Protein 7BW9 (pdb70)

Radius of gyration: 25.88 Å; Cα contacts (8 Å, |Δi|>4): 1920; chains: 3; bounding box: 67×63×61 Å

Secondary structure (DSSP, 8-state):
-HHHHHHHHHHHHHHHHTS-GGG-----PPP--S-HHHHHHHHHH-HHHHS-TTS-SHHHHHHHHHHHHHHHHHHHHHHS-HHHHHHHHHHHHHTHHHHHHHHHHHHHHHHHH-TT---HHHHHHH-HHHHHHHHHHHHHHHHHTT-HHHHHHHHHHHHHHHS-EE-TT-EE-SS-EESS-TT-EE-TT-EE-SS-EE-TT-EEE---------S-EE-TT-EE-TT-EEESS-EE-TT-EE-TT-EE-S-B-TTEEEE-SSPPEEEE--HHHHHHHHH-/-HHHHHHHHHHHHHHHHTS-GGG--SS------S-HHHHHHHHHH-HHHHS-TT--SHHHHHHHHHHHHHHHHHHHHHHS-HHHHHHHHHHHHHHHHHHHHHHHHHHHHHHHH-TT---HHHHHHH-HHHHHHHHHHHHHHHHHTT--HHHHHHHHHHHHHHS-EE-TT-EE-SS-EESS-TT-EE-TT-EE-SS-EE-TT-EEE-------S-EE-SS-EE-TT-EEESS-EEPTT-EE-TT-EE-S-B-TTEEEE-SS--EEEE--HHHHHH--/-HHHHHHHHHHHHHHHHH--GGG--SS-PPP--S-HHHHHHHHHH-HHHHS-TTS-SHHHHHHHHHHHHHHHHHHHHHHS-HHHHHHHHHHHHHHHHHHHHHHHHHHHHHHHH-TT---HHHHHHH-HHHHHHHHHHHHHHHHHTT-TTHHHHHHHHHHHHHS-EE-TT-EE-SS-EESS-TT-EE-TT-EE-SS-EE-TT-EEE-------S-EE-TT-EE-TT-EEESS-EE-SS-EE-TT-EE-S-B-SSEEEE--SPPEEEE--HHHHHHTT-

Nearest PDB structures (foldseek):
  7bw9-assembly1_B  TM=1.002E+00  e=6.033E-52  Entamoeba histolytica
  7bw9-assembly1_A  TM=1.000E+00  e=2.972E-51  Entamoeba histolytica
  3p47-assembly1_A-3  TM=9.901E-01  e=3.982E-35  Entamoeba histolytica HM-1:IMSS
  3p1b-assembly1_A  TM=9.934E-01  e=4.250E-33  Entamoeba histolytica HM-1:IMSS
  7ra4-assembly1_B-2  TM=7.091E-01  e=6.381E-17  Neisseria gonorrhoeae FA 1090

Sequence (833 aa):
MSSLLQQTSQLLVQSYQSDNIAFKSTKQFPEKKSFLELELIQKILFPDFFTRRDKRTFNNVLERLSLLVYHIQNSIEAYYNQQLAEKCITALLSQFVTIRELVKQDIIAAYTGDPAASSLAMIIRSYPGIHVMMIQRVAHILYMNGDIEYSRELMENIHSVTGIDIHPGTSIGNHFFIDHGVGVVIGETAVIGNWCRVYQSVTLGAMSFKKGNKRHPTIIGDFVVIGAGAKVLGNITIGSNNVKIGANCWITQNIDQDQIVFISEHPSQITKENLSWVNSPELMMSSLLQQTSQLLVQSYQSDNIAFKSTKQFPEKKSFLELELIQKILFPDFFTRRDKRTFNNVLERLSLLVYHIQNSIEAYYNQQLAEKCITALLSQFVTIRELVKQDIIAAYTGDPAASSLAMIIRSYPGIHVMMIQRVAHILYMNGDIEYSRELMENIHSVTGIDIHPGTSIGNHFFIDHGVGVVIGETAVIGNWCRVYQSVTLGAMSFNKRHPTIGDFVVIGAGAKVLGNITIGSNVKIGANCWITQNIDQDQIVFISEHPSQITKENLSWVNSPMSSLLQQTSQLLVQSYQSDNIAFKSTKQFPEKKSFLELELIQKILFPDFFTRRDKRTFNNVLERLSLLVYHIQNSIEAYYNQQLAEKCITALLSQFVTIRELVKQDIIAAYTGDPAASSLAMIIRSYPGIHVMMIQRVAHILYMNGDIEYSRELMENIHSVTGIDIHPGTSIGNHFFIDHGVGVVIGETAVIGNWCRVYQSVTLGAMSFNKRHPTIGDFVVIGAGAKVLGNITIGSNVKIGANCWITQNIDQDQIVFISEHPSQITKENLSWVNSPE

InterPro domains:
  IPR001451 Hexapeptide repeat [PF00132] (223-257)
  IPR011004 Trimeric LpxA-like superfamily [SSF51161] (84-266)
  IPR042122 Serine acetyltransferase, N-terminal domain superfamily [G3DSA:1.10.3130.10] (26-164)
  IPR045304 Serine acetyltransferase, LbH domain [cd03354] (162-267)
  IPR053376 Serine acetyltransferase [NF041874] (104-266)

Structure (mmCIF, N/CA/C/O backbone):
data_7BW9
#
_entry.id   7BW9
#
_cell.length_a   120.323
_cell.length_b   76.307
_cell.length_c   96.726
_cell.angle_alpha   90.000
_cell.angle_beta   95.520
_cell.angle_gamma   90.000
#
_symmetry.space_group_name_H-M   'C 1 2 1'
#
loop_
_entity.id
_entity.type
_entity.pdbx_description
1 polymer 'Serine acetyltransferase 1, putative'
2 non-polymer CYSTEINE
3 water water
#
loop_
_atom_site.group_PDB
_atom_site.id
_atom_site.type_symbol
_atom_site.label_atom_id
_atom_site.label_alt_id
_atom_site.label_comp_id
_atom_site.label_asym_id
_atom_site.label_entity_id
_atom_site.label_seq_id
_atom_site.pdbx_PDB_ins_code
_atom_site.Cartn_x
_atom_site.Cartn_y
_atom_site.Cartn_z
_atom_site.occupancy
_atom_site.B_iso_or_equiv
_atom_site.auth_seq_id
_atom_site.auth_comp_id
_atom_site.auth_asym_id
_atom_site.auth_atom_id
_atom_site.pdbx_PDB_model_num
ATOM 1 N N . MET A 1 1 ? -46.217 -20.533 -38.570 1.00 44.07 1 MET A N 1
ATOM 2 C CA . MET A 1 1 ? -47.282 -20.961 -39.477 1.00 43.14 1 MET A CA 1
ATOM 3 C C . MET A 1 1 ? -48.027 -19.765 -40.083 1.00 40.60 1 MET A C 1
ATOM 4 O O . MET A 1 1 ? -48.298 -18.768 -39.407 1.00 36.68 1 MET A O 1
ATOM 9 N N . SER A 1 2 ? -48.373 -19.897 -41.366 1.00 31.91 2 SER A N 1
ATOM 10 C CA . SER A 1 2 ? -48.799 -18.745 -42.151 1.00 36.75 2 SER A CA 1
ATOM 11 C C . SER A 1 2 ? -50.117 -18.185 -41.651 1.00 29.14 2 SER A C 1
ATOM 12 O O . SER A 1 2 ? -50.288 -16.964 -41.566 1.00 31.08 2 SER A O 1
ATOM 15 N N . SER A 1 3 ? -51.071 -19.059 -41.347 1.00 28.98 3 SER A N 1
ATOM 16 C CA . SER A 1 3 ? -52.353 -18.590 -40.842 1.00 33.64 3 SER A CA 1
ATOM 17 C C . SER A 1 3 ? -52.168 -17.797 -39.552 1.00 29.96 3 SER A C 1
ATOM 18 O O . SER A 1 3 ? -52.820 -16.771 -39.350 1.00 26.78 3 SER A O 1
ATOM 21 N N . LEU A 1 4 ? -51.256 -18.237 -38.683 1.00 29.43 4 LEU A N 1
ATOM 22 C CA . LEU A 1 4 ? -50.988 -17.461 -37.475 1.00 32.67 4 LEU A CA 1
ATOM 23 C C . LEU A 1 4 ? -50.271 -16.156 -37.810 1.00 29.03 4 LEU A C 1
ATOM 24 O O . LEU A 1 4 ? -50.576 -15.109 -37.226 1.00 26.53 4 LEU A O 1
ATOM 29 N N . LEU A 1 5 ? -49.339 -16.191 -38.768 1.00 27.91 5 LEU A N 1
ATOM 30 C CA . LEU A 1 5 ? -48.657 -14.965 -39.186 1.00 25.84 5 LEU A CA 1
ATOM 31 C C . LEU A 1 5 ? -49.637 -13.958 -39.775 1.00 26.61 5 LEU A C 1
ATOM 32 O O . LEU A 1 5 ? -49.510 -12.748 -39.545 1.00 25.15 5 LEU A O 1
ATOM 37 N N . GLN A 1 6 ? -50.632 -14.434 -40.531 1.00 32.52 6 GLN A N 1
ATOM 38 C CA . GLN A 1 6 ? -51.572 -13.508 -41.156 1.00 26.25 6 GLN A CA 1
ATOM 39 C C . GLN A 1 6 ? -52.487 -12.869 -40.127 1.00 25.28 6 GLN A C 1
ATOM 40 O O . GLN A 1 6 ? -52.786 -11.673 -40.213 1.00 30.71 6 GLN A O 1
ATOM 46 N N . GLN A 1 7 ? -52.957 -13.642 -39.151 1.00 29.95 7 GLN A N 1
ATOM 47 C CA . GLN A 1 7 ? -53.820 -13.051 -38.136 1.00 30.47 7 GLN A CA 1
ATOM 48 C C . GLN A 1 7 ? -53.056 -12.028 -37.313 1.00 25.75 7 GLN A C 1
ATOM 49 O O . GLN A 1 7 ? -53.540 -10.911 -37.074 1.00 30.12 7 GLN A O 1
ATOM 55 N N . THR A 1 8 ? -51.854 -12.394 -36.866 1.00 29.82 8 THR A N 1
ATOM 56 C CA . THR A 1 8 ? -51.052 -11.457 -36.087 1.00 28.12 8 THR A CA 1
ATOM 57 C C . THR A 1 8 ? -50.776 -10.193 -36.894 1.00 23.63 8 THR A C 1
ATOM 58 O O . THR A 1 8 ? -50.942 -9.079 -36.387 1.00 26.47 8 THR A O 1
ATOM 62 N N . SER A 1 9 ? -50.438 -10.347 -38.177 1.00 22.22 9 SER A N 1
ATOM 63 C CA . SER A 1 9 ? -50.251 -9.188 -39.043 1.00 24.30 9 SER A CA 1
ATOM 64 C C . SER A 1 9 ? -51.504 -8.316 -39.052 1.00 30.31 9 SER A C 1
ATOM 65 O O . SER A 1 9 ? -51.430 -7.094 -38.868 1.00 28.47 9 SER A O 1
ATOM 68 N N . GLN A 1 10 ? -52.677 -8.939 -39.234 1.00 30.18 10 GLN A N 1
ATOM 69 C CA . GLN A 1 10 ? -53.928 -8.180 -39.262 1.00 30.73 10 GLN A CA 1
ATOM 70 C C . GLN A 1 10 ? -54.259 -7.577 -37.896 1.00 30.22 10 GLN A C 1
ATOM 71 O O . GLN A 1 10 ? -54.771 -6.453 -37.816 1.00 29.33 10 GLN A O 1
ATOM 77 N N . LEU A 1 11 ? -53.989 -8.307 -36.812 1.00 21.90 11 LEU A N 1
ATOM 78 C CA . LEU A 1 11 ? -54.201 -7.732 -35.485 1.00 28.56 11 LEU A CA 1
ATOM 79 C C . LEU A 1 11 ? -53.274 -6.545 -35.243 1.00 28.25 11 LEU A C 1
ATOM 80 O O . LEU A 1 11 ? -53.676 -5.545 -34.635 1.00 27.69 11 LEU A O 1
ATOM 85 N N . LEU A 1 12 ? -52.033 -6.627 -35.731 1.00 26.45 12 LEU A N 1
ATOM 86 C CA . LEU A 1 12 ? -51.122 -5.498 -35.588 1.00 28.05 12 LEU A CA 1
ATOM 87 C C . LEU A 1 12 ? -51.632 -4.290 -36.358 1.00 26.36 12 LEU A C 1
ATOM 88 O O . LEU A 1 12 ? -51.622 -3.167 -35.839 1.00 24.78 12 LEU A O 1
ATOM 93 N N . VAL A 1 13 ? -52.098 -4.503 -37.594 1.00 25.58 13 VAL A N 1
ATOM 94 C CA . VAL A 1 13 ? -52.703 -3.409 -38.356 1.00 30.12 13 VAL A CA 1
ATOM 95 C C . VAL A 1 13 ? -53.842 -2.775 -37.559 1.00 28.24 13 VAL A C 1
ATOM 96 O O . VAL A 1 13 ? -53.962 -1.545 -37.480 1.00 34.37 13 VAL A O 1
ATOM 100 N N . GLN A 1 14 ? -54.699 -3.602 -36.959 1.00 26.56 14 GLN A N 1
ATOM 101 C CA . GLN A 1 14 ? -55.794 -3.055 -36.165 1.00 32.09 14 GLN A CA 1
ATOM 102 C C . GLN A 1 14 ? -55.256 -2.303 -34.963 1.00 29.97 14 GLN A C 1
ATOM 103 O O . GLN A 1 14 ? -55.780 -1.246 -34.596 1.00 27.88 14 GLN A O 1
ATOM 109 N N . SER A 1 15 ? -54.191 -2.830 -34.350 1.00 34.32 15 SER A N 1
ATOM 110 C CA . SER A 1 15 ? -53.569 -2.145 -33.220 1.00 29.74 15 SER A CA 1
ATOM 111 C C . SER A 1 15 ? -53.038 -0.780 -33.630 1.00 25.15 15 SER A C 1
ATOM 112 O O . SER A 1 15 ? -53.227 0.204 -32.907 1.00 25.75 15 SER A O 1
ATOM 115 N N . TYR A 1 16 ? -52.373 -0.692 -34.791 1.00 24.15 16 TYR A N 1
ATOM 116 C CA . TYR A 1 16 ? -51.861 0.607 -35.226 1.00 29.03 16 TYR A CA 1
ATOM 117 C C . TYR A 1 16 ? -52.984 1.630 -35.282 1.00 33.22 16 TYR A C 1
ATOM 118 O O . TYR A 1 16 ? -52.816 2.777 -34.849 1.00 29.64 16 TYR A O 1
ATOM 127 N N . GLN A 1 17 ? -54.147 1.223 -35.800 1.00 36.99 17 GLN A N 1
ATOM 128 C CA . GLN A 1 17 ? -55.220 2.175 -36.060 1.00 36.45 17 GLN A CA 1
ATOM 129 C C . GLN A 1 17 ? -55.894 2.646 -34.777 1.00 34.91 17 GLN A C 1
ATOM 130 O O . GLN A 1 17 ? -56.275 3.817 -34.684 1.00 42.30 17 GLN A O 1
ATOM 136 N N . SER A 1 18 ? -56.003 1.784 -33.770 1.00 34.44 18 SER A N 1
ATOM 137 C CA . SER A 1 18 ? -56.562 2.204 -32.490 1.00 36.16 18 SER A CA 1
ATOM 138 C C . SER A 1 18 ? -55.586 3.004 -31.639 1.00 33.75 18 SER A C 1
ATOM 139 O O . SER A 1 18 ? -55.949 3.405 -30.533 1.00 39.87 18 SER A O 1
ATOM 142 N N . ASP A 1 19 ? -54.370 3.244 -32.116 1.00 36.10 19 ASP A N 1
ATOM 143 C CA . ASP A 1 19 ? -53.396 3.974 -31.320 1.00 33.36 19 ASP A CA 1
ATOM 144 C C . ASP A 1 19 ? -53.896 5.372 -31.002 1.00 39.54 19 ASP A C 1
ATOM 145 O O . ASP A 1 19 ? -54.557 6.014 -31.819 1.00 38.32 19 ASP A O 1
ATOM 150 N N . ASN A 1 20 ? -53.563 5.849 -29.809 1.00 42.04 20 ASN A N 1
ATOM 151 C CA . ASN A 1 20 ? -53.733 7.264 -29.539 1.00 42.35 20 ASN A CA 1
ATOM 152 C C . ASN A 1 20 ? -52.916 8.079 -30.531 1.00 36.89 20 ASN A C 1
ATOM 153 O O . ASN A 1 20 ? -51.860 7.654 -31.005 1.00 40.27 20 ASN A O 1
ATOM 158 N N . ILE A 1 21 ? -53.426 9.272 -30.836 1.00 40.06 21 ILE A N 1
ATOM 159 C CA . ILE A 1 21 ? -52.801 10.188 -31.786 1.00 45.05 21 ILE A CA 1
ATOM 160 C C . ILE A 1 21 ? -51.340 10.437 -31.447 1.00 42.36 21 ILE A C 1
ATOM 161 O O . ILE A 1 21 ? -50.520 10.692 -32.338 1.00 38.93 21 ILE A O 1
ATOM 166 N N . ALA A 1 22 ? -50.989 10.380 -30.159 1.00 40.96 22 ALA A N 1
ATOM 167 C CA . ALA A 1 22 ? -49.627 10.697 -29.747 1.00 34.09 22 ALA A CA 1
ATOM 168 C C . ALA A 1 22 ? -48.621 9.700 -30.302 1.00 29.96 22 ALA A C 1
ATOM 169 O O . ALA A 1 22 ? -47.442 10.034 -30.456 1.00 36.94 22 ALA A O 1
ATOM 171 N N . PHE A 1 23 ? -49.059 8.477 -30.599 1.00 30.64 23 PHE A N 1
ATOM 172 C CA . PHE A 1 23 ? -48.188 7.436 -31.126 1.00 35.44 23 PHE A CA 1
ATOM 173 C C . PHE A 1 23 ? -48.073 7.454 -32.637 1.00 41.36 23 PHE A C 1
ATOM 174 O O . PHE A 1 23 ? -47.330 6.639 -33.194 1.00 46.19 23 PHE A O 1
ATOM 182 N N . LYS A 1 24 ? -48.791 8.342 -33.313 1.00 45.21 24 LYS A N 1
ATOM 183 C CA . LYS A 1 24 ? -48.819 8.371 -34.766 1.00 35.82 24 LYS A CA 1
ATOM 184 C C . LYS A 1 24 ? -48.005 9.547 -35.269 1.00 41.17 24 LYS A C 1
ATOM 185 O O . LYS A 1 24 ? -47.795 10.533 -34.556 1.00 51.89 24 LYS A O 1
ATOM 191 N N . SER A 1 25 ? -47.525 9.422 -36.498 1.00 43.28 25 SER A N 1
ATOM 192 C CA . SER A 1 25 ? -46.710 10.475 -37.074 1.00 42.15 25 SER A CA 1
ATOM 193 C C . SER A 1 25 ? -46.720 10.302 -38.586 1.00 46.65 25 SER A C 1
ATOM 194 O O . SER A 1 25 ? -46.624 9.180 -39.096 1.00 44.76 25 SER A O 1
ATOM 197 N N . THR A 1 26 ? -46.870 11.416 -39.290 1.00 39.73 26 THR A N 1
ATOM 198 C CA . THR A 1 26 ? -46.915 11.434 -40.740 1.00 42.99 26 THR A CA 1
ATOM 199 C C . THR A 1 26 ? -45.556 11.694 -41.351 1.00 44.08 26 THR A C 1
ATOM 200 O O . THR A 1 26 ? -45.462 11.880 -42.565 1.00 49.63 26 THR A O 1
ATOM 204 N N . LYS A 1 27 ? -44.505 11.710 -40.544 1.00 34.87 27 LYS A N 1
ATOM 205 C CA . LYS A 1 27 ? -43.196 12.144 -40.995 1.00 38.77 27 LYS A CA 1
ATOM 206 C C . LYS A 1 27 ? -42.341 10.952 -41.409 1.00 39.60 27 LYS A C 1
ATOM 207 O O . LYS A 1 27 ? -42.650 9.791 -41.124 1.00 42.58 27 LYS A O 1
ATOM 213 N N . GLN A 1 28 ? -41.249 11.258 -42.097 1.00 36.52 28 GLN A N 1
ATOM 214 C CA . GLN A 1 28 ? -40.330 10.256 -42.630 1.00 44.22 28 GLN A CA 1
ATOM 215 C C . GLN A 1 28 ? -38.986 10.440 -41.926 1.00 36.50 28 GLN A C 1
ATOM 216 O O . GLN A 1 28 ? -38.227 11.354 -42.260 1.00 36.83 28 GLN A O 1
ATOM 222 N N . PHE A 1 29 ? -38.688 9.555 -40.909 1.00 35.04 29 PHE A N 1
ATOM 223 C CA . PHE A 1 29 ? -37.421 9.697 -40.200 1.00 32.53 29 PHE A CA 1
ATOM 224 C C . PHE A 1 29 ? -36.326 8.909 -40.900 1.00 24.77 29 PHE A C 1
ATOM 225 O O . PHE A 1 29 ? -36.606 7.926 -41.586 1.00 29.72 29 PHE A O 1
ATOM 233 N N . PRO A 1 30 ? -35.070 9.311 -40.743 1.00 32.02 30 PRO A N 1
ATOM 234 C CA . PRO A 1 30 ? -33.972 8.484 -41.252 1.00 30.53 30 PRO A CA 1
ATOM 235 C C . PRO A 1 30 ? -34.003 7.094 -40.633 1.00 35.50 30 PRO A C 1
ATOM 236 O O . PRO A 1 30 ? -34.432 6.901 -39.490 1.00 32.09 30 PRO A O 1
ATOM 240 N N . GLU A 1 31 ? -33.548 6.122 -41.417 1.00 32.32 31 GLU A N 1
ATOM 241 C CA . GLU A 1 31 ? -33.498 4.739 -40.970 1.00 38.08 31 GLU A CA 1
ATOM 242 C C . GLU A 1 31 ? -32.530 4.589 -39.797 1.00 37.64 31 GLU A C 1
ATOM 243 O O . GLU A 1 31 ? -31.492 5.254 -39.739 1.00 32.70 31 GLU A O 1
ATOM 249 N N . LYS A 1 32 ? -32.871 3.712 -38.855 1.00 28.20 32 LYS A N 1
ATOM 250 C CA . LYS A 1 32 ? -32.012 3.424 -37.713 1.00 33.86 32 LYS A CA 1
ATOM 251 C C . LYS A 1 32 ? -31.514 1.989 -37.814 1.00 29.87 32 LYS A C 1
ATOM 252 O O . LYS A 1 32 ? -32.317 1.056 -37.881 1.00 30.52 32 LYS A O 1
ATOM 258 N N . LYS A 1 33 ? -30.198 1.815 -37.811 1.00 30.64 33 LYS A N 1
ATOM 259 C CA . LYS A 1 33 ? -29.576 0.499 -37.870 1.00 31.52 33 LYS A CA 1
ATOM 260 C C . LYS A 1 33 ? -29.101 0.078 -36.484 1.00 34.72 33 LYS A C 1
ATOM 261 O O . LYS A 1 33 ? -28.642 0.909 -35.695 1.00 32.32 33 LYS A O 1
ATOM 267 N N . SER A 1 34 ? -29.211 -1.221 -36.196 1.00 28.85 34 SER A N 1
ATOM 268 C CA . SER A 1 34 ? -28.670 -1.792 -34.967 1.00 29.43 34 SER A CA 1
ATOM 269 C C . SER A 1 34 ? -28.313 -3.256 -35.196 1.00 27.85 34 SER A C 1
ATOM 270 O O . SER A 1 34 ? -27.195 -3.563 -35.617 1.00 36.56 34 SER A O 1
ATOM 273 N N . PHE A 1 35 ? -29.238 -4.169 -34.904 1.00 24.58 35 PHE A N 1
ATOM 274 C CA . PHE A 1 35 ? -29.091 -5.569 -35.281 1.00 20.65 35 PHE A CA 1
ATOM 275 C C . PHE A 1 35 ? -30.469 -6.089 -35.663 1.00 19.87 35 PHE A C 1
ATOM 276 O O . PHE A 1 35 ? -31.484 -5.425 -35.444 1.00 18.93 35 PHE A O 1
ATOM 284 N N . LEU A 1 36 ? -30.502 -7.274 -36.270 1.00 22.48 36 LEU A N 1
ATOM 285 C CA . LEU A 1 36 ? -31.681 -7.657 -37.044 1.00 22.03 36 LEU A CA 1
ATOM 286 C C . LEU A 1 36 ? -32.946 -7.639 -36.188 1.00 19.45 36 LEU A C 1
ATOM 287 O O . LEU A 1 36 ? -33.920 -6.965 -36.534 1.00 14.30 36 LEU A O 1
ATOM 292 N N . GLU A 1 37 ? -32.937 -8.334 -35.041 1.00 21.63 37 GLU A N 1
ATOM 293 C CA . GLU A 1 37 ? -34.172 -8.442 -34.258 1.00 17.84 37 GLU A CA 1
ATOM 294 C C . GLU A 1 37 ? -34.652 -7.079 -33.774 1.00 17.44 37 GLU A C 1
ATOM 295 O O . GLU A 1 37 ? -35.856 -6.808 -33.787 1.00 16.69 37 GLU A O 1
ATOM 301 N N . LEU A 1 38 ? -33.732 -6.192 -33.375 1.00 16.62 38 LEU A N 1
ATOM 302 C CA . LEU A 1 38 ? -34.160 -4.883 -32.876 1.00 21.40 38 LEU A CA 1
ATOM 303 C C . LEU A 1 38 ? -34.740 -4.024 -33.997 1.00 19.86 38 LEU A C 1
ATOM 304 O O . LEU A 1 38 ? -35.808 -3.409 -33.843 1.00 13.79 38 LEU A O 1
ATOM 309 N N . GLU A 1 39 ? -34.038 -3.952 -35.130 1.00 18.58 39 GLU A N 1
ATOM 310 C CA . GLU A 1 39 ? -34.562 -3.191 -36.262 1.00 20.45 39 GLU A CA 1
ATOM 311 C C . GLU A 1 39 ? -35.952 -3.681 -36.647 1.00 15.11 39 GLU A C 1
ATOM 312 O O . GLU A 1 39 ? -36.873 -2.879 -36.850 1.00 16.38 39 GLU A O 1
ATOM 318 N N . LEU A 1 40 ? -36.133 -4.999 -36.710 1.00 16.32 40 LEU A N 1
ATOM 319 C CA . LEU A 1 40 ? -37.423 -5.540 -37.130 1.00 14.41 40 LEU A CA 1
ATOM 320 C C . LEU A 1 40 ? -38.499 -5.283 -36.094 1.00 19.72 40 LEU A C 1
ATOM 321 O O . LEU A 1 40 ? -39.619 -4.886 -36.444 1.00 18.16 40 LEU A O 1
ATOM 326 N N . ILE A 1 41 ? -38.189 -5.515 -34.811 1.00 18.47 41 ILE A N 1
ATOM 327 C CA . ILE A 1 41 ? -39.191 -5.293 -33.776 1.00 15.70 41 ILE A CA 1
ATOM 328 C C . ILE A 1 41 ? -39.606 -3.835 -33.760 1.00 15.74 41 ILE A C 1
ATOM 329 O O . ILE A 1 41 ? -40.795 -3.513 -33.627 1.00 17.55 41 ILE A O 1
ATOM 334 N N . GLN A 1 42 ? -38.645 -2.931 -33.952 1.00 13.34 42 GLN A N 1
ATOM 335 C CA . GLN A 1 42 ? -38.967 -1.509 -33.988 1.00 15.39 42 GLN A CA 1
ATOM 336 C C . GLN A 1 42 ? -39.953 -1.196 -35.101 1.00 17.00 42 GLN A C 1
ATOM 337 O O . GLN A 1 42 ? -40.945 -0.488 -34.886 1.00 18.73 42 GLN A O 1
ATOM 343 N N . LYS A 1 43 ? -39.675 -1.700 -36.317 1.00 16.12 43 LYS A N 1
ATOM 344 C CA . LYS A 1 43 ? -40.564 -1.468 -37.451 1.00 16.99 43 LYS A CA 1
ATOM 345 C C . LYS A 1 43 ? -41.910 -2.152 -37.242 1.00 18.39 43 LYS A C 1
ATOM 346 O O . LYS A 1 43 ? -42.952 -1.620 -37.645 1.00 21.83 43 LYS A O 1
ATOM 352 N N . ILE A 1 44 ? -41.913 -3.335 -36.625 1.00 13.30 44 ILE A N 1
ATOM 353 C CA . ILE A 1 44 ? -43.185 -4.017 -36.382 1.00 21.69 44 ILE A CA 1
ATOM 354 C C . ILE A 1 44 ? -44.028 -3.251 -35.363 1.00 23.64 44 ILE A C 1
ATOM 355 O O . ILE A 1 44 ? -45.240 -3.084 -35.542 1.00 24.07 44 ILE A O 1
ATOM 360 N N . LEU A 1 45 ? -43.413 -2.769 -34.280 1.00 17.54 45 LEU A N 1
ATOM 361 C CA . LEU A 1 45 ? -44.227 -2.161 -33.226 1.00 18.93 45 LEU A CA 1
ATOM 362 C C . LEU A 1 45 ? -44.599 -0.708 -33.517 1.00 20.09 45 LEU A C 1
ATOM 363 O O . LEU A 1 45 ? -45.648 -0.242 -33.061 1.00 24.91 45 LEU A O 1
ATOM 368 N N . PHE A 1 46 ? -43.767 0.038 -34.234 1.00 15.85 46 PHE A N 1
ATOM 369 C CA . PHE A 1 46 ? -44.040 1.447 -34.514 1.00 17.74 46 PHE A CA 1
ATOM 370 C C . PHE A 1 46 ? -43.601 1.806 -35.920 1.00 20.02 46 PHE A C 1
ATOM 371 O O . PHE A 1 46 ? -42.646 2.565 -36.111 1.00 17.71 46 PHE A O 1
ATOM 379 N N . PRO A 1 47 ? -44.300 1.294 -36.937 1.00 22.02 47 PRO A N 1
ATOM 380 C CA . PRO A 1 47 ? -43.915 1.630 -38.318 1.00 21.22 47 PRO A CA 1
ATOM 381 C C . PRO A 1 47 ? -43.760 3.121 -38.561 1.00 23.18 47 PRO A C 1
ATOM 382 O O . PRO A 1 47 ? -42.841 3.530 -39.281 1.00 25.76 47 PRO A O 1
ATOM 386 N N . ASP A 1 48 ? -44.603 3.954 -37.956 1.00 23.70 48 ASP A N 1
ATOM 387 C CA . ASP A 1 48 ? -44.532 5.380 -38.266 1.00 27.13 48 ASP A CA 1
ATOM 388 C C . ASP A 1 48 ? -43.169 5.989 -37.954 1.00 31.25 48 ASP A C 1
ATOM 389 O O . ASP A 1 48 ? -42.788 6.974 -38.595 1.00 36.14 48 ASP A O 1
ATOM 394 N N . PHE A 1 49 ? -42.403 5.413 -37.024 1.00 25.46 49 PHE A N 1
ATOM 395 C CA . PHE A 1 49 ? -41.131 6.017 -36.638 1.00 23.23 49 PHE A CA 1
ATOM 396 C C . PHE A 1 49 ? -39.920 5.331 -37.244 1.00 22.98 49 PHE A C 1
ATOM 397 O O . PHE A 1 49 ? -38.807 5.870 -37.146 1.00 28.20 49 PHE A O 1
ATOM 405 N N . PHE A 1 50 ? -40.091 4.175 -37.873 1.00 20.98 50 PHE A N 1
ATOM 406 C CA . PHE A 1 50 ? -38.940 3.402 -38.320 1.00 18.64 50 PHE A CA 1
ATOM 407 C C . PHE A 1 50 ? -38.975 2.943 -39.774 1.00 21.72 50 PHE A C 1
ATOM 408 O O . PHE A 1 50 ? -37.986 2.360 -40.228 1.00 24.79 50 PHE A O 1
ATOM 416 N N . THR A 1 51 ? -40.061 3.154 -40.514 1.00 24.65 51 THR A N 1
ATOM 417 C CA . THR A 1 51 ? -40.146 2.623 -41.869 1.00 26.27 51 THR A CA 1
ATOM 418 C C . THR A 1 51 ? -40.330 3.736 -42.887 1.00 26.86 51 THR A C 1
ATOM 419 O O . THR A 1 51 ? -40.858 4.809 -42.577 1.00 30.67 51 THR A O 1
ATOM 423 N N . ARG A 1 52 ? -39.916 3.432 -44.120 1.00 26.59 52 ARG A N 1
ATOM 424 C CA . ARG A 1 52 ? -40.247 4.256 -45.277 1.00 35.40 52 ARG A CA 1
ATOM 425 C C . ARG A 1 52 ? -41.757 4.336 -45.470 1.00 31.65 52 ARG A C 1
ATOM 426 O O . ARG A 1 52 ? -42.467 3.335 -45.359 1.00 33.13 52 ARG A O 1
ATOM 434 N N . ARG A 1 53 ? -42.248 5.536 -45.780 1.00 34.68 53 ARG A N 1
ATOM 435 C CA . ARG A 1 53 ? -43.693 5.749 -45.842 1.00 39.92 53 ARG A CA 1
ATOM 436 C C . ARG A 1 53 ? -44.377 4.830 -46.856 1.00 38.73 53 ARG A C 1
ATOM 437 O O . ARG A 1 53 ? -45.550 4.485 -46.681 1.00 38.38 53 ARG A O 1
ATOM 445 N N . ASP A 1 54 ? -43.668 4.396 -47.897 1.00 37.54 54 ASP A N 1
ATOM 446 C CA . ASP A 1 54 ? -44.237 3.469 -48.869 1.00 49.88 54 ASP A CA 1
ATOM 447 C C . ASP A 1 54 ? -44.019 1.999 -48.501 1.00 49.43 54 ASP A C 1
ATOM 448 O O . ASP A 1 54 ? -44.061 1.138 -49.386 1.00 47.68 54 ASP A O 1
ATOM 453 N N . LYS A 1 55 ? -43.780 1.693 -47.227 1.00 49.94 55 LYS A N 1
ATOM 454 C CA . LYS A 1 55 ? -43.641 0.313 -46.762 1.00 42.80 55 LYS A CA 1
ATOM 455 C C . LYS A 1 55 ? -44.487 0.084 -45.518 1.00 38.16 55 LYS A C 1
ATOM 456 O O . LYS A 1 55 ? -44.040 -0.509 -44.532 1.00 41.40 55 LYS A O 1
ATOM 462 N N . ARG A 1 56 ? -45.734 0.542 -45.546 1.00 38.35 56 ARG A N 1
ATOM 463 C CA . ARG A 1 56 ? -46.603 0.435 -44.380 1.00 37.57 56 ARG A CA 1
ATOM 464 C C . ARG A 1 56 ? -47.941 -0.200 -44.734 1.00 43.36 56 ARG A C 1
ATOM 465 O O . ARG A 1 56 ? -48.984 0.165 -44.186 1.00 52.57 56 ARG A O 1
ATOM 473 N N . THR A 1 57 ? -47.935 -1.174 -45.639 1.00 47.99 57 THR A N 1
ATOM 474 C CA . THR A 1 57 ? -49.134 -1.925 -45.989 1.00 42.29 57 THR A CA 1
ATOM 475 C C . THR A 1 57 ? -49.173 -3.239 -45.216 1.00 37.63 57 THR A C 1
ATOM 476 O O . THR A 1 57 ? -48.168 -3.677 -44.652 1.00 40.60 57 THR A O 1
ATOM 480 N N . PHE A 1 58 ? -50.353 -3.876 -45.207 1.00 36.13 58 PHE A N 1
ATOM 481 C CA . PHE A 1 58 ? -50.505 -5.156 -44.514 1.00 30.80 58 PHE A CA 1
ATOM 482 C C . PHE A 1 58 ? -49.391 -6.117 -44.897 1.00 29.36 58 PHE A C 1
ATOM 483 O O . PHE A 1 58 ? -48.845 -6.832 -44.046 1.00 31.42 58 PHE A O 1
ATOM 491 N N . ASN A 1 59 ? -49.032 -6.133 -46.179 1.00 32.20 59 ASN A N 1
ATOM 492 C CA . ASN A 1 59 ? -48.050 -7.089 -46.665 1.00 33.85 59 ASN A CA 1
ATOM 493 C C . ASN A 1 59 ? -46.653 -6.759 -46.167 1.00 27.63 59 ASN A C 1
ATOM 494 O O . ASN A 1 59 ? -45.854 -7.662 -45.899 1.00 29.73 59 ASN A O 1
ATOM 499 N N . ASN A 1 60 ? -46.331 -5.472 -46.057 1.00 28.89 60 ASN A N 1
ATOM 500 C CA . ASN A 1 60 ? -45.049 -5.095 -45.478 1.00 36.88 60 ASN A CA 1
ATOM 501 C C . ASN A 1 60 ? -44.966 -5.543 -44.023 1.00 28.72 60 ASN A C 1
ATOM 502 O O . ASN A 1 60 ? -43.931 -6.050 -43.583 1.00 24.59 60 ASN A O 1
ATOM 507 N N . VAL A 1 61 ? -46.061 -5.395 -43.272 1.00 32.87 61 VAL A N 1
ATOM 508 C CA . VAL A 1 61 ? -46.108 -5.894 -41.897 1.00 25.36 61 VAL A CA 1
ATOM 509 C C . VAL A 1 61 ? -45.892 -7.400 -41.877 1.00 30.67 61 VAL A C 1
ATOM 510 O O . VAL A 1 61 ? -45.130 -7.933 -41.052 1.00 20.73 61 VAL A O 1
ATOM 514 N N . LEU A 1 62 ? -46.549 -8.110 -42.799 1.00 29.10 62 LEU A N 1
ATOM 515 C CA . LEU A 1 62 ? -46.431 -9.562 -42.842 1.00 25.31 62 LEU A CA 1
ATOM 516 C C . LEU A 1 62 ? -45.024 -9.988 -43.230 1.00 24.32 62 LEU A C 1
ATOM 517 O O . LEU A 1 62 ? -44.502 -10.978 -42.702 1.00 25.24 62 LEU A O 1
ATOM 522 N N . GLU A 1 63 ? -44.393 -9.260 -44.156 1.00 23.98 63 GLU A N 1
ATOM 523 C CA . GLU A 1 63 ? -43.006 -9.561 -44.507 1.00 29.29 63 GLU A CA 1
ATOM 524 C C . GLU A 1 63 ? -42.095 -9.404 -43.295 1.00 20.80 63 GLU A C 1
ATOM 525 O O . GLU A 1 63 ? -41.268 -10.273 -43.005 1.00 20.69 63 GLU A O 1
ATOM 531 N N . ARG A 1 64 ? -42.212 -8.278 -42.596 1.00 19.81 64 ARG A N 1
ATOM 532 C CA . ARG A 1 64 ? -41.323 -8.034 -41.464 1.00 23.97 64 ARG A CA 1
ATOM 533 C C . ARG A 1 64 ? -41.570 -9.041 -40.354 1.00 23.69 64 ARG A C 1
ATOM 534 O O . ARG A 1 64 ? -40.619 -9.572 -39.765 1.00 20.99 64 ARG A O 1
ATOM 542 N N . LEU A 1 65 ? -42.843 -9.347 -40.080 1.00 23.11 65 LEU A N 1
ATOM 543 C CA . LEU A 1 65 ? -43.159 -10.325 -39.047 1.00 24.86 65 LEU A CA 1
ATOM 544 C C . LEU A 1 65 ? -42.578 -11.688 -39.396 1.00 26.89 65 LEU A C 1
ATOM 545 O O . LEU A 1 65 ? -41.965 -12.352 -38.546 1.00 21.89 65 LEU A O 1
ATOM 550 N N . SER A 1 66 ? -42.763 -12.117 -40.655 1.00 20.94 66 SER A N 1
ATOM 551 C CA . SER A 1 66 ? -42.278 -13.419 -41.104 1.00 18.24 66 SER A CA 1
ATOM 552 C C . SER A 1 66 ? -40.766 -13.511 -41.017 1.00 24.79 66 SER A C 1
ATOM 553 O O . SER A 1 66 ? -40.228 -14.541 -40.588 1.00 22.84 66 SER A O 1
ATOM 556 N N . LEU A 1 67 ? -40.060 -12.464 -41.467 1.00 21.68 67 LEU A N 1
ATOM 557 C CA . LEU A 1 67 ? -38.603 -12.462 -41.354 1.00 24.08 67 LEU A CA 1
ATOM 558 C C . LEU A 1 67 ? -38.164 -12.541 -39.895 1.00 19.47 67 LEU A C 1
ATOM 559 O O . LEU A 1 67 ? -37.221 -13.266 -39.558 1.00 21.77 67 LEU A O 1
ATOM 564 N N . LEU A 1 68 ? -38.839 -11.811 -39.008 1.00 19.24 68 LEU A N 1
ATOM 565 C CA . LEU A 1 68 ? -38.428 -11.845 -37.607 1.00 23.71 68 LEU A CA 1
ATOM 566 C C . LEU A 1 68 ? -38.584 -13.248 -37.031 1.00 19.42 68 LEU A C 1
ATOM 567 O O . LEU A 1 68 ? -37.617 -13.834 -36.523 1.00 20.53 68 LEU A O 1
ATOM 572 N N . VAL A 1 69 ? -39.794 -13.821 -37.127 1.00 27.09 69 VAL A N 1
ATOM 573 C CA . VAL A 1 69 ? -40.045 -15.094 -36.448 1.00 23.94 69 VAL A CA 1
ATOM 574 C C . VAL A 1 69 ? -39.198 -16.184 -37.065 1.00 29.07 69 VAL A C 1
ATOM 575 O O . VAL A 1 69 ? -38.690 -17.067 -36.360 1.00 31.52 69 VAL A O 1
ATOM 579 N N . TYR A 1 70 ? -38.960 -16.111 -38.370 1.00 33.06 70 TYR A N 1
ATOM 580 C CA . TYR A 1 70 ? -38.200 -17.178 -38.988 1.00 34.31 70 TYR A CA 1
ATOM 581 C C . TYR A 1 70 ? -36.713 -17.070 -38.670 1.00 32.09 70 TYR A C 1
ATOM 582 O O . TYR A 1 70 ? -36.026 -18.095 -38.582 1.00 37.07 70 TYR A O 1
ATOM 591 N N . HIS A 1 71 ? -36.195 -15.864 -38.430 1.00 27.65 71 HIS A N 1
ATOM 592 C CA . HIS A 1 71 ? -34.852 -15.796 -37.865 1.00 27.53 71 HIS A CA 1
ATOM 593 C C . HIS A 1 71 ? -34.841 -16.338 -36.436 1.00 28.14 71 HIS A C 1
ATOM 594 O O . HIS A 1 71 ? -33.895 -17.029 -36.034 1.00 28.56 71 HIS A O 1
ATOM 601 N N . ILE A 1 72 ? -35.886 -16.051 -35.657 1.00 25.96 72 ILE A N 1
ATOM 602 C CA . ILE A 1 72 ? -35.941 -16.587 -34.296 1.00 24.28 72 ILE A CA 1
ATOM 603 C C . ILE A 1 72 ? -36.051 -18.101 -34.341 1.00 26.87 72 ILE A C 1
ATOM 604 O O . ILE A 1 72 ? -35.349 -18.812 -33.609 1.00 24.10 72 ILE A O 1
ATOM 609 N N . GLN A 1 73 ? -36.920 -18.619 -35.220 1.00 27.53 73 GLN A N 1
ATOM 610 C CA . GLN A 1 73 ? -37.084 -20.063 -35.325 1.00 32.08 73 GLN A CA 1
ATOM 611 C C . GLN A 1 73 ? -35.767 -20.735 -35.698 1.00 29.78 73 GLN A C 1
ATOM 612 O O . GLN A 1 73 ? -35.393 -21.754 -35.105 1.00 27.25 73 GLN A O 1
ATOM 618 N N . ASN A 1 74 ? -35.019 -20.149 -36.634 1.00 31.39 74 ASN A N 1
ATOM 619 C CA . ASN A 1 74 ? -33.753 -20.761 -37.032 1.00 32.47 74 ASN A CA 1
ATOM 620 C C . ASN A 1 74 ? -32.725 -20.751 -35.907 1.00 31.42 74 ASN A C 1
ATOM 621 O O . ASN A 1 74 ? -31.928 -21.691 -35.797 1.00 30.34 74 ASN A O 1
ATOM 626 N N . SER A 1 75 ? -32.707 -19.709 -35.073 1.00 21.76 75 SER A N 1
ATOM 627 C CA . SER A 1 75 ? -31.744 -19.700 -33.977 1.00 30.70 75 SER A CA 1
ATOM 628 C C . SER A 1 75 ? -32.120 -20.705 -32.898 1.00 26.45 75 SER A C 1
ATOM 629 O O . SER A 1 75 ? -31.240 -21.353 -32.316 1.00 27.65 75 SER A O 1
ATOM 632 N N . ILE A 1 76 ? -33.416 -20.839 -32.598 1.00 25.08 76 ILE A N 1
ATOM 633 C CA . ILE A 1 76 ? -33.823 -21.767 -31.545 1.00 30.23 76 ILE A CA 1
ATOM 634 C C . ILE A 1 76 ? -33.563 -23.207 -31.978 1.00 28.92 76 ILE A C 1
ATOM 635 O O . ILE A 1 76 ? -33.061 -24.021 -31.191 1.00 27.05 76 ILE A O 1
ATOM 640 N N . GLU A 1 77 ? -33.862 -23.531 -33.246 1.00 28.88 77 GLU A N 1
ATOM 641 C CA . GLU A 1 77 ? -33.540 -24.846 -33.797 1.00 32.41 77 GLU A CA 1
ATOM 642 C C . GLU A 1 77 ? -32.076 -25.191 -33.605 1.00 35.30 77 GLU A C 1
ATOM 643 O O . GLU A 1 77 ? -31.741 -26.320 -33.230 1.00 37.45 77 GLU A O 1
ATOM 649 N N . ALA A 1 78 ? -31.185 -24.233 -33.884 1.00 39.10 78 ALA A N 1
ATOM 650 C CA . ALA A 1 78 ? -29.756 -24.496 -33.774 1.00 34.69 78 ALA A CA 1
ATOM 651 C C . ALA A 1 78 ? -29.392 -24.949 -32.370 1.00 37.88 78 ALA A C 1
ATOM 652 O O . ALA A 1 78 ? -28.603 -25.885 -32.197 1.00 34.79 78 ALA A O 1
ATOM 654 N N . TYR A 1 79 ? -29.978 -24.319 -31.350 1.00 36.31 79 TYR A N 1
ATOM 655 C CA . TYR A 1 79 ? -29.698 -24.730 -29.979 1.00 28.14 79 TYR A CA 1
ATOM 656 C C . TYR A 1 79 ? -30.477 -25.980 -29.571 1.00 32.96 79 TYR A C 1
ATOM 657 O O . TYR A 1 79 ? -30.027 -26.717 -28.685 1.00 36.28 79 TYR A O 1
ATOM 666 N N . TYR A 1 80 ? -31.643 -26.221 -30.183 1.00 27.80 80 TYR A N 1
ATOM 667 C CA . TYR A 1 80 ? -32.569 -27.275 -29.770 1.00 29.21 80 TYR A CA 1
ATOM 668 C C . TYR A 1 80 ? -33.088 -28.070 -30.960 1.00 32.39 80 TYR A C 1
ATOM 669 O O . TYR A 1 80 ? -32.356 -28.872 -31.545 1.00 40.94 80 TYR A O 1
ATOM 678 N N . ASN A 1 81 ? -34.350 -27.847 -31.328 1.00 34.19 81 ASN A N 1
ATOM 679 C CA . ASN A 1 81 ? -34.978 -28.570 -32.426 1.00 35.51 81 ASN A CA 1
ATOM 680 C C . ASN A 1 81 ? -36.171 -27.771 -32.933 1.00 40.17 81 ASN A C 1
ATOM 681 O O . ASN A 1 81 ? -36.595 -26.788 -32.321 1.00 34.73 81 ASN A O 1
ATOM 686 N N . GLN A 1 82 ? -36.734 -28.236 -34.051 1.00 34.55 82 GLN A N 1
ATOM 687 C CA . GLN A 1 82 ? -37.820 -27.502 -34.691 1.00 39.43 82 GLN A CA 1
ATOM 688 C C . GLN A 1 82 ? -39.091 -27.496 -33.846 1.00 36.43 82 GLN A C 1
ATOM 689 O O . GLN A 1 82 ? -39.845 -26.515 -33.881 1.00 33.00 82 GLN A O 1
ATOM 695 N N . GLN A 1 83 ? -39.361 -28.568 -33.094 1.00 38.32 83 GLN A N 1
ATOM 696 C CA . GLN A 1 83 ? -40.600 -28.600 -32.317 1.00 43.25 83 GLN A CA 1
ATOM 697 C C . GLN A 1 83 ? -40.626 -27.474 -31.288 1.00 35.37 83 GLN A C 1
ATOM 698 O O . GLN A 1 83 ? -41.582 -26.689 -31.237 1.00 33.80 83 GLN A O 1
ATOM 704 N N . LEU A 1 84 ? -39.575 -27.378 -30.466 1.00 32.55 84 LEU A N 1
ATOM 705 C CA . LEU A 1 84 ? -39.499 -26.316 -29.468 1.00 30.60 84 LEU A CA 1
ATOM 706 C C . LEU A 1 84 ? -39.512 -24.941 -30.128 1.00 31.95 84 LEU A C 1
ATOM 707 O O . LEU A 1 84 ? -40.177 -24.016 -29.645 1.00 30.44 84 LEU A O 1
ATOM 712 N N . ALA A 1 85 ? -38.792 -24.791 -31.241 1.00 24.98 85 ALA A N 1
ATOM 713 C CA . ALA A 1 85 ? -38.786 -23.519 -31.958 1.00 27.38 85 ALA A CA 1
ATOM 714 C C . ALA A 1 85 ? -40.198 -23.106 -32.368 1.00 31.78 85 ALA A C 1
ATOM 715 O O . ALA A 1 85 ? -40.616 -21.965 -32.125 1.00 30.67 85 ALA A O 1
ATOM 717 N N . GLU A 1 86 ? -40.960 -24.033 -32.968 1.00 29.60 86 GLU A N 1
ATOM 718 C CA . GLU A 1 86 ? -42.349 -23.750 -33.339 1.00 30.50 86 GLU A CA 1
ATOM 719 C C . GLU A 1 86 ? -43.188 -23.365 -32.124 1.00 25.95 86 GLU A C 1
ATOM 720 O O . GLU A 1 86 ? -44.008 -22.440 -32.190 1.00 28.15 86 GLU A O 1
ATOM 726 N N . LYS A 1 87 ? -43.028 -24.090 -31.020 1.00 26.16 87 LYS A N 1
ATOM 727 C CA . LYS A 1 87 ? -43.770 -23.769 -29.802 1.00 28.80 87 LYS A CA 1
ATOM 728 C C . LYS A 1 87 ? -43.467 -22.346 -29.340 1.00 28.80 87 LYS A C 1
ATOM 729 O O . LYS A 1 87 ? -44.384 -21.562 -29.052 1.00 24.37 87 LYS A O 1
ATOM 735 N N . CYS A 1 88 ? -42.181 -21.978 -29.307 1.00 26.09 88 CYS A N 1
ATOM 736 C CA . CYS A 1 88 ? -41.806 -20.638 -28.862 1.00 22.34 88 CYS A CA 1
ATOM 737 C C . CYS A 1 88 ? -42.371 -19.574 -29.785 1.00 23.37 88 CYS A C 1
ATOM 738 O O . CYS A 1 88 ? -42.883 -18.546 -29.325 1.00 22.16 88 CYS A O 1
ATOM 741 N N . ILE A 1 89 ? -42.295 -19.818 -31.094 1.00 20.23 89 ILE A N 1
ATOM 742 C CA . ILE A 1 89 ? -42.779 -18.871 -32.089 1.00 23.75 89 ILE A CA 1
ATOM 743 C C . ILE A 1 89 ? -44.283 -18.682 -31.962 1.00 21.67 89 ILE A C 1
ATOM 744 O O . ILE A 1 89 ? -44.804 -17.563 -32.081 1.00 18.01 89 ILE A O 1
ATOM 749 N N . THR A 1 90 ? -45.007 -19.780 -31.762 1.00 23.69 90 THR A N 1
ATOM 750 C CA . THR A 1 90 ? -46.456 -19.688 -31.680 1.00 24.49 90 THR A CA 1
ATOM 751 C C . THR A 1 90 ? -46.858 -18.806 -30.511 1.00 18.76 90 THR A C 1
ATOM 752 O O . THR A 1 90 ? -47.687 -17.899 -30.654 1.00 23.54 90 THR A O 1
ATOM 756 N N . ALA A 1 91 ? -46.234 -19.024 -29.357 1.00 21.26 91 ALA A N 1
ATOM 757 C CA . ALA A 1 91 ? -46.534 -18.203 -28.189 1.00 22.02 91 ALA A CA 1
ATOM 758 C C . ALA A 1 91 ? -46.198 -16.741 -28.447 1.00 22.89 91 ALA A C 1
ATOM 759 O O . ALA A 1 91 ? -46.974 -15.851 -28.082 1.00 20.55 91 ALA A O 1
ATOM 761 N N . LEU A 1 92 ? -45.074 -16.477 -29.127 1.00 19.18 92 LEU A N 1
ATOM 762 C CA . LEU A 1 92 ? -44.681 -15.100 -29.416 1.00 20.33 92 LEU A CA 1
ATOM 763 C C . LEU A 1 92 ? -45.692 -14.407 -30.325 1.00 20.66 92 LEU A C 1
ATOM 764 O O . LEU A 1 92 ? -46.106 -13.272 -30.062 1.00 19.56 92 LEU A O 1
ATOM 769 N N . LEU A 1 93 ? -46.080 -15.066 -31.419 1.00 21.60 93 LEU A N 1
ATOM 770 C CA . LEU A 1 93 ? -47.052 -14.475 -32.340 1.00 23.18 93 LEU A CA 1
ATOM 771 C C . LEU A 1 93 ? -48.366 -14.174 -31.632 1.00 21.78 93 LEU A C 1
ATOM 772 O O . LEU A 1 93 ? -48.918 -13.071 -31.755 1.00 21.60 93 LEU A O 1
ATOM 777 N N . SER A 1 94 ? -48.880 -15.145 -30.874 1.00 17.19 94 SER A N 1
ATOM 778 C CA . SER A 1 94 ? -50.147 -14.953 -30.180 1.00 27.23 94 SER A CA 1
ATOM 779 C C . SER A 1 94 ? -50.078 -13.859 -29.117 1.00 28.85 94 SER A C 1
ATOM 780 O O . SER A 1 94 ? -51.113 -13.277 -28.774 1.00 27.45 94 SER A O 1
ATOM 783 N N . GLN A 1 95 ? -48.895 -13.557 -28.590 1.00 23.70 95 GLN A N 1
ATOM 784 C CA . GLN A 1 95 ? -48.748 -12.489 -27.607 1.00 24.59 95 GLN A CA 1
ATOM 785 C C . GLN A 1 95 ? -48.304 -11.165 -28.210 1.00 26.26 95 GLN A C 1
ATOM 786 O O . GLN A 1 95 ? -48.086 -10.204 -27.465 1.00 24.17 95 GLN A O 1
ATOM 792 N N . PHE A 1 96 ? -48.186 -11.074 -29.536 1.00 21.51 96 PHE A N 1
ATOM 793 C CA . PHE A 1 96 ? -47.458 -9.950 -30.112 1.00 27.14 96 PHE A CA 1
ATOM 794 C C . PHE A 1 96 ? -48.170 -8.622 -29.893 1.00 23.59 96 PHE A C 1
ATOM 795 O O . PHE A 1 96 ? -47.519 -7.607 -29.628 1.00 20.90 96 PHE A O 1
ATOM 803 N N . VAL A 1 97 ? -49.494 -8.591 -30.004 1.00 20.32 97 VAL A N 1
ATOM 804 C CA . VAL A 1 97 ? -50.193 -7.334 -29.760 1.00 18.13 97 VAL A CA 1
ATOM 805 C C . VAL A 1 97 ? -50.164 -6.989 -28.266 1.00 19.96 97 VAL A C 1
ATOM 806 O O . VAL A 1 97 ? -50.007 -5.824 -27.888 1.00 20.92 97 VAL A O 1
ATOM 810 N N . THR A 1 98 ? -50.246 -7.996 -27.399 1.00 13.85 98 THR A N 1
ATOM 811 C CA . THR A 1 98 ? -50.065 -7.755 -25.966 1.00 23.30 98 THR A CA 1
ATOM 812 C C . THR A 1 98 ? -48.724 -7.078 -25.681 1.00 22.62 98 THR A C 1
ATOM 813 O O . THR A 1 98 ? -48.653 -6.093 -24.931 1.00 18.21 98 THR A O 1
ATOM 817 N N . ILE A 1 99 ? -47.653 -7.581 -26.305 1.00 18.51 99 ILE A N 1
ATOM 818 C CA . ILE A 1 99 ? -46.331 -6.981 -26.149 1.00 23.02 99 ILE A CA 1
ATOM 819 C C . ILE A 1 99 ? -46.350 -5.531 -26.602 1.00 24.58 99 ILE A C 1
ATOM 820 O O . ILE A 1 99 ? -45.807 -4.646 -25.929 1.00 18.41 99 ILE A O 1
ATOM 825 N N . ARG A 1 100 ? -46.978 -5.266 -27.756 1.00 19.03 100 ARG A N 1
ATOM 826 C CA . ARG A 1 100 ? -47.052 -3.897 -28.253 1.00 22.43 100 ARG A CA 1
ATOM 827 C C . ARG A 1 100 ? -47.725 -2.968 -27.242 1.00 23.70 100 ARG A C 1
ATOM 828 O O . ARG A 1 100 ? -47.254 -1.847 -27.007 1.00 23.11 100 ARG A O 1
ATOM 836 N N . GLU A 1 101 ? -48.845 -3.409 -26.654 1.00 20.76 101 GLU A N 1
ATOM 837 C CA . GLU A 1 101 ? -49.553 -2.579 -25.685 1.00 24.79 101 GLU A CA 1
ATOM 838 C C . GLU A 1 101 ? -48.698 -2.327 -24.451 1.00 21.79 101 GLU A C 1
ATOM 839 O O . GLU A 1 101 ? -48.748 -1.237 -23.867 1.00 19.41 101 GLU A O 1
ATOM 845 N N . LEU A 1 102 ? -47.907 -3.329 -24.043 1.00 19.20 102 LEU A N 1
ATOM 846 C CA . LEU A 1 102 ? -46.991 -3.162 -22.911 1.00 20.91 102 LEU A CA 1
ATOM 847 C C . LEU A 1 102 ? -45.875 -2.165 -23.226 1.00 21.90 102 LEU A C 1
ATOM 848 O O . LEU A 1 102 ? -45.538 -1.311 -22.391 1.00 18.28 102 LEU A O 1
ATOM 853 N N . VAL A 1 103 ? -45.290 -2.253 -24.424 1.00 15.80 103 VAL A N 1
ATOM 854 C CA . VAL A 1 103 ? -44.233 -1.320 -24.800 1.00 17.09 103 VAL A CA 1
ATOM 855 C C . VAL A 1 103 ? -44.773 0.106 -24.832 1.00 17.18 103 VAL A C 1
ATOM 856 O O . VAL A 1 103 ? -44.113 1.051 -24.368 1.00 16.56 103 VAL A O 1
ATOM 860 N N . LYS A 1 104 ? -46.001 0.279 -25.337 1.00 15.01 104 LYS A N 1
ATOM 861 C CA . LYS A 1 104 ? -46.630 1.599 -25.336 1.00 19.65 104 LYS A CA 1
ATOM 862 C C . LYS A 1 104 ? -46.722 2.166 -23.925 1.00 17.19 104 LYS A C 1
ATOM 863 O O . LYS A 1 104 ? -46.508 3.365 -23.713 1.00 13.21 104 LYS A O 1
ATOM 869 N N . GLN A 1 105 ? -47.039 1.320 -22.947 1.00 12.82 105 GLN A N 1
ATOM 870 C CA . GLN A 1 105 ? -47.100 1.807 -21.575 1.00 16.71 105 GLN A CA 1
ATOM 871 C C . GLN A 1 105 ? -45.717 2.102 -21.014 1.00 14.66 105 GLN A C 1
ATOM 872 O O . GLN A 1 105 ? -45.566 3.062 -20.254 1.00 15.39 105 GLN A O 1
ATOM 878 N N . ASP A 1 106 ? -44.689 1.329 -21.408 1.00 16.90 106 ASP A N 1
ATOM 879 C CA . ASP A 1 106 ? -43.323 1.705 -21.044 1.00 19.71 106 ASP A CA 1
ATOM 880 C C . ASP A 1 106 ? -42.976 3.091 -21.591 1.00 15.36 106 ASP A C 1
ATOM 881 O O . ASP A 1 106 ? -42.354 3.907 -20.898 1.00 15.61 106 ASP A O 1
ATOM 886 N N . ILE A 1 107 ? -43.391 3.378 -22.829 1.00 20.33 107 ILE A N 1
ATOM 887 C CA . ILE A 1 107 ? -43.147 4.693 -23.424 1.00 16.31 107 ILE A CA 1
ATOM 888 C C . ILE A 1 107 ? -43.857 5.781 -22.633 1.00 15.95 107 ILE A C 1
ATOM 889 O O . ILE A 1 107 ? -43.289 6.850 -22.370 1.00 18.45 107 ILE A O 1
ATOM 894 N N . ILE A 1 108 ? -45.112 5.538 -22.261 1.00 18.17 108 ILE A N 1
ATOM 895 C CA . ILE A 1 108 ? -45.840 6.485 -21.418 1.00 18.86 108 ILE A CA 1
ATOM 896 C C . ILE A 1 108 ? -45.090 6.712 -20.114 1.00 14.33 108 ILE A C 1
ATOM 897 O O . ILE A 1 108 ? -44.929 7.852 -19.665 1.00 15.29 108 ILE A O 1
ATOM 902 N N . ALA A 1 109 ? -44.625 5.623 -19.489 1.00 15.82 109 ALA A N 1
ATOM 903 C CA . ALA A 1 109 ? -43.898 5.725 -18.223 1.00 16.35 109 ALA A CA 1
ATOM 904 C C . ALA A 1 109 ? -42.628 6.538 -18.389 1.00 17.75 109 ALA A C 1
ATOM 905 O O . ALA A 1 109 ? -42.246 7.299 -17.490 1.00 14.83 109 ALA A O 1
ATOM 907 N N . ALA A 1 110 ? -41.947 6.372 -19.534 1.00 13.29 110 ALA A N 1
ATOM 908 C CA . ALA A 1 110 ? -40.743 7.155 -19.801 1.00 16.34 110 ALA A CA 1
ATOM 909 C C . ALA A 1 110 ? -41.082 8.636 -19.911 1.00 18.36 110 ALA A C 1
ATOM 910 O O . ALA A 1 110 ? -40.350 9.495 -19.395 1.00 15.00 110 ALA A O 1
ATOM 912 N N . TYR A 1 111 ? -42.181 8.943 -20.595 1.00 13.62 111 TYR A N 1
ATOM 913 C CA . TYR A 1 111 ? -42.571 10.361 -20.789 1.00 18.80 111 TYR A CA 1
ATOM 914 C C . TYR A 1 111 ? -42.929 11.035 -19.461 1.00 16.54 111 TYR A C 1
ATOM 915 O O . TYR A 1 111 ? -42.511 12.153 -19.264 1.00 18.05 111 TYR A O 1
ATOM 924 N N . THR A 1 112 ? -43.682 10.366 -18.595 1.00 14.48 112 THR A N 1
ATOM 925 C CA . THR A 1 112 ? -44.058 10.989 -17.323 1.00 24.15 112 THR A CA 1
ATOM 926 C C . THR A 1 112 ? -42.884 11.028 -16.358 1.00 20.47 112 THR A C 1
ATOM 927 O O . THR A 1 112 ? -42.766 11.973 -15.576 1.00 23.10 112 THR A O 1
ATOM 931 N N . GLY A 1 113 ? -42.011 10.022 -16.404 1.00 21.17 113 GLY A N 1
ATOM 932 C CA . GLY A 1 113 ? -40.906 9.873 -15.485 1.00 17.05 113 GLY A CA 1
ATOM 933 C C . GLY A 1 113 ? -39.656 10.662 -15.810 1.00 25.04 113 GLY A C 1
ATOM 934 O O . GLY A 1 113 ? -38.711 10.640 -15.015 1.00 22.45 113 GLY A O 1
ATOM 935 N N . ASP A 1 114 ? -39.590 11.358 -16.941 1.00 22.04 114 ASP A N 1
ATOM 936 C CA . ASP A 1 114 ? -38.351 12.022 -17.350 1.00 25.88 114 ASP A CA 1
ATOM 937 C C . ASP A 1 114 ? -38.618 13.451 -17.800 1.00 23.99 114 ASP A C 1
ATOM 938 O O . ASP A 1 114 ? -39.193 13.656 -18.893 1.00 18.90 114 ASP A O 1
ATOM 943 N N . PRO A 1 115 ? -38.182 14.454 -17.028 1.00 21.11 115 PRO A N 1
ATOM 944 C CA . PRO A 1 115 ? -38.322 15.845 -17.482 1.00 24.16 115 PRO A CA 1
ATOM 945 C C . PRO A 1 115 ? -37.631 16.134 -18.811 1.00 25.66 115 PRO A C 1
ATOM 946 O O . PRO A 1 115 ? -38.029 17.086 -19.484 1.00 23.72 115 PRO A O 1
ATOM 950 N N . ALA A 1 116 ? -36.616 15.354 -19.209 1.00 21.93 116 ALA A N 1
ATOM 951 C CA . ALA A 1 116 ? -35.930 15.566 -20.486 1.00 24.55 116 ALA A CA 1
ATOM 952 C C . ALA A 1 116 ? -36.644 14.930 -21.674 1.00 22.39 116 ALA A C 1
ATOM 953 O O . ALA A 1 116 ? -36.306 15.246 -22.820 1.00 26.03 116 ALA A O 1
ATOM 955 N N . ALA A 1 117 ? -37.597 14.032 -21.445 1.00 24.31 117 ALA A N 1
ATOM 956 C CA . ALA A 1 117 ? -38.357 13.423 -22.532 1.00 21.88 117 ALA A CA 1
ATOM 957 C C . ALA A 1 117 ? -39.435 14.401 -22.983 1.00 26.74 117 ALA A C 1
ATOM 958 O O . ALA A 1 117 ? -40.411 14.641 -22.266 1.00 35.70 117 ALA A O 1
ATOM 960 N N . SER A 1 118 ? -39.267 14.972 -24.170 1.00 31.12 118 SER A N 1
ATOM 961 C CA . SER A 1 118 ? -40.174 16.008 -24.641 1.00 35.10 118 SER A CA 1
ATOM 962 C C . SER A 1 118 ? -41.218 15.512 -25.647 1.00 34.29 118 SER A C 1
ATOM 963 O O . SER A 1 118 ? -42.183 16.235 -25.909 1.00 30.08 118 SER A O 1
ATOM 966 N N . SER A 1 119 ? -41.071 14.306 -26.196 1.00 27.44 119 SER A N 1
ATOM 967 C CA . SER A 1 119 ? -42.016 13.799 -27.185 1.00 29.29 119 SER A CA 1
ATOM 968 C C . SER A 1 119 ? -41.954 12.282 -27.191 1.00 27.87 119 SER A C 1
ATOM 969 O O . SER A 1 119 ? -40.944 11.689 -26.814 1.00 28.90 119 SER A O 1
ATOM 972 N N . LEU A 1 120 ? -43.044 11.656 -27.646 1.00 28.03 120 LEU A N 1
ATOM 973 C CA . LEU A 1 120 ? -43.039 10.203 -27.787 1.00 26.46 120 LEU A CA 1
ATOM 974 C C . LEU A 1 120 ? -42.095 9.761 -28.895 1.00 26.65 120 LEU A C 1
ATOM 975 O O . LEU A 1 120 ? -41.457 8.706 -28.776 1.00 22.55 120 LEU A O 1
ATOM 980 N N . ALA A 1 121 ? -41.978 10.556 -29.965 1.00 21.61 121 ALA A N 1
ATOM 981 C CA . ALA A 1 121 ? -41.042 10.229 -31.040 1.00 24.84 121 ALA A CA 1
ATOM 982 C C . ALA A 1 121 ? -39.625 10.064 -30.501 1.00 24.42 121 ALA A C 1
ATOM 983 O O . ALA A 1 121 ? -38.956 9.058 -30.773 1.00 21.54 121 ALA A O 1
ATOM 985 N N . MET A 1 122 ? -39.155 11.050 -29.734 1.00 23.92 122 MET A N 1
ATOM 986 C CA . MET A 1 122 ? -37.825 10.974 -29.142 1.00 22.95 122 MET A CA 1
ATOM 987 C C . MET A 1 122 ? -37.676 9.698 -28.325 1.00 21.76 122 MET A C 1
ATOM 988 O O . MET A 1 122 ? -36.693 8.963 -28.467 1.00 22.76 122 MET A O 1
ATOM 993 N N . ILE A 1 123 ? -38.674 9.407 -27.488 1.00 20.98 123 ILE A N 1
ATOM 994 C CA . ILE A 1 123 ? -38.630 8.220 -26.640 1.00 21.98 123 ILE A CA 1
ATOM 995 C C . ILE A 1 123 ? -38.587 6.966 -27.501 1.00 21.77 123 ILE A C 1
ATOM 996 O O . ILE A 1 123 ? -37.771 6.062 -27.280 1.00 16.37 123 ILE A O 1
ATOM 1001 N N . ILE A 1 124 ? -39.451 6.906 -28.511 1.00 15.57 124 ILE A N 1
ATOM 1002 C CA . ILE A 1 124 ? -39.565 5.689 -29.300 1.00 21.18 124 ILE A CA 1
ATOM 1003 C C . ILE A 1 124 ? -38.291 5.448 -30.094 1.00 19.62 124 ILE A C 1
ATOM 1004 O O . ILE A 1 124 ? -37.821 4.313 -30.218 1.00 16.14 124 ILE A O 1
ATOM 1009 N N . ARG A 1 125 ? -37.704 6.508 -30.633 1.00 20.49 125 ARG A N 1
ATOM 1010 C CA . ARG A 1 125 ? -36.592 6.309 -31.550 1.00 22.00 125 ARG A CA 1
ATOM 1011 C C . ARG A 1 125 ? -35.269 6.141 -30.823 1.00 26.10 125 ARG A C 1
ATOM 1012 O O . ARG A 1 125 ? -34.360 5.484 -31.342 1.00 20.85 125 ARG A O 1
ATOM 1020 N N . SER A 1 126 ? -35.148 6.706 -29.628 1.00 14.72 126 SER A N 1
ATOM 1021 C CA . SER A 1 126 ? -33.835 6.914 -29.038 1.00 22.87 126 SER A CA 1
ATOM 1022 C C . SER A 1 126 ? -33.656 6.444 -27.597 1.00 17.61 126 SER A C 1
ATOM 1023 O O . SER A 1 126 ? -32.510 6.373 -27.152 1.00 20.69 126 SER A O 1
ATOM 1026 N N . TYR A 1 127 ? -34.709 6.123 -26.853 1.00 17.75 127 TYR A N 1
ATOM 1027 C CA . TYR A 1 127 ? -34.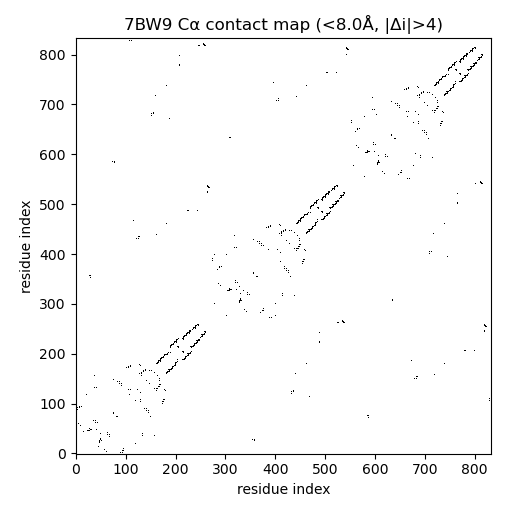493 5.790 -25.433 1.00 22.40 127 TYR A CA 1
ATOM 1028 C C . TYR A 1 127 ? -34.012 4.349 -25.282 1.00 21.36 127 TYR A C 1
ATOM 1029 O O . TYR A 1 127 ? -34.763 3.419 -25.604 1.00 16.40 127 TYR A O 1
ATOM 1038 N N . PRO A 1 128 ? -32.792 4.115 -24.774 1.00 19.00 128 PRO A N 1
ATOM 1039 C CA . PRO A 1 128 ? -32.312 2.725 -24.644 1.00 14.26 128 PRO A CA 1
ATOM 1040 C C . PRO A 1 128 ? -33.142 1.884 -23.694 1.00 17.55 128 PRO A C 1
ATOM 1041 O O . PRO A 1 128 ? -33.178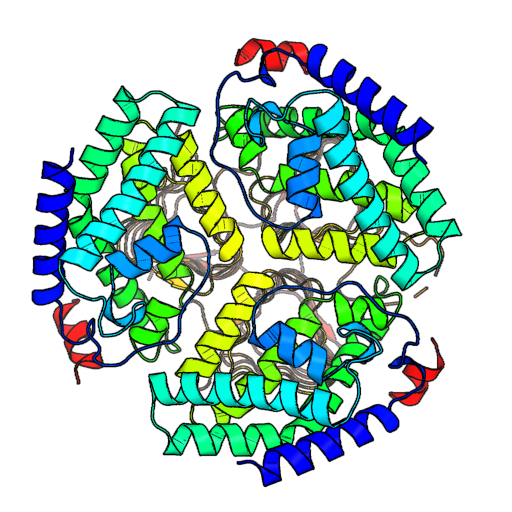 0.657 -23.855 1.00 14.48 128 PRO A O 1
ATOM 1045 N N . GLY A 1 129 ? -33.777 2.499 -22.689 1.00 14.65 129 GLY A N 1
ATOM 1046 C CA . GLY A 1 129 ? -34.603 1.736 -21.767 1.00 16.71 129 GLY A CA 1
ATOM 1047 C C . GLY A 1 129 ? -35.851 1.185 -22.423 1.00 18.04 129 GLY A C 1
ATOM 1048 O O . GLY A 1 129 ? -36.352 0.130 -22.022 1.00 14.13 129 GLY A O 1
ATOM 1049 N N . ILE A 1 130 ? -36.360 1.890 -23.438 1.00 14.79 130 ILE A N 1
ATOM 1050 C CA . ILE A 1 130 ? -37.478 1.400 -24.230 1.00 16.22 130 ILE A CA 1
ATOM 1051 C C . ILE A 1 130 ? -37.012 0.288 -25.154 1.00 15.56 130 ILE A C 1
ATOM 1052 O O . ILE A 1 130 ? -37.676 -0.746 -25.292 1.00 16.46 130 ILE A O 1
ATOM 1057 N N . HIS A 1 131 ? -35.861 0.475 -25.799 1.00 18.34 131 HIS A N 1
ATOM 1058 C CA . HIS A 1 131 ? -35.390 -0.546 -26.733 1.00 23.27 131 HIS A CA 1
ATOM 1059 C C . HIS A 1 131 ? -35.099 -1.845 -26.005 1.00 13.56 131 HIS A C 1
ATOM 1060 O O . HIS A 1 131 ? -35.387 -2.927 -26.525 1.00 19.34 131 HIS A O 1
ATOM 1067 N N . VAL A 1 132 ? -34.565 -1.765 -24.787 1.00 12.31 132 VAL A N 1
ATOM 1068 C CA . VAL A 1 132 ? -34.251 -3.010 -24.088 1.00 13.37 132 VAL A CA 1
ATOM 1069 C C . VAL A 1 132 ? -35.534 -3.752 -23.731 1.00 12.24 132 VAL A C 1
ATOM 1070 O O . VAL A 1 132 ? -35.563 -4.987 -23.730 1.00 14.66 132 VAL A O 1
ATOM 1074 N N . MET A 1 133 ? -36.620 -3.022 -23.459 1.00 14.23 133 MET A N 1
ATOM 1075 C CA . MET A 1 133 ? -37.877 -3.667 -23.102 1.00 14.71 133 MET A CA 1
ATOM 1076 C C . MET A 1 133 ? -38.606 -4.230 -24.318 1.00 15.02 133 MET A C 1
ATOM 1077 O O . MET A 1 133 ? -39.257 -5.274 -24.205 1.00 15.39 133 MET A O 1
ATOM 1082 N N . MET A 1 134 ? -38.506 -3.575 -25.483 1.00 11.34 134 MET A N 1
ATOM 1083 C CA . MET A 1 134 ? -38.941 -4.220 -26.722 1.00 16.07 134 MET A CA 1
ATOM 1084 C C . MET A 1 134 ? -38.321 -5.610 -26.863 1.00 16.27 134 MET A C 1
ATOM 1085 O O . MET A 1 134 ? -39.014 -6.591 -27.144 1.00 20.34 134 MET A O 1
ATOM 1090 N N . ILE A 1 135 ? -37.008 -5.714 -26.661 1.00 12.44 135 ILE A N 1
ATOM 1091 C CA . ILE A 1 135 ? -36.351 -7.013 -26.764 1.00 13.08 135 ILE A CA 1
ATOM 1092 C C . ILE A 1 135 ? -36.745 -7.922 -25.601 1.00 15.61 135 ILE A C 1
ATOM 1093 O O . ILE A 1 135 ? -37.021 -9.115 -25.800 1.00 12.96 135 ILE A O 1
ATOM 1098 N N . GLN A 1 136 ? -36.770 -7.385 -24.368 1.00 13.17 136 GLN A N 1
ATOM 1099 C CA . GLN A 1 136 ? -36.966 -8.244 -23.197 1.00 11.49 136 GLN A CA 1
ATOM 1100 C C . GLN A 1 136 ? -38.343 -8.891 -23.201 1.00 14.27 136 GLN A C 1
ATOM 1101 O O . GLN A 1 136 ? -38.477 -10.076 -22.876 1.00 13.25 136 GLN A O 1
ATOM 1107 N N . ARG A 1 137 ? -39.380 -8.127 -23.551 1.00 12.58 137 ARG A N 1
ATOM 1108 C CA . ARG A 1 137 ? -40.723 -8.692 -23.567 1.00 18.90 137 ARG A CA 1
ATOM 1109 C C . ARG A 1 137 ? -40.867 -9.767 -24.643 1.00 23.22 137 ARG A C 1
ATOM 1110 O O . ARG A 1 137 ? -41.610 -10.737 -24.450 1.00 18.59 137 ARG A O 1
ATOM 1118 N N . VAL A 1 138 ? -40.138 -9.641 -25.758 1.00 16.44 138 VAL A N 1
ATOM 1119 C CA . VAL A 1 138 ? -40.089 -10.729 -26.728 1.00 17.92 138 VAL A CA 1
ATOM 1120 C C . VAL A 1 138 ? -39.341 -11.917 -26.147 1.00 18.57 138 VAL A C 1
ATOM 1121 O O . VAL A 1 138 ? -39.851 -13.044 -26.129 1.00 16.91 138 VAL A O 1
ATOM 1125 N N . ALA A 1 139 ? -38.119 -11.675 -25.660 1.00 13.51 139 ALA A N 1
ATOM 1126 C CA . ALA A 1 139 ? -37.265 -12.758 -25.176 1.00 14.13 139 ALA A CA 1
ATOM 1127 C C . ALA A 1 139 ? -37.934 -13.536 -24.059 1.00 14.26 139 ALA A C 1
ATOM 1128 O O . ALA A 1 139 ? -37.758 -14.754 -23.953 1.00 17.00 139 ALA A O 1
ATOM 1130 N N . HIS A 1 140 ? -38.668 -12.836 -23.191 1.00 14.11 140 HIS A N 1
ATOM 1131 C CA . HIS A 1 140 ? -39.251 -13.478 -22.012 1.00 16.69 140 HIS A CA 1
ATOM 1132 C C . HIS A 1 140 ? -40.298 -14.519 -22.401 1.00 18.28 140 HIS A C 1
ATOM 1133 O O . HIS A 1 140 ? -40.431 -15.554 -21.738 1.00 19.08 140 HIS A O 1
ATOM 1140 N N . ILE A 1 141 ? -41.048 -14.268 -23.474 1.00 18.48 141 ILE A N 1
ATOM 1141 C CA . ILE A 1 141 ? -42.001 -15.273 -23.941 1.00 21.98 141 ILE A CA 1
ATOM 1142 C C . ILE A 1 141 ? -41.264 -16.486 -24.482 1.00 22.26 141 ILE A C 1
ATOM 1143 O O . ILE A 1 141 ? -41.683 -17.629 -24.276 1.00 19.06 141 ILE A O 1
ATOM 1148 N N . LEU A 1 142 ? -40.142 -16.259 -25.160 1.00 22.95 142 LEU A N 1
ATOM 1149 C CA . LEU A 1 142 ? -39.347 -17.379 -25.638 1.00 22.01 142 LEU A CA 1
ATOM 1150 C C . LEU A 1 142 ? -38.841 -18.203 -24.464 1.00 24.67 142 LEU A C 1
ATOM 1151 O O . LEU A 1 142 ? -38.976 -19.433 -24.445 1.00 19.92 142 LEU A O 1
ATOM 1156 N N . TYR A 1 143 ? -38.303 -17.523 -23.448 1.00 21.14 143 TYR A N 1
ATOM 1157 C CA . TYR A 1 143 ? -37.733 -18.213 -22.295 1.00 20.99 143 TYR A CA 1
ATOM 1158 C C . TYR A 1 143 ? -38.796 -19.020 -21.558 1.00 23.97 143 TYR A C 1
ATOM 1159 O O . TYR A 1 143 ? -38.566 -20.181 -21.200 1.00 24.15 143 TYR A O 1
ATOM 1168 N N . MET A 1 144 ? -39.976 -18.423 -21.342 1.00 22.22 144 MET A N 1
ATOM 1169 C CA . MET A 1 144 ? -41.054 -19.087 -20.608 1.00 22.53 144 MET A CA 1
ATOM 1170 C C . MET A 1 144 ? -41.595 -20.312 -21.339 1.00 29.41 144 MET A C 1
ATOM 1171 O O . MET A 1 144 ? -42.155 -21.208 -20.700 1.00 24.00 144 MET A O 1
ATOM 1176 N N . ASN A 1 145 ? -41.445 -20.383 -22.659 1.00 22.95 145 ASN A N 1
ATOM 1177 C CA . ASN A 1 145 ? -41.871 -21.562 -23.390 1.00 23.74 145 ASN A CA 1
ATOM 1178 C C . ASN A 1 145 ? -40.728 -22.524 -23.673 1.00 24.96 145 ASN A C 1
ATOM 1179 O O . ASN A 1 145 ? -40.894 -23.449 -24.471 1.00 31.91 145 ASN A O 1
ATOM 1184 N N . GLY A 1 146 ? -39.586 -22.345 -23.019 1.00 26.29 146 GLY A N 1
ATOM 1185 C CA . GLY A 1 146 ? -38.585 -23.391 -22.900 1.00 23.33 146 GLY A CA 1
ATOM 1186 C C . GLY A 1 146 ? -37.262 -23.111 -23.566 1.00 28.71 146 GLY A C 1
ATOM 1187 O O . GLY A 1 146 ? -36.336 -23.920 -23.408 1.00 33.77 146 GLY A O 1
ATOM 1188 N N . ASP A 1 147 ? -37.113 -22.018 -24.318 1.00 27.12 147 ASP A N 1
ATOM 1189 C CA . ASP A 1 147 ? -35.852 -21.725 -25.002 1.00 31.50 147 ASP A CA 1
ATOM 1190 C C . ASP A 1 147 ? -35.011 -20.832 -24.102 1.00 27.09 147 ASP A C 1
ATOM 1191 O O . ASP A 1 147 ? -35.173 -19.609 -24.093 1.00 29.19 147 ASP A O 1
ATOM 1196 N N . ILE A 1 148 ? -34.101 -21.429 -23.341 1.00 29.87 148 ILE A N 1
ATOM 1197 C CA . ILE A 1 148 ? -33.287 -20.602 -22.463 1.00 31.45 148 ILE A CA 1
ATOM 1198 C C . ILE A 1 148 ? -32.021 -20.112 -23.155 1.00 30.11 148 ILE A C 1
ATOM 1199 O O . ILE A 1 148 ? -31.465 -19.088 -22.743 1.00 32.68 148 ILE A O 1
ATOM 1204 N N . GLU A 1 149 ? -31.585 -20.776 -24.227 1.00 27.13 149 GLU A N 1
ATOM 1205 C CA . GLU A 1 149 ? -30.320 -20.422 -24.857 1.00 25.93 149 GLU A CA 1
ATOM 1206 C C . GLU A 1 149 ? -30.471 -19.227 -25.793 1.00 25.29 149 GLU A C 1
ATOM 1207 O O . GLU A 1 149 ? -29.725 -18.246 -25.680 1.00 22.84 149 GLU A O 1
ATOM 1213 N N . TYR A 1 150 ? -31.411 -19.290 -26.743 1.00 20.85 150 TYR A N 1
ATOM 1214 C CA . TYR A 1 150 ? -31.494 -18.199 -27.709 1.00 23.65 150 TYR A CA 1
ATOM 1215 C C . TYR A 1 150 ? -32.054 -16.933 -27.069 1.00 17.73 150 TYR A C 1
ATOM 1216 O O . TYR A 1 150 ? -31.620 -15.830 -27.406 1.00 20.65 150 TYR A O 1
ATOM 1225 N N . SER A 1 151 ? -33.018 -17.063 -26.148 1.00 17.85 151 SER A N 1
ATOM 1226 C CA . SER A 1 151 ? -33.521 -15.877 -25.457 1.00 21.75 151 SER A CA 1
ATOM 1227 C C . SER A 1 151 ? -32.402 -15.137 -24.713 1.00 16.18 151 SER A C 1
ATOM 1228 O O . SER A 1 151 ? -32.441 -13.906 -24.603 1.00 13.91 151 SER A O 1
ATOM 1231 N N . ARG A 1 152 ? -31.387 -15.866 -24.236 1.00 18.32 152 ARG A N 1
ATOM 1232 C CA . ARG A 1 152 ? -30.255 -15.231 -23.564 1.00 16.36 152 ARG A CA 1
ATOM 1233 C C . ARG A 1 152 ? -29.340 -14.545 -24.565 1.00 16.98 152 ARG A C 1
ATOM 1234 O O . ARG A 1 152 ? -28.921 -13.398 -24.356 1.00 17.83 152 ARG A O 1
ATOM 1242 N N . GLU A 1 153 ? -28.999 -15.249 -25.651 1.00 19.63 153 GLU A N 1
ATOM 1243 C CA . GLU A 1 153 ? -28.257 -14.644 -26.751 1.00 20.24 153 GLU A CA 1
ATOM 1244 C C . GLU A 1 153 ? -28.933 -13.359 -27.222 1.00 20.03 153 GLU A C 1
ATOM 1245 O O . GLU A 1 153 ? -28.282 -12.323 -27.410 1.00 13.96 153 GLU A O 1
ATOM 1251 N N . LEU A 1 154 ? -30.251 -13.411 -27.407 1.00 15.52 154 LEU A N 1
ATOM 1252 C CA . LEU A 1 154 ? -31.001 -12.217 -27.789 1.00 15.55 154 LEU A CA 1
ATOM 1253 C C . LEU A 1 154 ? -30.809 -11.090 -26.779 1.00 13.52 154 LEU A C 1
ATOM 1254 O O . LEU A 1 154 ? -30.499 -9.950 -27.150 1.00 13.16 154 LEU A O 1
ATOM 1259 N N . MET A 1 155 ? -30.963 -11.392 -25.485 1.00 13.93 155 MET A N 1
ATOM 1260 C CA . MET A 1 155 ? -30.744 -10.352 -24.485 1.00 14.40 155 MET A CA 1
ATOM 1261 C C . MET A 1 155 ? -29.301 -9.850 -24.483 1.00 14.45 155 MET A C 1
ATOM 1262 O O . MET A 1 155 ? -29.067 -8.660 -24.226 1.00 11.97 155 MET A O 1
ATOM 1267 N N . GLU A 1 156 ? -28.318 -10.723 -24.757 1.00 13.78 156 GLU A N 1
ATOM 1268 C CA . GLU A 1 156 ? -26.936 -10.239 -24.783 1.00 18.92 156 GLU A CA 1
ATOM 1269 C C . GLU A 1 156 ? -26.688 -9.329 -25.982 1.00 23.33 156 GLU A C 1
ATOM 1270 O O . GLU A 1 156 ? -25.872 -8.403 -25.894 1.00 17.70 156 GLU A O 1
ATOM 1276 N N . ASN A 1 157 ? -27.392 -9.555 -27.095 1.00 16.84 157 ASN A N 1
ATOM 1277 C CA . ASN A 1 157 ? -27.293 -8.632 -28.229 1.00 20.02 157 ASN A CA 1
ATOM 1278 C C . ASN A 1 157 ? -27.697 -7.219 -27.824 1.00 18.00 157 ASN A C 1
ATOM 1279 O O . ASN A 1 157 ? -26.997 -6.248 -28.130 1.00 16.59 157 ASN A O 1
ATOM 1284 N N . ILE A 1 158 ? -28.848 -7.081 -27.158 1.00 13.97 158 ILE A N 1
ATOM 1285 C CA . ILE A 1 158 ? -29.332 -5.748 -26.799 1.00 14.06 158 ILE A CA 1
ATOM 1286 C C . ILE A 1 158 ? -28.479 -5.168 -25.662 1.00 19.78 158 ILE A C 1
ATOM 1287 O O . ILE A 1 158 ? -28.262 -3.949 -25.601 1.00 21.59 158 ILE A O 1
ATOM 1292 N N . HIS A 1 159 ? -27.973 -6.032 -24.768 1.00 15.80 159 HIS A N 1
ATOM 1293 C CA . HIS A 1 159 ? -26.924 -5.676 -23.803 1.00 13.60 159 HIS A CA 1
ATOM 1294 C C . HIS A 1 159 ? -25.740 -4.993 -24.477 1.00 20.33 159 HIS A C 1
ATOM 1295 O O . HIS A 1 159 ? -25.266 -3.943 -24.030 1.00 18.84 159 HIS A O 1
ATOM 1302 N N . SER A 1 160 ? -25.225 -5.601 -25.547 1.00 21.25 160 SER A N 1
ATOM 1303 C CA . SER A 1 160 ? -24.043 -5.060 -26.203 1.00 22.45 160 SER A CA 1
ATOM 1304 C C . SER A 1 160 ? -24.301 -3.665 -26.770 1.00 26.09 160 SER A C 1
ATOM 1305 O O . SER A 1 160 ? -23.386 -2.836 -26.813 1.00 23.97 160 SER A O 1
ATOM 1308 N N . VAL A 1 161 ? -25.539 -3.369 -27.159 1.00 19.78 161 VAL A N 1
ATOM 1309 C CA . VAL A 1 161 ? -25.851 -2.070 -27.750 1.00 20.60 161 VAL A CA 1
ATOM 1310 C C . VAL A 1 161 ? -26.290 -1.021 -26.717 1.00 22.63 161 VAL A C 1
ATOM 1311 O O . VAL A 1 161 ? -26.074 0.179 -26.924 1.00 26.70 161 VAL A O 1
ATOM 1315 N N . THR A 1 162 ? -26.883 -1.424 -25.592 1.00 18.18 162 THR A N 1
ATOM 1316 C CA . THR A 1 162 ? -27.356 -0.448 -24.610 1.00 16.29 162 THR A CA 1
ATOM 1317 C C . THR A 1 162 ? -26.540 -0.407 -23.331 1.00 19.42 162 THR A C 1
ATOM 1318 O O . THR A 1 162 ? -26.703 0.530 -22.546 1.00 16.17 162 THR A O 1
ATOM 1322 N N . GLY A 1 163 ? -25.695 -1.399 -23.080 1.00 19.72 163 GLY A N 1
ATOM 1323 C CA . GLY A 1 163 ? -25.135 -1.531 -21.761 1.00 13.60 163 GLY A CA 1
ATOM 1324 C C . GLY A 1 163 ? -26.125 -1.904 -20.673 1.00 16.88 163 GLY A C 1
ATOM 1325 O O . GLY A 1 163 ? -25.751 -1.904 -19.496 1.00 16.16 163 GLY A O 1
ATOM 1326 N N . ILE A 1 164 ? -27.371 -2.224 -21.020 1.00 11.08 164 ILE A N 1
ATOM 1327 C CA . ILE A 1 164 ? -28.381 -2.668 -20.062 1.00 17.85 164 ILE A CA 1
ATOM 1328 C C . ILE A 1 164 ? -28.476 -4.184 -20.111 1.00 18.28 164 ILE A C 1
ATOM 1329 O O . ILE A 1 164 ? -28.660 -4.771 -21.190 1.00 15.71 164 ILE A O 1
ATOM 1334 N N . ASP A 1 165 ? -28.376 -4.818 -18.947 1.00 12.26 165 ASP A N 1
ATOM 1335 C CA . ASP A 1 165 ? -28.271 -6.272 -18.847 1.00 13.32 165 ASP A CA 1
ATOM 1336 C C . ASP A 1 165 ? -29.495 -6.795 -18.113 1.00 21.82 165 ASP A C 1
ATOM 1337 O O . ASP A 1 165 ? -29.548 -6.738 -16.878 1.00 16.69 165 ASP A O 1
ATOM 1342 N N . ILE A 1 166 ? -30.471 -7.320 -18.858 1.00 14.44 166 ILE A N 1
ATOM 1343 C CA . ILE A 1 166 ? -31.680 -7.891 -18.269 1.00 12.97 166 ILE A CA 1
ATOM 1344 C C . ILE A 1 166 ? -31.818 -9.336 -18.721 1.00 16.61 166 ILE A C 1
ATOM 1345 O O . ILE A 1 166 ? -31.793 -9.625 -19.929 1.00 12.27 166 ILE A O 1
ATOM 1350 N N . HIS A 1 167 ? -31.997 -10.235 -17.760 1.00 10.75 167 HIS A N 1
ATOM 1351 C CA . HIS A 1 167 ? -32.110 -11.641 -18.104 1.00 16.71 167 HIS A CA 1
ATOM 1352 C C . HIS A 1 167 ? -33.455 -11.922 -18.783 1.00 12.82 167 HIS A C 1
ATOM 1353 O O . HIS A 1 167 ? -34.466 -11.297 -18.460 1.00 13.58 167 HIS A O 1
ATOM 1360 N N . PRO A 1 168 ? -33.488 -12.846 -19.749 1.00 13.51 168 PRO A N 1
ATOM 1361 C CA . PRO A 1 168 ? -34.778 -13.194 -20.369 1.00 17.24 168 PRO A CA 1
ATOM 1362 C C . PRO A 1 168 ? -35.792 -13.762 -19.389 1.00 14.09 168 PRO A C 1
ATOM 1363 O O . PRO A 1 168 ? -37.005 -13.641 -19.613 1.00 17.71 168 PRO A O 1
ATOM 1367 N N . GLY A 1 169 ? -35.340 -14.376 -18.299 1.00 18.11 169 GLY A N 1
ATOM 1368 C CA . GLY A 1 169 ? -36.265 -14.897 -17.307 1.00 18.58 169 GLY A CA 1
ATOM 1369 C C . GLY A 1 169 ? -36.909 -13.853 -16.424 1.00 19.02 169 GLY A C 1
ATOM 1370 O O . GLY A 1 169 ? -37.932 -14.141 -15.799 1.00 17.71 169 GLY A O 1
ATOM 1371 N N . THR A 1 170 ? -36.352 -12.642 -16.365 1.00 17.43 170 THR A N 1
ATOM 1372 C CA . THR A 1 170 ? -36.910 -11.603 -15.503 1.00 14.94 170 THR A CA 1
ATOM 1373 C C . THR A 1 170 ? -38.393 -11.373 -15.802 1.00 17.32 170 THR A C 1
ATOM 1374 O O . THR A 1 170 ? -38.798 -11.300 -16.961 1.00 14.96 170 THR A O 1
ATOM 1378 N N . SER A 1 171 ? -39.199 -11.277 -14.742 1.00 14.73 171 SER A N 1
ATOM 1379 C CA . SER A 1 171 ? -40.624 -10.975 -14.828 1.00 19.60 171 SER A CA 1
ATOM 1380 C C . SER A 1 171 ? -40.849 -9.498 -14.512 1.00 20.64 171 SER A C 1
ATOM 1381 O O . SER A 1 171 ? -40.517 -9.039 -13.409 1.00 16.39 171 SER A O 1
ATOM 1384 N N . ILE A 1 172 ? -41.422 -8.761 -15.461 1.00 13.77 172 ILE A N 1
ATOM 1385 C CA . ILE A 1 172 ? -41.522 -7.308 -15.360 1.00 19.29 172 ILE A CA 1
ATOM 1386 C C . ILE A 1 172 ? -42.945 -6.866 -15.669 1.00 18.66 172 ILE A C 1
ATOM 1387 O O . ILE A 1 172 ? -43.470 -7.171 -16.743 1.00 21.77 172 ILE A O 1
ATOM 1392 N N . GLY A 1 173 ? -43.543 -6.104 -14.757 1.00 16.68 173 GLY A N 1
ATOM 1393 C CA . GLY A 1 173 ? -44.876 -5.578 -14.957 1.00 18.58 173 GLY A CA 1
ATOM 1394 C C . GLY A 1 173 ? -44.897 -4.384 -15.896 1.00 18.05 173 GLY A C 1
ATOM 1395 O O . GLY A 1 173 ? -43.924 -4.064 -16.582 1.00 15.53 173 GLY A O 1
ATOM 1396 N N . ASN A 1 174 ? -46.030 -3.692 -15.892 1.00 13.92 174 ASN A N 1
ATOM 1397 C CA . ASN A 1 174 ? -46.263 -2.675 -16.901 1.00 17.55 174 ASN A CA 1
ATOM 1398 C C . ASN A 1 174 ? -45.772 -1.302 -16.441 1.00 15.34 174 ASN A C 1
ATOM 1399 O O . ASN A 1 174 ? -45.488 -1.069 -15.260 1.00 15.03 174 ASN A O 1
ATOM 1404 N N . HIS A 1 175 ? -45.655 -0.396 -17.413 1.00 10.29 175 HIS A N 1
ATOM 1405 C CA . HIS A 1 175 ? -45.198 0.977 -17.185 1.00 16.05 175 HIS A CA 1
ATOM 1406 C C . HIS A 1 175 ? -43.815 1.012 -16.541 1.00 18.69 175 HIS A C 1
ATOM 1407 O O . HIS A 1 175 ? -43.557 1.799 -15.627 1.00 16.37 175 HIS A O 1
ATOM 1414 N N . PHE A 1 176 ? -42.915 0.158 -17.021 1.00 15.68 176 PHE A N 1
ATOM 1415 C CA . PHE A 1 176 ? -41.572 0.062 -16.462 1.00 16.10 176 PHE A CA 1
ATOM 1416 C C . PHE A 1 176 ? -40.653 1.033 -17.192 1.00 15.60 176 PHE A C 1
ATOM 1417 O O . PHE A 1 176 ? -40.581 1.007 -18.428 1.00 15.19 176 PHE A O 1
ATOM 1425 N N . PHE A 1 177 ? -39.937 1.873 -16.440 1.00 14.15 177 PHE A N 1
ATOM 1426 C CA . PHE A 1 177 ? -39.044 2.876 -17.027 1.00 12.69 177 PHE A CA 1
ATOM 1427 C C . PHE A 1 177 ? -37.622 2.723 -16.488 1.00 17.33 177 PHE A C 1
ATOM 1428 O O . PHE A 1 177 ? -37.387 2.827 -15.273 1.00 12.98 177 PHE A O 1
ATOM 1436 N N . ILE A 1 178 ? -36.677 2.479 -17.393 1.00 13.45 178 ILE A N 1
ATOM 1437 C CA . ILE A 1 178 ? -35.248 2.574 -17.107 1.00 12.05 178 ILE A CA 1
ATOM 1438 C C . ILE A 1 178 ? -34.745 3.865 -17.737 1.00 15.00 178 ILE A C 1
ATOM 1439 O O . ILE A 1 178 ? -34.837 4.036 -18.960 1.00 17.18 178 ILE A O 1
ATOM 1444 N N . ASP A 1 179 ? -34.251 4.786 -16.910 1.00 14.14 179 ASP A N 1
ATOM 1445 C CA . ASP A 1 179 ? -33.646 6.029 -17.386 1.00 19.04 179 ASP A CA 1
ATOM 1446 C C . ASP A 1 179 ? -32.136 5.854 -17.444 1.00 19.04 179 ASP A C 1
ATOM 1447 O O . ASP A 1 179 ? -31.533 5.377 -16.478 1.00 15.22 179 ASP A O 1
ATOM 1452 N N . HIS A 1 180 ? -31.539 6.224 -18.587 1.00 15.45 180 HIS A N 1
ATOM 1453 C CA . HIS A 1 180 ? -30.099 6.133 -18.839 1.00 19.71 180 HIS A CA 1
ATOM 1454 C C . HIS A 1 180 ? -29.666 4.676 -18.967 1.00 19.04 180 HIS A C 1
ATOM 1455 O O . HIS A 1 180 ? -29.317 4.236 -20.065 1.00 15.36 180 HIS A O 1
ATOM 1462 N N . GLY A 1 181 ? -29.635 3.926 -17.863 1.00 13.99 181 GLY A N 1
ATOM 1463 C CA . GLY A 1 181 ? -29.630 2.481 -17.935 1.00 12.93 181 GLY A CA 1
ATOM 1464 C C . GLY A 1 181 ? -28.281 1.785 -18.004 1.00 15.76 181 GLY A C 1
ATOM 1465 O O . GLY A 1 181 ? -28.218 0.588 -17.686 1.00 17.00 181 GLY A O 1
ATOM 1466 N N . VAL A 1 182 ? -27.203 2.459 -18.433 1.00 15.84 182 VAL A N 1
ATOM 1467 C CA . VAL A 1 182 ? -25.914 1.767 -18.537 1.00 17.54 182 VAL A CA 1
ATOM 1468 C C . VAL A 1 182 ? -25.517 1.251 -17.163 1.00 16.71 182 VAL A C 1
ATOM 1469 O O . VAL A 1 182 ? -25.637 1.961 -16.157 1.00 14.43 182 VAL A O 1
ATOM 1473 N N . GLY A 1 183 ? -25.077 -0.008 -17.111 1.00 13.88 183 GLY A N 1
ATOM 1474 C CA . GLY A 1 183 ? -24.737 -0.643 -15.863 1.00 15.58 183 GLY A CA 1
ATOM 1475 C C . GLY A 1 183 ? -25.877 -1.349 -15.162 1.00 16.02 183 GLY A C 1
ATOM 1476 O O . GLY A 1 183 ? -25.621 -2.099 -14.210 1.00 14.87 183 GLY A O 1
ATOM 1477 N N . VAL A 1 184 ? -27.121 -1.159 -15.611 1.00 18.18 184 VAL A N 1
ATOM 1478 C CA . VAL A 1 184 ? -28.248 -1.872 -15.009 1.00 11.36 184 VAL A CA 1
ATOM 1479 C C . VAL A 1 184 ? -28.075 -3.362 -15.235 1.00 14.13 184 VAL A C 1
ATOM 1480 O O . VAL A 1 184 ? -27.760 -3.810 -16.345 1.00 14.55 184 VAL A O 1
ATOM 1484 N N . VAL A 1 185 ? -28.265 -4.140 -14.171 1.00 16.19 185 VAL A N 1
ATOM 1485 C CA . VAL A 1 185 ? -28.190 -5.597 -14.219 1.00 12.70 185 VAL A CA 1
ATOM 1486 C C . VAL A 1 185 ? -29.363 -6.156 -13.432 1.00 14.60 185 VAL A C 1
ATOM 1487 O O . VAL A 1 185 ? -29.511 -5.858 -12.235 1.00 16.21 185 VAL A O 1
ATOM 1491 N N . ILE A 1 186 ? -30.181 -6.979 -14.083 1.00 11.47 186 ILE A N 1
ATOM 1492 C CA . ILE A 1 186 ? -31.386 -7.538 -13.486 1.00 11.88 186 ILE A CA 1
ATOM 1493 C C . ILE A 1 186 ? -31.414 -9.031 -13.779 1.00 13.64 186 ILE A C 1
ATOM 1494 O O . ILE A 1 186 ? -31.489 -9.434 -14.946 1.00 9.83 186 ILE A O 1
ATOM 1499 N N . GLY A 1 187 ? -31.422 -9.850 -12.715 1.00 14.27 187 GLY A N 1
ATOM 1500 C CA . GLY A 1 187 ? -31.142 -11.265 -12.843 1.00 15.73 187 GLY A CA 1
ATOM 1501 C C . GLY A 1 187 ? -32.341 -12.125 -13.219 1.00 16.08 187 GLY A C 1
ATOM 1502 O O . GLY A 1 187 ? -33.493 -11.676 -13.263 1.00 11.78 187 GLY A O 1
ATOM 1503 N N . GLU A 1 188 ? -32.025 -13.405 -13.446 1.00 15.25 188 GLU A N 1
ATOM 1504 C CA . GLU A 1 188 ? -32.969 -14.346 -14.046 1.00 14.44 188 GLU A CA 1
ATOM 1505 C C . GLU A 1 188 ? -34.263 -14.464 -13.259 1.00 20.11 188 GLU A C 1
ATOM 1506 O O . GLU A 1 188 ? -35.342 -14.575 -13.852 1.00 18.84 188 GLU A O 1
ATOM 1512 N N . THR A 1 189 ? -34.187 -14.473 -11.925 1.00 16.30 189 T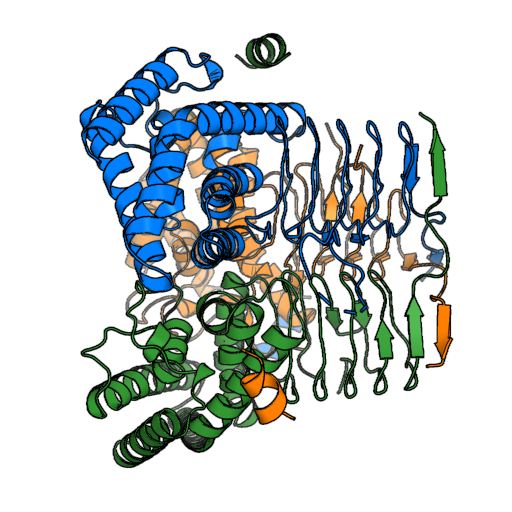HR A N 1
ATOM 1513 C CA . THR A 1 189 ? -35.366 -14.776 -11.127 1.00 18.71 189 THR A CA 1
ATOM 1514 C C . THR A 1 189 ? -35.973 -13.539 -10.485 1.00 17.16 189 THR A C 1
ATOM 1515 O O . THR A 1 189 ? -36.892 -13.661 -9.674 1.00 18.25 189 THR A O 1
ATOM 1519 N N . ALA A 1 190 ? -35.509 -12.350 -10.856 1.00 15.85 190 ALA A N 1
ATOM 1520 C CA . ALA A 1 190 ? -36.060 -11.135 -10.292 1.00 13.91 190 ALA A CA 1
ATOM 1521 C C . ALA A 1 190 ? -37.462 -10.879 -10.826 1.00 14.12 190 ALA A C 1
ATOM 1522 O O . ALA A 1 190 ? -37.817 -11.283 -11.941 1.00 14.94 190 ALA A O 1
ATOM 1524 N N . VAL A 1 191 ? -38.255 -10.188 -10.012 1.00 13.49 191 VAL A N 1
ATOM 1525 C CA . VAL A 1 191 ? -39.637 -9.837 -10.317 1.00 20.25 191 VAL A CA 1
ATOM 1526 C C . VAL A 1 191 ? -39.822 -8.353 -10.030 1.00 19.69 191 VAL A C 1
ATOM 1527 O O . VAL A 1 191 ? -39.454 -7.873 -8.953 1.00 17.70 191 VAL A O 1
ATOM 1531 N N . ILE A 1 192 ? -40.405 -7.638 -10.981 1.00 14.61 192 ILE A N 1
ATOM 1532 C CA . ILE A 1 192 ? -40.591 -6.199 -10.898 1.00 17.58 192 ILE A CA 1
ATOM 1533 C C . ILE A 1 192 ? -42.064 -5.915 -11.113 1.00 23.91 192 ILE A C 1
ATOM 1534 O O . ILE A 1 192 ? -42.651 -6.413 -12.080 1.00 17.23 192 ILE A O 1
ATOM 1539 N N . GLY A 1 193 ? -42.655 -5.112 -10.225 1.00 19.32 193 GLY A N 1
ATOM 1540 C CA . GLY A 1 193 ? -44.057 -4.747 -10.324 1.00 20.59 193 GLY A CA 1
ATOM 1541 C C . GLY A 1 193 ? -44.327 -3.664 -11.352 1.00 20.72 193 GLY A C 1
ATOM 1542 O O . GLY A 1 193 ? -43.581 -3.496 -12.321 1.00 17.23 193 GLY A O 1
ATOM 1543 N N . ASN A 1 194 ? -45.406 -2.904 -11.130 1.00 18.85 194 ASN A N 1
ATOM 1544 C CA . ASN A 1 194 ? -45.869 -1.887 -12.068 1.00 17.30 194 ASN A CA 1
ATOM 1545 C C . ASN A 1 194 ? -45.369 -0.501 -11.669 1.00 19.42 194 ASN A C 1
ATOM 1546 O O . ASN A 1 194 ? -45.147 -0.211 -10.489 1.00 13.66 194 ASN A O 1
ATOM 1551 N N . TRP A 1 195 ? -45.194 0.354 -12.680 1.00 15.80 195 TRP A N 1
ATOM 1552 C CA . TRP A 1 195 ? -44.786 1.746 -12.490 1.00 17.26 195 TRP A CA 1
ATOM 1553 C C . TRP A 1 195 ? -43.458 1.861 -11.747 1.00 17.44 195 TRP A C 1
ATOM 1554 O O . TRP A 1 195 ? -43.261 2.775 -10.951 1.00 17.85 195 TRP A O 1
ATOM 1565 N N . CYS A 1 196 ? -42.528 0.947 -11.991 1.00 18.60 196 CYS A N 1
ATOM 1566 C CA . CYS A 1 196 ? -41.207 1.082 -11.396 1.00 16.87 196 CYS A CA 1
ATOM 1567 C C . CYS A 1 196 ? -40.297 1.916 -12.285 1.00 18.78 196 CYS A C 1
ATOM 1568 O O . CYS A 1 196 ? -40.481 1.995 -13.508 1.00 14.51 196 CYS A O 1
ATOM 1571 N N . ARG A 1 197 ? -39.332 2.571 -11.642 1.00 18.36 197 ARG A N 1
ATOM 1572 C CA . ARG A 1 197 ? -38.345 3.414 -12.308 1.00 18.48 197 ARG A CA 1
ATOM 1573 C C . ARG A 1 197 ? -36.972 3.069 -11.755 1.00 19.68 197 ARG A C 1
ATOM 1574 O O . ARG A 1 197 ? -36.764 3.071 -10.534 1.00 16.51 197 ARG A O 1
ATOM 1582 N N . VAL A 1 198 ? -36.047 2.763 -12.653 1.00 11.64 198 VAL A N 1
ATOM 1583 C CA . VAL A 1 198 ? -34.712 2.304 -12.307 1.00 11.50 198 VAL A CA 1
ATOM 1584 C C . VAL A 1 198 ? -33.703 3.124 -13.103 1.00 16.14 198 VAL A C 1
ATOM 1585 O O . VAL A 1 198 ? -33.896 3.355 -14.298 1.00 18.70 198 VAL A O 1
ATOM 1589 N N . TYR A 1 199 ? -32.620 3.536 -12.457 1.00 16.53 199 TYR A N 1
ATOM 1590 C CA . TYR A 1 199 ? -31.616 4.429 -13.018 1.00 15.92 199 TYR A CA 1
ATOM 1591 C C . TYR A 1 199 ? -30.343 3.658 -13.365 1.00 14.77 199 TYR A C 1
ATOM 1592 O O . TYR A 1 199 ? -30.221 2.453 -13.119 1.00 14.79 199 TYR A O 1
ATOM 1601 N N . GLN A 1 200 ? -29.366 4.387 -13.906 1.00 17.31 200 GLN A N 1
ATOM 1602 C CA . GLN A 1 200 ? -28.090 3.791 -14.298 1.00 17.90 200 GLN A CA 1
ATOM 1603 C C . GLN A 1 200 ? -27.414 3.090 -13.124 1.00 18.47 200 GLN A C 1
ATOM 1604 O O . GLN A 1 200 ? -27.585 3.474 -11.966 1.00 13.23 200 GLN A O 1
ATOM 1610 N N . SER A 1 201 ? -26.628 2.054 -13.444 1.00 13.83 201 SER A N 1
ATOM 1611 C CA . SER A 1 201 ? -25.742 1.370 -12.502 1.00 16.63 201 SER A CA 1
ATOM 1612 C C . SER A 1 201 ? -26.494 0.641 -11.393 1.00 16.32 201 SER A C 1
ATOM 1613 O O . SER A 1 201 ? -25.916 0.328 -10.358 1.00 18.26 201 SER A O 1
ATOM 1616 N N . VAL A 1 202 ? -27.761 0.327 -11.598 1.00 17.06 202 VAL A N 1
ATOM 1617 C CA . VAL A 1 202 ? -28.559 -0.358 -10.592 1.00 17.37 202 VAL A CA 1
ATOM 1618 C C . VAL A 1 202 ? -28.461 -1.858 -10.827 1.00 20.13 202 VAL A C 1
ATOM 1619 O O . VAL A 1 202 ? -28.639 -2.335 -11.956 1.00 14.83 202 VAL A O 1
ATOM 1623 N N . THR A 1 203 ? -28.168 -2.603 -9.765 1.00 17.08 203 THR A N 1
ATOM 1624 C CA . THR A 1 203 ? -28.205 -4.056 -9.801 1.00 15.77 203 THR A CA 1
ATOM 1625 C C . THR A 1 203 ? -29.383 -4.575 -8.989 1.00 20.32 203 THR A C 1
ATOM 1626 O O . THR A 1 203 ? -29.567 -4.194 -7.820 1.00 17.86 203 THR A O 1
ATOM 1630 N N . LEU A 1 204 ? -30.171 -5.449 -9.609 1.00 11.52 204 LEU A N 1
ATOM 1631 C CA . LEU A 1 204 ? -31.109 -6.310 -8.899 1.00 13.07 204 LEU A CA 1
ATOM 1632 C C . LEU A 1 204 ? -30.556 -7.714 -9.096 1.00 17.69 204 LEU A C 1
ATOM 1633 O O . LEU A 1 204 ? -30.946 -8.444 -10.009 1.00 21.96 204 LEU A O 1
ATOM 1638 N N . GLY A 1 205 ? -29.584 -8.063 -8.264 1.00 19.12 205 GLY A N 1
ATOM 1639 C CA . GLY A 1 205 ? -28.746 -9.209 -8.537 1.00 19.67 205 GLY A CA 1
ATOM 1640 C C . GLY A 1 205 ? -28.750 -10.228 -7.426 1.00 17.24 205 GLY A C 1
ATOM 1641 O O . GLY A 1 205 ? -29.539 -10.131 -6.483 1.00 18.96 205 GLY A O 1
ATOM 1642 N N . ALA A 1 206 ? -27.862 -11.208 -7.530 1.00 22.25 206 ALA A N 1
ATOM 1643 C CA . ALA A 1 206 ? -27.756 -12.244 -6.483 1.00 18.96 206 ALA A CA 1
ATOM 1644 C C . ALA A 1 206 ? -26.742 -11.790 -5.431 1.00 28.65 206 ALA A C 1
ATOM 1645 O O . ALA A 1 206 ? -26.030 -10.809 -5.674 1.00 27.19 206 ALA A O 1
ATOM 1647 N N . MET A 1 207 ? -26.713 -12.471 -4.292 1.00 25.87 207 MET A N 1
ATOM 1648 C CA . MET A 1 207 ? -25.702 -12.146 -3.261 1.00 33.89 207 MET A CA 1
ATOM 1649 C C . MET A 1 207 ? -24.337 -12.427 -3.891 1.00 33.40 207 MET A C 1
ATOM 1650 O O . MET A 1 207 ? -24.171 -13.481 -4.491 1.00 35.44 207 MET A O 1
ATOM 1655 N N . SER A 1 208 ? -23.424 -11.463 -3.795 1.00 40.98 208 SER A N 1
ATOM 1656 C CA . SER A 1 208 ? -22.060 -11.537 -4.378 1.00 40.48 208 SER A CA 1
ATOM 1657 C C . SER A 1 208 ? -21.430 -12.904 -4.090 1.00 44.92 208 SER A C 1
ATOM 1658 O O . SER A 1 208 ? -20.824 -13.475 -4.991 1.00 47.26 208 SER A O 1
ATOM 1661 N N . PHE A 1 209 ? -21.619 -13.401 -2.871 1.00 30.00 209 PHE A N 1
ATOM 1662 C CA . PHE A 1 209 ? -21.098 -14.720 -2.450 1.00 30.00 209 PHE A CA 1
ATOM 1663 C C . PHE A 1 209 ? -21.900 -15.197 -1.232 1.00 30.00 209 PHE A C 1
ATOM 1664 O O . PHE A 1 209 ? -21.728 -16.369 -0.865 1.00 30.00 209 PHE A O 1
ATOM 1672 N N A LYS A 1 218 ? -34.841 -26.539 -10.379 0.50 30.00 218 LYS A N 1
ATOM 1673 N N B LYS A 1 218 ? -34.839 -26.571 -10.395 0.50 30.00 218 LYS A N 1
ATOM 1674 C CA A LYS A 1 218 ? -34.478 -26.077 -9.014 0.50 30.00 218 LYS A CA 1
ATOM 1675 C CA B LYS A 1 218 ? -34.484 -26.079 -9.037 0.50 30.00 218 LYS A CA 1
ATOM 1676 C C A LYS A 1 218 ? -35.597 -25.185 -8.474 0.50 30.00 218 LYS A C 1
ATOM 1677 C C B LYS A 1 218 ? -35.633 -25.219 -8.500 0.50 30.00 218 LYS A C 1
ATOM 1678 O O A LYS A 1 218 ? -36.067 -25.465 -7.381 0.50 30.00 218 LYS A O 1
ATOM 1679 O O B LYS A 1 218 ? -36.018 -25.434 -7.347 0.50 30.00 218 LYS A O 1
ATOM 1690 N N . GLY A 1 219 ? -35.987 -24.154 -9.224 1.00 35.38 219 GLY A N 1
ATOM 1691 C CA . GLY A 1 219 ? -37.077 -23.244 -8.816 1.00 33.13 219 GLY A CA 1
ATOM 1692 C C . GLY A 1 219 ? -36.641 -22.242 -7.763 1.00 35.92 219 GLY A C 1
ATOM 1693 O O . GLY A 1 219 ? -37.493 -21.659 -7.119 1.00 36.94 219 GLY A O 1
ATOM 1694 N N . ASN A 1 220 ? -35.340 -22.013 -7.641 1.00 32.91 220 ASN A N 1
ATOM 1695 C CA . ASN A 1 220 ? -34.793 -21.071 -6.639 1.00 31.90 220 ASN A CA 1
ATOM 1696 C C . ASN A 1 220 ? -35.183 -19.618 -6.936 1.00 32.08 220 ASN A C 1
ATOM 1697 O O . ASN A 1 220 ? -35.462 -19.277 -8.086 1.00 28.49 220 ASN A O 1
ATOM 1702 N N . LYS A 1 221 ? -35.233 -18.797 -5.894 1.00 21.00 221 LYS A N 1
ATOM 1703 C CA . LYS A 1 221 ? -35.394 -17.346 -6.101 1.00 27.55 221 LYS A CA 1
ATOM 1704 C C . LYS A 1 221 ? -34.137 -16.737 -5.474 1.00 29.78 221 LYS A C 1
ATOM 1705 O O . LYS A 1 221 ? -34.002 -16.790 -4.265 1.00 35.10 221 LYS A O 1
ATOM 1711 N N . ARG A 1 222 ? -33.222 -16.249 -6.293 1.00 20.10 222 ARG A N 1
ATOM 1712 C CA . ARG A 1 222 ? -31.956 -15.741 -5.780 1.00 17.81 222 ARG A CA 1
ATOM 1713 C C . ARG A 1 222 ? -31.754 -14.262 -6.086 1.00 15.73 222 ARG A C 1
ATOM 1714 O O . ARG A 1 222 ? -30.719 -13.702 -5.726 1.00 18.99 222 ARG A O 1
ATOM 1722 N N . HIS A 1 223 ? -32.714 -13.620 -6.729 1.00 18.08 223 HIS A N 1
ATOM 1723 C CA . HIS A 1 223 ? -32.692 -12.223 -7.124 1.00 19.35 223 HIS A CA 1
ATOM 1724 C C . HIS A 1 223 ? -33.894 -11.553 -6.490 1.00 14.02 223 HIS A C 1
ATOM 1725 O O . HIS A 1 223 ? -34.823 -12.236 -6.052 1.00 16.82 223 HIS A O 1
ATOM 1732 N N . PRO A 1 224 ? -33.924 -10.227 -6.428 1.00 15.56 224 PRO A N 1
ATOM 1733 C CA . PRO A 1 224 ? -34.992 -9.547 -5.692 1.00 13.66 224 PRO A CA 1
ATOM 1734 C C . PRO A 1 224 ? -36.327 -9.542 -6.418 1.00 18.19 224 PRO A C 1
ATOM 1735 O O . PRO A 1 224 ? -36.415 -9.598 -7.653 1.00 18.80 224 PRO A O 1
ATOM 1739 N N . THR A 1 225 ? -37.371 -9.437 -5.601 1.00 17.23 225 THR A N 1
ATOM 1740 C CA . THR A 1 225 ? -38.731 -9.097 -6.015 1.00 18.65 225 THR A CA 1
ATOM 1741 C C . THR A 1 225 ? -39.037 -7.681 -5.558 1.00 24.23 225 THR A C 1
ATOM 1742 O O . THR A 1 225 ? -38.880 -7.364 -4.369 1.00 22.79 225 THR A O 1
ATOM 1746 N N A ILE A 1 226 ? -39.523 -6.855 -6.483 0.38 17.96 226 ILE A N 1
ATOM 1747 N N B ILE A 1 226 ? -39.468 -6.824 -6.478 0.62 17.87 226 ILE A N 1
ATOM 1748 C CA A ILE A 1 226 ? -39.824 -5.452 -6.227 0.38 19.56 226 ILE A CA 1
ATOM 1749 C CA B ILE A 1 226 ? -39.828 -5.473 -6.074 0.62 19.53 226 ILE A CA 1
ATOM 1750 C C A ILE A 1 226 ? -41.310 -5.221 -6.481 0.38 19.87 226 ILE A C 1
ATOM 1751 C C B ILE A 1 226 ? -41.280 -5.211 -6.454 0.62 19.98 226 ILE A C 1
ATOM 1752 O O A ILE A 1 226 ? -41.874 -5.776 -7.429 0.38 22.02 226 ILE A O 1
ATOM 1753 O O B ILE A 1 226 ? -41.795 -5.737 -7.444 0.62 21.80 226 ILE A O 1
ATOM 1762 N N . GLY A 1 227 ? -41.955 -4.421 -5.626 1.00 21.53 227 GLY A N 1
ATOM 1763 C CA . GLY A 1 227 ? -43.375 -4.149 -5.782 1.00 21.78 227 GLY A CA 1
ATOM 1764 C C . GLY A 1 227 ? -43.656 -3.071 -6.813 1.00 18.84 227 GLY A C 1
ATOM 1765 O O . GLY A 1 227 ? -42.833 -2.772 -7.676 1.00 27.11 227 GLY A O 1
ATOM 1766 N N . ASP A 1 228 ? -44.826 -2.460 -6.700 1.00 16.83 228 ASP A N 1
ATOM 1767 C CA . ASP A 1 228 ? -45.229 -1.380 -7.582 1.00 15.75 228 ASP A CA 1
ATOM 1768 C C . ASP A 1 228 ? -44.709 -0.039 -7.078 1.00 19.39 228 ASP A C 1
ATOM 1769 O O . ASP A 1 228 ? -44.486 0.165 -5.882 1.00 17.50 228 ASP A O 1
ATOM 1774 N N . PHE A 1 229 ? -44.562 0.900 -8.013 1.00 16.20 229 PHE A N 1
ATOM 1775 C CA . PHE A 1 229 ? -44.185 2.285 -7.716 1.00 17.54 229 PHE A CA 1
ATOM 1776 C C . PHE A 1 229 ? -42.844 2.387 -6.989 1.00 18.82 229 PHE A C 1
ATOM 1777 O O . PHE A 1 229 ? -42.602 3.342 -6.252 1.00 21.07 229 PHE A O 1
ATOM 1785 N N . VAL A 1 230 ? -41.944 1.433 -7.206 1.00 21.15 230 VAL A N 1
ATOM 1786 C CA . VAL A 1 230 ? -40.614 1.481 -6.598 1.00 16.63 230 VAL A CA 1
ATOM 1787 C C . VAL A 1 230 ? -39.690 2.306 -7.481 1.00 16.27 230 VAL A C 1
ATOM 1788 O O . VAL A 1 230 ? -39.686 2.145 -8.708 1.00 19.10 230 VAL A O 1
ATOM 1792 N N . VAL A 1 231 ? -38.901 3.196 -6.867 1.00 19.49 231 VAL A N 1
ATOM 1793 C CA . VAL A 1 231 ? -37.869 3.968 -7.563 1.00 13.34 231 VAL A CA 1
ATOM 1794 C C . VAL A 1 231 ? -36.511 3.580 -6.992 1.00 18.42 231 VAL A C 1
ATOM 1795 O O . VAL A 1 231 ? -36.312 3.620 -5.770 1.00 15.77 231 VAL A O 1
ATOM 1799 N N . ILE A 1 232 ? -35.569 3.226 -7.861 1.00 11.73 232 ILE A N 1
ATOM 1800 C CA . ILE A 1 232 ? -34.231 2.832 -7.426 1.00 14.72 232 ILE A CA 1
ATOM 1801 C C . ILE A 1 232 ? -33.203 3.758 -8.062 1.00 17.90 232 ILE A C 1
ATOM 1802 O O . ILE A 1 232 ? -32.994 3.730 -9.287 1.00 19.06 232 ILE A O 1
ATOM 1807 N N . GLY A 1 233 ? -32.540 4.560 -7.211 1.00 14.70 233 GLY A N 1
ATOM 1808 C CA . GLY A 1 233 ? -31.620 5.578 -7.672 1.00 15.51 233 GLY A CA 1
ATOM 1809 C C . GLY A 1 233 ? -30.269 5.033 -8.113 1.00 16.36 233 GLY A C 1
ATOM 1810 O O . GLY A 1 233 ? -29.899 3.906 -7.812 1.00 13.86 233 GLY A O 1
ATOM 1811 N N . ALA A 1 234 ? -29.529 5.884 -8.832 1.00 14.75 234 ALA A N 1
ATOM 1812 C CA . ALA A 1 234 ? -28.310 5.474 -9.523 1.00 12.13 234 ALA A CA 1
ATOM 1813 C C . ALA A 1 234 ? -27.352 4.733 -8.603 1.00 17.18 234 ALA A C 1
ATOM 1814 O O . ALA A 1 234 ? -27.144 5.122 -7.452 1.00 14.69 234 ALA A O 1
ATOM 1816 N N . GLY A 1 235 ? -26.784 3.642 -9.109 1.00 15.26 235 GLY A N 1
ATOM 1817 C CA . GLY A 1 235 ? -25.758 2.929 -8.369 1.00 15.90 235 GLY A CA 1
ATOM 1818 C C . GLY A 1 235 ? -26.234 2.063 -7.223 1.00 15.62 235 GLY A C 1
ATOM 1819 O O . GLY A 1 235 ? -25.402 1.410 -6.588 1.00 17.51 235 GLY A O 1
ATOM 1820 N N . ALA A 1 236 ? -27.531 2.015 -6.931 1.00 15.95 236 ALA A N 1
ATOM 1821 C CA . ALA A 1 236 ? -27.986 1.153 -5.845 1.00 17.74 236 ALA A CA 1
ATOM 1822 C C . ALA A 1 236 ? -27.792 -0.310 -6.213 1.00 19.13 236 ALA A C 1
ATOM 1823 O O . ALA A 1 236 ? -28.032 -0.717 -7.355 1.00 17.84 236 ALA A O 1
ATOM 1825 N N . LYS A 1 237 ? -27.340 -1.101 -5.235 1.00 14.02 237 LYS A N 1
ATOM 1826 C CA . LYS A 1 237 ? -27.112 -2.536 -5.395 1.00 14.73 237 LYS A CA 1
ATOM 1827 C C . LYS A 1 237 ? -28.107 -3.278 -4.506 1.00 20.23 237 LYS A C 1
ATOM 1828 O O . LYS A 1 237 ? -27.994 -3.245 -3.272 1.00 18.58 237 LYS A O 1
ATOM 1834 N N . VAL A 1 238 ? -29.085 -3.931 -5.128 1.00 12.56 238 VAL A N 1
ATOM 1835 C CA . VAL A 1 238 ? -30.151 -4.640 -4.428 1.00 10.31 238 VAL A CA 1
ATOM 1836 C C . VAL A 1 238 ? -29.928 -6.127 -4.644 1.00 18.32 238 VAL A C 1
ATOM 1837 O O . VAL A 1 238 ? -30.115 -6.632 -5.756 1.00 22.00 238 VAL A O 1
ATOM 1841 N N . LEU A 1 239 ? -29.506 -6.839 -3.602 1.00 18.74 239 LEU A N 1
ATOM 1842 C CA . LEU A 1 239 ? -28.919 -8.163 -3.769 1.00 21.45 239 LEU A CA 1
ATOM 1843 C C . LEU A 1 239 ? -29.630 -9.231 -2.945 1.00 23.79 239 LEU A C 1
ATOM 1844 O O . LEU A 1 239 ? -29.923 -9.035 -1.760 1.00 22.60 239 LEU A O 1
ATOM 1849 N N . GLY A 1 240 ? -29.856 -10.377 -3.572 1.00 18.73 240 GLY A N 1
ATOM 1850 C CA . GLY A 1 240 ? -30.339 -11.567 -2.901 1.00 20.86 240 GLY A CA 1
ATOM 1851 C C . GLY A 1 240 ? -31.821 -11.784 -3.125 1.00 19.46 240 GLY A C 1
ATOM 1852 O O . GLY A 1 240 ? -32.522 -10.995 -3.774 1.00 19.12 240 GLY A O 1
ATOM 1853 N N . ASN A 1 241 ? -32.303 -12.881 -2.545 1.00 18.41 241 ASN A N 1
ATOM 1854 C CA . ASN A 1 241 ? -33.734 -13.198 -2.545 1.00 23.63 241 ASN A CA 1
ATOM 1855 C C . ASN A 1 241 ? -34.436 -12.426 -1.429 1.00 26.75 241 ASN A C 1
ATOM 1856 O O . ASN A 1 241 ? -34.820 -12.956 -0.382 1.00 31.63 241 ASN A O 1
ATOM 1861 N N . ILE A 1 242 ? -34.600 -11.137 -1.679 1.00 22.20 242 ILE A N 1
ATOM 1862 C CA . ILE A 1 242 ? -35.257 -10.239 -0.753 1.00 18.63 242 ILE A CA 1
ATOM 1863 C C . ILE A 1 242 ? -36.415 -9.602 -1.492 1.00 23.20 242 ILE A C 1
ATOM 1864 O O . ILE A 1 242 ? -36.495 -9.644 -2.723 1.00 22.52 242 ILE A O 1
ATOM 1869 N N . THR A 1 243 ? -37.313 -9.001 -0.727 1.00 15.94 243 THR A N 1
ATOM 1870 C CA . THR A 1 243 ? -38.501 -8.359 -1.262 1.00 24.16 243 THR A CA 1
ATOM 1871 C C . THR A 1 243 ? -38.466 -6.885 -0.902 1.00 22.58 243 THR A C 1
ATOM 1872 O O . THR A 1 243 ? -38.151 -6.528 0.239 1.00 22.00 243 THR A O 1
ATOM 1876 N N . ILE A 1 244 ? -38.756 -6.038 -1.881 1.00 21.77 244 ILE A N 1
ATOM 1877 C CA . ILE A 1 244 ? -38.885 -4.598 -1.690 1.00 21.80 244 ILE A CA 1
ATOM 1878 C C . ILE A 1 244 ? -40.351 -4.258 -1.885 1.00 24.43 244 ILE A C 1
ATOM 1879 O O . ILE A 1 244 ? -40.897 -4.450 -2.979 1.00 21.16 244 ILE A O 1
ATOM 1884 N N . GLY A 1 245 ? -40.985 -3.743 -0.842 1.00 23.21 245 GLY A N 1
ATOM 1885 C CA . GLY A 1 245 ? -42.397 -3.444 -0.923 1.00 20.89 245 GLY A CA 1
ATOM 1886 C C . GLY A 1 245 ? -42.706 -2.362 -1.943 1.00 24.24 245 GLY A C 1
ATOM 1887 O O . GLY A 1 245 ? -41.826 -1.711 -2.510 1.00 21.93 245 GLY A O 1
ATOM 1888 N N . SER A 1 246 ? -44.003 -2.170 -2.169 1.00 25.78 246 SER A N 1
ATOM 1889 C CA . SER A 1 246 ? -44.481 -1.108 -3.040 1.00 18.25 246 SER A CA 1
ATOM 1890 C C . SER A 1 246 ? -44.229 0.264 -2.427 1.00 20.13 246 SER A C 1
ATOM 1891 O O . SER A 1 246 ? -44.139 0.417 -1.204 1.00 23.85 246 SER A O 1
ATOM 1894 N N A ASN A 1 247 ? -44.116 1.268 -3.296 0.59 18.20 247 ASN A N 1
ATOM 1895 N N B ASN A 1 247 ? -44.108 1.260 -3.301 0.41 18.23 247 ASN A N 1
ATOM 1896 C CA A ASN A 1 247 ? -43.966 2.673 -2.898 0.59 19.59 247 ASN A CA 1
ATOM 1897 C CA B ASN A 1 247 ? -43.952 2.653 -2.893 0.41 19.71 247 ASN A CA 1
ATOM 1898 C C A ASN A 1 247 ? -42.674 2.922 -2.116 0.59 23.88 247 ASN A C 1
ATOM 1899 C C B ASN A 1 247 ? -42.698 2.844 -2.039 0.41 23.85 247 ASN A C 1
ATOM 1900 O O A ASN A 1 247 ? -42.627 3.779 -1.231 0.59 26.11 247 ASN A O 1
ATOM 1901 O O B ASN A 1 247 ? -42.705 3.558 -1.034 0.41 25.70 247 ASN A O 1
ATOM 1910 N N . VAL A 1 248 ? -41.614 2.187 -2.436 1.00 23.21 248 VAL A N 1
ATOM 1911 C CA . VAL A 1 248 ? -40.308 2.352 -1.808 1.00 19.72 248 VAL A CA 1
ATOM 1912 C C . VAL A 1 248 ? -39.430 3.156 -2.758 1.00 24.55 248 VAL A C 1
ATOM 1913 O O . VAL A 1 248 ? -39.448 2.924 -3.977 1.00 19.52 248 VAL A O 1
ATOM 1917 N N . LYS A 1 249 ? -38.727 4.148 -2.214 1.00 18.68 249 LYS A N 1
ATOM 1918 C CA . LYS A 1 249 ? -37.720 4.922 -2.938 1.00 20.19 249 LYS A CA 1
ATOM 1919 C C . LYS A 1 249 ? -36.348 4.596 -2.356 1.00 23.19 249 LYS A C 1
ATOM 1920 O O . LYS A 1 249 ? -36.121 4.766 -1.150 1.00 25.09 249 LYS A O 1
ATOM 1926 N N . ILE A 1 250 ? -35.439 4.119 -3.194 1.00 20.37 250 ILE A N 1
ATOM 1927 C CA . ILE A 1 250 ? -34.095 3.763 -2.749 1.00 14.46 250 ILE A CA 1
ATOM 1928 C C . ILE A 1 250 ? -33.109 4.799 -3.282 1.00 18.23 250 ILE A C 1
ATOM 1929 O O . ILE A 1 250 ? -33.026 5.032 -4.498 1.00 19.27 250 ILE A O 1
ATOM 1934 N N . GLY A 1 251 ? -32.385 5.439 -2.365 1.00 18.24 251 GLY A N 1
ATOM 1935 C CA . GLY A 1 251 ? -31.445 6.468 -2.746 1.00 15.15 251 GLY A CA 1
ATOM 1936 C C . GLY A 1 251 ? -30.228 5.908 -3.461 1.00 20.30 251 GLY A C 1
ATOM 1937 O O . GLY A 1 251 ? -29.926 4.720 -3.412 1.00 19.42 251 GLY A O 1
ATOM 1938 N N . ALA A 1 252 ? -29.507 6.808 -4.120 1.00 19.69 252 ALA A N 1
ATOM 1939 C CA . ALA A 1 252 ? -28.339 6.431 -4.904 1.00 22.80 252 ALA A CA 1
ATOM 1940 C C . ALA A 1 252 ? -27.291 5.720 -4.056 1.00 22.65 252 ALA A C 1
ATOM 1941 O O . ALA A 1 252 ? -27.110 6.033 -2.883 1.00 21.16 252 ALA A O 1
ATOM 1943 N N . ASN A 1 253 ? -26.612 4.747 -4.663 1.00 14.58 253 ASN A N 1
ATOM 1944 C CA . ASN A 1 253 ? -25.461 4.037 -4.110 1.00 18.55 253 ASN A CA 1
ATOM 1945 C C . ASN A 1 253 ? -25.790 3.189 -2.886 1.00 21.44 253 ASN A C 1
ATOM 1946 O O . ASN A 1 253 ? -24.874 2.645 -2.266 1.00 20.63 253 ASN A O 1
ATOM 1951 N N . CYS A 1 254 ? -27.067 3.029 -2.542 1.00 23.55 254 CYS A N 1
ATOM 1952 C CA . CYS A 1 254 ? -27.444 2.148 -1.440 1.00 24.90 254 CYS A CA 1
ATOM 1953 C C . CYS A 1 254 ? -27.014 0.707 -1.687 1.00 24.20 254 CYS A C 1
ATOM 1954 O O . CYS A 1 254 ? -26.992 0.217 -2.821 1.00 22.53 254 CYS A O 1
ATOM 1957 N N . TRP A 1 255 ? -26.717 0.012 -0.601 1.00 17.02 255 TRP A N 1
ATOM 1958 C CA . TRP A 1 255 ? -26.443 -1.419 -0.633 1.00 18.34 255 TRP A CA 1
ATOM 1959 C C . TRP A 1 255 ? -27.523 -2.104 0.197 1.00 19.44 255 TRP A C 1
ATOM 1960 O O . TRP A 1 255 ? -27.504 -2.023 1.424 1.00 22.07 255 TRP A O 1
ATOM 1971 N N . ILE A 1 256 ? -28.473 -2.755 -0.473 1.00 19.92 256 ILE A N 1
ATOM 1972 C CA . ILE A 1 256 ? -29.636 -3.377 0.160 1.00 20.14 256 ILE A CA 1
ATOM 1973 C C . ILE A 1 256 ? -29.464 -4.887 0.113 1.00 19.75 256 ILE A C 1
ATOM 1974 O O . ILE A 1 256 ? -29.291 -5.466 -0.965 1.00 19.48 256 ILE A O 1
ATOM 1979 N N . THR A 1 257 ? -29.538 -5.527 1.276 1.00 18.94 257 THR A N 1
ATOM 1980 C CA . THR A 1 257 ? -29.407 -6.975 1.380 1.00 20.13 257 THR A CA 1
ATOM 1981 C C . THR A 1 257 ? -30.493 -7.580 2.263 1.00 23.33 257 THR A C 1
ATOM 1982 O O . THR A 1 257 ? -30.431 -8.775 2.566 1.00 25.57 257 THR A O 1
ATOM 1986 N N . GLN A 1 258 ? -31.476 -6.788 2.676 1.00 22.23 258 GLN A N 1
ATOM 1987 C CA . GLN A 1 258 ? -32.578 -7.233 3.514 1.00 24.09 258 GLN A CA 1
ATOM 1988 C C . GLN A 1 258 ? -33.899 -6.785 2.906 1.00 23.94 258 GLN A C 1
ATOM 1989 O O . GLN A 1 258 ? -33.950 -5.824 2.133 1.00 25.94 258 GLN A O 1
ATOM 1995 N N . ASN A 1 259 ? -34.969 -7.488 3.277 1.00 19.61 259 ASN A N 1
ATOM 1996 C CA . ASN A 1 259 ? -36.317 -7.077 2.917 1.00 20.88 259 ASN A CA 1
ATOM 1997 C C . ASN A 1 259 ? -36.558 -5.637 3.338 1.00 23.61 259 ASN A C 1
ATOM 1998 O O . ASN A 1 259 ? -35.976 -5.144 4.303 1.00 23.66 259 ASN A O 1
ATOM 2003 N N . ILE A 1 260 ? -37.430 -4.959 2.602 1.00 26.47 260 ILE A N 1
ATOM 2004 C CA . ILE A 1 260 ? -37.822 -3.588 2.901 1.00 25.69 260 ILE A CA 1
ATOM 2005 C C . ILE A 1 260 ? -39.339 -3.513 2.790 1.00 24.82 260 ILE A C 1
ATOM 2006 O O . ILE A 1 260 ? -39.903 -3.829 1.736 1.00 19.32 260 ILE A O 1
ATOM 2011 N N . ASP A 1 261 ? -39.995 -3.131 3.882 1.00 22.92 261 ASP A N 1
ATOM 2012 C CA . ASP A 1 261 ? -41.442 -2.991 3.914 1.00 26.71 261 ASP A CA 1
ATOM 2013 C C . ASP A 1 261 ? -41.888 -1.858 2.989 1.00 22.77 261 ASP A C 1
ATOM 2014 O O . ASP A 1 261 ? -41.098 -1.010 2.576 1.00 22.44 261 ASP A O 1
ATOM 2019 N N . GLN A 1 262 ? -43.185 -1.831 2.704 1.00 22.12 262 GLN A N 1
ATOM 2020 C CA . GLN A 1 262 ? -43.749 -0.802 1.843 1.00 26.65 262 GLN A CA 1
ATOM 2021 C C . GLN A 1 262 ? -43.609 0.588 2.465 1.00 28.37 262 GLN A C 1
ATOM 2022 O O . GLN A 1 262 ? -43.347 0.744 3.659 1.00 26.62 262 GLN A O 1
ATOM 2028 N N . ASP A 1 263 ? -43.762 1.609 1.615 1.00 24.38 263 ASP A N 1
ATOM 2029 C CA . ASP A 1 263 ? -43.836 3.019 2.024 1.00 26.44 263 ASP A CA 1
ATOM 2030 C C . ASP A 1 263 ? -42.568 3.513 2.723 1.00 28.46 263 ASP A C 1
ATOM 2031 O O . ASP A 1 263 ? -42.626 4.438 3.538 1.00 31.48 263 ASP A O 1
ATOM 2036 N N . GLN A 1 264 ? -41.416 2.927 2.397 1.00 21.23 264 GLN A N 1
ATOM 2037 C CA . GLN A 1 264 ? -40.135 3.322 2.970 1.00 21.52 264 GLN A CA 1
ATOM 2038 C C . GLN A 1 264 ? -39.312 4.157 1.996 1.00 25.89 264 GLN A C 1
ATOM 2039 O O . GLN A 1 264 ? -39.266 3.868 0.796 1.00 22.23 264 GLN A O 1
ATOM 2045 N N . ILE A 1 265 ? -38.636 5.173 2.527 1.00 25.70 265 ILE A N 1
ATOM 2046 C CA . ILE A 1 265 ? -37.536 5.850 1.846 1.00 25.09 265 ILE A CA 1
ATOM 2047 C C . ILE A 1 265 ? -36.236 5.345 2.454 1.00 26.77 265 ILE A C 1
ATOM 2048 O O . ILE A 1 265 ? -36.067 5.394 3.677 1.00 24.43 265 ILE A O 1
ATOM 2053 N N . VAL A 1 266 ? -35.356 4.807 1.614 1.00 21.01 266 VAL A N 1
ATOM 2054 C CA . VAL A 1 266 ? -34.072 4.207 2.074 1.00 16.66 266 VAL A CA 1
ATOM 2055 C C . VAL A 1 266 ? -32.912 5.019 1.504 1.00 23.21 266 VAL A C 1
ATOM 2056 O O . VAL A 1 266 ? -32.934 5.325 0.314 1.00 19.59 266 VAL A O 1
ATOM 2060 N N . PHE A 1 267 ? -31.918 5.300 2.336 1.00 19.59 267 PHE A N 1
ATOM 2061 C CA . PHE A 1 267 ? -30.775 6.139 1.911 1.00 21.35 267 PHE A CA 1
ATOM 2062 C C . PHE A 1 267 ? -29.542 5.815 2.755 1.00 30.10 267 PHE A C 1
ATOM 2063 O O . PHE A 1 267 ? -29.682 5.326 3.882 1.00 26.28 267 PHE A O 1
ATOM 2071 N N . ILE A 1 268 ? -28.365 6.142 2.222 1.00 22.72 268 ILE A N 1
ATOM 2072 C CA . ILE A 1 268 ? -27.078 5.967 2.956 1.00 29.78 268 ILE A CA 1
ATOM 2073 C C . ILE A 1 268 ? -27.148 6.829 4.227 1.00 26.24 268 ILE A C 1
ATOM 2074 O O . ILE A 1 268 ? -27.619 7.965 4.150 1.00 27.01 268 ILE A O 1
ATOM 2079 N N . SER A 1 269 ? -26.648 6.311 5.344 1.00 27.45 269 SER A N 1
ATOM 2080 C CA . SER A 1 269 ? -26.842 6.959 6.645 1.00 37.21 269 SER A CA 1
ATOM 2081 C C . SER A 1 269 ? -26.095 8.280 6.765 1.00 39.45 269 SER A C 1
ATOM 2082 O O . SER A 1 269 ? -26.536 9.171 7.501 1.00 45.74 269 SER A O 1
ATOM 2085 N N . GLU A 1 270 ? -24.972 8.427 6.069 1.00 31.18 270 GLU A N 1
ATOM 2086 C CA . GLU A 1 270 ? -24.001 9.467 6.376 1.00 39.69 270 GLU A CA 1
ATOM 2087 C C . GLU A 1 270 ? -23.488 10.118 5.097 1.00 31.21 270 GLU A C 1
ATOM 2088 O O . GLU A 1 270 ? -23.196 9.430 4.114 1.00 33.40 270 GLU A O 1
ATOM 2094 N N . HIS A 1 271 ? -23.387 11.447 5.112 1.00 30.16 271 HIS A N 1
ATOM 2095 C CA . HIS A 1 271 ? -22.710 12.147 4.030 1.00 34.42 271 HIS A CA 1
ATOM 2096 C C . HIS A 1 271 ? -21.220 11.815 4.052 1.00 33.42 271 HIS A C 1
ATOM 2097 O O . HIS A 1 271 ? -20.667 11.464 5.098 1.00 31.10 271 HIS A O 1
ATOM 2104 N N . PRO A 1 272 ? -20.550 11.904 2.911 1.00 30.16 272 PRO A N 1
ATOM 2105 C CA . PRO A 1 272 ? -19.095 11.769 2.914 1.00 36.23 272 PRO A CA 1
ATOM 2106 C C . PRO A 1 272 ? -18.467 12.880 3.736 1.00 33.61 272 PRO A C 1
ATOM 2107 O O . PRO A 1 272 ? -19.041 13.953 3.929 1.00 35.96 272 PRO A O 1
ATOM 2111 N N . SER A 1 273 ? -17.270 12.606 4.225 1.00 26.01 273 SER A N 1
ATOM 2112 C CA . SER A 1 273 ? -16.535 13.621 4.955 1.00 33.67 273 SER A CA 1
ATOM 2113 C C . SER A 1 273 ? -15.720 14.489 3.995 1.00 34.12 273 SER A C 1
ATOM 2114 O O . SER A 1 273 ? -15.547 14.184 2.807 1.00 29.83 273 SER A O 1
ATOM 2117 N N . GLN A 1 274 ? -15.203 15.582 4.541 1.00 30.89 274 GLN A N 1
ATOM 2118 C CA . GLN A 1 274 ? -14.876 16.770 3.762 1.00 34.90 274 GLN A CA 1
ATOM 2119 C C . GLN A 1 274 ? -13.752 17.511 4.472 1.00 41.62 274 GLN A C 1
ATOM 2120 O O . GLN A 1 274 ? -13.926 17.930 5.620 1.00 52.22 274 GLN A O 1
ATOM 2126 N N . ILE A 1 275 ? -12.602 17.660 3.816 1.00 39.00 275 ILE A N 1
ATOM 2127 C CA . ILE A 1 275 ? -11.462 18.376 4.386 1.00 34.17 275 ILE A CA 1
ATOM 2128 C C . ILE A 1 275 ? -10.988 19.431 3.397 1.00 42.09 275 ILE A C 1
ATOM 2129 O O . ILE A 1 275 ? -11.034 19.223 2.177 1.00 30.59 275 ILE A O 1
ATOM 2134 N N . THR A 1 276 ? -10.520 20.560 3.927 1.00 38.14 276 THR A N 1
ATOM 2135 C CA . THR A 1 276 ? -9.963 21.618 3.094 1.00 47.26 276 THR A CA 1
ATOM 2136 C C . THR A 1 276 ? -8.545 21.259 2.664 1.00 49.95 276 THR A C 1
ATOM 2137 O O . THR A 1 276 ? -7.836 20.519 3.354 1.00 41.86 276 THR A O 1
ATOM 2141 N N . LYS A 1 277 ? -8.146 21.805 1.507 1.00 59.04 277 LYS A N 1
ATOM 2142 C CA . LYS A 1 277 ? -6.812 21.688 0.875 1.00 55.30 277 LYS A CA 1
ATOM 2143 C C . LYS A 1 277 ? -6.706 20.387 0.091 1.00 53.68 277 LYS A C 1
ATOM 2144 O O . LYS A 1 277 ? -6.997 20.349 -1.105 1.00 46.89 277 LYS A O 1
ATOM 2150 N N . GLU A 1 304 ? -0.557 27.200 -21.120 1.00 30.00 304 GLU A N 1
ATOM 2151 C CA . GLU A 1 304 ? -0.557 25.814 -20.582 1.00 30.00 304 GLU A CA 1
ATOM 2152 C C . GLU A 1 304 ? -0.376 24.834 -21.747 1.00 30.00 304 GLU A C 1
ATOM 2153 O O . GLU A 1 304 ? 0.563 24.047 -21.698 1.00 30.00 304 GLU A O 1
ATOM 2159 N N . ASN A 1 305 ? -1.226 24.930 -22.765 1.00 43.81 305 ASN A N 1
ATOM 2160 C CA . ASN A 1 305 ? -1.160 24.007 -23.926 1.00 48.71 305 ASN A CA 1
ATOM 2161 C C . ASN A 1 305 ? 0.211 24.095 -24.594 1.00 53.14 305 ASN A C 1
ATOM 2162 O O . ASN A 1 305 ? 0.692 23.073 -25.045 1.00 46.16 305 ASN A O 1
ATOM 2167 N N . LEU A 1 306 ? 0.795 25.288 -24.656 1.00 53.40 306 LEU A N 1
ATOM 2168 C CA . LEU A 1 306 ? 2.124 25.442 -25.295 1.00 56.61 306 LEU A CA 1
ATOM 2169 C C . LEU A 1 306 ? 3.121 24.515 -24.591 1.00 50.78 306 LEU A C 1
ATOM 2170 O O . LEU A 1 306 ? 3.670 23.627 -25.248 1.00 49.17 306 LEU A O 1
ATOM 2175 N N . SER A 1 307 ? 3.323 24.709 -23.290 1.00 45.93 307 SER A N 1
ATOM 2176 C CA . SER A 1 307 ? 4.248 23.846 -22.514 1.00 50.28 307 SER A CA 1
ATOM 2177 C C . SER A 1 307 ? 3.842 22.379 -22.695 1.00 43.75 307 SER A C 1
ATOM 2178 O O . SER A 1 307 ? 4.704 21.552 -22.980 1.00 42.19 307 SER A O 1
ATOM 2181 N N . TRP A 1 308 ? 2.556 22.083 -22.524 1.00 45.78 308 TRP A N 1
ATOM 2182 C CA . TRP A 1 308 ? 2.061 20.699 -22.713 1.00 41.69 308 TRP A CA 1
ATOM 2183 C C . TRP A 1 308 ? 2.393 20.196 -24.112 1.00 48.12 308 TRP A C 1
ATOM 2184 O O . TRP A 1 308 ? 2.901 19.125 -24.175 1.00 35.96 308 TRP A O 1
ATOM 2195 N N . VAL A 1 309 ? 2.199 21.001 -25.157 1.00 39.74 309 VAL A N 1
ATOM 2196 C CA . VAL A 1 309 ? 2.465 20.560 -26.560 1.00 50.74 309 VAL A CA 1
ATOM 2197 C C . VAL A 1 309 ? 3.968 20.385 -26.809 1.00 55.85 309 VAL A C 1
ATOM 2198 O O . VAL A 1 309 ? 4.314 19.609 -27.701 1.00 57.36 309 VAL A O 1
ATOM 2202 N N . ASN A 1 310 ? 4.828 21.056 -26.041 1.00 45.37 310 ASN A N 1
ATOM 2203 C CA . ASN A 1 310 ? 6.297 20.876 -26.169 1.00 48.05 310 ASN A CA 1
ATOM 2204 C C . ASN A 1 310 ? 6.658 19.396 -25.921 1.00 49.99 310 ASN A C 1
ATOM 2205 O O . ASN A 1 310 ? 7.467 18.864 -26.666 1.00 54.13 310 ASN A O 1
ATOM 2210 N N . SER A 1 311 ? 6.025 18.739 -24.948 1.00 57.46 311 SER A N 1
ATOM 2211 C CA . SER A 1 311 ? 6.302 17.325 -24.562 1.0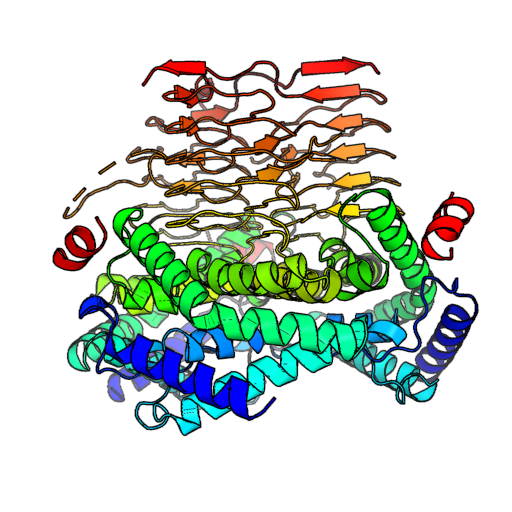0 54.54 311 SER A CA 1
ATOM 2212 C C . SER A 1 311 ? 6.091 16.260 -25.659 1.00 49.08 311 SER A C 1
ATOM 2213 O O . SER A 1 311 ? 7.019 15.498 -25.876 1.00 53.39 311 SER A O 1
ATOM 2216 N N . PRO A 1 312 ? 4.925 16.086 -26.318 1.00 56.29 312 PRO A N 1
ATOM 2217 C CA . PRO A 1 312 ? 4.727 15.035 -27.310 1.00 58.14 312 PRO A CA 1
ATOM 2218 C C . PRO A 1 312 ? 5.404 15.434 -28.620 1.00 58.97 312 PRO A C 1
ATOM 2219 O O . PRO A 1 312 ? 5.702 14.564 -29.392 1.00 60.49 312 PRO A O 1
ATOM 2223 N N . GLU A 1 313 ? 5.586 16.738 -28.830 1.00 58.32 313 GLU A N 1
ATOM 2224 C CA . GLU A 1 313 ? 6.327 17.205 -30.017 1.00 55.26 313 GLU A CA 1
ATOM 2225 C C . GLU A 1 313 ? 7.697 16.540 -29.911 1.00 53.44 313 GLU A C 1
ATOM 2226 O O . GLU A 1 313 ? 8.068 15.800 -30.836 1.00 52.23 313 GLU A O 1
ATOM 2232 N N . LEU A 1 314 ? 8.368 16.751 -28.778 1.00 45.02 314 LEU A N 1
ATOM 2233 C CA . LEU A 1 314 ? 9.702 16.139 -28.562 1.00 51.04 314 LEU A CA 1
ATOM 2234 C C . LEU A 1 314 ? 9.534 14.738 -27.975 1.00 53.12 314 LEU A C 1
ATOM 2235 O O . LEU A 1 314 ? 9.348 13.826 -28.789 1.00 54.52 314 LEU A O 1
ATOM 2240 N N A MET B 1 1 ? -26.658 25.838 -47.674 0.55 39.70 1 MET B N 1
ATOM 2241 N N B MET B 1 1 ? -26.701 25.654 -47.607 0.45 39.61 1 MET B N 1
ATOM 2242 C CA A MET B 1 1 ? -26.124 26.685 -48.737 0.55 42.62 1 MET B CA 1
ATOM 2243 C CA B MET B 1 1 ? -26.205 26.442 -48.730 0.45 42.59 1 MET B CA 1
ATOM 2244 C C A MET B 1 1 ? -24.741 26.203 -49.156 0.55 42.39 1 MET B C 1
ATOM 2245 C C B MET B 1 1 ? -24.811 25.985 -49.145 0.45 42.17 1 MET B C 1
ATOM 2246 O O A MET B 1 1 ? -23.842 26.053 -48.315 0.55 38.71 1 MET B O 1
ATOM 2247 O O B MET B 1 1 ? -23.965 25.671 -48.299 0.45 38.41 1 MET B O 1
ATOM 2256 N N . SER B 1 2 ? -24.584 25.954 -50.459 1.00 39.89 2 SER B N 1
ATOM 2257 C CA . SER B 1 2 ? -23.292 25.525 -50.982 1.00 35.50 2 SER B CA 1
ATOM 2258 C C . SER B 1 2 ? -22.183 26.507 -50.631 1.00 34.81 2 SER B C 1
ATOM 2259 O O . SER B 1 2 ? -21.045 26.092 -50.378 1.00 41.23 2 SER B O 1
ATOM 2262 N N . SER B 1 3 ? -22.489 27.803 -50.589 1.00 35.47 3 SER B N 1
ATOM 2263 C CA . SER B 1 3 ? -21.466 28.781 -50.233 1.00 36.22 3 SER B CA 1
ATOM 2264 C C . SER B 1 3 ? -20.974 28.580 -48.802 1.00 36.73 3 SER B C 1
ATOM 2265 O O . SER B 1 3 ? -19.786 28.769 -48.516 1.00 41.18 3 SER B O 1
ATOM 2268 N N . LEU B 1 4 ? -21.865 28.198 -47.882 1.00 39.32 4 LEU B N 1
ATOM 2269 C CA . LEU B 1 4 ? -21.421 28.026 -46.499 1.00 41.16 4 LEU B CA 1
ATOM 2270 C C . LEU B 1 4 ? -20.554 26.780 -46.355 1.00 24.72 4 LEU B C 1
ATOM 2271 O O . LEU B 1 4 ? -19.524 26.814 -45.678 1.00 27.56 4 LEU B O 1
ATOM 2276 N N . LEU B 1 5 ? -20.947 25.683 -47.012 1.00 32.05 5 LEU B N 1
ATOM 2277 C CA . LEU B 1 5 ? -20.134 24.469 -47.015 1.00 29.13 5 LEU B CA 1
ATOM 2278 C C . LEU B 1 5 ? -18.722 24.751 -47.515 1.00 32.81 5 LEU B C 1
ATOM 2279 O O . LEU B 1 5 ? -17.742 24.245 -46.952 1.00 27.65 5 LEU B O 1
ATOM 2284 N N . GLN B 1 6 ? -18.600 25.582 -48.554 1.00 28.32 6 GLN B N 1
ATOM 2285 C CA . GLN B 1 6 ? -17.300 25.836 -49.161 1.00 31.90 6 GLN B CA 1
ATOM 2286 C C . GLN B 1 6 ? -16.470 26.742 -48.272 1.00 30.92 6 GLN B C 1
ATOM 2287 O O . GLN B 1 6 ? -15.281 26.493 -48.047 1.00 31.10 6 GLN B O 1
ATOM 2293 N N . GLN B 1 7 ? -17.088 27.806 -47.761 1.00 30.49 7 GLN B N 1
ATOM 2294 C CA . GLN B 1 7 ? -16.398 28.687 -46.832 1.00 29.64 7 GLN B CA 1
ATOM 2295 C C . GLN B 1 7 ? -15.931 27.920 -45.599 1.00 32.51 7 GLN B C 1
ATOM 2296 O O . GLN B 1 7 ? -14.789 28.078 -45.156 1.00 31.86 7 GLN B O 1
ATOM 2302 N N . THR B 1 8 ? -16.792 27.059 -45.042 1.00 30.96 8 THR B N 1
ATOM 2303 C CA . THR B 1 8 ? -16.403 26.336 -43.828 1.00 35.37 8 THR B CA 1
ATOM 2304 C C . THR B 1 8 ? -15.287 25.337 -44.115 1.00 31.40 8 THR B C 1
ATOM 2305 O O . THR B 1 8 ? -14.390 25.145 -43.281 1.00 27.37 8 THR B O 1
ATOM 2309 N N . SER B 1 9 ? -15.323 24.703 -45.296 1.00 28.28 9 SER B N 1
ATOM 2310 C CA . SER B 1 9 ? -14.283 23.744 -45.658 1.00 26.55 9 SER B CA 1
ATOM 2311 C C . SER B 1 9 ? -12.932 24.420 -45.798 1.00 29.49 9 SER B C 1
ATOM 2312 O O . SER B 1 9 ? -11.903 23.836 -45.444 1.00 31.25 9 SER B O 1
ATOM 2315 N N . GLN B 1 10 ? -12.907 25.647 -46.316 1.00 32.52 10 GLN B N 1
ATOM 2316 C CA . GLN B 1 10 ? -11.633 26.355 -46.411 1.00 33.72 10 GLN B CA 1
ATOM 2317 C C . GLN B 1 10 ? -11.139 26.766 -45.034 1.00 28.27 10 GLN B C 1
ATOM 2318 O O . GLN B 1 10 ? -9.943 26.661 -44.738 1.00 28.21 10 GLN B O 1
ATOM 2324 N N . LEU B 1 11 ? -12.043 27.251 -44.188 1.00 26.87 11 LEU B N 1
ATOM 2325 C CA . LEU B 1 11 ? -11.688 27.529 -42.800 1.00 30.63 11 LEU B CA 1
ATOM 2326 C C . LEU B 1 11 ? -11.101 26.296 -42.120 1.00 27.46 11 LEU B C 1
ATOM 2327 O O . LEU B 1 11 ? -10.104 26.395 -41.396 1.00 33.14 11 LEU B O 1
ATOM 2332 N N . LEU B 1 12 ? -11.693 25.122 -42.362 1.00 25.82 12 LEU B N 1
ATOM 2333 C CA . LEU B 1 12 ? -11.175 23.887 -41.780 1.00 28.07 12 LEU B CA 1
ATOM 2334 C C . LEU B 1 12 ? -9.766 23.589 -42.277 1.00 31.78 12 LEU B C 1
ATOM 2335 O O . LEU B 1 12 ? -8.888 23.217 -41.488 1.00 28.11 12 LEU B O 1
ATOM 2340 N N . VAL B 1 13 ? -9.537 23.733 -43.589 1.00 28.61 13 VAL B N 1
ATOM 2341 C CA . VAL B 1 13 ? -8.212 23.474 -44.152 1.00 27.72 13 VAL B CA 1
ATOM 2342 C C . VAL B 1 13 ? -7.182 24.401 -43.521 1.00 28.35 13 VAL B C 1
ATOM 2343 O O . VAL B 1 13 ? -6.075 23.977 -43.169 1.00 29.29 13 VAL B O 1
ATOM 2347 N N . GLN B 1 14 ? -7.547 25.669 -43.325 1.00 29.28 14 GLN B N 1
ATOM 2348 C CA . GLN B 1 14 ? -6.681 26.593 -42.600 1.00 35.31 14 GLN B CA 1
ATOM 2349 C C . GLN B 1 14 ? -6.398 26.097 -41.186 1.00 41.84 14 GLN B C 1
ATOM 2350 O O . GLN B 1 14 ? -5.271 26.228 -40.685 1.00 40.02 14 GLN B O 1
ATOM 2356 N N . SER B 1 15 ? -7.414 25.532 -40.523 1.00 38.73 15 SER B N 1
ATOM 2357 C CA . SER B 1 15 ? -7.219 24.993 -39.182 1.00 27.82 15 SER B CA 1
ATOM 2358 C C . SER B 1 15 ? -6.219 23.847 -39.189 1.00 27.45 15 SER B C 1
ATOM 2359 O O . SER B 1 15 ? -5.377 23.749 -38.289 1.00 28.92 15 SER B O 1
ATOM 2362 N N . TYR B 1 16 ? -6.293 22.964 -40.195 1.00 27.01 16 TYR B N 1
ATOM 2363 C CA . TYR B 1 16 ? -5.322 21.873 -40.272 1.00 30.05 16 TYR B CA 1
ATOM 2364 C C . TYR B 1 16 ? -3.899 22.408 -40.352 1.00 34.61 16 TYR B C 1
ATOM 2365 O O . TYR B 1 16 ? -2.986 21.871 -39.711 1.00 35.37 16 TYR B O 1
ATOM 2374 N N . GLN B 1 17 ? -3.692 23.472 -41.133 1.00 33.31 17 GLN B N 1
ATOM 2375 C CA . GLN B 1 17 ? -2.338 23.946 -41.401 1.00 39.05 17 GLN B CA 1
ATOM 2376 C C . GLN B 1 17 ? -1.717 24.575 -40.159 1.00 38.43 17 GLN B C 1
ATOM 2377 O O . GLN B 1 17 ? -0.534 24.358 -39.871 1.00 43.80 17 GLN B O 1
ATOM 2383 N N . SER B 1 18 ? -2.496 25.323 -39.395 1.00 34.93 18 SER B N 1
ATOM 2384 C CA . SER B 1 18 ? -1.990 25.910 -38.164 1.00 41.07 18 SER B CA 1
ATOM 2385 C C . SER B 1 18 ? -1.973 24.927 -36.992 1.00 40.66 18 SER B C 1
ATOM 2386 O O . SER B 1 18 ? -1.727 25.348 -35.860 1.00 43.52 18 SER B O 1
ATOM 2389 N N . ASP B 1 19 ? -2.232 23.643 -37.224 1.00 39.66 19 ASP B N 1
ATOM 2390 C CA . ASP B 1 19 ? -2.113 22.656 -36.160 1.00 36.29 19 ASP B CA 1
ATOM 2391 C C . ASP B 1 19 ? -0.664 22.521 -35.702 1.00 40.83 19 ASP B C 1
ATOM 2392 O O . ASP B 1 19 ? 0.276 22.626 -36.494 1.00 40.02 19 ASP B O 1
ATOM 2397 N N . ASN B 1 20 ? -0.493 22.263 -34.411 1.00 42.60 20 ASN B N 1
ATOM 2398 C CA . ASN B 1 20 ? 0.771 21.742 -33.909 1.00 33.36 20 ASN B CA 1
ATOM 2399 C C . ASN B 1 20 ? 1.094 20.414 -34.599 1.00 40.06 20 ASN B C 1
ATOM 2400 O O . ASN B 1 20 ? 0.193 19.680 -35.012 1.00 38.69 20 ASN B O 1
ATOM 2405 N N . ILE B 1 21 ? 2.392 20.091 -34.725 1.00 36.93 21 ILE B N 1
ATOM 2406 C CA . ILE B 1 21 ? 2.748 18.849 -35.423 1.00 39.73 21 ILE B CA 1
ATOM 2407 C C . ILE B 1 21 ? 2.253 17.641 -34.651 1.00 38.63 21 ILE B C 1
ATOM 2408 O O . ILE B 1 21 ? 2.043 16.566 -35.233 1.00 39.30 21 ILE B O 1
ATOM 2413 N N . ALA B 1 22 ? 2.090 17.778 -33.331 1.00 38.87 22 ALA B N 1
ATOM 2414 C CA . ALA B 1 22 ? 1.586 16.663 -32.535 1.00 33.84 22 ALA B CA 1
ATOM 2415 C C . ALA B 1 22 ? 0.241 16.175 -33.051 1.00 34.50 22 ALA B C 1
ATOM 2416 O O . ALA B 1 22 ? -0.078 14.986 -32.926 1.00 38.29 22 ALA B O 1
ATOM 2418 N N . PHE B 1 23 ? -0.553 17.067 -33.641 1.00 31.57 23 PHE B N 1
ATOM 2419 C CA . PHE B 1 23 ? -1.843 16.703 -34.208 1.00 32.36 23 PHE B CA 1
ATOM 2420 C C . PHE B 1 23 ? -1.743 16.237 -35.656 1.00 37.83 23 PHE B C 1
ATOM 2421 O O . PHE B 1 23 ? -2.779 16.047 -36.302 1.00 40.89 23 PHE B O 1
ATOM 2429 N N . LYS B 1 24 ? -0.535 16.038 -36.177 1.00 33.41 24 LYS B N 1
ATOM 2430 C CA . LYS B 1 24 ? -0.365 15.619 -37.563 1.00 41.86 24 LYS B CA 1
ATOM 2431 C C . LYS B 1 24 ? 0.221 14.214 -37.625 1.00 36.99 24 LYS B C 1
ATOM 2432 O O . LYS B 1 24 ? 0.709 13.669 -36.629 1.00 38.70 24 LYS B O 1
ATOM 2438 N N . SER B 1 25 ? 0.156 13.624 -38.817 1.00 33.61 25 SER B N 1
ATOM 2439 C CA . SER B 1 25 ? 0.722 12.299 -39.024 1.00 34.42 25 SER B CA 1
ATOM 2440 C C . SER B 1 25 ? 0.811 12.018 -40.516 1.00 33.57 25 SER B C 1
ATOM 2441 O O . SER B 1 25 ? -0.113 12.322 -41.274 1.00 39.16 25 SER B O 1
ATOM 2444 N N . THR B 1 26 ? 1.927 11.439 -40.924 1.00 28.80 26 THR B N 1
ATOM 2445 C CA . THR B 1 26 ? 2.098 10.968 -42.287 1.00 35.63 26 THR B CA 1
ATOM 2446 C C . THR B 1 26 ? 1.639 9.535 -42.455 1.00 32.23 26 THR B C 1
ATOM 2447 O O . THR B 1 26 ? 1.573 9.044 -43.585 1.00 36.82 26 THR B O 1
ATOM 2451 N N . LYS B 1 27 ? 1.289 8.867 -41.366 1.00 30.51 27 LYS B N 1
ATOM 2452 C CA . LYS B 1 27 ? 0.917 7.472 -41.460 1.00 22.87 27 LYS B CA 1
ATOM 2453 C C . LYS B 1 27 ? -0.510 7.331 -41.968 1.00 27.04 27 LYS B C 1
ATOM 2454 O O . LYS B 1 27 ? -1.289 8.287 -42.024 1.00 29.80 27 LYS B O 1
ATOM 2460 N N . GLN B 1 28 ? -0.842 6.108 -42.343 1.00 28.48 28 GLN B N 1
ATOM 2461 C CA . GLN B 1 28 ? -2.165 5.754 -42.823 1.00 33.85 28 GLN B CA 1
ATOM 2462 C C . GLN B 1 28 ? -2.685 4.694 -41.858 1.00 36.86 28 GLN B C 1
ATOM 2463 O O . GLN B 1 28 ? -2.260 3.534 -41.906 1.00 34.28 28 GLN B O 1
ATOM 2469 N N . PHE B 1 29 ? -3.574 5.100 -40.964 1.00 29.09 29 PHE B N 1
ATOM 2470 C CA . PHE B 1 29 ? -4.099 4.173 -39.981 1.00 24.49 29 PHE B CA 1
ATOM 2471 C C . PHE B 1 29 ? -5.256 3.397 -40.573 1.00 27.49 29 PHE B C 1
ATOM 2472 O O . PHE B 1 29 ? -5.886 3.841 -41.532 1.00 30.55 29 PHE B O 1
ATOM 2480 N N . PRO B 1 30 ? -5.558 2.224 -40.029 1.00 33.88 30 PRO B N 1
ATOM 2481 C CA . PRO B 1 30 ? -6.710 1.467 -40.529 1.00 32.53 30 PRO B CA 1
ATOM 2482 C C . PRO B 1 30 ? -8.028 2.179 -40.259 1.00 31.40 30 PRO B C 1
ATOM 2483 O O . PRO B 1 30 ? -8.216 2.816 -39.220 1.00 32.54 30 PRO B O 1
ATOM 2487 N N . GLU B 1 31 ? -8.925 2.078 -41.240 1.00 35.29 31 GLU B N 1
ATOM 2488 C CA . GLU B 1 31 ? -10.363 2.312 -41.147 1.00 35.43 31 GLU B CA 1
ATOM 2489 C C . GLU B 1 31 ? -10.943 2.073 -39.753 1.00 30.04 31 GLU B C 1
ATOM 2490 O O . GLU B 1 31 ? -10.683 1.034 -39.141 1.00 38.82 31 GLU B O 1
ATOM 2496 N N . LYS B 1 32 ? -11.736 3.017 -39.248 1.00 29.11 32 LYS B N 1
ATOM 2497 C CA . LYS B 1 32 ? -12.558 2.813 -38.058 1.00 32.27 32 LYS B CA 1
ATOM 2498 C C . LYS B 1 32 ? -14.017 2.964 -38.451 1.00 36.18 32 LYS B C 1
ATOM 2499 O O . LYS B 1 32 ? -14.432 4.036 -38.903 1.00 42.64 32 LYS B O 1
ATOM 2505 N N . LYS B 1 33 ? -14.792 1.901 -38.282 1.00 37.03 33 LYS B N 1
ATOM 2506 C CA . LYS B 1 33 ? -16.231 1.974 -38.467 1.00 37.87 33 LYS B CA 1
ATOM 2507 C C . LYS B 1 33 ? -16.901 2.215 -37.117 1.00 33.94 33 LYS B C 1
ATOM 2508 O O . LYS B 1 33 ? -16.418 1.751 -36.082 1.00 36.37 33 LYS B O 1
ATOM 2514 N N . SER B 1 34 ? -17.983 2.996 -37.131 1.00 30.03 34 SER B N 1
ATOM 2515 C CA . SER B 1 34 ? -18.804 3.217 -35.943 1.00 34.63 34 SER B CA 1
ATOM 2516 C C . SER B 1 34 ? -20.238 3.479 -36.381 1.00 27.04 34 SER B C 1
ATOM 2517 O O . SER B 1 34 ? -20.982 2.537 -36.659 1.00 38.36 34 SER B O 1
ATOM 2520 N N . PHE B 1 35 ? -20.640 4.746 -36.444 1.00 25.98 35 PHE B N 1
ATOM 2521 C CA . PHE B 1 35 ? -21.875 5.135 -37.111 1.00 19.53 35 PHE B CA 1
ATOM 2522 C C . PHE B 1 35 ? -21.601 6.410 -37.902 1.00 21.21 35 PHE B C 1
ATOM 2523 O O . PHE B 1 35 ? -20.564 7.056 -37.734 1.00 18.15 35 PHE B O 1
ATOM 2531 N N . LEU B 1 36 ? -22.543 6.768 -38.777 1.00 22.08 36 LEU B N 1
ATOM 2532 C CA . LEU B 1 36 ? -22.278 7.762 -39.818 1.00 21.36 36 LEU B CA 1
ATOM 2533 C C . LEU B 1 36 ? -21.715 9.069 -39.250 1.00 22.27 36 LEU B C 1
ATOM 2534 O O . LEU B 1 36 ? -20.634 9.515 -39.647 1.00 22.59 36 LEU B O 1
ATOM 2539 N N . GLU B 1 37 ? -22.428 9.698 -38.312 1.00 18.48 37 GLU B N 1
ATOM 2540 C CA . GLU B 1 37 ? -22.007 11.021 -37.856 1.00 16.87 37 GLU B CA 1
ATOM 2541 C C . GLU B 1 37 ? -20.624 10.985 -37.220 1.00 18.40 37 GLU B C 1
ATOM 2542 O O . GLU B 1 37 ? -19.850 11.937 -37.360 1.00 21.90 37 GLU B O 1
ATOM 2548 N N . LEU B 1 38 ? -20.302 9.914 -36.484 1.00 21.04 38 LEU B N 1
ATOM 2549 C CA . LEU B 1 38 ? -19.000 9.860 -35.824 1.00 23.70 38 LEU B CA 1
ATOM 2550 C C . LEU B 1 38 ? -17.886 9.637 -36.842 1.00 15.99 38 LEU B C 1
ATOM 2551 O O . LEU B 1 38 ? -16.870 10.341 -36.825 1.00 16.16 38 LEU B O 1
ATOM 2556 N N . GLU B 1 39 ? -18.069 8.677 -37.755 1.00 16.97 39 GLU B N 1
ATOM 2557 C CA . GLU B 1 39 ? -17.073 8.441 -38.798 1.00 22.21 39 GLU B CA 1
ATOM 2558 C C . GLU B 1 39 ? -16.769 9.725 -39.560 1.00 20.17 39 GLU B C 1
ATOM 2559 O O . GLU B 1 39 ? -15.602 10.075 -39.774 1.00 18.93 39 GLU B O 1
ATOM 2565 N N . LEU B 1 40 ? -17.814 10.462 -39.940 1.00 17.38 40 LEU B N 1
ATOM 2566 C CA . LEU B 1 40 ? -17.612 11.704 -40.685 1.00 16.98 40 LEU B CA 1
ATOM 2567 C C . LEU B 1 40 ? -16.955 12.779 -39.826 1.00 19.85 40 LEU B C 1
ATOM 2568 O O . LEU B 1 40 ? -16.028 13.461 -40.281 1.00 17.25 40 LEU B O 1
ATOM 2573 N N . ILE B 1 41 ? -17.423 12.958 -38.583 1.00 17.05 41 ILE B N 1
ATOM 2574 C CA . ILE B 1 41 ? -16.858 14.019 -37.753 1.00 14.58 41 ILE B CA 1
ATOM 2575 C C . ILE B 1 41 ? -15.401 13.710 -37.420 1.00 14.41 41 ILE B C 1
ATOM 2576 O O . ILE B 1 41 ? -14.550 14.612 -37.383 1.00 19.73 41 ILE B O 1
ATOM 2581 N N . GLN B 1 42 ? -15.081 12.431 -37.211 1.00 14.84 42 GLN B N 1
ATOM 2582 C CA . GLN B 1 42 ? -13.686 12.046 -36.991 1.00 17.97 42 GLN B CA 1
ATOM 2583 C C . GLN B 1 42 ? -12.823 12.445 -38.179 1.00 21.53 42 GLN B C 1
ATOM 2584 O O . GLN B 1 42 ? -11.785 13.102 -38.020 1.00 18.36 42 GLN B O 1
ATOM 2590 N N . LYS B 1 43 ? -13.256 12.059 -39.384 1.00 14.76 43 LYS B N 1
ATOM 2591 C CA . LYS B 1 43 ? -12.545 12.416 -40.606 1.00 21.72 43 LYS B CA 1
ATOM 2592 C C . LYS B 1 43 ? -12.443 13.925 -40.770 1.00 19.35 43 LYS B C 1
ATOM 2593 O O . LYS B 1 43 ? -11.375 14.442 -41.107 1.00 23.72 43 LYS B O 1
ATOM 2599 N N . ILE B 1 44 ? -13.528 14.652 -40.503 1.00 19.12 44 ILE B N 1
ATOM 2600 C CA . ILE B 1 44 ? -13.508 16.100 -40.701 1.00 17.36 44 ILE B CA 1
ATOM 2601 C C . ILE B 1 44 ? -12.532 16.763 -39.735 1.00 22.72 44 ILE B C 1
ATOM 2602 O O . ILE B 1 44 ? -11.751 17.638 -40.123 1.00 20.34 44 ILE B O 1
ATOM 2607 N N . LEU B 1 45 ? -12.563 16.363 -38.455 1.00 18.28 45 LEU B N 1
ATOM 2608 C CA . LEU B 1 45 ? -11.750 17.046 -37.449 1.00 19.59 45 LEU B CA 1
ATOM 2609 C C . LEU B 1 45 ? -10.268 16.661 -37.523 1.00 19.13 45 LEU B C 1
ATOM 2610 O O . LEU B 1 45 ? -9.393 17.519 -37.326 1.00 14.20 45 LEU B O 1
ATOM 2615 N N . PHE B 1 46 ? -9.956 15.384 -37.782 1.00 18.21 46 PHE B N 1
ATOM 2616 C CA . PHE B 1 46 ? -8.572 14.888 -37.744 1.00 16.84 46 PHE B CA 1
ATOM 2617 C C . PHE B 1 46 ? -8.318 13.914 -38.887 1.00 21.97 46 PHE B C 1
ATOM 2618 O O . PHE B 1 46 ? -8.068 12.722 -38.673 1.00 20.62 46 PHE B O 1
ATOM 2626 N N . PRO B 1 47 ? -8.339 14.404 -40.129 1.00 22.03 47 PRO B N 1
ATOM 2627 C CA . PRO B 1 47 ? -8.201 13.485 -41.271 1.00 20.67 47 PRO B CA 1
ATOM 2628 C C . PRO B 1 47 ? -6.935 12.637 -41.239 1.00 21.69 47 PRO B C 1
ATOM 2629 O O . PRO B 1 47 ? -6.964 11.480 -41.681 1.00 29.51 47 PRO B O 1
ATOM 2633 N N . ASP B 1 48 ? -5.827 13.165 -40.723 1.00 23.75 48 ASP B N 1
ATOM 2634 C CA . ASP B 1 48 ? -4.582 12.400 -40.717 1.00 30.10 48 ASP B CA 1
ATOM 2635 C C . ASP B 1 48 ? -4.744 11.040 -40.034 1.00 33.16 48 ASP B C 1
ATOM 2636 O O . ASP B 1 48 ? -4.099 10.066 -40.440 1.00 26.48 48 ASP B O 1
ATOM 2641 N N . PHE B 1 49 ? -5.624 10.942 -39.031 1.00 23.98 49 PHE B N 1
ATOM 2642 C CA . PHE B 1 49 ? -5.740 9.744 -38.215 1.00 20.30 49 PHE B CA 1
ATOM 2643 C C . PHE B 1 49 ? -6.862 8.813 -38.649 1.00 24.05 49 PHE B C 1
ATOM 2644 O O . PHE B 1 49 ? -6.942 7.693 -38.136 1.00 19.68 49 PHE B O 1
ATOM 2652 N N . PHE B 1 50 ? -7.724 9.234 -39.581 1.00 20.25 50 PHE B N 1
ATOM 2653 C CA . PHE B 1 50 ? -8.902 8.454 -39.921 1.00 19.05 50 PHE B CA 1
ATOM 2654 C C . PHE B 1 50 ? -9.111 8.258 -41.419 1.00 27.83 50 PHE B C 1
ATOM 2655 O O . PHE B 1 50 ? -10.092 7.610 -41.803 1.00 27.36 50 PHE B O 1
ATOM 2663 N N . THR B 1 51 ? -8.233 8.783 -42.274 1.00 25.45 51 THR B N 1
ATOM 2664 C CA . THR B 1 51 ? -8.459 8.746 -43.714 1.00 30.42 51 THR B CA 1
ATOM 2665 C C . THR B 1 51 ? -7.263 8.146 -44.438 1.00 26.09 51 THR B C 1
ATOM 2666 O O . THR B 1 51 ? -6.140 8.131 -43.931 1.00 28.46 51 THR B O 1
ATOM 2670 N N . ARG B 1 52 ? -7.542 7.656 -45.648 1.00 34.78 52 ARG B N 1
ATOM 2671 C CA . ARG B 1 52 ? -6.503 7.262 -46.587 1.00 31.11 52 ARG B CA 1
ATOM 2672 C C . ARG B 1 52 ? -5.636 8.463 -46.955 1.00 32.75 52 ARG B C 1
ATOM 2673 O O . ARG B 1 52 ? -6.099 9.607 -47.006 1.00 31.97 52 ARG B O 1
ATOM 2681 N N . ARG B 1 53 ? -4.359 8.188 -47.214 1.00 31.46 53 ARG B N 1
ATOM 2682 C CA . ARG B 1 53 ? -3.395 9.261 -47.414 1.00 36.98 53 ARG B CA 1
ATOM 2683 C C . ARG B 1 53 ? -3.776 10.151 -48.590 1.00 39.39 53 ARG B C 1
ATOM 2684 O O . ARG B 1 53 ? -3.480 11.351 -48.579 1.00 35.60 53 ARG B O 1
ATOM 2692 N N . ASP B 1 54 ? -4.435 9.589 -49.601 1.00 39.28 54 ASP B N 1
ATOM 2693 C CA . ASP B 1 54 ? -4.811 10.336 -50.795 1.00 44.65 54 ASP B CA 1
ATOM 2694 C C . ASP B 1 54 ? -6.145 11.064 -50.661 1.00 46.91 54 ASP B C 1
ATOM 2695 O O . ASP B 1 54 ? -6.544 11.761 -51.598 1.00 35.67 54 ASP B O 1
ATOM 2700 N N . LYS B 1 55 ? -6.841 10.941 -49.528 1.00 36.90 55 LYS B N 1
ATOM 2701 C CA . LYS B 1 55 ? -8.125 11.618 -49.391 1.00 34.3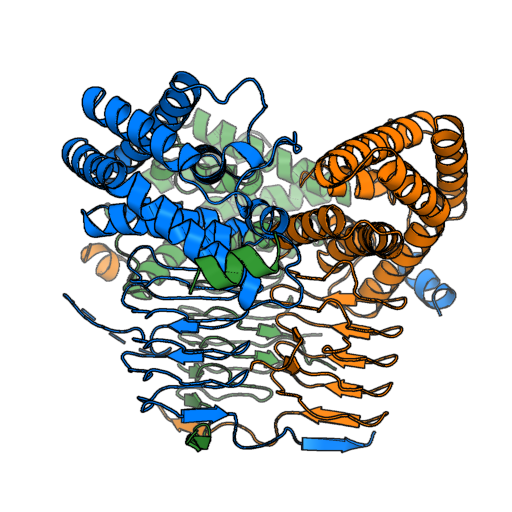1 55 LYS B CA 1
ATOM 2702 C C . LYS B 1 55 ? -8.082 12.714 -48.331 1.00 27.78 55 LYS B C 1
ATOM 2703 O O . LYS B 1 55 ? -9.006 12.842 -47.527 1.00 30.51 55 LYS B O 1
ATOM 2709 N N . ARG B 1 56 ? -7.031 13.533 -48.331 1.00 31.12 56 ARG B N 1
ATOM 2710 C CA . ARG B 1 56 ? -6.874 14.576 -47.318 1.00 36.35 56 ARG B CA 1
ATOM 2711 C C . ARG B 1 56 ? -6.815 15.973 -47.928 1.00 41.05 56 ARG B C 1
ATOM 2712 O O . ARG B 1 56 ? -6.214 16.886 -47.353 1.00 40.46 56 ARG B O 1
ATOM 2720 N N . THR B 1 57 ? -7.453 16.153 -49.079 1.00 39.07 57 THR B N 1
ATOM 2721 C CA . THR B 1 57 ? -7.447 17.406 -49.818 1.00 39.69 57 THR B CA 1
ATOM 2722 C C . THR B 1 57 ? -8.688 18.230 -49.484 1.00 38.67 57 THR B C 1
ATOM 2723 O O . THR B 1 57 ? -9.598 17.778 -48.785 1.00 32.81 57 THR B O 1
ATOM 2727 N N . PHE B 1 58 ? -8.722 19.455 -50.021 1.00 39.64 58 PHE B N 1
ATOM 2728 C CA . PHE B 1 58 ? -9.893 20.312 -49.844 1.00 41.44 58 PHE B CA 1
ATOM 2729 C C . PHE B 1 58 ? -11.158 19.640 -50.375 1.00 35.58 58 PHE B C 1
ATOM 2730 O O . PHE B 1 58 ? -12.226 19.750 -49.762 1.00 32.88 58 PHE B O 1
ATOM 2738 N N . ASN B 1 59 ? -11.065 18.939 -51.514 1.00 30.81 59 ASN B N 1
ATOM 2739 C CA . ASN B 1 59 ? -12.256 18.287 -52.052 1.00 38.10 59 ASN B CA 1
ATOM 2740 C C . ASN B 1 59 ? -12.770 17.184 -51.149 1.00 28.25 59 ASN B C 1
ATOM 2741 O O . ASN B 1 59 ? -13.972 16.916 -51.140 1.00 28.71 59 ASN B O 1
ATOM 2746 N N . ASN B 1 60 ? -11.885 16.505 -50.425 1.00 34.92 60 ASN B N 1
ATOM 2747 C CA . ASN B 1 60 ? -12.350 15.474 -49.506 1.00 34.91 60 ASN B CA 1
ATOM 2748 C C . ASN B 1 60 ? -13.013 16.091 -48.283 1.00 28.21 60 ASN B C 1
ATOM 2749 O O . ASN B 1 60 ? -14.034 15.584 -47.804 1.00 24.82 60 ASN B O 1
ATOM 2754 N N . VAL B 1 61 ? -12.446 17.190 -47.775 1.00 27.47 61 VAL B N 1
ATOM 2755 C CA . VAL B 1 61 ? -13.082 17.950 -46.706 1.00 27.97 61 VAL B CA 1
ATOM 2756 C C . VAL B 1 61 ? -14.484 18.363 -47.121 1.00 34.63 61 VAL B C 1
ATOM 2757 O O . VAL B 1 61 ? -15.461 18.151 -46.389 1.00 29.44 61 VAL B O 1
ATOM 2761 N N . LEU B 1 62 ? -14.596 18.963 -48.312 1.00 29.93 62 LEU B N 1
ATOM 2762 C CA . LEU B 1 62 ? -15.880 19.466 -48.779 1.00 26.36 62 LEU B CA 1
ATOM 2763 C C . LEU B 1 62 ? -16.883 18.333 -48.934 1.00 24.25 62 LEU B C 1
ATOM 2764 O O . LEU B 1 62 ? -18.052 18.472 -48.554 1.00 25.49 62 LEU B O 1
ATOM 2769 N N . GLU B 1 63 ? -16.444 17.196 -49.475 1.00 24.33 63 GLU B N 1
ATOM 2770 C CA . GLU B 1 63 ? -17.360 16.070 -49.640 1.00 25.95 63 GLU B CA 1
ATOM 2771 C C . GLU B 1 63 ? -17.860 15.578 -48.285 1.00 30.21 63 GLU B C 1
ATOM 2772 O O . GLU B 1 63 ? -19.064 15.391 -48.080 1.00 31.86 63 GLU B O 1
ATOM 2778 N N . ARG B 1 64 ? -16.942 15.377 -47.339 1.00 25.09 64 ARG B N 1
ATOM 2779 C CA . ARG B 1 64 ? -17.333 14.844 -46.038 1.00 24.14 64 ARG B CA 1
ATOM 2780 C C . ARG B 1 64 ? -18.211 15.826 -45.270 1.00 21.92 64 ARG B C 1
ATOM 2781 O O . ARG B 1 64 ? -19.242 15.436 -44.714 1.00 25.91 64 ARG B O 1
ATOM 2789 N N . LEU B 1 65 ? -17.838 17.107 -45.243 1.00 23.02 65 LEU B N 1
ATOM 2790 C CA . LEU B 1 65 ? -18.676 18.095 -44.571 1.00 23.28 65 LEU B CA 1
ATOM 2791 C C . LEU B 1 65 ? -20.063 18.161 -45.199 1.00 28.35 65 LEU B C 1
ATOM 2792 O O . LEU B 1 65 ? -21.062 18.337 -44.488 1.00 23.77 65 LEU B O 1
ATOM 2797 N N . SER B 1 66 ? -20.145 18.000 -46.532 1.00 26.54 66 SER B N 1
ATOM 2798 C CA . SER B 1 66 ? -21.440 18.023 -47.218 1.00 25.33 66 SER B CA 1
ATOM 2799 C C . SER B 1 66 ? -22.290 16.807 -46.865 1.00 26.58 66 SER B C 1
ATOM 2800 O O . SER B 1 66 ? -23.499 16.938 -46.633 1.00 27.78 66 SER B O 1
ATOM 2803 N N . LEU B 1 67 ? -21.691 15.610 -46.851 1.00 27.16 67 LEU B N 1
ATOM 2804 C CA . LEU B 1 67 ? -22.422 14.425 -46.408 1.00 26.66 67 LEU B CA 1
ATOM 2805 C C . LEU B 1 67 ? -22.945 14.607 -44.987 1.00 24.56 67 LEU B C 1
ATOM 2806 O O . LEU B 1 67 ? -24.108 14.309 -44.705 1.00 22.57 67 LEU B O 1
ATOM 2811 N N . LEU B 1 68 ? -22.109 15.121 -44.082 1.00 23.40 68 LEU B N 1
ATOM 2812 C CA . LEU B 1 68 ? -22.558 15.323 -42.706 1.00 24.07 68 LEU B CA 1
ATOM 2813 C C . LEU B 1 68 ? -23.761 16.262 -42.667 1.00 21.53 68 LEU B C 1
ATOM 2814 O O . LEU B 1 68 ? -24.815 15.920 -42.116 1.00 24.56 68 LEU B O 1
ATOM 2819 N N . VAL B 1 69 ? -23.635 17.430 -43.304 1.00 29.54 69 VAL B N 1
ATOM 2820 C CA . VAL B 1 69 ? -24.672 18.459 -43.238 1.00 27.32 69 VAL B CA 1
ATOM 2821 C C . VAL B 1 69 ? -25.975 17.964 -43.850 1.00 31.53 69 VAL B C 1
ATOM 2822 O O . VAL B 1 69 ? -27.062 18.190 -43.297 1.00 35.58 69 VAL B O 1
ATOM 2826 N N . TYR B 1 70 ? -25.897 17.283 -44.995 1.00 32.16 70 TYR B N 1
ATOM 2827 C CA . TYR B 1 70 ? -27.118 16.789 -45.622 1.00 35.34 70 TYR B CA 1
ATOM 2828 C C . TYR B 1 70 ? -27.814 15.783 -44.720 1.00 28.05 70 TYR B C 1
ATOM 2829 O O . TYR B 1 70 ? -29.042 15.808 -44.578 1.00 30.21 70 TYR B O 1
ATOM 2838 N N . HIS B 1 71 ? -27.051 14.892 -44.091 1.00 22.56 71 HIS B N 1
ATOM 2839 C CA . HIS B 1 71 ? -27.674 13.953 -43.163 1.00 25.40 71 HIS B CA 1
ATOM 2840 C C . HIS B 1 71 ? -28.304 14.681 -41.984 1.00 22.23 71 HIS B C 1
ATOM 2841 O O . HIS B 1 71 ? -29.432 14.368 -41.577 1.00 19.58 71 HIS B O 1
ATOM 2848 N N . ILE B 1 72 ? -27.596 15.666 -41.427 1.00 22.55 72 ILE B N 1
ATOM 2849 C CA . ILE B 1 72 ? -28.150 16.413 -40.302 1.00 26.83 72 ILE B CA 1
ATOM 2850 C C . ILE B 1 72 ? -29.396 17.175 -40.738 1.00 30.87 72 ILE B C 1
ATOM 2851 O O . ILE B 1 72 ? -30.398 17.229 -40.009 1.00 24.93 72 ILE B O 1
ATOM 2856 N N . GLN B 1 73 ? -29.369 17.748 -41.943 1.00 28.84 73 GLN B N 1
ATOM 2857 C CA . GLN B 1 73 ? -30.536 18.478 -42.423 1.00 28.78 73 GLN B CA 1
ATOM 2858 C C . GLN B 1 73 ? -31.741 17.554 -42.580 1.00 32.13 73 GLN B C 1
ATOM 2859 O O . GLN B 1 73 ? -32.852 17.899 -42.164 1.00 31.52 73 GLN B O 1
ATOM 2865 N N . ASN B 1 74 ? -31.539 16.367 -43.159 1.00 32.15 74 ASN B N 1
ATOM 2866 C CA . ASN B 1 74 ? -32.651 15.439 -43.345 1.00 28.71 74 ASN B CA 1
ATOM 2867 C C . ASN B 1 74 ? -33.231 14.980 -42.017 1.00 37.11 74 ASN B C 1
ATOM 2868 O O . ASN B 1 74 ? -34.442 14.747 -41.919 1.00 37.29 74 ASN B O 1
ATOM 2873 N N . SER B 1 75 ? -32.392 14.827 -40.989 1.00 30.05 75 SER B N 1
ATOM 2874 C CA . SER B 1 75 ? -32.916 14.404 -39.697 1.00 23.17 75 SER B CA 1
ATOM 2875 C C . SER B 1 75 ? -33.669 15.531 -39.008 1.00 25.90 75 SER B C 1
ATOM 2876 O O . SER B 1 75 ? -34.736 15.302 -38.430 1.00 29.53 75 SER B O 1
ATOM 2879 N N . ILE B 1 76 ? -33.119 16.742 -39.038 1.00 27.02 76 ILE B N 1
ATOM 2880 C CA . ILE B 1 76 ? -33.808 17.877 -38.363 1.00 23.52 76 ILE B CA 1
ATOM 2881 C C . ILE B 1 76 ? -35.150 18.147 -39.062 1.00 28.90 76 ILE B C 1
ATOM 2882 O O . ILE B 1 76 ? -36.087 18.512 -38.377 1.00 25.75 76 ILE B O 1
ATOM 2887 N N . GLU B 1 77 ? -35.217 17.951 -40.379 1.00 30.76 77 GLU B N 1
ATOM 2888 C CA . GLU B 1 77 ? -36.467 18.162 -41.158 1.00 33.06 77 GLU B CA 1
ATOM 2889 C C . GLU B 1 77 ? -37.511 17.129 -40.730 1.00 38.16 77 GLU B C 1
ATOM 2890 O O . GLU B 1 77 ? -38.676 17.495 -40.605 1.00 39.34 77 GLU B O 1
ATOM 2896 N N . ALA B 1 78 ? -37.081 15.887 -40.517 1.00 34.66 78 ALA B N 1
ATOM 2897 C CA . ALA B 1 78 ? -37.982 14.785 -40.121 1.00 33.24 78 ALA B CA 1
ATOM 2898 C C . ALA B 1 78 ? -38.628 15.082 -38.766 1.00 47.18 78 ALA B C 1
ATOM 2899 O O . ALA B 1 78 ? -39.787 14.701 -38.573 1.00 52.66 78 ALA B O 1
ATOM 2901 N N . TYR B 1 79 ? -37.897 15.703 -37.845 1.00 37.09 79 TYR B N 1
ATOM 2902 C CA . TYR B 1 79 ? -38.521 16.013 -36.563 1.00 39.39 79 TYR B CA 1
ATOM 2903 C C . TYR B 1 79 ? -39.210 17.367 -36.569 1.00 36.93 79 TYR B C 1
ATOM 2904 O O . TYR B 1 79 ? -40.173 17.566 -35.823 1.00 28.43 79 TYR B O 1
ATOM 2913 N N . TYR B 1 80 ? -38.723 18.297 -37.389 1.00 36.11 80 TYR B N 1
ATOM 2914 C CA . TYR B 1 80 ? -39.206 19.669 -37.408 1.00 35.54 80 TYR B CA 1
ATOM 2915 C C . TYR B 1 80 ? -39.528 20.119 -38.824 1.00 32.09 80 TYR B C 1
ATOM 2916 O O . TYR B 1 80 ? -40.442 19.593 -39.465 1.00 37.64 80 TYR B O 1
ATOM 2925 N N 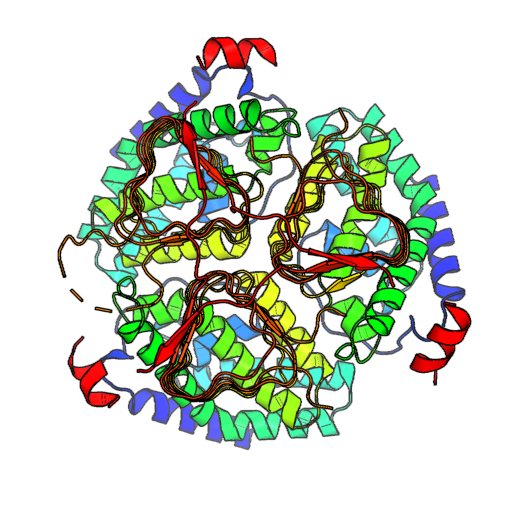. ASN B 1 81 ? -38.777 21.092 -39.339 1.00 38.86 81 ASN B N 1
ATOM 2926 C CA . ASN B 1 81 ? -39.008 21.689 -40.676 1.00 40.13 81 ASN B CA 1
ATOM 2927 C C . ASN B 1 81 ? -37.677 22.154 -41.260 1.00 40.35 81 ASN B C 1
ATOM 2928 O O . ASN B 1 81 ? -36.703 22.217 -40.514 1.00 32.17 81 ASN B O 1
ATOM 2933 N N . GLN B 1 82 ? -37.702 22.495 -42.547 1.00 41.84 82 GLN B N 1
ATOM 2934 C CA . GLN B 1 82 ? -36.545 22.973 -43.342 1.00 34.60 82 GLN B CA 1
ATOM 2935 C C . GLN B 1 82 ? -35.985 24.260 -42.733 1.00 35.77 82 GLN B C 1
ATOM 2936 O O . GLN B 1 82 ? -34.760 24.415 -42.695 1.00 37.83 82 GLN B O 1
ATOM 2942 N N . GLN B 1 83 ? -36.867 25.139 -42.269 1.00 34.66 83 GLN B N 1
ATOM 2943 C CA . GLN B 1 83 ? -36.470 26.457 -41.715 1.00 38.52 83 GLN B CA 1
ATOM 2944 C C . GLN B 1 83 ? -35.551 26.255 -40.502 1.00 36.38 83 GLN B C 1
ATOM 2945 O O . GLN B 1 83 ? -34.484 26.855 -40.459 1.00 35.63 83 GLN B O 1
ATOM 2951 N N . LEU B 1 84 ? -35.957 25.410 -39.566 1.00 32.58 84 LEU B N 1
ATOM 2952 C CA . LEU B 1 84 ? -35.151 25.149 -38.379 1.00 38.14 84 LEU B CA 1
ATOM 2953 C C . LEU B 1 84 ? -33.857 24.419 -38.735 1.00 29.90 84 LEU B C 1
ATOM 2954 O O . LEU B 1 84 ? -32.792 24.731 -38.189 1.00 29.71 84 LEU B O 1
ATOM 2959 N N . ALA B 1 85 ? -33.930 23.441 -39.640 1.00 32.38 85 ALA B N 1
ATOM 2960 C CA . ALA B 1 85 ? -32.728 22.735 -40.066 1.00 30.47 85 ALA B CA 1
ATOM 2961 C C . ALA B 1 85 ? -31.671 23.716 -40.551 1.00 32.82 85 ALA B C 1
ATOM 2962 O O . ALA B 1 85 ? -30.520 23.681 -40.103 1.00 34.61 85 ALA B O 1
ATOM 2964 N N . GLU B 1 86 ? -32.071 24.640 -41.431 1.00 34.68 86 GLU B N 1
ATOM 2965 C CA . GLU B 1 86 ? -31.135 25.607 -42.001 1.00 33.17 86 GLU B CA 1
ATOM 2966 C C . GLU B 1 86 ? -30.507 26.481 -40.926 1.00 30.06 86 GLU B C 1
ATOM 2967 O O . GLU B 1 86 ? -29.304 26.763 -40.959 1.00 29.17 86 GLU B O 1
ATOM 2973 N N . LYS B 1 87 ? -31.318 26.949 -39.984 1.00 25.61 87 LYS B N 1
ATOM 2974 C CA . LYS B 1 87 ? -30.790 27.750 -38.893 1.00 28.64 87 LYS B CA 1
ATOM 2975 C C . LYS B 1 87 ? -29.774 26.957 -38.075 1.00 29.63 87 LYS B C 1
ATOM 2976 O O . LYS B 1 87 ? -28.709 27.475 -37.726 1.00 23.15 87 LYS B O 1
ATOM 2982 N N . CYS B 1 88 ? -30.076 25.689 -37.786 1.00 28.08 88 CYS B N 1
ATOM 2983 C CA . CYS B 1 88 ? -29.177 24.871 -36.975 1.00 25.67 88 CYS B CA 1
ATOM 2984 C C . CYS B 1 88 ? -27.873 24.588 -37.701 1.00 24.69 88 CYS B C 1
ATOM 2985 O O . CYS B 1 88 ? -26.787 24.700 -37.118 1.00 20.97 88 CYS B O 1
ATOM 2988 N N . ILE B 1 89 ? -27.968 24.231 -38.982 1.00 29.49 89 ILE B N 1
ATOM 2989 C CA . ILE B 1 89 ? -26.780 23.895 -39.755 1.00 26.33 89 ILE B CA 1
ATOM 2990 C C . ILE B 1 89 ? -25.906 25.125 -39.938 1.00 28.67 89 ILE B C 1
ATOM 2991 O O . ILE B 1 89 ? -24.677 25.058 -39.813 1.00 26.62 89 ILE B O 1
ATOM 2996 N N . THR B 1 90 ? -26.531 26.274 -40.200 1.00 28.96 90 THR B N 1
ATOM 2997 C CA . THR B 1 90 ? -25.788 27.523 -40.328 1.00 31.14 90 THR B CA 1
ATOM 2998 C C . THR B 1 90 ? -24.975 27.803 -39.074 1.00 28.82 90 THR B C 1
ATOM 2999 O O . THR B 1 90 ? -23.774 28.089 -39.147 1.00 30.82 90 THR B O 1
ATOM 3003 N N . ALA B 1 91 ? -25.615 27.706 -37.906 1.00 23.11 91 ALA B N 1
ATOM 3004 C CA . ALA B 1 91 ? -24.893 27.881 -36.654 1.00 26.15 91 ALA B CA 1
ATOM 3005 C C . ALA B 1 91 ? -23.773 26.858 -36.527 1.00 25.38 91 ALA B C 1
ATOM 3006 O O . ALA B 1 91 ? -22.637 27.206 -36.188 1.00 25.04 91 ALA B O 1
ATOM 3008 N N . LEU B 1 92 ? -24.071 25.590 -36.825 1.00 21.63 92 LEU B N 1
ATOM 3009 C CA . LEU B 1 92 ? -23.053 24.548 -36.717 1.00 24.43 92 LEU B CA 1
ATOM 3010 C C . LEU B 1 92 ? -21.866 24.849 -37.621 1.00 25.24 92 LEU B C 1
ATOM 3011 O O . LEU B 1 92 ? -20.709 24.769 -37.189 1.00 23.42 92 LEU B O 1
ATOM 3016 N N . LEU B 1 93 ? -22.142 25.211 -38.880 1.00 24.81 93 LEU B N 1
ATOM 3017 C CA . LEU B 1 93 ? -21.075 25.502 -39.829 1.00 25.67 93 LEU B CA 1
ATOM 3018 C C . LEU B 1 93 ? -20.194 26.641 -39.343 1.00 24.63 93 LEU B C 1
ATOM 3019 O O . LEU B 1 93 ? -18.963 26.561 -39.424 1.00 25.09 93 LEU B O 1
ATOM 3024 N N . SER B 1 94 ? -20.802 27.705 -38.817 1.00 23.96 94 SER B N 1
ATOM 3025 C CA . SER B 1 94 ? -20.012 28.833 -38.346 1.00 24.79 94 SER B CA 1
ATOM 3026 C C . SER B 1 94 ? -19.185 28.478 -37.121 1.00 29.17 94 SER B C 1
ATOM 3027 O O . SER B 1 94 ? -18.206 29.171 -36.826 1.00 28.83 94 SER B O 1
ATOM 3030 N N . GLN B 1 95 ? -19.553 27.416 -36.408 1.00 22.94 95 GLN B N 1
ATOM 3031 C CA . GLN B 1 95 ? -18.911 27.033 -35.156 1.00 28.08 95 GLN B CA 1
ATOM 3032 C C . GLN B 1 95 ? -17.885 25.923 -35.329 1.00 25.70 95 GLN B C 1
ATOM 3033 O O . GLN B 1 95 ? -17.240 25.535 -34.350 1.00 28.56 95 GLN B O 1
ATOM 3039 N N . PHE B 1 96 ? -17.718 25.402 -36.543 1.00 21.30 96 PHE B N 1
ATOM 3040 C CA . PHE B 1 96 ? -17.033 24.123 -36.704 1.00 21.65 96 PHE B CA 1
ATOM 3041 C C . PHE B 1 96 ? -15.555 24.207 -36.347 1.00 28.30 96 PHE B C 1
ATOM 3042 O O . PHE B 1 96 ? -15.011 23.276 -35.734 1.00 28.75 96 PHE B O 1
ATOM 3050 N N . VAL B 1 97 ? -14.882 25.301 -36.719 1.00 21.05 97 VAL B N 1
ATOM 3051 C CA . VAL B 1 97 ? -13.478 25.431 -36.350 1.00 19.16 97 VAL B CA 1
ATOM 3052 C C . VAL B 1 97 ? -13.344 25.671 -34.844 1.00 26.57 97 VAL B C 1
ATOM 3053 O O . VAL B 1 97 ? -12.408 25.162 -34.214 1.00 19.30 97 VAL B O 1
ATOM 3057 N N . THR B 1 98 ? -14.278 26.414 -34.235 1.00 21.06 98 THR B N 1
ATOM 3058 C CA . THR B 1 98 ? -14.261 26.567 -32.779 1.00 26.18 98 THR B CA 1
ATOM 3059 C C . THR B 1 98 ? -14.415 25.214 -32.090 1.00 25.03 98 THR B C 1
ATOM 3060 O O . THR B 1 98 ? -13.707 24.910 -31.118 1.00 22.81 98 THR B O 1
ATOM 3064 N N . ILE B 1 99 ? -15.355 24.397 -32.579 1.00 24.69 99 ILE B N 1
ATOM 3065 C CA . ILE B 1 99 ? -15.527 23.029 -32.088 1.00 24.87 99 ILE B CA 1
ATOM 3066 C C . ILE B 1 99 ? -14.218 22.262 -32.202 1.00 25.62 99 ILE B C 1
ATOM 3067 O O . ILE B 1 99 ? -13.807 21.542 -31.280 1.00 25.23 99 ILE B O 1
ATOM 3072 N N . ARG B 1 100 ? -13.545 22.414 -33.341 1.00 19.63 100 ARG B N 1
ATOM 3073 C CA . ARG B 1 100 ? -12.311 21.680 -33.577 1.00 22.33 100 ARG B CA 1
ATOM 3074 C C . ARG B 1 100 ? -11.241 22.085 -32.582 1.00 18.81 100 ARG B C 1
ATOM 3075 O O . ARG B 1 100 ? -10.482 21.239 -32.097 1.00 22.57 100 ARG B O 1
ATOM 3083 N N . GLU B 1 101 ? -11.163 23.377 -32.259 1.00 21.26 101 GLU B N 1
ATOM 3084 C CA . GLU B 1 101 ? -10.177 23.821 -31.279 1.00 25.88 101 GLU B CA 1
ATOM 3085 C C . GLU B 1 101 ? -10.532 23.315 -29.887 1.00 25.44 101 GLU B C 1
ATOM 3086 O O . GLU B 1 101 ? -9.639 22.990 -29.093 1.00 24.77 101 GLU B O 1
ATOM 3092 N N . LEU B 1 102 ? -11.834 23.247 -29.569 1.00 18.45 102 LEU B N 1
ATOM 3093 C CA . LEU B 1 102 ? -12.235 22.710 -28.274 1.00 21.06 102 LEU B CA 1
ATOM 3094 C C . LEU B 1 102 ? -11.905 21.225 -28.175 1.00 22.02 102 LEU B C 1
ATOM 3095 O O . LEU B 1 102 ? -11.457 20.754 -27.125 1.00 18.05 102 LEU B O 1
ATOM 3100 N N . VAL B 1 103 ? -12.081 20.476 -29.265 1.00 17.58 103 VAL B N 1
ATOM 3101 C CA . VAL B 1 103 ? -11.798 19.049 -29.189 1.00 18.33 103 VAL B CA 1
ATOM 3102 C C . VAL B 1 103 ? -10.303 18.810 -29.041 1.00 17.48 103 VAL B C 1
ATOM 3103 O O . VAL B 1 103 ? -9.887 17.895 -28.317 1.00 18.77 103 VAL B O 1
ATOM 3107 N N . LYS B 1 104 ? -9.477 19.660 -29.664 1.00 15.77 104 LYS B N 1
ATOM 3108 C CA . LYS B 1 104 ? -8.025 19.571 -29.487 1.00 19.41 104 LYS B CA 1
ATOM 3109 C C . LYS B 1 104 ? -7.624 19.743 -28.025 1.00 18.38 104 LYS B C 1
ATOM 3110 O O . LYS B 1 104 ? -6.702 19.074 -27.547 1.00 18.07 104 LYS B O 1
ATOM 3116 N N . GLN B 1 105 ? -8.300 20.634 -27.299 1.00 14.95 105 GLN B N 1
ATOM 3117 C CA . GLN B 1 105 ? -7.963 20.848 -25.892 1.00 20.46 105 GLN B CA 1
ATOM 3118 C C . GLN B 1 105 ? -8.434 19.691 -25.012 1.00 19.63 105 GLN B C 1
ATOM 3119 O O . GLN B 1 105 ? -7.748 19.328 -24.050 1.00 20.46 105 GLN B O 1
ATOM 3125 N N . ASP B 1 106 ? -9.601 19.106 -25.325 1.00 18.43 106 ASP B N 1
ATOM 3126 C CA . ASP B 1 106 ? -10.011 17.846 -24.708 1.00 17.35 106 ASP B CA 1
ATOM 3127 C C . ASP B 1 106 ? -8.919 16.790 -24.868 1.00 19.05 106 ASP B C 1
ATOM 3128 O O . ASP B 1 106 ? -8.551 16.098 -23.913 1.00 17.42 106 ASP B O 1
ATOM 3133 N N . ILE B 1 107 ? -8.376 16.675 -26.081 1.00 16.79 107 ILE B N 1
ATOM 3134 C CA . ILE B 1 107 ? -7.309 15.720 -26.362 1.00 18.95 107 ILE B CA 1
ATOM 3135 C C . ILE B 1 107 ? -6.072 16.039 -25.537 1.00 19.94 107 ILE B C 1
ATOM 3136 O O . ILE B 1 107 ? -5.402 15.135 -25.029 1.00 19.73 107 ILE B O 1
ATOM 3141 N N . ILE B 1 108 ? -5.727 17.328 -25.431 1.00 19.00 108 ILE B N 1
ATOM 3142 C CA . ILE B 1 108 ? -4.611 17.745 -24.584 1.00 18.45 108 ILE B CA 1
ATOM 3143 C C . ILE B 1 108 ? -4.881 17.355 -23.132 1.00 17.63 108 ILE B C 1
ATOM 3144 O O . ILE B 1 108 ? -3.983 16.894 -22.417 1.00 19.02 108 ILE B O 1
ATOM 3149 N N . ALA B 1 109 ? -6.119 17.539 -22.673 1.00 18.16 109 ALA B N 1
ATOM 3150 C CA . ALA B 1 109 ? -6.430 17.200 -21.285 1.00 20.32 109 ALA B CA 1
ATOM 3151 C C . ALA B 1 109 ? -6.325 15.699 -21.038 1.00 17.98 109 ALA B C 1
ATOM 3152 O O . ALA B 1 109 ? -5.906 15.284 -19.951 1.00 14.47 109 ALA B O 1
ATOM 3154 N N . ALA B 1 110 ? -6.661 14.875 -22.041 1.00 15.48 110 ALA B N 1
ATOM 3155 C CA . ALA B 1 110 ? -6.529 13.426 -21.895 1.00 14.24 110 ALA B CA 1
ATOM 3156 C C . ALA B 1 110 ? -5.063 13.016 -21.766 1.00 16.47 110 ALA B C 1
ATOM 3157 O O . ALA B 1 110 ? -4.709 12.194 -20.915 1.00 15.79 110 ALA B O 1
ATOM 3159 N N . TYR B 1 111 ? -4.195 13.570 -22.611 1.00 16.23 111 TYR B N 1
ATOM 3160 C CA . TYR B 1 111 ? -2.780 13.229 -22.528 1.00 21.00 111 TYR B CA 1
ATOM 3161 C C . TYR B 1 111 ? -2.192 13.664 -21.189 1.00 18.68 111 TYR B C 1
ATOM 3162 O O . TYR B 1 111 ? -1.403 12.932 -20.575 1.00 17.79 111 TYR B O 1
ATOM 3171 N N . THR B 1 112 ? -2.581 14.848 -20.720 1.00 17.49 112 THR B N 1
ATOM 3172 C CA . THR B 1 112 ? -2.100 15.364 -19.444 1.00 19.10 112 THR B CA 1
ATOM 3173 C C . THR B 1 112 ? -2.619 14.535 -18.274 1.00 26.10 112 THR B C 1
ATOM 3174 O O . THR B 1 112 ? -1.870 14.237 -17.339 1.00 20.67 112 THR B O 1
ATOM 3178 N N . GLY B 1 113 ? -3.895 14.148 -18.313 1.00 22.47 113 GLY B N 1
ATOM 3179 C CA . GLY B 1 113 ? -4.569 13.518 -17.202 1.00 18.37 113 GLY B CA 1
ATOM 3180 C C . GLY B 1 113 ? -4.480 12.009 -17.102 1.00 24.31 113 GLY B C 1
ATOM 3181 O O . GLY B 1 113 ? -4.979 11.447 -16.122 1.00 21.07 113 GLY B O 1
ATOM 3182 N N . ASP B 1 114 ? -3.870 11.317 -18.058 1.00 21.61 114 ASP B N 1
ATOM 3183 C CA . ASP B 1 114 ? -3.883 9.854 -18.067 1.00 17.42 114 ASP B CA 1
ATOM 3184 C C . ASP B 1 114 ? -2.479 9.291 -18.256 1.00 15.99 114 ASP B C 1
ATOM 3185 O O . ASP B 1 114 ? -1.888 9.435 -19.349 1.00 23.16 114 ASP B O 1
ATOM 3190 N N . PRO B 1 115 ? -1.914 8.643 -17.239 1.00 21.07 115 PRO B N 1
ATOM 3191 C CA . PRO B 1 115 ? -0.574 8.054 -17.400 1.00 20.65 115 PRO B CA 1
ATOM 3192 C C . PRO B 1 115 ? -0.520 6.983 -18.468 1.00 19.98 115 PRO B C 1
ATOM 3193 O O . PRO B 1 115 ? 0.559 6.732 -19.003 1.00 23.51 115 PRO B O 1
ATOM 3197 N N . ALA B 1 116 ? -1.645 6.333 -18.786 1.00 18.08 116 ALA B N 1
ATOM 3198 C CA . ALA B 1 116 ? -1.670 5.304 -19.815 1.00 20.43 116 ALA B CA 1
ATOM 3199 C C . ALA B 1 116 ? -1.786 5.875 -21.231 1.00 23.43 116 ALA B C 1
ATOM 3200 O O . ALA B 1 116 ? -1.710 5.112 -22.198 1.00 22.69 116 ALA B O 1
ATOM 3202 N N . ALA B 1 117 ? -1.975 7.181 -21.386 1.00 21.53 117 ALA B N 1
ATOM 3203 C CA . ALA B 1 117 ? -2.088 7.775 -22.719 1.00 23.03 117 ALA B CA 1
ATOM 3204 C C . ALA B 1 117 ? -0.692 8.063 -23.255 1.00 27.68 117 ALA B C 1
ATOM 3205 O O . ALA B 1 117 ? -0.006 8.973 -22.771 1.00 28.46 117 ALA B O 1
ATOM 3207 N N . SER B 1 118 ? -0.287 7.310 -24.278 1.00 28.54 118 SER B N 1
ATOM 3208 C CA . SER B 1 118 ? 1.080 7.330 -24.781 1.00 32.88 118 SER B CA 1
ATOM 3209 C C . SER B 1 118 ? 1.301 8.316 -25.924 1.00 39.14 118 SER B C 1
ATOM 3210 O O . SER B 1 118 ? 2.432 8.776 -26.121 1.00 31.46 118 SER B O 1
ATOM 3213 N N . SER B 1 119 ? 0.266 8.638 -26.695 1.00 27.20 119 SER B N 1
ATOM 3214 C CA . SER B 1 119 ? 0.421 9.513 -27.849 1.00 30.98 119 SER B CA 1
ATOM 3215 C C . SER B 1 119 ? -0.939 10.111 -28.172 1.00 28.54 119 SER B C 1
ATOM 3216 O O . SER B 1 119 ? -1.968 9.650 -27.677 1.00 26.69 119 SER B O 1
ATOM 3219 N N . LEU B 1 120 ? -0.938 11.138 -29.027 1.00 19.56 120 LEU B N 1
ATOM 3220 C CA . LEU B 1 120 ? -2.218 11.719 -29.419 1.00 23.20 120 LEU B CA 1
ATOM 3221 C C . LEU B 1 120 ? -2.982 10.793 -30.365 1.00 24.92 120 LEU B C 1
ATOM 3222 O O . LEU B 1 120 ? -4.218 10.748 -30.325 1.00 26.02 120 LEU B O 1
ATOM 3227 N N . ALA B 1 121 ? -2.271 10.041 -31.208 1.00 20.92 121 ALA B N 1
ATOM 3228 C CA . ALA B 1 121 ? -2.942 9.119 -32.118 1.00 20.90 121 ALA B CA 1
ATOM 3229 C C . ALA B 1 121 ? -3.801 8.122 -31.347 1.00 22.06 121 ALA B C 1
ATOM 3230 O O . ALA B 1 121 ? -4.971 7.887 -31.689 1.00 19.98 121 ALA B O 1
ATOM 3232 N N . MET B 1 122 ? -3.234 7.528 -30.296 1.00 23.87 122 MET B N 1
ATOM 3233 C CA . MET B 1 122 ? -4.000 6.632 -29.436 1.00 22.61 122 MET B CA 1
ATOM 3234 C C . MET B 1 122 ? -5.244 7.328 -28.888 1.00 19.14 122 MET B C 1
ATOM 3235 O O . MET B 1 122 ? -6.351 6.782 -28.938 1.00 21.79 122 MET B O 1
ATOM 3240 N N . ILE B 1 123 ? -5.084 8.554 -28.397 1.00 16.68 123 ILE B N 1
ATOM 3241 C CA . ILE B 1 123 ? -6.204 9.267 -27.795 1.00 19.83 123 ILE B CA 1
ATOM 3242 C C . ILE B 1 123 ? -7.255 9.591 -28.848 1.00 19.28 123 ILE B C 1
ATOM 3243 O O . ILE B 1 123 ? -8.450 9.332 -28.664 1.00 18.22 123 ILE B O 1
ATOM 3248 N N . ILE B 1 124 ? -6.813 10.137 -29.979 1.00 18.17 124 ILE B N 1
ATOM 3249 C CA . ILE B 1 124 ? -7.725 10.551 -31.036 1.00 13.96 124 ILE B CA 1
ATOM 3250 C C . ILE B 1 124 ? -8.459 9.347 -31.601 1.00 19.46 124 ILE B C 1
ATOM 3251 O O . ILE B 1 124 ? -9.682 9.371 -31.771 1.00 20.80 124 ILE B O 1
ATOM 3256 N N . ARG B 1 125 ? -7.736 8.260 -31.862 1.00 18.03 125 ARG B N 1
ATOM 3257 C CA . ARG B 1 125 ? -8.352 7.128 -32.537 1.00 20.29 125 ARG B CA 1
ATOM 3258 C C . ARG B 1 125 ? -9.206 6.270 -31.610 1.00 22.60 125 ARG B C 1
ATOM 3259 O O . ARG B 1 125 ? -10.179 5.662 -32.069 1.00 17.74 125 ARG B O 1
ATOM 3267 N N . SER B 1 126 ? -8.887 6.207 -30.317 1.00 17.97 126 SER B N 1
ATOM 3268 C CA . SER B 1 126 ? -9.487 5.183 -29.472 1.00 23.96 126 SER B CA 1
ATOM 3269 C C . SER B 1 126 ? -10.050 5.646 -28.132 1.00 21.64 126 SER B C 1
ATOM 3270 O O . SER B 1 126 ? -10.724 4.838 -27.485 1.00 22.65 126 SER B O 1
ATOM 3273 N N . TYR B 1 127 ? -9.793 6.872 -27.673 1.00 12.54 127 TYR B N 1
ATOM 3274 C CA . TYR B 1 127 ? -10.326 7.278 -26.366 1.00 14.94 127 TYR B CA 1
ATOM 3275 C C . TYR B 1 127 ? -11.812 7.600 -26.489 1.00 22.16 127 TYR B C 1
ATOM 3276 O O . TYR B 1 127 ? -12.179 8.527 -27.228 1.00 16.93 127 TYR B O 1
ATOM 3285 N N . PRO B 1 128 ? -12.696 6.850 -25.814 1.00 15.90 128 PRO B N 1
ATOM 3286 C CA . PRO B 1 128 ? -14.139 7.110 -25.969 1.00 14.48 128 PRO B CA 1
ATOM 3287 C C . PRO B 1 128 ? -14.579 8.424 -25.356 1.00 15.21 128 PRO B C 1
ATOM 3288 O O . PRO B 1 128 ? -15.543 9.024 -25.853 1.00 15.25 128 PRO B O 1
ATOM 3292 N N . GLY B 1 129 ? -13.908 8.879 -24.282 1.00 18.04 129 GLY B N 1
ATOM 3293 C CA . GLY B 1 129 ? -14.163 10.208 -23.749 1.00 14.71 129 GLY B CA 1
ATOM 3294 C C . GLY B 1 129 ? -13.916 11.316 -24.762 1.00 18.93 129 GLY B C 1
ATOM 3295 O O . GLY B 1 129 ? -14.534 12.379 -24.686 1.00 15.78 129 GLY B O 1
ATOM 3296 N N . ILE B 1 130 ? -13.004 11.095 -25.711 1.00 15.34 130 ILE B N 1
ATOM 3297 C CA . ILE B 1 130 ? -12.799 12.073 -26.781 1.00 13.69 130 ILE B CA 1
ATOM 3298 C C . ILE B 1 130 ? -13.922 11.987 -27.801 1.00 17.16 130 ILE B C 1
ATOM 3299 O O . ILE B 1 130 ? -14.472 13.009 -28.224 1.00 19.02 130 ILE B O 1
ATOM 3304 N N . HIS B 1 131 ? -14.286 10.771 -28.205 1.00 14.08 131 HIS B N 1
ATOM 3305 C CA . HIS B 1 131 ? -15.311 10.634 -29.234 1.00 18.77 131 HIS B CA 1
ATOM 3306 C C . HIS B 1 131 ? -16.658 11.140 -28.746 1.00 16.72 131 HIS B C 1
ATOM 3307 O O . HIS B 1 131 ? -17.422 11.726 -29.522 1.00 14.38 131 HIS B O 1
ATOM 3314 N N . VAL B 1 132 ? -16.973 10.932 -27.464 1.00 11.85 132 VAL B N 1
ATOM 3315 C CA . VAL B 1 132 ? -18.241 11.466 -26.982 1.00 13.82 132 VAL B CA 1
ATOM 3316 C C . VAL B 1 132 ? -18.217 12.982 -27.059 1.00 11.92 132 VAL B C 1
ATOM 3317 O O . VAL B 1 132 ? -19.234 13.609 -27.375 1.00 14.63 132 VAL B O 1
ATOM 3321 N N . MET B 1 133 ? -17.050 13.595 -26.851 1.00 11.89 133 MET B N 1
ATOM 3322 C CA . MET B 1 133 ? -17.001 15.052 -26.866 1.00 13.94 133 MET B CA 1
ATOM 3323 C C . MET B 1 133 ? -17.003 15.607 -28.293 1.00 18.64 133 MET B C 1
ATOM 3324 O O . MET B 1 133 ? -17.559 16.686 -28.523 1.00 17.05 133 MET B O 1
ATOM 3329 N N . MET B 1 134 ? -16.434 14.879 -29.262 1.00 14.71 134 MET B N 1
ATOM 3330 C CA . MET B 1 134 ? -16.601 15.269 -30.662 1.00 16.44 134 MET B CA 1
ATOM 3331 C C . MET B 1 134 ? -18.073 15.405 -31.004 1.00 19.85 134 MET B C 1
ATOM 3332 O O . MET B 1 134 ? -18.493 16.358 -31.668 1.00 25.48 134 MET B O 1
ATOM 3337 N N . ILE B 1 135 ? -18.879 14.464 -30.539 1.00 13.28 135 ILE B N 1
ATOM 3338 C CA . ILE B 1 135 ? -20.274 14.490 -30.910 1.00 17.29 135 ILE B CA 1
ATOM 3339 C C . ILE B 1 135 ? -21.034 15.489 -30.057 1.00 16.63 135 ILE B C 1
ATOM 3340 O O . ILE B 1 135 ? -21.916 16.193 -30.560 1.00 15.82 135 ILE B O 1
ATOM 3345 N N . GLN B 1 136 ? -20.676 15.602 -28.775 1.00 12.20 136 GLN B N 1
ATOM 3346 C CA . GLN B 1 136 ? -21.438 16.468 -27.885 1.00 13.36 136 GLN B CA 1
ATOM 3347 C C . GLN B 1 136 ? -21.300 17.932 -28.273 1.00 15.47 136 GLN B C 1
ATOM 3348 O O . GLN B 1 136 ? -22.279 18.679 -28.223 1.00 17.80 136 GLN B O 1
ATOM 3354 N N . ARG B 1 137 ? -20.095 18.374 -28.637 1.00 17.03 137 ARG B N 1
ATOM 3355 C CA . ARG B 1 137 ? -19.934 19.796 -28.926 1.00 19.85 137 ARG B CA 1
ATOM 3356 C C . ARG B 1 137 ? -20.681 20.188 -30.192 1.00 22.92 137 ARG B C 1
ATOM 3357 O O . ARG B 1 137 ? -21.197 21.310 -30.280 1.00 24.32 137 ARG B O 1
ATOM 3365 N N . VAL B 1 138 ? -20.788 19.259 -31.147 1.00 15.92 138 VAL B N 1
ATOM 3366 C CA . VAL B 1 138 ? -21.663 19.438 -32.303 1.00 19.18 138 VAL B CA 1
ATOM 3367 C C . VAL B 1 138 ? -23.130 19.437 -31.879 1.00 19.96 138 VAL B C 1
ATOM 3368 O O . VAL B 1 138 ? -23.897 20.339 -32.236 1.00 17.71 138 VAL B O 1
ATOM 3372 N N . ALA B 1 139 ? -23.548 18.407 -31.131 1.00 16.19 139 ALA B N 1
ATOM 3373 C CA . ALA B 1 139 ? -24.949 18.298 -30.722 1.00 16.27 139 ALA B CA 1
ATOM 3374 C C . ALA B 1 139 ? -25.389 19.500 -29.891 1.00 18.66 139 ALA B C 1
ATOM 3375 O O . ALA B 1 139 ? -26.546 19.940 -29.984 1.00 13.19 139 ALA B O 1
ATOM 3377 N N . HIS B 1 140 ? -24.474 20.057 -29.097 1.00 15.37 140 HIS B N 1
ATOM 3378 C CA . HIS B 1 140 ? -24.818 21.195 -28.255 1.00 18.03 140 HIS B CA 1
ATOM 3379 C C . HIS B 1 140 ? -25.183 22.422 -29.087 1.00 20.43 140 HIS B C 1
ATOM 3380 O O . HIS B 1 140 ? -26.131 23.149 -28.754 1.00 20.73 140 HIS B O 1
ATOM 3387 N N . ILE B 1 141 ? -24.435 22.683 -30.163 1.00 17.67 141 ILE B N 1
ATOM 3388 C CA . ILE B 1 141 ? -24.788 23.780 -31.072 1.00 21.39 141 ILE B CA 1
ATOM 3389 C C . ILE B 1 141 ? -26.197 23.582 -31.614 1.00 20.75 141 ILE B C 1
ATOM 3390 O O . ILE B 1 141 ? -27.022 24.507 -31.623 1.00 21.57 141 ILE B O 1
ATOM 3395 N N . LEU B 1 142 ? -26.494 22.369 -32.078 1.00 19.62 142 LEU B N 1
ATOM 3396 C CA . LEU B 1 142 ? -27.830 22.090 -32.595 1.00 21.08 142 LEU B CA 1
ATOM 3397 C C . LEU B 1 142 ? -28.897 22.354 -31.534 1.00 26.04 142 LEU B C 1
ATOM 3398 O O . LEU B 1 142 ? -29.884 23.057 -31.789 1.00 23.43 142 LEU B O 1
ATOM 3403 N N . TYR B 1 143 ? -28.695 21.819 -30.326 1.00 20.43 143 TYR B N 1
ATOM 3404 C CA . TYR B 1 143 ? -29.648 22.012 -29.241 1.00 21.41 143 TYR B CA 1
ATOM 3405 C C . TYR B 1 143 ? -29.872 23.494 -28.955 1.00 21.82 143 TYR B C 1
ATOM 3406 O O . TYR B 1 143 ? -31.015 23.949 -28.851 1.00 25.21 143 TYR B O 1
ATOM 3415 N N . MET B 1 144 ? -28.787 24.260 -28.820 1.00 24.30 144 MET B N 1
ATOM 3416 C CA . MET B 1 144 ? -28.888 25.669 -28.453 1.00 23.97 144 MET B CA 1
ATOM 3417 C C . MET B 1 144 ? -29.619 26.490 -29.505 1.00 29.66 144 MET B C 1
ATOM 3418 O O . MET B 1 144 ? -30.109 27.576 -29.193 1.00 25.88 144 MET B O 1
ATOM 3423 N N . ASN B 1 145 ? -29.685 26.011 -30.743 1.00 23.43 145 ASN B N 1
ATOM 3424 C CA . ASN B 1 145 ? -30.376 26.720 -31.799 1.00 29.17 145 ASN B CA 1
ATOM 3425 C C . ASN B 1 145 ? -31.771 26.159 -32.046 1.00 30.68 145 ASN B C 1
ATOM 3426 O O . ASN B 1 145 ? -32.401 26.508 -33.042 1.00 30.81 145 ASN B O 1
ATOM 3431 N N . GLY B 1 146 ? -32.270 25.301 -31.165 1.00 30.96 146 GLY B N 1
ATOM 3432 C CA . GLY B 1 146 ? -33.674 24.943 -31.183 1.00 31.64 146 GLY B CA 1
ATOM 3433 C C . GLY B 1 146 ? -33.980 23.509 -31.535 1.00 35.09 146 GLY B C 1
ATOM 3434 O O . GLY B 1 146 ? -35.138 23.099 -31.383 1.00 35.31 146 GLY B O 1
ATOM 3435 N N . ASP B 1 147 ? -33.005 22.725 -32.007 1.00 36.46 147 ASP B N 1
ATOM 3436 C CA . ASP B 1 147 ? -33.247 21.303 -32.280 1.00 33.69 147 ASP B CA 1
ATOM 3437 C C . ASP B 1 147 ? -32.934 20.479 -31.032 1.00 36.07 147 ASP B C 1
ATOM 3438 O O . ASP B 1 147 ? -31.774 20.187 -30.727 1.00 35.06 147 ASP B O 1
ATOM 3443 N N . ILE B 1 148 ? -33.973 20.057 -30.328 1.00 33.74 148 ILE B N 1
ATOM 3444 C CA . ILE B 1 148 ? -33.764 19.219 -29.163 1.00 35.11 148 ILE B CA 1
ATOM 3445 C C . ILE B 1 148 ? -33.994 17.747 -29.460 1.00 30.93 148 ILE B C 1
ATOM 3446 O O . ILE B 1 148 ? -33.574 16.896 -28.663 1.00 36.61 148 ILE B O 1
ATOM 3451 N N . GLU B 1 149 ? -34.605 17.413 -30.591 1.00 26.81 149 GLU B N 1
ATOM 3452 C CA . GLU B 1 149 ? -34.915 16.016 -30.856 1.00 33.35 149 GLU B CA 1
ATOM 3453 C C . GLU B 1 149 ? -33.785 15.302 -31.587 1.00 29.19 149 GLU B C 1
ATOM 3454 O O . GLU B 1 149 ? -33.340 14.241 -31.138 1.00 27.41 149 GLU B O 1
ATOM 3460 N N . TYR B 1 150 ? -33.286 15.864 -32.691 1.00 20.99 150 TYR B N 1
ATOM 3461 C CA . TYR B 1 150 ? -32.177 15.197 -33.366 1.00 22.92 150 TYR B CA 1
ATOM 3462 C C . TYR B 1 150 ? -30.903 15.258 -32.525 1.00 20.85 150 TYR B C 1
ATOM 3463 O O . TYR B 1 150 ? -30.123 14.301 -32.502 1.00 17.19 150 TYR B O 1
ATOM 3472 N N . SER B 1 151 ? -30.669 16.367 -31.828 1.00 21.07 151 SER B N 1
ATOM 3473 C CA . SER B 1 151 ? -29.467 16.442 -31.010 1.00 20.14 151 SER B CA 1
ATOM 3474 C C . SER B 1 151 ? -29.468 15.364 -29.931 1.00 19.10 151 SER B C 1
ATOM 3475 O O . SER B 1 151 ? -28.403 14.846 -29.568 1.00 16.37 151 SER B O 1
ATOM 3478 N N . ARG B 1 152 ? -30.654 14.991 -29.436 1.00 20.88 152 ARG B N 1
ATOM 3479 C CA . ARG B 1 152 ? -30.751 13.925 -28.444 1.00 17.07 152 ARG B CA 1
ATOM 3480 C C . ARG B 1 152 ? -30.498 12.568 -29.082 1.00 18.27 152 ARG B C 1
ATOM 3481 O O . ARG B 1 152 ? -29.808 11.720 -28.504 1.00 14.62 152 ARG B O 1
ATOM 3489 N N . GLU B 1 153 ? -31.052 12.353 -30.276 1.00 18.00 153 GLU B N 1
ATOM 3490 C CA . GLU B 1 153 ? -30.813 11.112 -31.000 1.00 21.57 153 GLU B CA 1
ATOM 3491 C C . GLU B 1 153 ? -29.335 10.944 -31.300 1.00 18.32 153 GLU B C 1
ATOM 3492 O O . GLU B 1 153 ? -28.785 9.840 -31.191 1.00 19.26 153 GLU B O 1
ATOM 3498 N N . LEU B 1 154 ? -28.682 12.039 -31.692 1.00 15.88 154 LEU B N 1
ATOM 3499 C CA . LEU B 1 154 ? -27.251 12.015 -31.954 1.00 17.63 154 LEU B CA 1
ATOM 3500 C C . LEU B 1 154 ? -26.479 11.585 -30.712 1.00 15.10 154 LEU B C 1
ATOM 3501 O O . LEU B 1 154 ? -25.626 10.693 -30.787 1.00 16.10 154 LEU B O 1
ATOM 3506 N N . MET B 1 155 ? -26.782 12.192 -29.550 1.00 16.63 155 MET B N 1
ATOM 3507 C CA . MET B 1 155 ? -26.111 11.796 -28.309 1.00 12.96 155 MET B CA 1
ATOM 3508 C C . MET B 1 155 ? -26.428 10.352 -27.929 1.00 17.41 155 MET B C 1
ATOM 3509 O O . MET B 1 155 ? -25.559 9.640 -27.407 1.00 16.60 155 MET B O 1
ATOM 3514 N N . GLU B 1 156 ? -27.665 9.897 -28.168 1.00 13.39 156 GLU B N 1
ATOM 3515 C CA . GLU B 1 156 ? -27.962 8.489 -27.905 1.00 17.10 156 GLU B CA 1
ATOM 3516 C C . GLU B 1 156 ? -27.205 7.553 -28.843 1.00 21.21 156 GLU B C 1
ATOM 3517 O O . GLU B 1 156 ? -26.915 6.411 -28.466 1.00 21.37 156 GLU B O 1
ATOM 3523 N N . ASN B 1 157 ? -26.890 7.998 -30.065 1.00 18.50 157 ASN B N 1
ATOM 3524 C CA . ASN B 1 157 ? -26.037 7.196 -30.938 1.00 19.94 157 ASN B CA 1
ATOM 3525 C C . ASN B 1 157 ? -24.649 7.006 -30.317 1.00 20.51 157 ASN B C 1
ATOM 3526 O O . ASN B 1 157 ? -24.135 5.884 -30.242 1.00 17.00 157 ASN B O 1
ATOM 3531 N N . ILE B 1 158 ? -24.020 8.096 -29.865 1.00 14.12 158 ILE B N 1
ATOM 3532 C CA . ILE B 1 158 ? -22.685 7.943 -29.297 1.00 15.22 158 ILE B CA 1
ATOM 3533 C C . ILE B 1 158 ? -22.765 7.277 -27.924 1.00 18.63 158 ILE B C 1
ATOM 3534 O O . ILE B 1 158 ? -21.825 6.588 -27.503 1.00 14.12 158 ILE B O 1
ATOM 3539 N N . HIS B 1 159 ? -23.887 7.461 -27.223 1.00 18.37 159 HIS B N 1
ATOM 3540 C CA . HIS B 1 159 ? -24.150 6.745 -25.976 1.00 20.11 159 HIS B CA 1
ATOM 3541 C C . HIS B 1 159 ? -24.086 5.238 -26.191 1.00 24.23 159 HIS B C 1
ATOM 3542 O O . HIS B 1 159 ? -23.437 4.514 -25.428 1.00 16.09 159 HIS B O 1
ATOM 3549 N N . SER B 1 160 ? -24.752 4.755 -27.249 1.00 19.34 160 SER B N 1
ATOM 3550 C CA . SER B 1 160 ? -24.775 3.327 -27.562 1.00 24.70 160 SER B CA 1
ATOM 3551 C C . SER B 1 160 ? -23.369 2.760 -27.738 1.00 24.71 160 SER B C 1
ATOM 3552 O O . SER B 1 160 ? -23.074 1.647 -27.284 1.00 23.70 160 SER B O 1
ATOM 3555 N N . VAL B 1 161 ? -22.487 3.517 -28.383 1.00 23.35 161 VAL B N 1
ATOM 3556 C CA . VAL B 1 161 ? -21.167 3.011 -28.737 1.00 19.45 161 VAL B CA 1
ATOM 3557 C C . VAL B 1 161 ? -20.143 3.170 -27.604 1.00 26.20 161 VAL B C 1
ATOM 3558 O O . VAL B 1 161 ? -19.206 2.373 -27.498 1.00 25.63 161 VAL B O 1
ATOM 3562 N N . THR B 1 162 ? -20.301 4.155 -26.726 1.00 18.58 162 THR B N 1
ATOM 3563 C CA . THR B 1 162 ? -19.323 4.350 -25.668 1.00 14.58 162 THR B CA 1
ATOM 3564 C C . THR B 1 162 ? -19.840 4.012 -24.271 1.00 19.43 162 THR B C 1
ATOM 3565 O O . THR B 1 162 ? -19.035 3.866 -23.350 1.00 20.01 162 THR B O 1
ATOM 3569 N N . GLY B 1 163 ? -21.147 3.881 -24.085 1.00 16.10 163 GLY B N 1
ATOM 3570 C CA . GLY B 1 163 ? -21.662 3.789 -22.738 1.00 13.66 163 GLY B CA 1
ATOM 3571 C C . GLY B 1 163 ? -21.589 5.074 -21.936 1.00 16.90 163 GLY B C 1
ATOM 3572 O O . GLY B 1 163 ? -21.840 5.045 -20.728 1.00 14.07 163 GLY B O 1
ATOM 3573 N N . ILE B 1 164 ? -21.251 6.198 -22.572 1.00 15.95 164 ILE B N 1
ATOM 3574 C CA . ILE B 1 164 ? -21.213 7.510 -21.934 1.00 11.79 164 ILE B CA 1
ATOM 3575 C C . ILE B 1 164 ? -22.443 8.288 -22.371 1.00 14.60 164 ILE B C 1
ATOM 3576 O O . ILE B 1 164 ? -22.690 8.450 -23.575 1.00 16.33 164 ILE B O 1
ATOM 3581 N N . ASP B 1 165 ? -23.208 8.777 -21.407 1.00 13.16 165 ASP B N 1
ATOM 3582 C CA . ASP B 1 165 ? -24.507 9.402 -21.651 1.00 16.42 165 ASP B CA 1
ATOM 3583 C C . ASP B 1 165 ? -24.416 10.882 -21.292 1.00 16.68 165 ASP B C 1
ATOM 3584 O O . ASP B 1 165 ? -24.481 11.256 -20.114 1.00 20.10 165 ASP B O 1
ATOM 3589 N N . ILE B 1 166 ? -24.278 11.727 -22.301 1.00 11.82 166 ILE B N 1
ATOM 3590 C CA . ILE B 1 166 ? -24.224 13.164 -22.092 1.00 13.97 166 ILE B CA 1
ATOM 3591 C C . ILE B 1 166 ? -25.364 13.805 -22.861 1.00 15.69 166 ILE B C 1
ATOM 3592 O O . ILE B 1 166 ? -25.479 13.622 -24.080 1.00 13.59 166 ILE B O 1
ATOM 3597 N N . HIS B 1 167 ? -26.180 14.584 -22.160 1.00 11.32 167 HIS B N 1
ATOM 3598 C CA . HIS B 1 167 ? -27.279 15.268 -22.814 1.00 14.19 167 HIS B CA 1
ATOM 3599 C C . HIS B 1 167 ? -26.753 16.376 -23.731 1.00 16.39 167 HIS B C 1
ATOM 3600 O O . HIS B 1 167 ? -25.782 17.061 -23.393 1.00 17.53 167 HIS B O 1
ATOM 3607 N N . PRO B 1 168 ? -27.362 16.576 -24.901 1.00 19.28 168 PRO B N 1
ATOM 3608 C CA . PRO B 1 168 ? -26.910 17.671 -25.775 1.00 18.24 168 PRO B CA 1
ATOM 3609 C C . PRO B 1 168 ? -27.018 19.038 -25.127 1.00 21.91 168 PRO B C 1
ATOM 3610 O O . PRO B 1 168 ? -26.346 19.982 -25.573 1.00 17.39 168 PRO B O 1
ATOM 3614 N N . GLY B 1 169 ? -27.847 19.185 -24.095 1.00 17.00 169 GLY B N 1
ATOM 3615 C CA . GLY B 1 169 ? -27.975 20.479 -23.465 1.00 21.63 169 GLY B CA 1
ATOM 3616 C C . GLY B 1 169 ? -26.886 20.803 -22.480 1.00 22.29 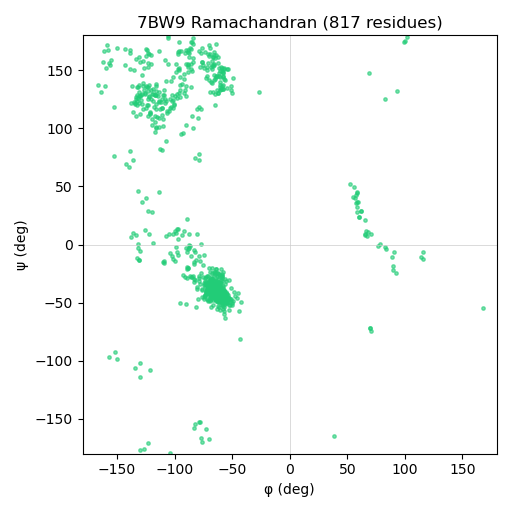169 GLY B C 1
ATOM 3617 O O . GLY B 1 169 ? -26.771 21.959 -22.061 1.00 19.93 169 GLY B O 1
ATOM 3618 N N . THR B 1 170 ? -26.101 19.803 -22.083 1.00 18.06 170 THR B N 1
ATOM 3619 C CA . THR B 1 170 ? -25.046 20.031 -21.107 1.00 16.25 170 THR B CA 1
ATOM 3620 C C . THR B 1 170 ? -24.082 21.084 -21.626 1.00 15.55 170 THR B C 1
ATOM 3621 O O . THR B 1 170 ? -23.707 21.073 -22.795 1.00 15.12 170 THR B O 1
ATOM 3625 N N . SER B 1 171 ? -23.695 22.002 -20.752 1.00 19.37 171 SER B N 1
ATOM 3626 C CA . SER B 1 171 ? -22.736 23.047 -21.074 1.00 20.64 171 SER B CA 1
ATOM 3627 C C . SER B 1 171 ? -21.388 22.669 -20.465 1.00 21.52 171 SER B C 1
ATOM 3628 O O . SER B 1 171 ? -21.271 22.540 -19.244 1.00 18.19 171 SER B O 1
ATOM 3631 N N . ILE B 1 172 ? -20.376 22.487 -21.303 1.00 15.71 172 ILE B N 1
ATOM 3632 C CA . ILE B 1 172 ? -19.104 21.925 -20.863 1.00 18.29 172 ILE B CA 1
ATOM 3633 C C . ILE B 1 172 ? -17.979 22.872 -21.251 1.00 19.81 172 ILE B C 1
ATOM 3634 O O . ILE B 1 172 ? -17.883 23.279 -22.413 1.00 24.08 172 ILE B O 1
ATOM 3639 N N . GLY B 1 173 ? -17.126 23.207 -20.287 1.00 16.87 173 GLY B N 1
ATOM 3640 C CA . GLY B 1 173 ? -15.964 24.034 -20.532 1.00 17.39 173 GLY B CA 1
ATOM 3641 C C . GLY B 1 173 ? -14.896 23.314 -21.343 1.00 23.93 173 GLY B C 1
ATOM 3642 O O . GLY B 1 173 ? -15.110 22.251 -21.927 1.00 22.90 173 GLY B O 1
ATOM 3643 N N . ASN B 1 174 ? -13.712 23.921 -21.374 1.00 16.84 174 ASN B N 1
ATOM 3644 C CA . ASN B 1 174 ? -12.647 23.377 -22.201 1.00 19.20 174 ASN B CA 1
ATOM 3645 C C . ASN B 1 174 ? -11.745 22.446 -21.390 1.00 16.29 174 ASN B C 1
ATOM 3646 O O . ASN B 1 174 ? -11.817 22.381 -20.159 1.00 19.56 174 ASN B O 1
ATOM 3651 N N . HIS B 1 175 ? -10.910 21.689 -22.105 1.00 13.25 175 HIS B N 1
ATOM 3652 C CA . HIS B 1 175 ? -10.001 20.704 -21.495 1.00 17.65 175 HIS B CA 1
ATOM 3653 C C . HIS B 1 175 ? -10.757 19.750 -20.578 1.00 14.32 175 HIS B C 1
ATOM 3654 O O . HIS B 1 175 ? -10.416 19.565 -19.406 1.00 19.31 175 HIS B O 1
ATOM 3661 N N . PHE B 1 176 ? -11.815 19.158 -21.119 1.00 15.90 176 PHE B N 1
ATOM 3662 C CA . PHE B 1 176 ? -12.670 18.235 -20.384 1.00 17.89 176 PHE B CA 1
ATOM 3663 C C . PHE B 1 176 ? -12.263 16.799 -20.705 1.00 19.64 176 PHE B C 1
ATOM 3664 O O . PHE B 1 176 ? -12.205 16.413 -21.881 1.00 15.76 176 PHE B O 1
ATOM 3672 N N . PHE B 1 177 ? -11.991 16.003 -19.668 1.00 15.97 177 PHE B N 1
ATOM 3673 C CA . PHE B 1 177 ? -11.483 14.649 -19.868 1.00 15.64 177 PHE B CA 1
ATOM 3674 C C . PHE B 1 177 ? -12.326 13.639 -19.103 1.00 17.77 177 PHE B C 1
ATOM 3675 O O . PHE B 1 177 ? -12.364 13.653 -17.864 1.00 13.78 177 PHE B O 1
ATOM 3683 N N . ILE B 1 178 ? -12.964 12.742 -19.842 1.00 14.20 178 ILE B N 1
ATOM 3684 C CA . ILE B 1 178 ? -13.592 11.557 -19.273 1.00 15.23 178 ILE B CA 1
ATOM 3685 C C . ILE B 1 178 ? -12.651 10.380 -19.511 1.00 14.91 178 ILE B C 1
ATOM 3686 O O . ILE B 1 178 ? -12.317 10.072 -20.661 1.00 18.11 178 ILE B O 1
ATOM 3691 N N . ASP B 1 179 ? -12.208 9.733 -18.434 1.00 17.59 179 ASP B N 1
ATOM 3692 C CA . ASP B 1 179 ? -11.371 8.538 -18.508 1.00 17.27 179 ASP B CA 1
ATOM 3693 C C . ASP B 1 179 ? -12.271 7.325 -18.351 1.00 14.33 179 ASP B C 1
ATOM 3694 O O . ASP B 1 179 ? -13.074 7.276 -17.420 1.00 15.36 179 ASP B O 1
ATOM 3699 N N . HIS B 1 180 ? -12.142 6.368 -19.272 1.00 14.11 180 HIS B N 1
ATOM 3700 C CA . HIS B 1 180 ? -12.908 5.124 -19.310 1.00 14.28 180 HIS B CA 1
ATOM 3701 C C . HIS B 1 180 ? -14.354 5.420 -19.661 1.00 17.61 180 HIS B C 1
ATOM 3702 O O . HIS B 1 180 ? -14.801 5.118 -20.775 1.00 21.44 180 HIS B O 1
ATOM 3709 N N . GLY B 1 181 ? -15.097 6.010 -18.733 1.00 13.98 181 GLY B N 1
ATOM 3710 C CA . GLY B 1 181 ? -16.336 6.662 -19.060 1.00 11.90 181 GLY B CA 1
ATOM 3711 C C . GLY B 1 181 ? -17.587 5.811 -19.015 1.00 13.85 181 GLY B C 1
ATOM 3712 O O . GLY B 1 181 ? -18.685 6.374 -18.989 1.00 16.10 181 GLY B O 1
ATOM 3713 N N . VAL B 1 182 ? -17.479 4.481 -19.059 1.00 12.83 182 VAL B N 1
ATOM 3714 C CA . VAL B 1 182 ? -18.702 3.683 -19.103 1.00 12.89 182 VAL B CA 1
ATOM 3715 C C . VAL B 1 182 ? -19.509 3.967 -17.856 1.00 16.39 182 VAL B C 1
ATOM 3716 O O . VAL B 1 182 ? -18.971 4.001 -16.744 1.00 12.02 182 VAL B O 1
ATOM 3720 N N . GLY B 1 183 ? -20.805 4.204 -18.037 1.00 17.09 183 GLY B N 1
ATOM 3721 C CA . GLY B 1 183 ? -21.674 4.500 -16.928 1.00 15.92 183 GLY B CA 1
ATOM 3722 C C . GLY B 1 183 ? -21.799 5.970 -16.592 1.00 18.94 183 GLY B C 1
ATOM 3723 O O . GLY B 1 183 ? -22.635 6.322 -15.750 1.00 16.58 183 GLY B O 1
ATOM 3724 N N . VAL B 1 184 ? -21.015 6.836 -17.232 1.00 13.62 184 VAL B N 1
ATOM 3725 C CA . VAL B 1 184 ? -21.097 8.272 -16.969 1.00 14.01 184 VAL B CA 1
ATOM 3726 C C . VAL B 1 184 ? -22.415 8.818 -17.500 1.00 15.28 184 VAL B C 1
ATOM 3727 O O . VAL B 1 184 ? -22.792 8.580 -18.660 1.00 15.04 184 VAL B O 1
ATOM 3731 N N . VAL B 1 185 ? -23.108 9.585 -16.666 1.00 12.81 185 VAL B N 1
ATOM 3732 C CA . VAL B 1 185 ? -24.367 10.219 -17.031 1.00 14.47 185 VAL B CA 1
ATOM 3733 C C . VAL B 1 185 ? -24.287 11.684 -16.635 1.00 18.31 185 VAL B C 1
ATOM 3734 O O . VAL B 1 185 ? -23.995 12.002 -15.473 1.00 15.27 185 VAL B O 1
ATOM 3738 N N . ILE B 1 186 ? -24.585 12.573 -17.578 1.00 11.29 186 ILE B N 1
ATOM 3739 C CA . ILE B 1 186 ? -24.527 14.004 -17.331 1.00 11.52 186 ILE B CA 1
ATOM 3740 C C . ILE B 1 186 ? -25.787 14.626 -17.908 1.00 14.83 186 ILE B C 1
ATOM 3741 O O . ILE B 1 186 ? -26.044 14.511 -19.109 1.00 14.34 186 ILE B O 1
ATOM 3746 N N . GLY B 1 187 ? -26.556 15.292 -17.068 1.00 16.60 187 GLY B N 1
ATOM 3747 C CA . GLY B 1 187 ? -27.896 15.673 -17.443 1.00 19.93 187 GLY B CA 1
ATOM 3748 C C . GLY B 1 187 ? -27.988 16.986 -18.203 1.00 15.26 187 GLY B C 1
ATOM 3749 O O . GLY B 1 187 ? -27.036 17.751 -18.323 1.00 15.72 187 GLY B O 1
ATOM 3750 N N . GLU B 1 188 ? -29.215 17.255 -18.648 1.00 17.61 188 GLU B N 1
ATOM 3751 C CA . GLU B 1 188 ? -29.501 18.356 -19.565 1.00 12.84 188 GLU B CA 1
ATOM 3752 C C . GLU B 1 188 ? -29.094 19.713 -19.004 1.00 14.97 188 GLU B C 1
ATOM 3753 O O . GLU B 1 188 ? -28.554 20.550 -19.732 1.00 15.21 188 GLU B O 1
ATOM 3759 N N . THR B 1 189 ? -29.350 19.975 -17.721 1.00 16.06 189 THR B N 1
ATOM 3760 C CA . THR B 1 189 ? -29.048 21.308 -17.210 1.00 16.75 189 THR B CA 1
ATOM 3761 C C . THR B 1 189 ? -27.724 21.382 -16.470 1.00 18.66 189 THR B C 1
ATOM 3762 O O . THR B 1 189 ? -27.434 22.409 -15.857 1.00 15.65 189 THR B O 1
ATOM 3766 N N . ALA B 1 190 ? -26.904 20.340 -16.534 1.00 18.84 190 ALA B N 1
ATOM 3767 C CA . ALA B 1 190 ? -25.614 20.388 -15.867 1.00 16.26 190 ALA B CA 1
ATOM 3768 C C . ALA B 1 190 ? -24.704 21.404 -16.543 1.00 17.98 190 ALA B C 1
ATOM 3769 O O . ALA B 1 190 ? -24.809 21.677 -17.746 1.00 18.12 190 ALA B O 1
ATOM 3771 N N . VAL B 1 191 ? -23.810 21.970 -15.746 1.00 17.99 191 VAL B N 1
ATOM 3772 C CA . VAL B 1 191 ? -22.806 22.920 -16.202 1.00 18.22 191 VAL B CA 1
ATOM 3773 C C . VAL B 1 191 ? -21.465 22.441 -15.666 1.00 23.12 191 VAL B C 1
ATOM 3774 O O . VAL B 1 191 ? -21.336 22.179 -14.465 1.00 24.41 191 VAL B O 1
ATOM 3778 N N . ILE B 1 192 ? -20.472 22.314 -16.547 1.00 20.42 192 ILE B N 1
ATOM 3779 C CA . ILE B 1 192 ? -19.133 21.862 -16.171 1.00 22.66 192 ILE B CA 1
ATOM 3780 C C . ILE B 1 192 ? -18.113 22.930 -16.557 1.00 21.73 192 ILE B C 1
ATOM 3781 O O . ILE B 1 192 ? -18.189 23.502 -17.651 1.00 23.92 192 ILE B O 1
ATOM 3786 N N . GLY B 1 193 ? -17.151 23.189 -15.662 1.00 20.52 193 GLY B N 1
ATOM 3787 C CA . GLY B 1 193 ? -16.111 24.185 -15.884 1.00 23.50 193 GLY B CA 1
ATOM 3788 C C . GLY B 1 193 ? -14.943 23.690 -16.719 1.00 23.22 193 GLY B C 1
ATOM 3789 O O . GLY B 1 193 ? -15.074 22.758 -17.519 1.00 18.19 193 GLY B O 1
ATOM 3790 N N . ASN B 1 194 ? -13.776 24.312 -16.532 1.00 20.10 194 ASN B N 1
ATOM 3791 C CA . ASN B 1 194 ? -12.580 23.978 -17.300 1.00 22.37 194 ASN B CA 1
ATOM 3792 C C . ASN B 1 194 ? -11.696 22.999 -16.540 1.00 17.84 194 ASN B C 1
ATOM 3793 O O . ASN B 1 194 ? -11.679 22.980 -15.312 1.00 17.77 194 ASN B O 1
ATOM 3798 N N . TRP B 1 195 ? -10.937 22.201 -17.297 1.00 22.22 195 TRP B N 1
ATOM 3799 C CA . TRP B 1 195 ? -9.939 21.277 -16.743 1.00 22.87 195 TRP B CA 1
ATOM 3800 C C . TRP B 1 195 ? -10.556 20.341 -15.710 1.00 18.39 195 TRP B C 1
ATOM 3801 O O . TRP B 1 195 ? -9.959 20.050 -14.674 1.00 20.00 195 TRP B O 1
ATOM 3812 N N . CYS B 1 196 ? -11.764 19.863 -16.002 1.00 17.43 196 CYS B N 1
ATOM 3813 C CA . CYS B 1 196 ? -12.417 18.873 -15.161 1.00 19.21 196 CYS B CA 1
ATOM 3814 C C . CYS B 1 196 ? -12.097 17.463 -15.642 1.00 15.88 196 CYS B C 1
ATOM 3815 O O . CYS B 1 196 ? -11.928 17.217 -16.840 1.00 15.77 196 CYS B O 1
ATOM 3818 N N . ARG B 1 197 ? -12.004 16.532 -14.692 1.00 13.40 197 ARG B N 1
ATOM 3819 C CA . ARG B 1 197 ? -11.687 15.144 -14.997 1.00 15.54 197 ARG B CA 1
ATOM 3820 C C . ARG B 1 197 ? -12.731 14.264 -14.326 1.00 19.38 197 ARG B C 1
ATOM 3821 O O . ARG B 1 197 ? -13.001 14.419 -13.131 1.00 18.92 197 ARG B O 1
ATOM 3829 N N . VAL B 1 198 ? -13.328 13.359 -15.098 1.00 13.44 198 VAL B N 1
ATOM 3830 C CA . VAL B 1 198 ? -14.467 12.561 -14.657 1.00 13.83 198 VAL B CA 1
ATOM 3831 C C . VAL B 1 198 ? -14.191 11.110 -15.019 1.00 17.32 198 VAL B C 1
ATOM 3832 O O . VAL B 1 198 ? -13.759 10.820 -16.139 1.00 17.13 198 VAL B O 1
ATOM 3836 N N . TYR B 1 199 ? -14.454 10.198 -14.085 1.00 14.64 199 TYR B N 1
ATOM 3837 C CA . TYR B 1 199 ? -14.151 8.780 -14.266 1.00 15.77 199 TYR B CA 1
ATOM 3838 C C . TYR B 1 199 ? -15.423 7.976 -14.532 1.00 15.75 199 TYR B C 1
ATOM 3839 O O . TYR B 1 199 ? -16.546 8.496 -14.527 1.00 12.68 199 TYR B O 1
ATOM 3848 N N . GLN B 1 200 ? -15.229 6.682 -14.761 1.00 14.81 200 GLN B N 1
ATOM 3849 C CA . GLN B 1 200 ? -16.335 5.770 -15.040 1.00 19.15 200 GLN B CA 1
ATOM 3850 C C . GLN B 1 200 ? -17.403 5.815 -13.952 1.00 15.32 200 GLN B C 1
ATOM 3851 O O . GLN B 1 200 ? -17.122 6.079 -12.776 1.00 11.45 200 GLN B O 1
ATOM 3857 N N . SER B 1 201 ? -18.649 5.528 -14.370 1.00 15.14 201 SER B N 1
ATOM 3858 C CA . SER B 1 201 ? -19.804 5.377 -13.481 1.00 14.35 201 SER B CA 1
ATOM 3859 C C . SER B 1 201 ? -20.106 6.628 -12.670 1.00 15.87 201 SER B C 1
ATOM 3860 O O . SER B 1 201 ? -20.707 6.544 -11.596 1.00 21.81 201 SER B O 1
ATOM 3863 N N . VAL B 1 202 ? -19.692 7.789 -13.125 1.00 16.16 202 VAL B N 1
ATOM 3864 C CA . VAL B 1 202 ? -20.026 9.025 -12.418 1.00 14.47 202 VAL B CA 1
ATOM 3865 C C . VAL B 1 202 ? -21.333 9.561 -12.976 1.00 13.14 202 VAL B C 1
ATOM 3866 O O . VAL B 1 202 ? -21.527 9.588 -14.199 1.00 12.52 202 VAL B O 1
ATOM 3870 N N . THR B 1 203 ? -22.220 10.012 -12.095 1.00 10.65 203 THR B N 1
ATOM 3871 C CA . THR B 1 203 ? -23.469 10.657 -12.491 1.00 15.97 203 THR B CA 1
ATOM 3872 C C . THR B 1 203 ? -23.474 12.121 -12.056 1.00 19.83 203 THR B C 1
ATOM 3873 O O . THR B 1 203 ? -23.219 12.436 -10.883 1.00 14.93 203 THR B O 1
ATOM 3877 N N . LEU B 1 204 ? -23.760 13.010 -13.003 1.00 15.92 204 LEU B N 1
ATOM 3878 C CA . LEU B 1 204 ? -24.076 14.411 -12.717 1.00 19.69 204 LEU B CA 1
ATOM 3879 C C . LEU B 1 204 ? -25.551 14.554 -13.065 1.00 21.62 204 LEU B C 1
ATOM 3880 O O . LEU B 1 204 ? -25.921 14.985 -14.161 1.00 19.37 204 LEU B O 1
ATOM 3885 N N . GLY B 1 205 ? -26.400 14.140 -12.125 1.00 19.46 205 GLY B N 1
ATOM 3886 C CA . GLY B 1 205 ? -27.782 13.838 -12.418 1.00 19.05 205 GLY B CA 1
ATOM 3887 C C . GLY B 1 205 ? -28.733 14.598 -11.514 1.00 19.55 205 GLY B C 1
ATOM 3888 O O . GLY B 1 205 ? -28.329 15.461 -10.729 1.00 16.03 205 GLY B O 1
ATOM 3889 N N . ALA B 1 206 ? -30.016 14.287 -11.686 1.00 23.30 206 ALA B N 1
ATOM 3890 C CA . ALA B 1 206 ? -31.083 14.892 -10.908 1.00 19.01 206 ALA B CA 1
ATOM 3891 C C . ALA B 1 206 ? -31.299 14.088 -9.629 1.00 30.16 206 ALA B C 1
ATOM 3892 O O . ALA B 1 206 ? -30.836 12.951 -9.490 1.00 26.81 206 ALA B O 1
ATOM 3894 N N . MET B 1 207 ? -32.010 14.686 -8.678 1.00 30.73 207 MET B N 1
ATOM 3895 C CA . MET B 1 207 ? -32.322 13.955 -7.429 1.00 35.60 207 MET B CA 1
ATOM 3896 C C . MET B 1 207 ? -33.181 12.750 -7.822 1.00 38.99 207 MET B C 1
ATOM 3897 O O . MET B 1 207 ? -34.160 12.931 -8.548 1.00 32.51 207 MET B O 1
ATOM 3902 N N . SER B 1 20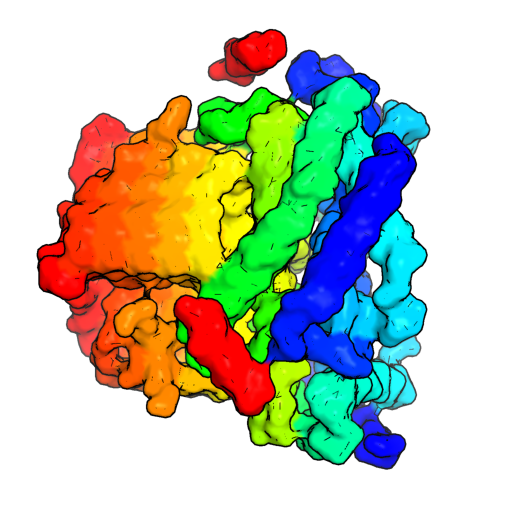8 ? -32.799 11.568 -7.345 1.00 38.25 208 SER B N 1
ATOM 3903 C CA . SER B 1 208 ? -33.454 10.270 -7.656 1.00 41.60 208 SER B CA 1
ATOM 3904 C C . SER B 1 208 ? -34.979 10.370 -7.638 1.00 34.92 208 SER B C 1
ATOM 3905 O O . SER B 1 208 ? -35.595 9.896 -8.585 1.00 37.88 208 SER B O 1
ATOM 3908 N N . PHE B 1 209 ? -35.546 10.939 -6.579 1.00 42.68 209 PHE B N 1
ATOM 3909 C CA . PHE B 1 209 ? -37.013 11.104 -6.450 1.00 50.74 209 PHE B CA 1
ATOM 3910 C C . PHE B 1 209 ? -37.305 12.486 -5.862 1.00 46.11 209 PHE B C 1
ATOM 3911 O O . PHE B 1 209 ? -36.829 12.714 -4.749 1.00 49.49 209 PHE B O 1
ATOM 3919 N N . ASN B 1 220 ? -36.811 23.103 -15.102 1.00 61.38 220 ASN B N 1
ATOM 3920 C CA . ASN B 1 220 ? -35.760 24.079 -14.817 1.00 58.70 220 ASN B CA 1
ATOM 3921 C C . ASN B 1 220 ? -34.486 23.389 -14.323 1.00 43.71 220 ASN B C 1
ATOM 3922 O O . ASN B 1 220 ? -34.341 22.172 -14.475 1.00 36.49 220 ASN B O 1
ATOM 3927 N N . LYS B 1 221 ? -33.572 24.169 -13.735 1.00 32.65 221 LYS B N 1
ATOM 3928 C CA . LYS B 1 221 ? -32.248 23.658 -13.412 1.00 25.11 221 LYS B CA 1
ATOM 3929 C C . LYS B 1 221 ? -32.360 22.566 -12.359 1.00 30.06 221 LYS B C 1
ATOM 3930 O O . LYS B 1 221 ? -32.868 22.795 -11.264 1.00 31.13 221 LYS B O 1
ATOM 3936 N N . ARG B 1 222 ? -31.910 21.370 -12.697 1.00 24.33 222 ARG B N 1
ATOM 3937 C CA . ARG B 1 222 ? -32.063 20.259 -11.774 1.00 23.92 222 ARG B CA 1
ATOM 3938 C C . ARG B 1 222 ? -30.813 19.395 -11.716 1.00 19.75 222 ARG B C 1
ATOM 3939 O O . ARG B 1 222 ? -30.825 18.347 -11.051 1.00 22.46 222 ARG B O 1
ATOM 3947 N N . HIS B 1 223 ? -29.741 19.801 -12.373 1.00 17.61 223 HIS B N 1
ATOM 3948 C CA . HIS B 1 223 ? -28.500 19.054 -12.416 1.00 17.71 223 HIS B CA 1
ATOM 3949 C C . HIS B 1 223 ? -27.372 19.900 -11.845 1.00 21.24 223 HIS B C 1
ATOM 3950 O O . HIS B 1 223 ? -27.512 21.122 -11.717 1.00 16.29 223 HIS B O 1
ATOM 3957 N N . PRO B 1 224 ? -26.244 19.280 -11.481 1.00 20.20 224 PRO B N 1
ATOM 3958 C CA . PRO B 1 224 ? -25.177 20.016 -10.799 1.00 15.82 224 PRO B CA 1
ATOM 3959 C C . PRO B 1 224 ? -24.457 20.999 -11.704 1.00 21.06 224 PRO B C 1
ATOM 3960 O O . PRO B 1 224 ? -24.423 20.860 -12.932 1.00 20.98 224 PRO B O 1
ATOM 3964 N N . THR B 1 225 ? -23.856 21.997 -11.055 1.00 17.95 225 THR B N 1
ATOM 3965 C CA . THR B 1 225 ? -22.847 22.864 -11.650 1.00 24.45 225 THR B CA 1
ATOM 3966 C C . THR B 1 225 ? -21.495 22.532 -11.036 1.00 25.24 225 THR B C 1
ATOM 3967 O O . THR B 1 225 ? -21.371 22.422 -9.810 1.00 23.36 225 THR B O 1
ATOM 3971 N N . ILE B 1 226 ? -20.490 22.378 -11.892 1.00 24.91 226 ILE B N 1
ATOM 3972 C CA . ILE B 1 226 ? -19.142 21.964 -11.513 1.00 24.10 226 ILE B CA 1
ATOM 3973 C C . ILE B 1 226 ? -18.194 23.102 -11.864 1.00 22.86 226 ILE B C 1
ATOM 3974 O O . ILE B 1 226 ? -18.220 23.606 -12.996 1.00 20.66 226 ILE B O 1
ATOM 3979 N N . GLY B 1 227 ? -17.368 23.514 -10.905 1.00 21.01 227 GLY B N 1
ATOM 3980 C CA . GLY B 1 227 ? -16.392 24.566 -11.157 1.00 16.66 227 GLY B CA 1
ATOM 3981 C C . GLY B 1 227 ? -15.226 24.118 -12.023 1.00 25.67 227 GLY B C 1
ATOM 3982 O O . GLY B 1 227 ? -15.355 23.143 -12.771 1.00 26.35 227 GLY B O 1
ATOM 3983 N N . ASP B 1 228 ? -14.094 24.822 -11.958 1.00 22.15 228 ASP B N 1
ATOM 3984 C CA . ASP B 1 228 ? -12.907 24.436 -12.707 1.00 20.47 228 ASP B CA 1
ATOM 3985 C C . ASP B 1 228 ? -12.038 23.502 -11.880 1.00 25.37 228 ASP B C 1
ATOM 3986 O O . ASP B 1 228 ? -12.063 23.532 -10.646 1.00 22.89 228 ASP B O 1
ATOM 3991 N N . PHE B 1 229 ? -11.245 22.690 -12.578 1.00 15.56 229 PHE B N 1
ATOM 3992 C CA . PHE B 1 229 ? -10.236 21.826 -11.952 1.00 21.11 229 PHE B CA 1
ATOM 3993 C C . PHE B 1 229 ? -10.854 20.858 -10.947 1.00 22.33 229 PHE B C 1
ATOM 3994 O O . PHE B 1 229 ? -10.261 20.545 -9.916 1.00 23.76 229 PHE B O 1
ATOM 4002 N N . VAL B 1 230 ? -12.054 20.366 -11.251 1.00 25.77 230 VAL B N 1
ATOM 4003 C CA . VAL B 1 230 ? -12.741 19.395 -10.403 1.00 21.33 230 VAL B CA 1
ATOM 4004 C C . VAL B 1 230 ? -12.410 17.989 -10.894 1.00 21.68 230 VAL B C 1
ATOM 4005 O O . VAL B 1 230 ? -12.355 17.734 -12.105 1.00 20.28 230 VAL B O 1
ATOM 4009 N N . VAL B 1 231 ? -12.164 17.074 -9.957 1.00 14.34 231 VAL B N 1
ATOM 4010 C CA . VAL B 1 231 ? -11.941 15.663 -10.253 1.00 17.77 231 VAL B CA 1
ATOM 4011 C C . VAL B 1 231 ? -13.026 14.860 -9.551 1.00 20.04 231 VAL B C 1
ATOM 4012 O O . VAL B 1 231 ? -13.254 15.041 -8.346 1.00 16.66 231 VAL B O 1
ATOM 4016 N N . ILE B 1 232 ? -13.690 13.971 -10.287 1.00 14.80 232 ILE B N 1
ATOM 4017 C CA . ILE B 1 232 ? -14.787 13.174 -9.730 1.00 13.81 232 ILE B CA 1
ATOM 4018 C C . ILE B 1 232 ? -14.442 11.704 -9.921 1.00 16.71 232 ILE B C 1
ATOM 4019 O O . ILE B 1 232 ? -14.427 11.196 -11.054 1.00 18.01 232 ILE B O 1
ATOM 4024 N N . GLY B 1 233 ? -14.160 11.020 -8.811 1.00 12.72 233 GLY B N 1
ATOM 4025 C CA . GLY B 1 233 ? -13.674 9.661 -8.873 1.00 12.34 233 GLY B CA 1
ATOM 4026 C C . GLY B 1 233 ? -14.752 8.665 -9.259 1.00 14.14 233 GLY B C 1
ATOM 4027 O O . GLY B 1 233 ? -15.949 8.951 -9.238 1.00 14.06 233 GLY B O 1
ATOM 4028 N N . ALA B 1 234 ? -14.293 7.467 -9.613 1.00 12.69 234 ALA B N 1
ATOM 4029 C CA . ALA B 1 234 ? -15.166 6.419 -10.136 1.00 14.41 234 ALA B CA 1
ATOM 4030 C C . ALA B 1 234 ? -16.395 6.191 -9.258 1.00 17.76 234 ALA B C 1
ATOM 4031 O O . ALA B 1 234 ? -16.290 6.024 -8.037 1.00 13.35 234 ALA B O 1
ATOM 4033 N N . GLY B 1 235 ? -17.567 6.175 -9.895 1.00 14.84 235 GLY B N 1
ATOM 4034 C CA . GLY B 1 235 ? -18.788 5.775 -9.230 1.00 16.03 235 GLY B CA 1
ATOM 4035 C C . GLY B 1 235 ? -19.423 6.817 -8.334 1.00 17.04 235 GLY B C 1
ATOM 4036 O O . GLY B 1 235 ? -20.454 6.526 -7.723 1.00 17.31 235 GLY B O 1
ATOM 4037 N N . ALA B 1 236 ? -18.851 8.014 -8.220 1.00 18.00 236 ALA B N 1
ATOM 4038 C CA . ALA B 1 236 ? -19.507 9.055 -7.441 1.00 16.65 236 ALA B CA 1
ATOM 4039 C C . ALA B 1 236 ? -20.822 9.459 -8.100 1.00 19.39 236 ALA B C 1
ATOM 4040 O O . ALA B 1 236 ? -20.935 9.528 -9.328 1.00 15.01 236 ALA B O 1
ATOM 4042 N N . LYS B 1 237 ? -21.825 9.724 -7.274 1.00 15.56 237 LYS B N 1
ATOM 4043 C CA . LYS B 1 237 ? -23.140 10.142 -7.744 1.00 17.68 237 LYS B CA 1
ATOM 4044 C C . LYS B 1 237 ? -23.396 11.546 -7.217 1.00 22.16 237 LYS B C 1
ATOM 4045 O O . LYS B 1 237 ? -23.559 11.736 -6.010 1.00 15.50 237 LYS B O 1
ATOM 4051 N N . VAL B 1 238 ? -23.400 12.531 -8.109 1.00 17.05 238 VAL B N 1
ATOM 4052 C CA . VAL B 1 238 ? -23.553 13.934 -7.729 1.00 22.60 238 VAL B CA 1
ATOM 4053 C C . VAL B 1 238 ? -24.913 14.381 -8.225 1.00 21.98 238 VAL B C 1
ATOM 4054 O O . VAL B 1 238 ? -25.126 14.479 -9.442 1.00 22.01 238 VAL B O 1
ATOM 4058 N N . LEU B 1 239 ? -25.842 14.655 -7.297 1.00 14.94 239 LEU B N 1
ATOM 4059 C CA . LEU B 1 239 ? -27.258 14.737 -7.651 1.00 19.67 239 LEU B CA 1
ATOM 4060 C C . LEU B 1 239 ? -27.900 16.031 -7.177 1.00 26.44 239 LEU B C 1
ATOM 4061 O O . LEU B 1 239 ? -27.664 16.476 -6.052 1.00 21.60 239 LEU B O 1
ATOM 4066 N N . GLY B 1 240 ? -28.751 16.602 -8.029 1.00 18.20 240 GLY B N 1
ATOM 4067 C CA . GLY B 1 240 ? -29.546 17.760 -7.675 1.00 21.09 240 GLY B CA 1
ATOM 4068 C C . GLY B 1 240 ? -28.949 19.059 -8.186 1.00 25.51 240 GLY B C 1
ATOM 4069 O O . GLY B 1 240 ? -27.843 19.122 -8.742 1.00 20.18 240 GLY B O 1
ATOM 4070 N N . ASN B 1 241 ? -29.724 20.121 -7.976 1.00 19.02 241 ASN B N 1
ATOM 4071 C CA . ASN B 1 241 ? -29.340 21.470 -8.387 1.00 23.78 241 ASN B CA 1
ATOM 4072 C C . ASN B 1 241 ? -28.342 22.042 -7.376 1.00 26.22 241 ASN B C 1
ATOM 4073 O O . ASN B 1 241 ? -28.646 22.929 -6.579 1.00 26.33 241 ASN B O 1
ATOM 4078 N N . ILE B 1 242 ? -27.118 21.515 -7.424 1.00 25.25 242 ILE B N 1
ATOM 4079 C CA . ILE B 1 242 ? -26.079 21.888 -6.474 1.00 19.88 242 ILE B CA 1
ATOM 4080 C C . ILE B 1 242 ? -24.855 22.391 -7.228 1.00 24.66 242 ILE B C 1
ATOM 4081 O O . ILE B 1 242 ? -24.736 22.249 -8.449 1.00 25.94 242 ILE B O 1
ATOM 4086 N N . THR B 1 243 ? -23.944 22.995 -6.474 1.00 19.00 243 THR B N 1
ATOM 4087 C CA . THR B 1 243 ? -22.731 23.593 -7.005 1.00 19.08 243 THR B CA 1
ATOM 4088 C C . THR B 1 243 ? -21.529 22.952 -6.333 1.00 22.46 243 THR B C 1
ATOM 4089 O O . THR B 1 243 ? -21.460 22.895 -5.099 1.00 27.09 243 THR B O 1
ATOM 4093 N N . ILE B 1 244 ? -20.597 22.459 -7.140 1.00 25.71 244 ILE B N 1
ATOM 4094 C CA . ILE B 1 244 ? -19.286 22.025 -6.669 1.00 27.83 244 ILE B CA 1
ATOM 4095 C C . ILE B 1 244 ? -18.297 23.129 -7.013 1.00 26.95 244 ILE B C 1
ATOM 4096 O O . ILE B 1 244 ? -18.191 23.529 -8.178 1.00 21.93 244 ILE B O 1
ATOM 4101 N N . GLY B 1 245 ? -17.585 23.635 -6.010 1.00 24.24 245 GLY B N 1
ATOM 4102 C CA . GLY B 1 245 ? -16.625 24.691 -6.248 1.00 20.96 245 GLY B CA 1
ATOM 4103 C C . GLY B 1 245 ? -15.420 24.209 -7.043 1.00 29.14 245 GLY B C 1
ATOM 4104 O O . GLY B 1 245 ? -15.202 23.013 -7.264 1.00 23.31 245 GLY B O 1
ATOM 4105 N N . SER B 1 246 ? -14.616 25.175 -7.483 1.00 26.50 246 SER B N 1
ATOM 4106 C CA . SER B 1 246 ? -13.396 24.850 -8.200 1.00 22.89 246 SER B CA 1
ATOM 4107 C C . SER B 1 246 ? -12.406 24.138 -7.286 1.00 23.33 246 SER B C 1
ATOM 4108 O O . SER B 1 246 ? -12.453 24.250 -6.061 1.00 23.64 246 SER B O 1
ATOM 4111 N N . ASN B 1 247 ? -11.519 23.365 -7.912 1.00 20.63 247 ASN B N 1
ATOM 4112 C CA . ASN B 1 247 ? -10.428 22.671 -7.233 1.00 22.97 247 ASN B CA 1
ATOM 4113 C C . ASN B 1 247 ? -10.932 21.656 -6.215 1.00 24.60 247 ASN B C 1
ATOM 4114 O O . ASN B 1 247 ? -10.259 21.384 -5.224 1.00 29.34 247 ASN B O 1
ATOM 4119 N N . VAL B 1 248 ? -12.115 21.088 -6.433 1.00 23.74 248 VAL B N 1
ATOM 4120 C CA . VAL B 1 248 ? -12.649 20.064 -5.541 1.00 25.42 248 VAL B CA 1
ATOM 4121 C C . VAL B 1 248 ? -12.234 18.700 -6.063 1.00 21.53 248 VAL B C 1
ATOM 4122 O O . VAL B 1 248 ? -12.194 18.473 -7.280 1.00 20.71 248 VAL B O 1
ATOM 4126 N N . LYS B 1 249 ? -11.917 17.785 -5.152 1.00 16.21 249 LYS B N 1
ATOM 4127 C CA . LYS B 1 249 ? -11.642 16.394 -5.502 1.00 22.41 249 LYS B CA 1
ATOM 4128 C C . LYS B 1 249 ? -12.656 15.495 -4.809 1.00 24.64 249 LYS B C 1
ATOM 4129 O O . LYS B 1 249 ? -12.772 15.517 -3.579 1.00 23.23 249 LYS B O 1
ATOM 4135 N N . ILE B 1 250 ? -13.377 14.693 -5.579 1.00 15.36 250 ILE B N 1
ATOM 4136 C CA . ILE B 1 250 ? -14.449 13.870 -5.033 1.00 13.58 250 ILE B CA 1
ATOM 4137 C C . ILE B 1 250 ? -14.047 12.408 -5.151 1.00 18.15 250 ILE B C 1
ATOM 4138 O O . ILE B 1 250 ? -13.872 11.888 -6.263 1.00 17.67 250 ILE B O 1
ATOM 4143 N N . GLY B 1 251 ? -13.901 11.748 -3.999 1.00 12.52 251 GLY B N 1
ATOM 4144 C CA . GLY B 1 251 ? -13.453 10.370 -3.973 1.00 14.26 251 GLY B CA 1
ATOM 4145 C C . GLY B 1 251 ? -14.455 9.407 -4.590 1.00 16.33 251 GLY B C 1
ATOM 4146 O O . GLY B 1 251 ? -15.642 9.699 -4.752 1.00 14.91 251 GLY B O 1
ATOM 4147 N N . ALA B 1 252 ? -13.943 8.232 -4.942 1.00 15.66 252 ALA B N 1
ATOM 4148 C CA . ALA B 1 252 ? -14.754 7.186 -5.555 1.00 18.93 252 ALA B CA 1
ATOM 4149 C C . ALA B 1 252 ? -15.956 6.827 -4.684 1.00 23.47 252 ALA B C 1
ATOM 4150 O O . ALA B 1 252 ? -15.868 6.801 -3.452 1.00 18.92 252 ALA B O 1
ATOM 4152 N N . ASN B 1 253 ? -17.093 6.577 -5.339 1.00 17.32 253 ASN B N 1
ATOM 4153 C CA . ASN B 1 253 ? -18.347 6.092 -4.757 1.00 21.49 253 ASN B CA 1
ATOM 4154 C C . ASN B 1 253 ? -19.025 7.062 -3.789 1.00 17.32 253 ASN B C 1
ATOM 4155 O O . ASN B 1 253 ? -20.013 6.683 -3.158 1.00 15.60 253 ASN B O 1
ATOM 4160 N N . CYS B 1 254 ? -18.572 8.308 -3.681 1.00 18.03 254 CYS B N 1
ATOM 4161 C CA . CYS B 1 254 ? -19.292 9.265 -2.844 1.00 18.53 254 CYS B CA 1
ATOM 4162 C C . CYS B 1 254 ? -20.713 9.487 -3.343 1.00 19.73 254 CYS B C 1
ATOM 4163 O O . CYS B 1 254 ? -20.982 9.523 -4.551 1.00 18.53 254 CYS B O 1
ATOM 4166 N N . TRP B 1 255 ? -21.622 9.683 -2.409 1.00 16.77 255 TRP B N 1
ATOM 4167 C CA . TRP B 1 255 ? -22.975 10.114 -2.730 1.00 21.04 255 TRP B CA 1
ATOM 4168 C C . TRP B 1 255 ? -23.057 11.564 -2.300 1.00 16.69 255 TRP B C 1
ATOM 4169 O O . TRP B 1 255 ? -22.947 11.867 -1.113 1.00 19.42 255 TRP B O 1
ATOM 4180 N N . ILE B 1 256 ? -23.202 12.463 -3.264 1.00 19.80 256 ILE B N 1
ATOM 4181 C CA . ILE B 1 256 ? -23.062 13.890 -3.013 1.00 19.86 256 ILE B CA 1
ATOM 4182 C C . ILE B 1 256 ? -24.360 14.581 -3.393 1.00 23.13 256 ILE B C 1
ATOM 4183 O O . ILE B 1 256 ? -24.745 14.608 -4.571 1.00 19.27 256 ILE B O 1
ATOM 4188 N N . THR B 1 257 ? -25.038 15.141 -2.392 1.00 20.23 257 THR B N 1
ATOM 4189 C CA . THR B 1 257 ? -26.298 15.835 -2.606 1.00 19.60 257 THR B CA 1
ATOM 4190 C C . THR B 1 257 ? -26.277 17.249 -2.047 1.00 23.11 257 THR B C 1
ATOM 4191 O O . THR B 1 257 ? -27.335 17.870 -1.950 1.00 25.48 257 THR B O 1
ATOM 4195 N N . GLN B 1 258 ? -25.107 17.774 -1.681 1.00 25.55 258 GLN B N 1
ATOM 4196 C CA . GLN B 1 258 ? -24.980 19.105 -1.102 1.00 27.44 258 GLN B CA 1
ATOM 4197 C C . GLN B 1 258 ? -23.959 19.925 -1.871 1.00 25.19 258 GLN B C 1
ATOM 4198 O O . GLN B 1 258 ? -22.994 19.382 -2.417 1.00 24.57 258 GLN B O 1
ATOM 4204 N N . ASN B 1 259 ? -24.147 21.248 -1.851 1.00 20.44 259 ASN B N 1
ATOM 4205 C CA . ASN B 1 259 ? -23.105 22.165 -2.298 1.00 17.90 259 ASN B CA 1
ATOM 4206 C C . ASN B 1 259 ? -21.777 21.811 -1.644 1.00 22.58 259 ASN B C 1
ATOM 4207 O O . ASN B 1 259 ? -21.732 21.404 -0.483 1.00 28.66 259 ASN B O 1
ATOM 4212 N N . ILE B 1 260 ? -20.690 21.952 -2.396 1.00 20.05 260 ILE B N 1
ATOM 4213 C CA . ILE B 1 260 ? -19.350 21.718 -1.878 1.00 23.65 260 ILE B CA 1
ATOM 4214 C C . ILE B 1 260 ? -18.491 22.927 -2.224 1.00 28.74 260 ILE B C 1
ATOM 4215 O O . ILE B 1 260 ? -18.399 23.322 -3.396 1.00 24.25 260 ILE B O 1
ATOM 4220 N N . ASP B 1 261 ? -17.888 23.524 -1.199 1.00 29.88 261 ASP B N 1
ATOM 4221 C CA . ASP B 1 261 ? -17.052 24.707 -1.331 1.00 30.48 261 ASP B CA 1
ATOM 4222 C C . ASP B 1 261 ? -15.769 24.388 -2.091 1.00 26.16 261 ASP B C 1
ATOM 4223 O O . ASP B 1 261 ? -15.308 23.246 -2.128 1.00 24.67 261 ASP B O 1
ATOM 4228 N N . GLN B 1 262 ? -15.161 25.430 -2.655 1.00 29.41 262 GLN B N 1
ATOM 4229 C CA . GLN B 1 262 ? -13.934 25.248 -3.418 1.00 30.13 262 GLN B CA 1
ATOM 4230 C C . GLN B 1 262 ? -12.823 24.696 -2.529 1.00 29.68 262 GLN B C 1
ATOM 4231 O O . GLN B 1 262 ? -12.895 24.741 -1.303 1.00 27.87 262 GLN B O 1
ATOM 4237 N N . ASP B 1 263 ? -11.796 24.134 -3.174 1.00 31.48 263 ASP B N 1
ATOM 4238 C CA . ASP B 1 263 ? -10.581 23.665 -2.497 1.00 34.92 263 ASP B CA 1
ATOM 4239 C C . ASP B 1 263 ? -10.879 22.607 -1.438 1.00 32.61 263 ASP B C 1
ATOM 4240 O O . ASP B 1 263 ? -10.192 22.525 -0.421 1.00 36.44 263 ASP B O 1
ATOM 4245 N N . GLN B 1 264 ? -11.899 21.792 -1.659 1.00 30.81 264 GLN B N 1
ATOM 4246 C CA . GLN B 1 264 ? -12.246 20.728 -0.733 1.00 28.30 264 GLN B CA 1
ATOM 4247 C C . GLN B 1 264 ? -11.906 19.363 -1.317 1.00 27.73 264 GLN B C 1
ATOM 4248 O O . GLN B 1 264 ? -11.779 19.181 -2.535 1.00 24.30 264 GLN B O 1
ATOM 4254 N N . ILE B 1 265 ? -11.770 18.403 -0.410 1.00 21.41 265 ILE B N 1
ATOM 4255 C CA . ILE B 1 265 ? -11.570 16.996 -0.726 1.00 25.34 265 ILE B CA 1
ATOM 4256 C C . ILE B 1 265 ? -12.686 16.226 -0.037 1.00 28.70 265 ILE B C 1
ATOM 4257 O O . ILE B 1 265 ? -12.864 16.353 1.181 1.00 29.28 265 ILE B O 1
ATOM 4262 N N . VAL B 1 266 ? -13.436 15.435 -0.807 1.00 21.52 266 VAL B N 1
ATOM 4263 C CA . VAL B 1 266 ? -14.630 14.744 -0.324 1.00 17.05 266 VAL B CA 1
ATOM 4264 C C . VAL B 1 266 ? -14.433 13.243 -0.495 1.00 22.53 266 VAL B C 1
ATOM 4265 O O . VAL B 1 266 ? -14.023 12.784 -1.566 1.00 24.15 266 VAL B O 1
ATOM 4269 N N . PHE B 1 267 ? -14.736 12.477 0.552 1.00 22.70 267 PHE B N 1
ATOM 4270 C CA . PHE B 1 267 ? -14.470 11.046 0.525 1.00 19.17 267 PHE B CA 1
ATOM 4271 C C . PHE B 1 267 ? -15.405 10.361 1.502 1.00 27.15 267 PHE B C 1
ATOM 4272 O O . PHE B 1 267 ? -15.876 10.966 2.470 1.00 29.99 267 PHE B O 1
ATOM 4280 N N . ILE B 1 268 ? -15.670 9.083 1.231 1.00 20.04 268 ILE B N 1
ATOM 4281 C CA . ILE B 1 268 ? -16.526 8.310 2.117 1.00 27.02 268 ILE B CA 1
ATOM 4282 C C . ILE B 1 268 ? -15.903 8.282 3.503 1.00 33.50 268 ILE B C 1
ATOM 4283 O O . ILE B 1 268 ? -14.693 8.065 3.659 1.00 33.27 268 ILE B O 1
ATOM 4288 N N . SER B 1 269 ? -16.732 8.523 4.518 1.00 38.93 269 SER B N 1
ATOM 4289 C CA . SER B 1 269 ? -16.234 8.782 5.865 1.00 46.01 269 SER B CA 1
ATOM 4290 C C . SER B 1 269 ? -15.339 7.655 6.369 1.00 49.52 269 SER B C 1
ATOM 4291 O O . SER B 1 269 ? -14.145 7.857 6.623 1.00 51.58 269 SER B O 1
ATOM 4294 N N . GLU B 1 270 ? -15.891 6.454 6.509 1.00 49.05 270 GLU B N 1
ATOM 4295 C CA . GLU B 1 270 ? -15.164 5.390 7.184 1.00 65.24 270 GLU B CA 1
ATOM 4296 C C . GLU B 1 270 ? -15.001 4.150 6.313 1.00 66.32 270 GLU B C 1
ATOM 4297 O O . GLU B 1 270 ? -15.775 3.887 5.385 1.00 52.14 270 GLU B O 1
ATOM 4303 N N . HIS B 1 271 ? -13.962 3.384 6.661 1.00 68.04 271 HIS B N 1
ATOM 4304 C CA . HIS B 1 271 ? -13.663 2.122 6.014 1.00 61.85 271 HIS B CA 1
ATOM 4305 C C . HIS B 1 271 ? -14.766 1.095 6.288 1.00 60.23 271 HIS B C 1
ATOM 4306 O O . HIS B 1 271 ? -15.593 1.272 7.190 1.00 56.19 271 HIS B O 1
ATOM 4313 N N . PRO B 1 272 ? -14.808 0.024 5.503 1.00 56.30 272 PRO B N 1
ATOM 4314 C CA . PRO B 1 272 ? -15.768 -1.059 5.742 1.00 47.39 272 PRO B CA 1
ATOM 4315 C C . PRO B 1 272 ? -15.274 -2.060 6.788 1.00 43.33 272 PRO B C 1
ATOM 4316 O O . PRO B 1 272 ? -14.168 -1.965 7.317 1.00 59.94 272 PRO B O 1
ATOM 4320 N N . SER B 1 273 ? -16.131 -3.037 7.075 1.00 32.68 273 SER B N 1
ATOM 4321 C CA . SER B 1 273 ? -15.845 -4.094 8.033 1.00 35.71 273 SER B CA 1
ATOM 4322 C C . SER B 1 273 ? -15.078 -5.245 7.390 1.00 38.63 273 SER B C 1
ATOM 4323 O O . SER B 1 273 ? -15.246 -5.549 6.208 1.00 34.10 273 SER B O 1
ATOM 4326 N N . GLN B 1 274 ? -14.253 -5.908 8.194 1.00 39.09 274 GLN B N 1
ATOM 4327 C CA . GLN B 1 274 ? -13.470 -7.060 7.766 1.00 35.50 274 GLN B CA 1
ATOM 4328 C C . GLN B 1 274 ? -13.626 -8.190 8.774 1.00 39.22 274 GLN B C 1
ATOM 4329 O O . GLN B 1 274 ? -13.569 -7.960 9.984 1.00 42.76 274 GLN B O 1
ATOM 4335 N N . ILE B 1 275 ? -13.824 -9.411 8.278 1.00 35.09 275 ILE B N 1
ATOM 4336 C CA . ILE B 1 275 ? -13.892 -10.597 9.124 1.00 39.79 275 ILE B CA 1
ATOM 4337 C C . ILE B 1 275 ? -13.067 -11.694 8.468 1.00 39.27 275 ILE B C 1
ATOM 4338 O O . ILE B 1 275 ? -12.951 -11.752 7.242 1.00 31.69 275 ILE B O 1
ATOM 4343 N N . THR B 1 276 ? -12.498 -12.573 9.290 1.00 33.24 276 THR B N 1
ATOM 4344 C CA . THR B 1 276 ? -11.553 -13.573 8.812 1.00 42.74 276 THR B CA 1
ATOM 4345 C C . THR B 1 276 ? -12.254 -14.854 8.364 1.00 45.28 276 THR B C 1
ATOM 4346 O O . THR B 1 276 ? -13.316 -15.218 8.870 1.00 53.65 276 THR B O 1
ATOM 4350 N N . LYS B 1 277 ? -11.647 -15.508 7.372 1.00 45.85 277 LYS B N 1
ATOM 4351 C CA . LYS B 1 277 ? -12.110 -16.739 6.726 1.00 50.85 277 LYS B CA 1
ATOM 4352 C C . LYS B 1 277 ? -13.370 -16.497 5.914 1.00 56.49 277 LYS B C 1
ATOM 4353 O O . LYS B 1 277 ? -13.298 -16.405 4.686 1.00 52.83 277 LYS B O 1
ATOM 4359 N N . GLU B 1 304 ? -10.458 -31.293 -10.845 1.00 60.95 304 GLU B N 1
ATOM 4360 C CA . GLU B 1 304 ? -10.116 -29.964 -11.327 1.00 53.54 304 GLU B CA 1
ATOM 4361 C C . GLU B 1 304 ? -10.992 -29.603 -12.521 1.00 60.15 304 GLU B C 1
ATOM 4362 O O . GLU B 1 304 ? -12.200 -29.399 -12.370 1.00 55.03 304 GLU B O 1
ATOM 4368 N N . ASN B 1 305 ? -10.408 -29.582 -13.723 1.00 56.11 305 ASN B N 1
ATOM 4369 C CA . ASN B 1 305 ? -11.196 -29.252 -14.941 1.00 45.98 305 ASN B CA 1
ATOM 4370 C C . ASN B 1 305 ? -12.003 -30.474 -15.402 1.00 43.61 305 ASN B C 1
ATOM 4371 O O . ASN B 1 305 ? -13.192 -30.317 -15.647 1.00 41.41 305 ASN B O 1
ATOM 4376 N N . LEU B 1 306 ? -11.388 -31.656 -15.475 1.00 47.66 306 LEU B N 1
ATOM 4377 C CA . LEU B 1 306 ? -12.136 -32.861 -15.930 1.00 54.20 306 LEU B CA 1
ATOM 4378 C C . LEU B 1 306 ? -13.351 -33.100 -15.021 1.00 57.42 306 LEU B C 1
ATOM 4379 O O . LEU B 1 306 ? -14.414 -33.434 -15.559 1.00 57.55 306 LEU B O 1
ATOM 4384 N N . SER B 1 307 ? -13.186 -32.957 -13.701 1.00 48.33 307 SER B N 1
ATOM 4385 C CA . SER B 1 307 ? -14.314 -33.112 -12.750 1.00 44.52 307 SER B CA 1
ATOM 4386 C C . SER B 1 307 ? -15.444 -32.164 -13.158 1.00 44.04 307 SER B C 1
ATOM 4387 O O . SER B 1 307 ? -16.577 -32.629 -13.260 1.00 43.99 307 SER B O 1
ATOM 4390 N N . TRP B 1 308 ? -15.124 -30.889 -13.393 1.00 41.68 308 TRP B N 1
ATOM 4391 C CA . TRP B 1 308 ? -16.161 -29.889 -13.761 1.00 43.86 308 TRP B CA 1
ATOM 4392 C C . TRP B 1 308 ? -16.789 -30.220 -15.114 1.00 49.88 308 TRP B C 1
ATOM 4393 O O . TRP B 1 308 ? -17.958 -29.986 -15.235 1.00 50.70 308 TRP B O 1
ATOM 4395 N N . VAL B 1 309 ? -16.040 -30.774 -16.071 1.00 48.93 309 VAL B N 1
ATOM 4396 C CA . VAL B 1 309 ? -16.633 -31.059 -17.412 1.00 56.23 309 VAL B CA 1
ATOM 4397 C C . VAL B 1 309 ? -17.314 -32.430 -17.389 1.00 59.76 309 VAL B C 1
ATOM 4398 O O . VAL B 1 309 ? -18.022 -32.753 -18.348 1.00 57.90 309 VAL B O 1
ATOM 4402 N N . ASN B 1 310 ? -17.096 -33.197 -16.324 1.00 61.01 310 ASN B N 1
ATOM 4403 C CA . ASN B 1 310 ? -17.740 -34.519 -16.153 1.00 61.40 310 ASN B CA 1
ATOM 4404 C C . ASN B 1 310 ? -19.208 -34.273 -15.793 1.00 64.51 310 ASN B C 1
ATOM 4405 O O . ASN B 1 310 ? -20.049 -35.052 -16.229 1.00 64.08 310 ASN B O 1
ATOM 4410 N N . SER B 1 311 ? -19.493 -33.167 -15.099 1.00 67.52 311 SER B N 1
ATOM 4411 C CA . SER B 1 311 ? -20.860 -32.829 -14.616 1.00 69.24 311 SER B CA 1
ATOM 4412 C C . SER B 1 311 ? -21.872 -32.443 -15.708 1.00 70.30 311 SER B C 1
ATOM 4413 O O . SER B 1 311 ? -23.043 -32.682 -15.474 1.00 74.80 311 SER B O 1
ATOM 4416 N N . PRO B 1 312 ? -21.563 -31.723 -16.803 1.00 67.63 312 PRO B N 1
ATOM 4417 C CA . PRO B 1 312 ? -22.564 -31.441 -17.824 1.00 71.99 312 PRO B CA 1
ATOM 4418 C C . PRO B 1 312 ? -22.946 -32.746 -18.526 1.00 77.06 312 PRO B C 1
ATOM 4419 O O . PRO B 1 312 ? -24.066 -33.135 -18.300 1.00 78.28 312 PRO B O 1
ATOM 4423 N N . MET C 1 1 ? 4.810 -15.455 -41.489 1.00 44.35 1 MET C N 1
ATOM 4424 C CA . MET C 1 1 ? 5.224 -16.144 -42.702 1.00 43.34 1 MET C CA 1
ATOM 4425 C C . MET C 1 1 ? 4.457 -17.449 -42.899 1.00 46.81 1 MET C C 1
ATOM 4426 O O . MET C 1 1 ? 3.830 -17.979 -41.967 1.00 39.06 1 MET C O 1
ATOM 4431 N N . SER C 1 2 ? 4.556 -17.969 -44.127 1.00 44.73 2 SER C N 1
ATOM 4432 C CA . SER C 1 2 ? 3.657 -19.022 -44.589 1.00 45.36 2 SER C CA 1
ATOM 4433 C C . SER C 1 2 ? 3.792 -20.292 -43.761 1.00 48.73 2 SER C C 1
ATOM 4434 O O . SER C 1 2 ? 2.789 -20.946 -43.445 1.00 41.50 2 SER C O 1
ATOM 4437 N N . SER C 1 3 ? 5.023 -20.674 -43.419 1.00 52.00 3 SER C N 1
ATOM 4438 C CA . SER C 1 3 ? 5.218 -21.947 -42.734 1.00 49.71 3 SER C CA 1
ATOM 4439 C C . SER C 1 3 ? 4.788 -21.885 -41.275 1.00 38.03 3 SER C C 1
ATOM 4440 O O . SER C 1 3 ? 4.266 -22.875 -40.743 1.00 39.27 3 SER C O 1
ATOM 4443 N N . LEU C 1 4 ? 4.988 -20.746 -40.611 1.00 36.76 4 LEU C N 1
ATOM 4444 C CA . LEU C 1 4 ? 4.530 -20.656 -39.228 1.00 41.14 4 LEU C CA 1
ATOM 4445 C C . LEU C 1 4 ? 3.003 -20.607 -39.159 1.00 40.29 4 LEU C C 1
ATOM 4446 O O . LEU C 1 4 ? 2.406 -21.158 -38.223 1.00 37.24 4 LEU C O 1
ATOM 4451 N N . LEU C 1 5 ? 2.355 -20.000 -40.161 1.00 36.98 5 LEU C N 1
ATOM 4452 C CA . LEU C 1 5 ? 0.899 -20.051 -40.235 1.00 33.33 5 LEU C CA 1
ATOM 4453 C C . LEU C 1 5 ? 0.407 -21.480 -40.436 1.00 34.26 5 LEU C C 1
ATOM 4454 O O . LEU C 1 5 ? -0.618 -21.877 -39.874 1.00 29.45 5 LEU C O 1
ATOM 4459 N N . GLN C 1 6 ? 1.134 -22.280 -41.218 1.00 37.25 6 GLN C N 1
ATOM 4460 C CA . GLN C 1 6 ? 0.673 -23.640 -41.483 1.00 33.56 6 GLN C CA 1
ATOM 4461 C C . GLN C 1 6 ? 0.846 -24.528 -40.263 1.00 33.19 6 GLN C C 1
ATOM 4462 O O . GLN C 1 6 ? -0.028 -25.348 -39.957 1.00 30.97 6 GLN C O 1
ATOM 4468 N N . GLN C 1 7 ? 1.966 -24.385 -39.551 1.00 33.44 7 GLN C N 1
ATOM 4469 C CA . GLN C 1 7 ? 2.171 -25.218 -38.373 1.00 31.33 7 GLN C CA 1
ATOM 4470 C C . GLN C 1 7 ? 1.248 -24.796 -37.238 1.00 29.25 7 GLN C C 1
ATOM 4471 O O . GLN C 1 7 ? 0.704 -25.652 -36.531 1.00 37.16 7 GLN C O 1
ATOM 4477 N N . THR C 1 8 ? 1.030 -23.484 -37.066 1.00 30.45 8 THR C N 1
ATOM 4478 C CA . THR C 1 8 ? 0.033 -23.027 -36.099 1.00 31.96 8 THR C CA 1
ATOM 4479 C C . THR C 1 8 ? -1.361 -23.539 -36.463 1.00 31.79 8 THR C C 1
ATOM 4480 O O . THR C 1 8 ? -2.115 -23.973 -35.584 1.00 29.11 8 THR C O 1
ATOM 4484 N N . SER C 1 9 ? -1.711 -23.535 -37.758 1.00 32.34 9 SER C N 1
ATOM 4485 C CA . SER C 1 9 ? -3.009 -24.075 -38.168 1.00 29.24 9 SER C CA 1
ATOM 4486 C C . SER C 1 9 ? -3.131 -25.559 -37.839 1.00 29.83 9 SER C C 1
ATOM 4487 O O . SER C 1 9 ? -4.196 -26.018 -37.408 1.00 33.46 9 SER C O 1
ATOM 4490 N N . GLN C 1 10 ? -2.053 -26.329 -38.029 1.00 31.63 10 GLN C N 1
ATOM 4491 C CA . GLN C 1 10 ? -2.109 -27.753 -37.707 1.00 37.05 10 GLN C CA 1
ATOM 4492 C C . GLN C 1 10 ? -2.175 -27.986 -36.202 1.00 32.31 10 GLN C C 1
ATOM 4493 O O . GLN C 1 10 ? -2.844 -28.922 -35.745 1.00 31.19 10 GLN C O 1
ATOM 4499 N N . LEU C 1 11 ? -1.488 -27.151 -35.414 1.00 32.48 11 LEU C N 1
ATOM 4500 C CA . LEU C 1 11 ? -1.582 -27.283 -33.956 1.00 40.02 11 LEU C CA 1
ATOM 4501 C C . LEU C 1 11 ? -2.973 -26.915 -33.462 1.00 31.55 11 LEU C C 1
ATOM 4502 O O . LEU C 1 11 ? -3.489 -27.530 -32.520 1.00 27.84 11 LEU C O 1
ATOM 4507 N N . LEU C 1 12 ? -3.603 -25.926 -34.102 1.00 29.35 12 LEU C N 1
ATOM 4508 C CA . LEU C 1 12 ? -4.982 -25.589 -33.770 1.00 28.61 12 LEU C CA 1
ATOM 4509 C C . LEU C 1 12 ? -5.920 -26.739 -34.104 1.00 32.12 12 LEU C C 1
ATOM 4510 O O . LEU C 1 12 ? -6.770 -27.119 -33.290 1.00 30.17 12 LEU C O 1
ATOM 4515 N N . VAL C 1 13 ? -5.778 -27.308 -35.306 1.00 33.46 13 VAL C N 1
ATOM 4516 C CA . VAL C 1 13 ? -6.628 -28.428 -35.699 1.00 34.85 13 VAL C CA 1
ATOM 4517 C C . VAL C 1 13 ? -6.493 -29.562 -34.696 1.00 30.71 13 VAL C C 1
ATOM 4518 O O . VAL C 1 13 ? -7.486 -30.148 -34.256 1.00 35.27 13 VAL C O 1
ATOM 4522 N N . GLN C 1 14 ? -5.258 -29.885 -34.317 1.00 31.52 14 GLN C N 1
ATOM 4523 C CA . GLN C 1 14 ? -5.049 -30.923 -33.315 1.00 41.75 14 GLN C CA 1
ATOM 4524 C C . GLN C 1 14 ? -5.638 -30.510 -31.976 1.00 42.33 14 GLN C C 1
ATOM 4525 O O . GLN C 1 14 ? -6.223 -31.335 -31.262 1.00 35.38 14 GLN C O 1
ATOM 4531 N N . SER C 1 15 ? -5.502 -29.231 -31.619 1.00 32.12 15 SER C N 1
ATOM 4532 C CA . SER C 1 15 ? -6.153 -28.768 -30.402 1.00 31.44 15 SER C CA 1
ATOM 4533 C C . SER C 1 15 ? -7.666 -28.967 -30.476 1.00 35.34 15 SER C C 1
ATOM 4534 O O . SER C 1 15 ? -8.278 -29.366 -29.479 1.00 34.44 15 SER C O 1
ATOM 4537 N N . TYR C 1 16 ? -8.287 -28.741 -31.646 1.00 32.11 16 TYR C N 1
ATOM 4538 C CA . TYR C 1 16 ? -9.714 -29.041 -31.776 1.00 34.50 16 TYR C CA 1
ATOM 4539 C C . TYR C 1 16 ? -9.988 -30.512 -31.485 1.00 37.94 16 TYR C C 1
ATOM 4540 O O . TYR C 1 16 ? -10.945 -30.844 -30.779 1.00 41.03 16 TYR C O 1
ATOM 4549 N N . GLN C 1 17 ? -9.156 -31.408 -32.028 1.00 35.52 17 GLN C N 1
ATOM 4550 C CA . GLN C 1 17 ? -9.363 -32.841 -31.833 1.00 42.49 17 GLN C CA 1
ATOM 4551 C C . GLN C 1 17 ? -9.242 -33.226 -30.366 1.00 43.45 17 GLN C C 1
ATOM 4552 O O . GLN C 1 17 ? -9.959 -34.112 -29.884 1.00 47.76 17 GLN C O 1
ATOM 4558 N N . SER C 1 18 ? -8.339 -32.567 -29.644 1.00 41.67 18 SER C N 1
ATOM 4559 C CA . SER C 1 18 ? -8.030 -32.883 -28.258 1.00 46.09 18 SER C CA 1
ATOM 4560 C C . SER C 1 18 ? -9.106 -32.428 -27.279 1.00 41.40 18 SER C C 1
ATOM 4561 O O . SER C 1 18 ? -9.048 -32.803 -26.106 1.00 45.93 18 SER C O 1
ATOM 4564 N N . ASP C 1 19 ? -10.085 -31.648 -27.733 1.00 49.79 19 ASP C N 1
ATOM 4565 C CA . ASP C 1 19 ? -11.070 -31.059 -26.833 1.00 46.97 19 ASP C CA 1
ATOM 4566 C C . ASP C 1 19 ? -11.868 -32.129 -26.102 1.00 50.25 19 ASP C C 1
ATOM 4567 O O . ASP C 1 19 ? -12.061 -33.241 -26.595 1.00 52.63 19 ASP C O 1
ATOM 4572 N N . ASN C 1 20 ? -12.339 -31.769 -24.914 1.00 44.06 20 ASN C N 1
ATOM 4573 C CA . ASN C 1 20 ? -13.296 -32.583 -24.190 1.00 48.26 20 ASN C CA 1
ATOM 4574 C C . ASN C 1 20 ? -14.605 -32.655 -24.964 1.00 48.20 20 ASN C C 1
ATOM 4575 O O . ASN C 1 20 ? -14.892 -31.819 -25.823 1.00 47.12 20 ASN C O 1
ATOM 4580 N N . ILE C 1 21 ? -15.404 -33.674 -24.635 1.00 51.29 21 ILE C N 1
ATOM 4581 C CA . ILE C 1 21 ? -16.727 -33.851 -25.237 1.00 51.26 21 ILE C CA 1
ATOM 4582 C C . ILE C 1 21 ? -17.507 -32.546 -25.216 1.00 50.28 21 ILE C C 1
ATOM 4583 O O . ILE C 1 21 ? -18.139 -32.158 -26.210 1.00 45.69 21 ILE C O 1
ATOM 4588 N N . ALA C 1 22 ? -17.468 -31.844 -24.077 1.00 56.57 22 ALA C N 1
ATOM 4589 C CA . ALA C 1 22 ? -18.363 -30.722 -23.822 1.00 48.12 22 ALA C CA 1
ATOM 4590 C C . ALA C 1 22 ? -18.090 -29.520 -24.717 1.00 48.09 22 ALA C C 1
ATOM 4591 O O . ALA C 1 22 ? -19.002 -28.713 -24.933 1.00 41.35 22 ALA C O 1
ATOM 4593 N N . PHE C 1 23 ? -16.869 -29.366 -25.230 1.00 40.29 23 PHE C N 1
ATOM 4594 C CA . PHE C 1 23 ? -16.553 -28.226 -26.081 1.00 41.84 23 PHE C CA 1
ATOM 4595 C C . PHE C 1 23 ? -16.869 -28.481 -27.551 1.00 53.84 23 PHE C C 1
ATOM 4596 O O . PHE C 1 23 ? -16.668 -27.584 -28.380 1.00 54.75 23 PHE C O 1
ATOM 4604 N N . LYS C 1 24 ? -17.363 -29.670 -27.891 1.00 56.09 24 LYS C N 1
ATOM 4605 C CA . LYS C 1 24 ? -17.742 -30.013 -29.254 1.00 50.25 24 LYS C CA 1
ATOM 4606 C C . LYS C 1 24 ? -19.242 -29.814 -29.453 1.00 45.83 24 LYS C C 1
ATOM 4607 O O . LYS C 1 24 ? -20.018 -29.706 -28.499 1.00 54.39 24 LYS C O 1
ATOM 4613 N N . SER C 1 25 ? -19.644 -29.775 -30.718 1.00 49.89 25 SER C N 1
ATOM 4614 C CA . SER C 1 25 ? -21.044 -29.555 -31.052 1.00 48.84 25 SER C CA 1
ATOM 4615 C C . SER C 1 25 ? -21.287 -29.949 -32.503 1.00 48.60 25 SER C C 1
ATOM 4616 O O . SER C 1 25 ? -20.543 -29.537 -33.401 1.00 44.77 25 SER C O 1
ATOM 4619 N N . THR C 1 26 ? -22.330 -30.744 -32.721 1.00 44.32 26 THR C N 1
ATOM 4620 C CA . THR C 1 26 ? -22.701 -31.167 -34.061 1.00 51.62 26 THR C CA 1
ATOM 4621 C C . THR C 1 26 ? -23.549 -30.137 -34.788 1.00 50.80 26 THR C C 1
ATOM 4622 O O . THR C 1 26 ? -23.683 -30.220 -36.012 1.00 57.48 26 THR C O 1
ATOM 4626 N N . LYS C 1 27 ? -24.127 -29.182 -34.074 1.00 52.64 27 LYS C N 1
ATOM 4627 C CA . LYS C 1 27 ? -25.087 -28.268 -34.668 1.00 39.24 27 LYS C CA 1
ATOM 4628 C C . LYS C 1 27 ? -24.366 -27.093 -35.321 1.00 41.11 27 LYS C C 1
ATOM 4629 O O . LYS C 1 27 ? -23.162 -26.882 -35.143 1.00 41.64 27 LYS C O 1
ATOM 4635 N N . GLN C 1 28 ? -25.125 -26.328 -36.097 1.00 40.14 28 GLN C N 1
ATOM 4636 C CA . GLN C 1 28 ? -24.602 -25.195 -36.846 1.00 44.45 28 GLN C CA 1
ATOM 4637 C C . GLN C 1 28 ? -25.384 -23.961 -36.427 1.00 40.68 28 GLN C C 1
ATOM 4638 O O . GLN C 1 28 ? -26.605 -23.916 -36.598 1.00 43.83 28 GLN C O 1
ATOM 4644 N N . PHE C 1 29 ? -24.685 -22.962 -35.884 1.00 30.38 29 PHE C N 1
ATOM 4645 C CA . PHE C 1 29 ? -25.377 -21.801 -35.345 1.00 30.90 29 PHE C CA 1
ATOM 4646 C C . PHE C 1 29 ? -25.364 -20.654 -36.342 1.00 31.50 29 PHE C C 1
ATOM 4647 O O . PHE C 1 29 ? -24.491 -20.592 -37.209 1.00 36.76 29 PHE C O 1
ATOM 4655 N N . PRO C 1 30 ? -26.325 -19.735 -36.260 1.00 34.89 30 PRO C N 1
ATOM 4656 C CA . PRO C 1 30 ? -26.289 -18.566 -37.147 1.00 36.55 30 PRO C CA 1
ATOM 4657 C C . PRO C 1 30 ? -25.061 -17.714 -36.863 1.00 39.13 30 PRO C C 1
ATOM 4658 O O . PRO C 1 30 ? -24.607 -17.608 -35.721 1.00 36.03 30 PRO C O 1
ATOM 4662 N N . GLU C 1 31 ? -24.511 -17.126 -37.923 1.00 38.64 31 GLU C N 1
ATOM 4663 C CA . GLU C 1 31 ? -23.299 -16.326 -37.790 1.00 45.41 31 GLU C CA 1
ATOM 4664 C C . GLU C 1 31 ? -23.527 -15.192 -36.797 1.00 41.44 31 GLU C C 1
ATOM 4665 O O . GLU C 1 31 ? -24.640 -14.675 -36.658 1.00 34.80 31 GLU C O 1
ATOM 4671 N N . LYS C 1 32 ? -22.462 -14.820 -36.086 1.00 38.97 32 LYS C N 1
ATOM 4672 C CA . LYS C 1 32 ? -22.477 -13.692 -35.161 1.00 33.13 32 LYS C CA 1
ATOM 4673 C C . LYS C 1 32 ? -21.564 -12.605 -35.701 1.00 31.95 32 LYS C C 1
ATOM 4674 O O . LYS C 1 32 ? -20.366 -12.838 -35.894 1.00 38.86 32 LYS C O 1
ATOM 4680 N N . LYS C 1 33 ? -22.117 -11.414 -35.904 1.00 35.49 33 LYS C N 1
ATOM 4681 C CA . LYS C 1 33 ? -21.333 -10.264 -36.322 1.00 37.71 33 LYS C CA 1
ATOM 4682 C C . LYS C 1 33 ? -20.996 -9.364 -35.137 1.00 35.46 33 LYS C C 1
ATOM 4683 O O . LYS C 1 33 ? -21.752 -9.268 -34.168 1.00 38.09 33 LYS C O 1
ATOM 4689 N N . SER C 1 34 ? -19.832 -8.719 -35.223 1.00 33.84 34 SER C N 1
ATOM 4690 C CA . SER C 1 34 ? -19.374 -7.739 -34.244 1.00 35.57 34 SER C CA 1
ATOM 4691 C C . SER C 1 34 ? -18.349 -6.815 -34.889 1.00 31.87 34 SER C C 1
ATOM 4692 O O . SER C 1 34 ? -18.713 -5.840 -35.554 1.00 40.36 34 SER C O 1
ATOM 4695 N N . PHE C 1 35 ? -17.065 -7.106 -34.694 1.00 23.82 35 PHE C N 1
ATOM 4696 C CA . PHE C 1 35 ? -16.001 -6.452 -35.436 1.00 25.39 35 PHE C CA 1
ATOM 4697 C C . PHE C 1 35 ? -14.975 -7.514 -35.810 1.00 22.95 35 PHE C C 1
ATOM 4698 O O . PHE C 1 35 ? -14.961 -8.620 -35.260 1.00 25.76 35 PHE C O 1
ATOM 4706 N N . LEU C 1 36 ? -14.101 -7.156 -36.750 1.00 24.06 36 LEU C N 1
ATOM 4707 C CA . LEU C 1 36 ? -13.339 -8.160 -37.490 1.00 25.33 36 LEU C CA 1
ATOM 4708 C C . LEU C 1 36 ? -12.524 -9.067 -36.568 1.00 21.61 36 LEU C C 1
ATOM 4709 O O . LEU C 1 36 ? -12.619 -10.297 -36.654 1.00 26.25 36 LEU C O 1
ATOM 4714 N N . GLU C 1 37 ? -11.695 -8.485 -35.698 1.00 19.80 37 GLU C N 1
ATOM 4715 C CA . GLU C 1 37 ? -10.809 -9.322 -34.887 1.00 22.65 37 GLU C CA 1
ATOM 4716 C C . GLU C 1 37 ? -11.596 -10.277 -33.991 1.00 21.22 37 GLU C C 1
ATOM 4717 O O . GLU C 1 37 ? -11.190 -11.426 -33.811 1.00 20.92 37 GLU C O 1
ATOM 4723 N N . LEU C 1 38 ? -12.729 -9.836 -33.427 1.00 23.31 38 LEU C N 1
ATOM 4724 C CA . LEU C 1 38 ? -13.495 -10.738 -32.564 1.00 21.12 38 LEU C CA 1
ATOM 4725 C C . LEU C 1 38 ? -14.181 -11.835 -33.372 1.00 20.96 38 LEU C C 1
ATOM 4726 O O . LEU C 1 38 ? -14.202 -13.005 -32.961 1.00 18.46 38 LEU C O 1
ATOM 4731 N N . GLU C 1 39 ? -14.755 -11.487 -34.523 1.00 23.00 39 GLU C N 1
ATOM 4732 C CA . GLU C 1 39 ? -15.334 -12.529 -35.370 1.00 24.91 39 GLU C CA 1
ATOM 4733 C C . GLU C 1 39 ? -14.286 -13.577 -35.723 1.00 19.54 39 GLU C C 1
ATOM 4734 O O . GLU C 1 39 ? -14.542 -14.782 -35.619 1.00 18.34 39 GLU C O 1
ATOM 4740 N N . LEU C 1 40 ? -13.081 -13.139 -36.083 1.00 19.59 40 LEU C N 1
ATOM 4741 C CA . LEU C 1 40 ? -12.082 -14.109 -36.517 1.00 23.40 40 LEU C CA 1
ATOM 4742 C C . LEU C 1 40 ? -11.580 -14.944 -35.346 1.00 19.55 40 LEU C C 1
ATOM 4743 O O . LEU C 1 40 ? -11.426 -16.164 -35.470 1.00 16.30 40 LEU C O 1
ATOM 4748 N N . ILE C 1 41 ? -11.341 -14.316 -34.195 1.00 19.84 41 ILE C N 1
ATOM 4749 C CA . ILE C 1 41 ? -10.802 -15.066 -33.063 1.00 20.16 41 ILE C CA 1
ATOM 4750 C C . ILE C 1 41 ? -11.822 -16.080 -32.556 1.00 16.45 41 ILE C C 1
ATOM 4751 O O . ILE C 1 41 ? -11.475 -17.232 -32.265 1.00 19.29 41 ILE C O 1
ATOM 4756 N N . GLN C 1 42 ? -13.096 -15.686 -32.490 1.00 18.24 42 GLN C N 1
ATOM 4757 C CA . GLN C 1 42 ? -14.170 -16.636 -32.199 1.00 19.46 42 GLN C CA 1
ATOM 4758 C C . GLN C 1 42 ? -14.112 -17.843 -33.124 1.00 21.92 42 GLN C C 1
ATOM 4759 O O . GLN C 1 42 ? -14.131 -18.992 -32.665 1.00 19.16 42 GLN C O 1
ATOM 4765 N N . LYS C 1 43 ? -14.056 -17.599 -34.444 1.00 17.57 43 LYS C N 1
ATOM 4766 C CA . LYS C 1 43 ? -14.081 -18.704 -35.398 1.00 20.64 43 LYS C CA 1
ATOM 4767 C C . LYS C 1 43 ? -12.832 -19.566 -35.271 1.00 26.01 43 LYS C C 1
ATOM 4768 O O . LYS C 1 43 ? -12.902 -20.793 -35.411 1.00 29.62 43 LYS C O 1
ATOM 4774 N N . ILE C 1 44 ? -11.682 -18.942 -34.987 1.00 19.94 44 ILE C N 1
ATOM 4775 C CA . ILE C 1 44 ? -10.431 -19.690 -34.863 1.00 23.18 44 ILE C CA 1
ATOM 4776 C C . ILE C 1 44 ? -10.410 -20.509 -33.573 1.00 28.10 44 ILE C C 1
ATOM 4777 O O . ILE C 1 44 ? -9.925 -21.649 -33.552 1.00 27.07 44 ILE C O 1
ATOM 4782 N N . LEU C 1 45 ? -10.920 -19.947 -32.472 1.00 24.43 45 LEU C N 1
ATOM 4783 C CA . LEU C 1 45 ? -10.860 -20.672 -31.205 1.00 23.18 45 LEU C CA 1
ATOM 4784 C C . LEU C 1 45 ? -11.968 -21.715 -31.087 1.00 25.66 45 LEU C C 1
ATOM 4785 O O . LEU C 1 45 ? -11.733 -22.802 -30.546 1.00 24.95 45 LEU C O 1
ATOM 4790 N N . PHE C 1 46 ? -13.181 -21.420 -31.563 1.00 20.90 46 PHE C N 1
ATOM 4791 C CA . PHE C 1 46 ? -14.316 -22.334 -31.396 1.00 23.93 46 PHE C CA 1
ATOM 4792 C C . PHE C 1 46 ? -15.104 -22.455 -32.687 1.00 27.22 46 PHE C C 1
ATOM 4793 O O . PHE C 1 46 ? -16.238 -21.964 -32.797 1.00 23.36 46 PHE C O 1
ATOM 4801 N N . PRO C 1 47 ? -14.547 -23.157 -33.680 1.00 28.99 47 PRO C N 1
ATOM 4802 C CA . PRO C 1 47 ? -15.241 -23.262 -34.973 1.00 30.26 47 PRO C CA 1
ATOM 4803 C C . PRO C 1 47 ? -16.611 -23.920 -34.865 1.00 31.96 47 PRO C C 1
ATOM 4804 O O . PRO C 1 47 ? -17.527 -23.523 -35.591 1.00 28.07 47 PRO C O 1
ATOM 4808 N N . ASP C 1 48 ? -16.797 -24.881 -33.954 1.00 25.66 48 ASP C N 1
ATOM 4809 C CA . ASP C 1 48 ? -18.080 -25.575 -33.882 1.00 34.58 48 ASP C CA 1
ATOM 4810 C C . ASP C 1 48 ? -19.235 -24.618 -33.626 1.00 38.06 48 ASP C C 1
ATOM 4811 O O . ASP C 1 48 ? -20.369 -24.893 -34.037 1.00 38.19 48 ASP C O 1
ATOM 4816 N N . PHE C 1 49 ? -18.970 -23.483 -32.975 1.00 29.62 49 PHE C N 1
ATOM 4817 C CA . PHE C 1 49 ? -20.025 -22.566 -32.574 1.00 27.75 49 PHE C CA 1
ATOM 4818 C C . PHE C 1 49 ? -20.116 -21.325 -33.439 1.00 28.32 49 PHE C C 1
ATOM 4819 O O . PHE C 1 49 ? -21.063 -20.551 -33.275 1.00 27.64 49 PHE C O 1
ATOM 4827 N N . PHE C 1 50 ? -19.180 -21.113 -34.356 1.00 26.35 50 PHE C N 1
ATOM 4828 C CA . PHE C 1 50 ? -19.135 -19.855 -35.078 1.00 21.35 50 PHE C CA 1
ATOM 4829 C C . PHE C 1 50 ? -18.994 -19.975 -36.601 1.00 30.90 50 PHE C C 1
ATOM 4830 O O . PHE C 1 50 ? -19.010 -18.945 -37.286 1.00 25.49 50 PHE C O 1
ATOM 4838 N N . THR C 1 51 ? -18.865 -21.183 -37.154 1.00 28.87 51 THR C N 1
ATOM 4839 C CA . THR C 1 51 ? -18.656 -21.365 -38.589 1.00 30.56 51 THR C CA 1
ATOM 4840 C C . THR C 1 51 ? -19.627 -22.398 -39.137 1.00 34.56 51 THR C C 1
ATOM 4841 O O . THR C 1 51 ? -20.166 -23.230 -38.402 1.00 28.85 51 THR C O 1
ATOM 4845 N N . ARG C 1 52 ? -19.793 -22.370 -40.458 1.00 38.48 52 ARG C N 1
ATOM 4846 C CA . ARG C 1 52 ? -20.574 -23.396 -41.131 1.00 43.74 52 ARG C CA 1
ATOM 4847 C C . ARG C 1 52 ? -19.850 -24.735 -41.062 1.00 37.61 52 ARG C C 1
ATOM 4848 O O . ARG C 1 52 ? -18.621 -24.799 -40.948 1.00 36.63 52 ARG C O 1
ATOM 4856 N N . ARG C 1 53 ? -20.638 -25.814 -41.110 1.00 40.66 53 ARG C N 1
ATOM 4857 C CA . ARG C 1 53 ? -20.087 -27.165 -41.011 1.00 44.29 53 ARG C CA 1
ATOM 4858 C C . ARG C 1 53 ? -19.085 -27.462 -42.121 1.00 43.99 53 ARG C C 1
ATOM 4859 O O . ARG C 1 53 ? -18.179 -28.281 -41.936 1.00 46.01 53 ARG C O 1
ATOM 4867 N N . ASP C 1 54 ? -19.229 -26.820 -43.274 1.00 39.73 54 ASP C N 1
ATOM 4868 C CA . ASP C 1 54 ? -18.389 -27.101 -44.431 1.00 47.42 54 ASP C CA 1
ATOM 4869 C C . ASP C 1 54 ? -17.155 -26.209 -44.503 1.00 49.57 54 ASP C C 1
ATOM 4870 O O . ASP C 1 54 ? -16.486 -26.182 -45.542 1.00 52.74 54 ASP C O 1
ATOM 4875 N N . LYS C 1 55 ? -16.843 -25.475 -43.438 1.00 42.81 55 LYS C N 1
ATOM 4876 C CA . LYS C 1 55 ? -15.699 -24.574 -43.415 1.00 39.14 55 LYS C CA 1
ATOM 4877 C C . LYS C 1 55 ? -14.784 -24.893 -42.241 1.00 40.95 55 LYS C C 1
ATOM 4878 O O . LYS C 1 55 ? -14.261 -23.991 -41.578 1.00 39.76 55 LYS C O 1
ATOM 4884 N N . ARG C 1 56 ? -14.578 -26.183 -41.965 1.00 38.61 56 ARG C N 1
ATOM 4885 C CA . ARG C 1 56 ? -13.786 -26.628 -40.822 1.00 39.12 56 ARG C CA 1
ATOM 4886 C C . ARG C 1 56 ? -12.627 -27.532 -41.231 1.00 42.60 56 ARG C C 1
ATOM 4887 O O . ARG C 1 56 ? -12.197 -28.388 -40.456 1.00 48.54 56 ARG C O 1
ATOM 4895 N N . THR C 1 57 ? -12.112 -27.353 -42.441 1.00 44.40 57 THR C N 1
ATOM 4896 C CA . THR C 1 57 ? -10.915 -28.055 -42.876 1.00 43.67 57 THR C CA 1
ATOM 4897 C C . THR C 1 57 ? -9.663 -27.263 -42.492 1.00 38.90 57 THR C C 1
ATOM 4898 O O . THR C 1 57 ? -9.730 -26.093 -42.115 1.00 40.73 57 THR C O 1
ATOM 4902 N N . PHE C 1 58 ? -8.501 -27.918 -42.600 1.00 42.42 58 PHE C N 1
ATOM 4903 C CA . PHE C 1 58 ? -7.233 -27.260 -42.280 1.00 34.83 58 PHE C CA 1
ATOM 4904 C C . PHE C 1 58 ? -7.075 -25.951 -43.048 1.00 36.14 58 PHE C C 1
ATOM 4905 O O . PHE C 1 58 ? -6.681 -24.926 -42.479 1.00 36.29 58 PHE C O 1
ATOM 4913 N N . ASN C 1 59 ? -7.364 -25.972 -44.351 1.00 36.01 59 ASN C N 1
ATOM 4914 C CA . ASN C 1 59 ? -7.213 -24.765 -45.156 1.00 37.05 59 ASN C CA 1
ATOM 4915 C C . ASN C 1 59 ? -8.160 -23.664 -44.695 1.00 28.10 59 ASN C C 1
ATOM 4916 O O . ASN C 1 59 ? -7.802 -22.480 -44.720 1.00 34.35 59 ASN C O 1
ATOM 4921 N N . ASN C 1 60 ? -9.370 -24.031 -44.269 1.00 27.11 60 ASN C N 1
ATOM 4922 C CA . ASN C 1 60 ? -10.279 -23.044 -43.684 1.00 32.84 60 ASN C CA 1
ATOM 4923 C C . ASN C 1 60 ? -9.672 -22.407 -42.433 1.00 32.00 60 ASN C C 1
ATOM 4924 O O . ASN C 1 60 ? -9.729 -21.184 -42.249 1.00 30.56 60 ASN C O 1
ATOM 4929 N N . VAL C 1 61 ? -9.108 -23.231 -41.544 1.00 33.32 61 VAL C N 1
ATOM 4930 C CA . VAL C 1 61 ? -8.424 -22.697 -40.368 1.00 28.72 61 VAL C CA 1
ATOM 4931 C C . VAL C 1 61 ? -7.284 -21.791 -40.795 1.00 31.80 61 VAL C C 1
ATOM 4932 O O . VAL C 1 61 ? -7.141 -20.668 -40.291 1.00 23.18 61 VAL C O 1
ATOM 4936 N N . LEU C 1 62 ? -6.496 -22.244 -41.782 1.00 28.88 62 LEU C N 1
ATOM 4937 C CA . LEU C 1 62 ? -5.355 -21.469 -42.260 1.00 27.43 62 LEU C CA 1
ATOM 4938 C C . LEU C 1 62 ? -5.795 -20.143 -42.864 1.00 28.29 62 LEU C C 1
ATOM 4939 O O . LEU C 1 62 ? -5.138 -19.113 -42.663 1.00 28.86 62 LEU C O 1
ATOM 4944 N N . GLU C 1 63 ? -6.904 -20.139 -43.608 1.00 32.33 63 GLU C N 1
ATOM 4945 C CA . GLU C 1 63 ? -7.376 -18.873 -44.164 1.00 32.05 63 GLU C CA 1
ATOM 4946 C C . GLU C 1 63 ? -7.862 -17.920 -43.070 1.00 25.72 63 GLU C C 1
ATOM 4947 O O . GLU C 1 63 ? -7.555 -16.723 -43.104 1.00 23.85 63 GLU C O 1
ATOM 4953 N N . ARG C 1 64 ? -8.616 -18.423 -42.087 1.00 22.34 64 ARG C N 1
ATOM 4954 C CA . ARG C 1 64 ? -9.077 -17.542 -41.011 1.00 27.69 64 ARG C CA 1
ATOM 4955 C C . ARG C 1 64 ? -7.899 -16.982 -40.223 1.00 26.03 64 ARG C C 1
ATOM 4956 O O . ARG C 1 64 ? -7.822 -15.773 -39.974 1.00 24.76 64 ARG C O 1
ATOM 4964 N N . LEU C 1 65 ? -6.951 -17.851 -39.852 1.00 27.32 65 LEU C N 1
ATOM 4965 C CA . LEU C 1 65 ? -5.767 -17.413 -39.111 1.00 23.52 65 LEU C CA 1
ATOM 4966 C C . LEU C 1 65 ? -4.971 -16.377 -39.898 1.00 28.00 65 LEU C C 1
ATOM 4967 O O . LEU C 1 65 ? -4.555 -15.349 -39.343 1.00 25.85 65 LEU C O 1
ATOM 4972 N N . SER C 1 66 ? -4.773 -16.624 -41.203 1.00 25.18 66 SER C N 1
ATOM 4973 C CA . SER C 1 66 ? -4.014 -15.704 -42.048 1.00 26.40 66 SER C CA 1
ATOM 4974 C C . SER C 1 66 ? -4.711 -14.356 -42.175 1.00 28.07 66 SER C C 1
ATOM 4975 O O . SER C 1 66 ? -4.057 -13.306 -42.135 1.00 27.40 66 SER C O 1
ATOM 4978 N N . LEU C 1 67 ? -6.038 -14.362 -42.355 1.00 22.17 67 LEU C N 1
ATOM 4979 C CA . LEU C 1 67 ? -6.776 -13.101 -42.371 1.00 23.83 67 LEU C CA 1
ATOM 4980 C C . LEU C 1 67 ? -6.549 -12.319 -41.084 1.00 23.06 67 LEU C C 1
ATOM 4981 O O . LEU C 1 67 ? -6.304 -11.106 -41.115 1.00 24.53 67 LEU C O 1
ATOM 4986 N N . LEU C 1 68 ? -6.635 -12.994 -39.933 1.00 19.62 68 LEU C N 1
ATOM 4987 C CA . LEU C 1 68 ? -6.373 -12.306 -38.669 1.00 23.08 68 LEU C CA 1
ATOM 4988 C C . LEU C 1 68 ? -4.948 -11.773 -38.626 1.00 23.80 68 LEU C C 1
ATOM 4989 O O . LEU C 1 68 ? -4.723 -10.581 -38.381 1.00 20.27 68 LEU C O 1
ATOM 4994 N N . VAL C 1 69 ? -3.972 -12.655 -38.869 1.00 26.52 69 VAL C N 1
ATOM 4995 C CA . VAL C 1 69 ? -2.565 -12.280 -38.754 1.00 30.02 69 VAL C CA 1
ATOM 4996 C C . VAL C 1 69 ? -2.255 -11.107 -39.670 1.00 28.99 69 VAL C C 1
ATOM 4997 O O . VAL C 1 69 ? -1.628 -10.122 -39.265 1.00 32.22 69 VAL C O 1
ATOM 5001 N N . TYR C 1 70 ? -2.715 -11.185 -40.914 1.00 32.08 70 TYR C N 1
ATOM 5002 C CA . TYR C 1 70 ? -2.439 -10.099 -41.837 1.00 38.02 70 TYR C CA 1
ATOM 5003 C C . TYR C 1 70 ? -3.156 -8.825 -41.417 1.00 30.32 70 TYR C C 1
ATOM 5004 O O . TYR C 1 70 ? -2.599 -7.730 -41.564 1.00 31.61 70 TYR C O 1
ATOM 5013 N N . HIS C 1 71 ? -4.352 -8.929 -40.830 1.00 23.76 71 HIS C N 1
ATOM 5014 C CA . HIS C 1 71 ? -4.991 -7.706 -40.349 1.00 26.12 71 HIS C CA 1
ATOM 5015 C C . HIS C 1 71 ? -4.194 -7.076 -39.214 1.00 27.91 71 HIS C C 1
ATOM 5016 O O . HIS C 1 71 ? -4.001 -5.853 -39.187 1.00 30.52 71 HIS C O 1
ATOM 5023 N N . ILE C 1 72 ? -3.749 -7.892 -38.251 1.00 28.95 72 ILE C N 1
ATOM 5024 C CA . ILE C 1 72 ? -2.991 -7.360 -37.117 1.00 28.30 72 ILE C CA 1
ATOM 5025 C C . ILE C 1 72 ? -1.656 -6.799 -37.588 1.00 32.20 72 ILE C C 1
ATOM 5026 O O . ILE C 1 72 ? -1.211 -5.735 -37.128 1.00 26.39 72 ILE C O 1
ATOM 5031 N N . GLN C 1 73 ? -1.003 -7.497 -38.521 1.00 31.33 73 GLN C N 1
ATOM 5032 C CA . GLN C 1 73 ? 0.309 -7.057 -38.988 1.00 36.75 73 GLN C CA 1
ATOM 5033 C C . GLN C 1 73 ? 0.230 -5.674 -39.614 1.00 33.38 73 GLN C C 1
ATOM 5034 O O . GLN C 1 73 ? 1.026 -4.784 -39.293 1.00 31.73 73 GLN C O 1
ATOM 5040 N N . ASN C 1 74 ? -0.754 -5.465 -40.487 1.00 33.60 74 ASN C N 1
ATOM 5041 C CA . ASN C 1 74 ? -0.887 -4.163 -41.128 1.00 36.71 74 ASN C CA 1
ATOM 5042 C C . ASN C 1 74 ? -1.242 -3.091 -40.110 1.00 31.41 74 ASN C C 1
ATOM 5043 O O . ASN C 1 74 ? -0.741 -1.962 -40.179 1.00 33.40 74 ASN C O 1
ATOM 5048 N N . SER C 1 75 ? -2.072 -3.437 -39.128 1.00 31.02 75 SER C N 1
ATOM 5049 C CA . SER C 1 75 ? -2.412 -2.471 -38.087 1.00 30.75 75 SER C CA 1
ATOM 5050 C C . SER C 1 75 ? -1.187 -2.065 -37.272 1.00 29.42 75 SER C C 1
ATOM 5051 O O . SER C 1 75 ? -1.011 -0.881 -36.961 1.00 27.79 75 SER C O 1
ATOM 5054 N N . ILE C 1 76 ? -0.331 -3.027 -36.902 1.00 30.20 76 ILE C N 1
ATOM 5055 C CA . ILE C 1 76 ? 0.861 -2.679 -36.133 1.00 26.51 76 ILE C CA 1
ATOM 5056 C C . ILE C 1 76 ? 1.845 -1.901 -37.000 1.00 32.22 76 ILE C C 1
ATOM 5057 O O . ILE C 1 76 ? 2.373 -0.861 -36.583 1.00 26.33 76 ILE C O 1
ATOM 5062 N N . GLU C 1 77 ? 2.121 -2.407 -38.209 1.00 31.90 77 GLU C N 1
ATOM 5063 C CA . GLU C 1 77 ? 2.899 -1.652 -39.185 1.00 31.33 77 GLU C CA 1
ATOM 5064 C C . GLU C 1 77 ? 2.415 -0.210 -39.273 1.00 34.06 77 GLU C C 1
ATOM 5065 O O . GLU C 1 77 ? 3.214 0.731 -39.248 1.00 42.69 77 GLU C O 1
ATOM 5071 N N . ALA C 1 78 ? 1.095 -0.021 -39.340 1.00 34.69 78 ALA C N 1
ATOM 5072 C CA . ALA C 1 78 ? 0.540 1.322 -39.473 1.00 30.30 78 ALA C CA 1
ATOM 5073 C C . ALA C 1 78 ? 0.972 2.221 -38.323 1.00 33.12 78 ALA C C 1
ATOM 5074 O O . ALA C 1 78 ? 1.283 3.398 -38.537 1.00 37.03 78 ALA C O 1
ATOM 5076 N N . TYR C 1 79 ? 1.008 1.678 -37.110 1.00 32.74 79 TYR C N 1
ATOM 5077 C CA . TYR C 1 79 ? 1.430 2.506 -35.953 1.00 34.25 79 TYR C CA 1
ATOM 5078 C C . TYR C 1 79 ? 2.955 2.471 -35.797 1.00 30.79 79 TYR C C 1
ATOM 5079 O O . TYR C 1 79 ? 3.491 3.432 -35.260 1.00 30.20 79 TYR C O 1
ATOM 5088 N N . TYR C 1 80 ? 3.613 1.401 -36.250 1.00 27.46 80 TYR C N 1
ATOM 5089 C CA . TYR C 1 80 ? 5.073 1.271 -36.031 1.00 33.36 80 TYR C CA 1
ATOM 5090 C C . TYR C 1 80 ? 5.824 0.938 -37.320 1.00 34.94 80 TYR C C 1
ATOM 5091 O O . TYR C 1 80 ? 6.041 1.828 -38.139 1.00 31.05 80 TYR C O 1
ATOM 5100 N N . ASN C 1 81 ? 6.199 -0.329 -37.471 1.00 30.81 81 ASN C N 1
ATOM 5101 C CA . ASN C 1 81 ? 6.990 -0.756 -38.646 1.00 37.44 81 ASN C CA 1
ATOM 5102 C C . ASN C 1 81 ? 6.882 -2.269 -38.811 1.00 36.78 81 ASN C C 1
ATOM 5103 O O . ASN C 1 81 ? 6.438 -2.923 -37.875 1.00 35.12 81 ASN C O 1
ATOM 5108 N N . GLN C 1 82 ? 7.306 -2.773 -39.971 1.00 36.15 82 GLN C N 1
ATOM 5109 C CA . GLN C 1 82 ? 7.284 -4.216 -40.321 1.00 38.11 82 GLN C CA 1
ATOM 5110 C C . GLN C 1 82 ? 8.071 -5.035 -39.296 1.00 37.27 82 GLN C C 1
ATOM 5111 O O . GLN C 1 82 ? 7.606 -6.110 -38.949 1.00 32.12 82 GLN C O 1
ATOM 5117 N N . GLN C 1 83 ? 9.228 -4.537 -38.863 1.00 35.98 83 GLN C N 1
ATOM 5118 C CA . GLN C 1 83 ? 10.090 -5.271 -37.899 1.00 36.93 83 GLN C CA 1
ATOM 5119 C C . GLN C 1 83 ? 9.297 -5.581 -36.619 1.00 32.04 83 GLN C C 1
ATOM 5120 O O . GLN C 1 83 ? 9.178 -6.753 -36.286 1.00 30.25 83 GLN C O 1
ATOM 5126 N N . LEU C 1 84 ? 8.758 -4.570 -35.943 1.00 29.51 84 LEU C N 1
ATOM 5127 C CA . LEU C 1 84 ? 8.017 -4.835 -34.714 1.00 33.28 84 LEU C CA 1
ATOM 5128 C C . LEU C 1 84 ? 6.748 -5.641 -34.989 1.00 35.56 84 LEU C C 1
ATOM 5129 O O . LEU C 1 84 ? 6.380 -6.526 -34.200 1.00 25.82 84 LEU C O 1
ATOM 5134 N N . ALA C 1 85 ? 6.072 -5.358 -36.109 1.00 29.36 85 ALA C N 1
ATOM 5135 C CA . ALA C 1 85 ? 4.847 -6.083 -36.430 1.00 28.80 85 ALA C CA 1
ATOM 5136 C C . ALA C 1 85 ? 5.112 -7.577 -36.550 1.00 32.55 85 ALA C C 1
ATOM 5137 O O . ALA C 1 85 ? 4.350 -8.392 -36.016 1.00 31.22 85 ALA C O 1
ATOM 5139 N N . GLU C 1 86 ? 6.205 -7.958 -37.221 1.00 27.55 86 GLU C N 1
ATOM 5140 C CA . GLU C 1 86 ? 6.526 -9.378 -37.340 1.00 26.34 86 GLU C CA 1
ATOM 5141 C C . GLU C 1 86 ? 6.892 -9.975 -35.988 1.00 24.53 86 GLU C C 1
ATOM 5142 O O . GLU C 1 86 ? 6.524 -11.117 -35.693 1.00 24.98 86 GLU C O 1
ATOM 5148 N N . LYS C 1 87 ? 7.604 -9.219 -35.148 1.00 26.48 87 LYS C N 1
ATOM 5149 C CA . LYS C 1 87 ? 7.923 -9.720 -33.812 1.00 29.44 87 LYS C CA 1
ATOM 5150 C C . LYS C 1 87 ? 6.656 -10.067 -33.034 1.00 29.93 87 LYS C C 1
ATOM 5151 O O . LYS C 1 87 ? 6.572 -11.133 -32.412 1.00 30.69 87 LYS C O 1
ATOM 5157 N N . CYS C 1 88 ? 5.649 -9.186 -33.083 1.00 30.38 88 CYS C N 1
ATOM 5158 C CA . CYS C 1 88 ? 4.402 -9.434 -32.365 1.00 29.75 88 CYS C CA 1
ATOM 5159 C C . CYS C 1 88 ? 3.630 -10.592 -32.970 1.00 27.05 88 CYS C C 1
ATOM 5160 O O . CYS C 1 88 ? 3.108 -11.448 -32.242 1.00 25.68 88 CYS C O 1
ATOM 5163 N N . ILE C 1 89 ? 3.548 -10.635 -34.298 1.00 24.88 89 ILE C N 1
ATOM 5164 C CA . ILE C 1 89 ? 2.784 -11.679 -34.975 1.00 22.32 89 ILE C CA 1
ATOM 5165 C C . ILE C 1 89 ? 3.392 -13.045 -34.707 1.00 26.31 89 ILE C C 1
ATOM 5166 O O . ILE C 1 89 ? 2.678 -14.019 -34.436 1.00 23.55 89 ILE C O 1
ATOM 5171 N N . THR C 1 90 ? 4.723 -13.136 -34.788 1.00 23.92 90 THR C N 1
ATOM 5172 C CA . THR C 1 90 ? 5.427 -14.373 -34.463 1.00 24.80 90 THR C CA 1
ATOM 5173 C C . THR C 1 90 ? 5.120 -14.824 -33.038 1.00 25.83 90 THR C C 1
ATOM 5174 O O . THR C 1 90 ? 4.815 -15.999 -32.797 1.00 29.52 90 THR C O 1
ATOM 5178 N N . ALA C 1 91 ? 5.196 -13.898 -32.078 1.00 21.55 91 ALA C N 1
ATOM 5179 C CA . ALA C 1 91 ? 4.906 -14.250 -30.692 1.00 30.80 91 ALA C CA 1
ATOM 5180 C C . ALA C 1 91 ? 3.473 -14.747 -30.549 1.00 29.49 91 ALA C C 1
ATOM 5181 O O . ALA C 1 91 ? 3.223 -15.786 -29.924 1.00 25.53 91 ALA C O 1
ATOM 5183 N N . LEU C 1 92 ? 2.516 -14.028 -31.150 1.00 23.31 92 LEU C N 1
ATOM 5184 C CA . LEU C 1 92 ? 1.115 -14.421 -31.029 1.00 21.47 92 LEU C CA 1
ATOM 5185 C C . LEU C 1 92 ? 0.890 -15.807 -31.611 1.00 23.51 92 LEU C C 1
ATOM 5186 O O . LEU C 1 92 ? 0.269 -16.666 -30.976 1.00 23.45 92 LEU C O 1
ATOM 5191 N N . LEU C 1 93 ? 1.424 -16.054 -32.809 1.00 23.97 93 LEU C N 1
ATOM 5192 C CA . LEU C 1 93 ? 1.265 -17.361 -33.440 1.00 27.23 93 LEU C CA 1
ATOM 5193 C C . LEU C 1 93 ? 1.812 -18.476 -32.554 1.00 30.19 93 LEU C C 1
ATOM 5194 O O . LEU C 1 93 ? 1.158 -19.510 -32.364 1.00 32.10 93 LEU C O 1
ATOM 5199 N N . SER C 1 94 ? 3.005 -18.281 -31.984 1.00 23.89 94 SER C N 1
ATOM 5200 C CA . SER C 1 94 ? 3.578 -19.331 -31.150 1.00 29.72 94 SER C CA 1
ATOM 5201 C C . SER C 1 94 ? 2.740 -19.593 -29.908 1.00 29.54 94 SER C C 1
ATOM 5202 O O . SER C 1 94 ? 2.855 -20.664 -29.307 1.00 29.60 94 SER C O 1
ATOM 5205 N N . GLN C 1 95 ? 1.905 -18.644 -29.503 1.00 29.86 95 GLN C N 1
ATOM 5206 C CA . GLN C 1 95 ? 1.155 -18.787 -28.265 1.00 31.93 95 GLN C CA 1
ATOM 5207 C C . GLN C 1 95 ? -0.321 -19.052 -28.505 1.00 24.82 95 GLN C C 1
ATOM 5208 O O . GLN C 1 95 ? -1.097 -19.112 -27.548 1.00 21.05 95 GLN C O 1
ATOM 5214 N N . PHE C 1 96 ? -0.716 -19.269 -29.755 1.00 23.06 96 PHE C N 1
ATOM 5215 C CA . PHE C 1 96 ? -2.134 -19.276 -30.066 1.00 27.43 96 PHE C CA 1
ATOM 5216 C C . PHE C 1 96 ? -2.858 -20.434 -29.400 1.00 29.41 96 PHE C C 1
ATOM 5217 O O . PHE C 1 96 ? -3.974 -20.263 -28.895 1.00 26.08 96 PHE C O 1
ATOM 5225 N N . VAL C 1 97 ? -2.253 -21.620 -29.395 1.00 24.91 97 VAL C N 1
ATOM 5226 C CA . VAL C 1 97 ? -2.937 -22.746 -28.787 1.00 25.28 97 VAL C CA 1
ATOM 5227 C C . VAL C 1 97 ? -2.908 -22.607 -27.273 1.00 26.27 97 VAL C C 1
ATOM 5228 O O . VAL C 1 97 ? -3.833 -23.055 -26.594 1.00 26.15 97 VAL C O 1
ATOM 5232 N N . THR C 1 98 ? -1.882 -21.948 -26.721 1.00 27.65 98 THR C N 1
ATOM 5233 C CA . THR C 1 98 ? -1.880 -21.643 -25.288 1.00 28.12 98 THR C CA 1
ATOM 5234 C C . THR C 1 98 ? -3.043 -20.727 -24.937 1.00 27.81 98 THR C C 1
ATOM 5235 O O . THR C 1 98 ? -3.787 -20.983 -23.983 1.00 25.32 98 THR C O 1
ATOM 5239 N N . ILE C 1 99 ? -3.218 -19.656 -25.716 1.00 24.29 99 ILE C N 1
ATOM 5240 C CA . ILE C 1 99 ? -4.351 -18.750 -25.524 1.00 24.38 99 ILE C CA 1
ATOM 5241 C C . ILE C 1 99 ? -5.662 -19.528 -25.551 1.00 24.49 99 ILE C C 1
ATOM 5242 O O . ILE C 1 99 ? -6.533 -19.354 -24.689 1.00 19.57 99 ILE C O 1
ATOM 5247 N N . ARG C 1 100 ? -5.812 -20.414 -26.537 1.00 22.66 100 ARG C N 1
ATOM 5248 C CA . ARG C 1 100 ? -7.018 -21.229 -26.616 1.00 24.06 100 ARG C CA 1
ATOM 5249 C C . ARG C 1 100 ? -7.243 -22.042 -25.332 1.00 23.22 100 ARG C C 1
ATOM 5250 O O . ARG C 1 100 ? -8.387 -22.202 -24.884 1.00 18.28 100 ARG C O 1
ATOM 5258 N N . GLU C 1 101 ? -6.168 -22.577 -24.733 1.00 23.06 101 GLU C N 1
ATOM 5259 C CA . GLU C 1 101 ? -6.320 -23.331 -23.486 1.00 25.77 101 GLU C CA 1
ATOM 5260 C C . GLU C 1 101 ? -6.804 -22.429 -22.358 1.00 19.24 101 GLU C C 1
ATOM 5261 O O . GLU C 1 101 ? -7.682 -22.810 -21.574 1.00 20.32 101 GLU C O 1
ATOM 5267 N N . LEU C 1 102 ? -6.217 -21.236 -22.247 1.00 19.43 102 LEU C N 1
ATOM 5268 C CA . LEU C 1 102 ? -6.625 -20.292 -21.215 1.00 20.23 102 LEU C CA 1
ATOM 5269 C C . LEU C 1 102 ? -8.087 -19.890 -21.383 1.00 22.90 102 LEU C C 1
ATOM 5270 O O . LEU C 1 102 ? -8.842 -19.841 -20.404 1.00 18.07 102 LEU C O 1
ATOM 5275 N N . VAL C 1 103 ? -8.517 -19.619 -22.622 1.00 19.56 103 VAL C N 1
ATOM 5276 C CA . VAL C 1 103 ? -9.900 -19.197 -22.848 1.00 22.65 103 VAL C CA 1
ATOM 5277 C C . VAL C 1 103 ? -10.871 -20.304 -22.456 1.00 19.64 103 VAL C C 1
ATOM 5278 O O . VAL C 1 103 ? -11.918 -20.040 -21.852 1.00 22.38 103 VAL C O 1
ATOM 5282 N N . LYS C 1 104 ? -10.546 -21.557 -22.796 1.00 20.41 104 LYS C N 1
ATOM 5283 C CA . LYS C 1 104 ? -11.369 -22.681 -22.347 1.00 18.16 104 LYS C CA 1
ATOM 5284 C C . LYS C 1 104 ? -11.469 -22.724 -20.828 1.00 20.29 104 LYS C C 1
ATOM 5285 O O . LYS C 1 104 ? -12.511 -23.089 -20.278 1.00 20.35 104 LYS C O 1
ATOM 5291 N N . GLN C 1 105 ? -10.393 -22.358 -20.129 1.00 16.83 105 GLN C N 1
ATOM 5292 C CA . GLN C 1 105 ? -10.478 -22.321 -18.670 1.00 19.04 105 GLN C CA 1
ATOM 5293 C C . GLN C 1 105 ? -11.318 -21.149 -18.189 1.00 18.36 105 GLN C C 1
ATOM 5294 O O . GLN C 1 105 ? -12.022 -21.271 -17.180 1.00 23.34 105 GLN C O 1
ATOM 5300 N N . ASP C 1 106 ? -11.277 -20.016 -18.903 1.00 18.02 106 ASP C N 1
ATOM 5301 C CA . ASP C 1 106 ? -12.199 -18.924 -18.605 1.00 19.48 106 ASP C CA 1
ATOM 5302 C C . ASP C 1 106 ? -13.643 -19.377 -18.782 1.00 22.92 106 ASP C C 1
ATOM 5303 O O . ASP C 1 106 ? -14.514 -19.044 -17.970 1.00 17.05 106 ASP C O 1
ATOM 5308 N N . ILE C 1 107 ? -13.907 -20.160 -19.832 1.00 18.62 107 ILE C N 1
ATOM 5309 C CA . ILE C 1 107 ? -15.255 -20.668 -20.061 1.00 16.35 107 ILE C CA 1
ATOM 5310 C C . ILE C 1 107 ? -15.672 -21.602 -18.932 1.00 20.43 107 ILE C C 1
ATOM 5311 O O . ILE C 1 107 ? -16.793 -21.510 -18.417 1.00 16.65 107 ILE C O 1
ATOM 5316 N N . ILE C 1 108 ? -14.772 -22.505 -18.518 1.00 20.11 108 ILE C N 1
ATOM 5317 C CA . ILE C 1 108 ? -15.063 -23.386 -17.389 1.00 17.34 108 ILE C CA 1
ATOM 5318 C C . ILE C 1 108 ? -15.370 -22.572 -16.128 1.00 18.80 108 ILE C C 1
ATOM 5319 O O . ILE C 1 108 ? -16.316 -22.870 -15.396 1.00 17.90 108 ILE C O 1
ATOM 5324 N N . ALA C 1 109 ? -14.579 -21.532 -15.865 1.00 16.13 109 ALA C N 1
ATOM 5325 C CA . ALA C 1 109 ? -14.821 -20.669 -14.713 1.00 16.22 109 ALA C CA 1
ATOM 5326 C C . ALA C 1 109 ? -16.202 -20.026 -14.766 1.00 18.53 109 ALA C C 1
ATOM 5327 O O . ALA C 1 109 ? -16.860 -19.869 -13.730 1.00 14.93 109 ALA C O 1
ATOM 5329 N N . ALA C 1 110 ? -16.645 -19.617 -15.961 1.00 17.59 110 ALA C N 1
ATOM 5330 C CA . ALA C 1 110 ? -17.972 -19.021 -16.106 1.00 18.17 110 ALA C CA 1
ATOM 5331 C C . ALA C 1 110 ? -19.066 -20.027 -15.768 1.00 17.31 110 ALA C C 1
ATOM 5332 O O . ALA C 1 110 ? -20.024 -19.701 -15.051 1.00 19.55 110 ALA C O 1
ATOM 5334 N N . TYR C 1 111 ? -18.923 -21.267 -16.249 1.00 16.38 111 TYR C N 1
ATOM 5335 C CA . TYR C 1 111 ? -19.935 -22.285 -15.984 1.00 21.01 111 TYR C CA 1
ATOM 5336 C C . TYR C 1 111 ? -20.044 -22.586 -14.495 1.00 19.52 111 TYR C C 1
ATOM 5337 O O . TYR C 1 111 ? -21.149 -22.607 -13.941 1.00 18.99 111 TYR C O 1
ATOM 5346 N N . THR C 1 112 ? -18.907 -22.806 -13.819 1.00 19.97 112 THR C N 1
ATOM 5347 C CA . THR C 1 112 ? -18.984 -23.093 -12.386 1.00 19.76 112 THR C CA 1
ATOM 5348 C C . THR C 1 112 ? -19.347 -21.854 -11.581 1.00 20.99 112 THR C C 1
ATOM 5349 O O . THR C 1 112 ? -19.936 -21.978 -10.509 1.00 19.87 112 THR C O 1
ATOM 5353 N N . GLY C 1 113 ? -19.023 -20.662 -12.075 1.00 24.58 113 GLY C N 1
ATOM 5354 C CA . GLY C 1 113 ? -19.263 -19.460 -11.307 1.00 19.46 113 GLY C CA 1
ATOM 5355 C C . GLY C 1 113 ? -20.607 -18.779 -11.495 1.00 22.74 113 GLY C C 1
ATOM 5356 O O . GLY C 1 113 ? -20.874 -17.794 -10.797 1.00 24.37 113 GLY C O 1
ATOM 5357 N N . ASP C 1 114 ? -21.472 -19.264 -12.383 1.00 20.94 114 ASP C N 1
ATOM 5358 C CA . ASP C 1 114 ? -22.724 -18.575 -12.708 1.00 15.86 114 ASP C CA 1
ATOM 5359 C C . ASP C 1 114 ? -23.897 -19.551 -12.786 1.00 18.88 114 ASP C C 1
ATOM 5360 O O . ASP C 1 114 ? -23.945 -20.394 -13.706 1.00 17.88 114 ASP C O 1
ATOM 5365 N N . PRO C 1 115 ? -24.877 -19.451 -11.883 1.00 21.67 115 PRO C N 1
ATOM 5366 C CA . PRO C 1 115 ? -26.057 -20.333 -11.983 1.00 22.49 115 PRO C CA 1
ATOM 5367 C C . PRO C 1 115 ? -26.861 -20.122 -13.259 1.00 18.64 115 PRO C C 1
ATOM 5368 O O . PRO C 1 115 ? -27.574 -21.033 -13.697 1.00 19.07 115 PRO C O 1
ATOM 5372 N N . ALA C 1 116 ? -26.776 -18.949 -13.870 1.00 17.70 116 ALA C N 1
ATOM 5373 C CA . ALA C 1 116 ? -27.503 -18.706 -15.112 1.00 21.32 116 ALA C CA 1
ATOM 5374 C C . ALA C 1 116 ? -26.804 -19.322 -16.310 1.00 23.28 116 ALA C C 1
ATOM 5375 O O . ALA C 1 116 ? -27.382 -19.363 -17.406 1.00 22.31 116 ALA C O 1
ATOM 5377 N N . ALA C 1 117 ? -25.582 -19.803 -16.125 1.00 17.10 117 ALA C N 1
ATOM 5378 C CA . ALA C 1 117 ? -24.801 -20.371 -17.216 1.00 26.00 117 ALA C CA 1
ATOM 5379 C C . ALA C 1 117 ? -25.225 -21.822 -17.357 1.00 27.81 117 ALA C C 1
ATOM 5380 O O . ALA C 1 117 ? -24.802 -22.681 -16.584 1.00 36.68 117 ALA C O 1
ATOM 5382 N N . SER C 1 118 ? -26.088 -22.101 -18.334 1.00 29.46 118 SER C N 1
ATOM 5383 C CA . SER C 1 118 ? -26.652 -23.439 -18.442 1.00 34.95 118 SER C CA 1
ATOM 5384 C C . SER C 1 118 ? -25.803 -24.381 -19.289 1.00 36.19 118 SER C C 1
ATOM 5385 O O . SER C 1 118 ? -25.923 -25.601 -19.136 1.00 37.07 118 SER C O 1
ATOM 5388 N N . SER C 1 119 ? -24.934 -23.858 -20.151 1.00 30.11 119 SER C N 1
ATOM 5389 C CA . SER C 1 119 ? -24.229 -24.702 -21.106 1.00 27.18 119 SER C CA 1
ATOM 5390 C C . SER C 1 119 ? -23.026 -23.949 -21.647 1.00 26.76 119 SER C C 1
ATOM 5391 O O . SER C 1 119 ? -22.981 -22.715 -21.632 1.00 25.26 119 SER C O 1
ATOM 5394 N N . LEU C 1 120 ? -22.049 -24.708 -22.143 1.00 21.38 120 LEU C N 1
ATOM 5395 C CA . LEU C 1 120 ? -20.873 -24.058 -22.706 1.00 25.23 120 LEU C CA 1
ATOM 5396 C C . LEU C 1 120 ? -21.233 -23.315 -23.991 1.00 31.17 120 LEU C C 1
ATOM 5397 O O . LEU C 1 120 ? -20.708 -22.226 -24.245 1.00 24.12 120 LEU C O 1
ATOM 5402 N N . ALA C 1 121 ? -22.145 -23.876 -24.795 1.00 22.66 121 ALA C N 1
ATOM 5403 C CA . ALA C 1 121 ? -22.600 -23.196 -26.008 1.00 27.59 121 ALA C CA 1
ATOM 5404 C C . ALA C 1 121 ? -23.025 -21.762 -25.720 1.00 21.34 121 ALA C C 1
ATOM 5405 O O . ALA C 1 121 ? -22.560 -20.821 -26.372 1.00 19.90 121 ALA C O 1
ATOM 5407 N N . MET C 1 122 ? -23.912 -21.588 -24.737 1.00 23.28 122 MET C N 1
ATOM 5408 C CA . MET C 1 122 ? -24.376 -20.260 -24.347 1.00 23.49 122 MET C CA 1
ATOM 5409 C C . MET C 1 122 ? -23.210 -19.370 -23.927 1.00 23.01 122 MET C C 1
ATOM 5410 O O . MET C 1 122 ? -23.139 -18.198 -24.320 1.00 18.89 122 MET C O 1
ATOM 5415 N N . ILE C 1 123 ? -22.276 -19.918 -23.144 1.00 19.62 123 ILE C N 1
ATOM 5416 C CA . ILE C 1 123 ? -21.154 -19.121 -22.655 1.00 16.79 123 ILE C CA 1
ATOM 5417 C C . ILE C 1 123 ? -20.272 -18.677 -23.812 1.00 21.42 123 ILE C C 1
ATOM 5418 O O . ILE C 1 123 ? -19.859 -17.512 -23.891 1.00 19.78 123 ILE C O 1
ATOM 5423 N N . ILE C 1 124 ? -19.984 -19.595 -24.734 1.00 20.10 124 ILE C N 1
ATOM 5424 C CA . ILE C 1 124 ? -19.031 -19.330 -25.807 1.00 20.82 124 ILE C CA 1
ATOM 5425 C C . ILE C 1 124 ? -19.597 -18.314 -26.790 1.00 21.51 124 ILE C C 1
ATOM 5426 O O . ILE C 1 124 ? -18.880 -17.432 -27.281 1.00 21.58 124 ILE C O 1
ATOM 5431 N N . ARG C 1 125 ? -20.894 -18.395 -27.063 1.00 17.08 125 ARG C N 1
ATOM 5432 C CA . ARG C 1 125 ? -21.487 -17.523 -28.060 1.00 22.68 125 ARG C CA 1
ATOM 5433 C C . ARG C 1 125 ? -21.881 -16.164 -27.499 1.00 21.58 125 ARG C C 1
ATOM 5434 O O . ARG C 1 125 ? -21.873 -15.186 -28.245 1.00 21.87 125 ARG C O 1
ATOM 5442 N N . SER C 1 126 ? -22.192 -16.066 -26.200 1.00 13.27 126 SER C N 1
ATOM 5443 C CA . SER C 1 126 ? -22.915 -14.910 -25.694 1.00 22.69 126 SER C CA 1
ATOM 5444 C C . SER C 1 126 ? -22.336 -14.237 -24.450 1.00 21.10 126 SER C C 1
ATOM 5445 O O . SER C 1 126 ? -22.793 -13.139 -24.117 1.00 21.19 126 SER C O 1
ATOM 5448 N N . TYR C 1 127 ? -21.392 -14.847 -23.738 1.00 15.11 127 TYR C N 1
ATOM 5449 C CA . TYR C 1 127 ? -20.904 -14.217 -22.514 1.00 17.51 127 TYR C CA 1
ATOM 5450 C C . TYR C 1 127 ? -19.908 -13.118 -22.856 1.00 15.06 127 TYR C C 1
ATOM 5451 O O . TYR C 1 127 ? -18.877 -13.401 -23.473 1.00 14.91 127 TYR C O 1
ATOM 5460 N N . PRO C 1 128 ? -20.188 -11.863 -22.507 1.00 14.43 128 PRO C N 1
ATOM 5461 C CA . PRO C 1 128 ? -19.240 -10.784 -22.832 1.00 18.79 128 PRO C CA 1
ATOM 5462 C C . PRO C 1 128 ? -17.946 -10.856 -22.047 1.00 12.75 128 PRO C C 1
ATOM 5463 O O . PRO C 1 128 ? -16.914 -10.368 -22.532 1.00 13.58 128 PRO C O 1
ATOM 5467 N N . GLY C 1 129 ? -17.967 -11.427 -20.843 1.00 16.58 129 GLY C N 1
ATOM 5468 C CA . GLY C 1 129 ? -16.726 -11.611 -20.105 1.00 16.16 129 GLY C CA 1
ATOM 5469 C C . GLY C 1 129 ? -15.799 -12.616 -20.753 1.00 18.74 129 GLY C C 1
ATOM 5470 O O . GLY C 1 129 ? -14.573 -12.523 -20.609 1.00 17.95 129 GLY C O 1
ATOM 5471 N N . ILE C 1 130 ? -16.360 -13.600 -21.454 1.00 12.26 130 ILE C N 1
ATOM 5472 C CA . ILE C 1 130 ? -15.526 -14.504 -22.236 1.00 15.19 130 ILE C CA 1
ATOM 5473 C C . ILE C 1 130 ? -14.963 -13.773 -23.453 1.00 19.49 130 ILE C C 1
ATOM 5474 O O . ILE C 1 130 ? -13.755 -13.820 -23.726 1.00 16.71 130 ILE C O 1
ATOM 5479 N N . HIS C 1 131 ? -15.826 -13.054 -24.186 1.00 12.88 131 HIS C N 1
ATOM 5480 C CA . HIS C 1 131 ? -15.370 -12.380 -25.404 1.00 14.24 131 HIS C CA 1
ATOM 5481 C C . HIS C 1 131 ? -14.283 -11.357 -25.093 1.00 15.21 131 HIS C C 1
ATOM 5482 O O . HIS C 1 131 ? -13.320 -11.215 -25.859 1.00 18.81 131 HIS C O 1
ATOM 5489 N N . VAL C 1 132 ? -14.391 -10.661 -23.956 1.00 13.10 132 VAL C N 1
ATOM 5490 C CA . VAL C 1 132 ? -13.355 -9.682 -23.642 1.00 15.21 132 VAL C CA 1
ATOM 5491 C C . VAL C 1 132 ? -12.031 -10.384 -23.371 1.00 18.47 132 VAL C C 1
ATOM 5492 O O . VAL C 1 132 ? -10.965 -9.839 -23.667 1.00 20.33 132 VAL C O 1
ATOM 5496 N N . MET C 1 133 ? -12.066 -11.613 -22.857 1.00 17.42 133 MET C N 1
ATOM 5497 C CA . MET C 1 133 ? -10.815 -12.299 -22.544 1.00 18.39 133 MET C CA 1
ATOM 5498 C C . MET C 1 133 ? -10.218 -12.966 -23.776 1.00 18.62 133 MET C C 1
ATOM 5499 O O . MET C 1 133 ? -8.991 -13.061 -23.880 1.00 20.75 133 MET C O 1
ATOM 5504 N N . MET C 1 134 ? -11.054 -13.397 -24.727 1.00 18.57 134 MET C N 1
ATOM 5505 C CA . MET C 1 134 ? -10.538 -13.758 -26.050 1.00 21.27 134 MET C CA 1
ATOM 5506 C C . MET C 1 134 ? -9.676 -12.636 -26.610 1.00 21.62 134 MET C C 1
ATOM 5507 O O . MET C 1 134 ? -8.564 -12.868 -27.098 1.00 25.03 134 MET C O 1
ATOM 5512 N N . ILE C 1 135 ? -10.166 -11.399 -26.528 1.00 16.27 135 ILE C N 1
ATOM 5513 C CA . ILE C 1 135 ? -9.410 -10.290 -27.089 1.00 15.21 135 ILE C CA 1
ATOM 5514 C C . ILE C 1 135 ? -8.203 -9.962 -26.218 1.00 16.78 135 ILE C C 1
ATOM 5515 O O . ILE C 1 135 ? -7.096 -9.755 -26.731 1.00 14.36 135 ILE C O 1
ATOM 5520 N N . GLN C 1 136 ? -8.395 -9.913 -24.891 1.00 12.71 136 GLN C N 1
ATOM 5521 C CA . GLN C 1 136 ? -7.343 -9.418 -24.008 1.00 14.74 136 GLN C CA 1
ATOM 5522 C C . GLN C 1 136 ? -6.122 -10.336 -24.023 1.00 21.04 136 GLN C C 1
ATOM 5523 O O . GLN C 1 136 ? -4.983 -9.860 -24.056 1.00 17.72 136 GLN C O 1
ATOM 5529 N N . ARG C 1 137 ? -6.337 -11.655 -24.006 1.00 15.67 137 ARG C N 1
ATOM 5530 C CA . ARG C 1 137 ? -5.202 -12.573 -24.043 1.00 21.46 137 ARG C CA 1
ATOM 5531 C C . ARG C 1 137 ? -4.425 -12.432 -25.352 1.00 24.42 137 ARG C C 1
ATOM 5532 O O . ARG C 1 137 ? -3.199 -12.577 -25.367 1.00 23.49 137 ARG C O 1
ATOM 5540 N N . VAL C 1 138 ? -5.100 -12.091 -26.447 1.00 18.75 138 VAL C N 1
ATOM 5541 C CA . VAL C 1 138 ? -4.374 -11.779 -27.676 1.00 20.16 138 VAL C CA 1
ATOM 5542 C C . VAL C 1 138 ? -3.649 -10.443 -27.542 1.00 20.34 138 VAL C C 1
ATOM 5543 O O . VAL C 1 138 ? -2.452 -10.337 -27.835 1.00 22.46 138 VAL C O 1
ATOM 5547 N N . ALA C 1 139 ? -4.358 -9.414 -27.069 1.00 15.91 139 ALA C N 1
ATOM 5548 C CA . ALA C 1 139 ? -3.781 -8.077 -26.974 1.00 17.66 139 ALA C CA 1
ATOM 5549 C C . ALA C 1 139 ? -2.620 -8.016 -26.000 1.00 17.72 139 ALA C C 1
ATOM 5550 O O . ALA C 1 139 ? -1.722 -7.186 -26.167 1.00 16.50 139 ALA C O 1
ATOM 5552 N N . HIS C 1 140 ? -2.648 -8.837 -24.950 1.00 18.41 140 HIS C N 1
ATOM 5553 C CA . HIS C 1 140 ? -1.567 -8.828 -23.979 1.00 16.87 140 HIS C CA 1
ATOM 5554 C C . HIS C 1 140 ? -0.256 -9.305 -24.596 1.00 18.90 140 HIS C C 1
ATOM 5555 O O . HIS C 1 140 ? 0.796 -8.710 -24.343 1.00 18.17 140 HIS C O 1
ATOM 5562 N N . ILE C 1 141 ? -0.299 -10.369 -25.412 1.00 21.23 141 ILE C N 1
ATOM 5563 C CA . ILE C 1 141 ? 0.891 -10.805 -26.153 1.00 17.56 141 ILE C CA 1
ATOM 5564 C C . ILE C 1 141 ? 1.460 -9.649 -26.965 1.00 25.44 141 ILE C C 1
ATOM 5565 O O . ILE C 1 141 ? 2.673 -9.384 -26.948 1.00 18.94 141 ILE C O 1
ATOM 5570 N N . LEU C 1 142 ? 0.590 -8.960 -27.715 1.00 22.00 142 LEU C N 1
ATOM 5571 C CA . LEU C 1 142 ? 1.042 -7.853 -28.552 1.00 18.45 142 LEU C CA 1
ATOM 5572 C C . LEU C 1 142 ? 1.670 -6.760 -27.712 1.00 23.94 142 LEU C C 1
ATOM 5573 O O . LEU C 1 142 ? 2.703 -6.191 -28.088 1.00 24.40 142 LEU C O 1
ATOM 5578 N N . TYR C 1 143 ? 1.049 -6.449 -26.572 1.00 16.28 143 TYR C N 1
ATOM 5579 C CA . TYR C 1 143 ? 1.574 -5.419 -25.688 1.00 21.03 143 TYR C CA 1
ATOM 5580 C C . TYR C 1 143 ? 2.944 -5.812 -25.132 1.00 24.70 143 TYR C C 1
ATOM 5581 O O . TYR C 1 143 ? 3.882 -5.006 -25.127 1.00 20.80 143 TYR C O 1
ATOM 5590 N N . MET C 1 144 ? 3.075 -7.051 -24.652 1.00 19.67 144 MET C N 1
ATOM 5591 C CA . MET C 1 144 ? 4.328 -7.474 -24.031 1.00 19.25 144 MET C CA 1
ATOM 5592 C C . MET C 1 144 ? 5.488 -7.446 -25.012 1.00 25.99 144 MET C C 1
ATOM 5593 O O . MET C 1 144 ? 6.638 -7.277 -24.601 1.00 27.55 144 MET C O 1
ATOM 5598 N N . ASN C 1 145 ? 5.214 -7.609 -26.306 1.00 22.47 145 ASN C N 1
ATOM 5599 C CA . ASN C 1 145 ? 6.251 -7.655 -27.324 1.00 25.63 145 ASN C CA 1
ATOM 5600 C C . ASN C 1 145 ? 6.467 -6.313 -28.010 1.00 32.16 145 ASN C C 1
ATOM 5601 O O . ASN C 1 145 ? 7.135 -6.263 -29.046 1.00 33.27 145 ASN C O 1
ATOM 5606 N N . GLY C 1 146 ? 5.924 -5.228 -27.464 1.00 33.23 146 GLY C N 1
ATOM 5607 C CA . GLY C 1 146 ? 6.289 -3.888 -27.897 1.00 34.89 146 GLY C CA 1
ATOM 5608 C C . GLY C 1 146 ? 5.188 -3.068 -28.538 1.00 35.93 146 GLY C C 1
ATOM 5609 O O . GLY C 1 146 ? 5.374 -1.851 -28.703 1.00 36.42 146 GLY C O 1
ATOM 5610 N N . ASP C 1 147 ? 4.044 -3.652 -28.903 1.00 37.06 147 ASP C N 1
ATOM 5611 C CA . ASP C 1 147 ? 2.969 -2.897 -29.567 1.00 38.52 147 ASP C CA 1
ATOM 5612 C C . ASP C 1 147 ? 1.964 -2.411 -28.528 1.00 37.45 147 ASP C C 1
ATOM 5613 O O . ASP C 1 147 ? 1.016 -3.110 -28.153 1.00 42.48 147 ASP C O 1
ATOM 5618 N N . ILE C 1 148 ? 2.142 -1.175 -28.075 1.00 31.23 148 ILE C N 1
ATOM 5619 C CA . ILE C 1 148 ? 1.259 -0.650 -27.053 1.00 32.10 148 ILE C CA 1
ATOM 5620 C C . ILE C 1 148 ? 0.145 0.209 -27.639 1.00 33.55 148 ILE C C 1
ATOM 5621 O O . ILE C 1 148 ? -0.770 0.603 -26.909 1.00 39.97 148 ILE C O 1
ATOM 5626 N N . GLU C 1 149 ? 0.175 0.479 -28.944 1.00 29.66 149 GLU C N 1
ATOM 5627 C CA . GLU C 1 149 ? -0.826 1.321 -29.589 1.00 29.85 149 GLU C CA 1
ATOM 5628 C C . GLU C 1 149 ? -1.949 0.512 -30.219 1.00 26.25 149 GLU C C 1
ATOM 5629 O O . GLU C 1 149 ? -3.129 0.804 -29.988 1.00 27.80 149 GLU C O 1
ATOM 5635 N N . TYR C 1 150 ? -1.606 -0.490 -31.025 1.00 22.37 150 TYR C N 1
ATOM 5636 C CA . TYR C 1 150 ? -2.648 -1.303 -31.630 1.00 24.58 150 TYR C CA 1
ATOM 5637 C C . TYR C 1 150 ? -3.327 -2.185 -30.588 1.00 24.39 150 TYR C C 1
ATOM 5638 O O . TYR C 1 150 ? -4.550 -2.355 -30.627 1.00 18.81 150 TYR C O 1
ATOM 5647 N N . SER C 1 151 ? -2.559 -2.746 -29.642 1.00 23.33 151 SER C N 1
ATOM 5648 C CA . SER C 1 151 ? -3.182 -3.531 -28.574 1.00 23.32 151 SER C CA 1
ATOM 5649 C C . SER C 1 151 ? -4.156 -2.689 -27.756 1.00 19.62 151 SER C C 1
ATOM 5650 O O . SER C 1 151 ? -5.185 -3.201 -27.299 1.00 18.26 151 SER C O 1
ATOM 5653 N N . ARG C 1 152 ? -3.871 -1.398 -27.579 1.00 17.39 152 ARG C N 1
ATOM 5654 C CA . ARG C 1 152 ? -4.844 -0.524 -26.933 1.00 17.25 152 ARG C CA 1
ATOM 5655 C C . ARG C 1 152 ? -6.077 -0.336 -27.808 1.00 18.90 152 ARG C C 1
ATOM 5656 O O . ARG C 1 152 ? -7.212 -0.418 -27.324 1.00 17.71 152 ARG C O 1
ATOM 5664 N N . GLU C 1 153 ? -5.844 -0.075 -29.099 1.00 21.73 153 GLU C N 1
ATOM 5665 C CA . GLU C 1 153 ? -6.954 0.107 -30.072 1.00 20.74 153 GLU C CA 1
ATOM 5666 C C . GLU C 1 153 ? -7.853 -1.132 -30.006 1.00 16.71 153 GLU C C 1
ATOM 5667 O O . GLU C 1 153 ? -9.082 -0.969 -29.878 1.00 16.07 153 GLU C O 1
ATOM 5673 N N . LEU C 1 154 ? -7.244 -2.319 -30.091 1.00 15.98 154 LEU C N 1
ATOM 5674 C CA . LEU C 1 154 ? -7.972 -3.580 -30.008 1.00 18.76 154 LEU C CA 1
ATOM 5675 C C . LEU C 1 154 ? -8.840 -3.642 -28.752 1.00 18.18 154 LEU C C 1
ATOM 5676 O O . LEU C 1 154 ? -10.050 -3.903 -28.830 1.00 16.20 154 LEU C O 1
ATOM 5681 N N . MET C 1 155 ? -8.246 -3.377 -27.579 1.00 16.94 155 MET C N 1
ATOM 5682 C CA . MET C 1 155 ? -9.025 -3.419 -26.346 1.00 17.90 155 MET C CA 1
ATOM 5683 C C . MET C 1 155 ? -10.144 -2.388 -26.354 1.00 19.32 155 MET C C 1
ATOM 5684 O O . MET C 1 155 ? -11.215 -2.645 -25.798 1.00 13.77 155 MET C O 1
ATOM 5689 N N . GLU C 1 156 ? -9.933 -1.227 -26.989 1.00 15.82 156 GLU C N 1
ATOM 5690 C CA . GLU C 1 156 ? -11.018 -0.253 -27.031 1.00 17.29 156 GLU C CA 1
ATOM 5691 C C . GLU C 1 156 ? -12.154 -0.714 -27.930 1.00 18.67 156 GLU C C 1
ATOM 5692 O O . GLU C 1 156 ? -13.321 -0.396 -27.662 1.00 19.90 156 GLU C O 1
ATOM 5698 N N . ASN C 1 157 ? -11.849 -1.478 -28.981 1.00 17.03 157 ASN C N 1
ATOM 5699 C CA . ASN C 1 157 ? -12.914 -2.014 -29.820 1.00 15.45 157 ASN C CA 1
ATOM 5700 C C . ASN C 1 157 ? -13.801 -2.976 -29.040 1.00 16.49 157 ASN C C 1
ATOM 5701 O O . ASN C 1 157 ? -15.027 -2.926 -29.150 1.00 16.07 157 ASN C O 1
ATOM 5706 N N . ILE C 1 158 ? -13.199 -3.888 -28.270 1.00 16.91 158 ILE C N 1
ATOM 5707 C CA . ILE C 1 158 ? -14.019 -4.815 -27.494 1.00 18.94 158 ILE C CA 1
ATOM 5708 C C . ILE C 1 158 ? -14.710 -4.063 -26.350 1.00 18.31 158 ILE C C 1
ATOM 5709 O O . ILE C 1 158 ? -15.797 -4.452 -25.899 1.00 15.43 158 ILE C O 1
ATOM 5714 N N . HIS C 1 159 ? -14.099 -2.966 -25.887 1.00 12.29 159 HIS C N 1
ATOM 5715 C CA . HIS C 1 159 ? -14.726 -2.084 -24.903 1.00 16.00 159 HIS C CA 1
ATOM 5716 C C . HIS C 1 159 ? -16.055 -1.521 -25.414 1.00 21.18 159 HIS C C 1
ATOM 5717 O O . HIS C 1 159 ? -17.044 -1.502 -24.672 1.00 16.45 159 HIS C O 1
ATOM 5724 N N . SER C 1 160 ? -16.100 -1.063 -26.685 1.00 15.99 160 SER C N 1
ATOM 5725 C CA . SER C 1 160 ? -17.334 -0.491 -27.228 1.00 19.67 160 SER C CA 1
ATOM 5726 C C . SER C 1 160 ? -18.463 -1.515 -27.230 1.00 20.63 160 SER C C 1
ATOM 5727 O O . SER C 1 160 ? -19.627 -1.170 -27.005 1.00 31.65 160 SER C O 1
ATOM 5730 N N . VAL C 1 161 ? -18.133 -2.780 -27.492 1.00 19.33 161 VAL C N 1
ATOM 5731 C CA . VAL C 1 161 ? -19.142 -3.816 -27.661 1.00 17.71 161 VAL C CA 1
ATOM 5732 C C . VAL C 1 161 ? -19.610 -4.394 -26.318 1.00 23.20 161 VAL C C 1
ATOM 5733 O O . VAL C 1 161 ? -20.769 -4.801 -26.184 1.00 25.35 161 VAL C O 1
ATOM 5737 N N . THR C 1 162 ? -18.739 -4.464 -25.314 1.00 18.24 162 THR C N 1
ATOM 5738 C CA . THR C 1 162 ? -19.110 -5.089 -24.046 1.00 16.97 162 THR C CA 1
ATOM 5739 C C . THR C 1 162 ? -19.280 -4.110 -22.886 1.00 17.03 162 THR C C 1
ATOM 5740 O O . THR C 1 162 ? -19.840 -4.492 -21.853 1.00 16.72 162 THR C O 1
ATOM 5744 N N . GLY C 1 163 ? -18.792 -2.880 -23.006 1.00 16.03 163 GLY C N 1
ATOM 5745 C CA . GLY C 1 163 ? -18.705 -2.027 -21.834 1.00 12.24 163 GLY C CA 1
ATOM 5746 C C . GLY C 1 163 ? -17.702 -2.473 -20.786 1.00 16.19 163 GLY C C 1
ATOM 5747 O O . GLY C 1 163 ? -17.718 -1.926 -19.682 1.00 19.38 163 GLY C O 1
ATOM 5748 N N . ILE C 1 164 ? -16.836 -3.453 -21.093 1.00 15.94 164 ILE C N 1
ATOM 5749 C CA . ILE C 1 164 ? -15.762 -3.905 -20.205 1.00 16.93 164 ILE C CA 1
ATOM 5750 C C . ILE C 1 164 ? -14.433 -3.322 -20.681 1.00 17.79 164 ILE C C 1
ATOM 5751 O O . ILE C 1 164 ? -14.056 -3.476 -21.852 1.00 17.28 164 ILE C O 1
ATOM 5756 N N . ASP C 1 165 ? -13.701 -2.693 -19.765 1.00 14.07 165 ASP C N 1
ATOM 5757 C CA . ASP C 1 165 ? -12.514 -1.902 -20.090 1.00 16.12 165 ASP C CA 1
ATOM 5758 C C . ASP C 1 165 ? -11.296 -2.543 -19.428 1.00 16.13 165 ASP C C 1
ATOM 5759 O O . ASP C 1 165 ? -11.027 -2.311 -18.249 1.00 15.28 165 ASP C O 1
ATOM 5764 N N . ILE C 1 166 ? -10.546 -3.357 -20.161 1.00 14.34 166 ILE C N 1
ATOM 5765 C CA . ILE C 1 166 ? -9.353 -3.990 -19.615 1.00 11.28 166 ILE C CA 1
ATOM 5766 C C . ILE C 1 166 ? -8.157 -3.537 -20.433 1.00 16.02 166 ILE C C 1
ATOM 5767 O O . ILE C 1 166 ? -8.172 -3.609 -21.668 1.00 17.16 166 ILE C O 1
ATOM 5772 N N . HIS C 1 167 ? -7.132 -3.071 -19.748 1.00 16.21 167 HIS C N 1
ATOM 5773 C CA . HIS C 1 167 ? -5.960 -2.589 -20.438 1.00 13.83 167 HIS C CA 1
ATOM 5774 C C . HIS C 1 167 ? -5.176 -3.768 -21.005 1.00 14.62 167 HIS C C 1
ATOM 5775 O O . HIS C 1 167 ? -5.137 -4.841 -20.397 1.00 19.62 167 HIS C O 1
ATOM 5782 N N . PRO C 1 168 ? -4.580 -3.613 -22.185 1.00 11.85 168 PRO C N 1
ATOM 5783 C CA . PRO C 1 168 ? -3.789 -4.713 -22.750 1.00 17.51 168 PRO C CA 1
ATOM 5784 C C . PRO C 1 168 ? -2.600 -5.109 -21.882 1.00 14.62 168 PRO C C 1
ATOM 5785 O O . PRO C 1 168 ? -2.179 -6.270 -21.927 1.00 13.53 168 PRO C O 1
ATOM 5789 N N . GLY C 1 169 ? -2.080 -4.193 -21.059 1.00 16.71 169 GLY C N 1
ATOM 5790 C CA . GLY C 1 169 ? -0.969 -4.515 -20.186 1.00 17.00 169 GLY C CA 1
ATOM 5791 C C . GLY C 1 169 ? -1.351 -5.300 -18.949 1.00 21.16 169 GLY C C 1
ATOM 5792 O O . GLY C 1 169 ? -0.470 -5.843 -18.276 1.00 17.86 169 GLY C O 1
ATOM 5793 N N . THR C 1 170 ? -2.643 -5.369 -18.629 1.00 18.13 170 THR C N 1
ATOM 5794 C CA . THR C 1 170 ? -3.072 -6.120 -17.458 1.00 15.63 170 THR C CA 1
ATOM 5795 C C . THR C 1 170 ? -2.633 -7.580 -17.563 1.00 19.31 170 THR C C 1
ATOM 5796 O O . THR C 1 170 ? -2.720 -8.205 -18.626 1.00 16.47 170 THR C O 1
ATOM 5800 N N . SER C 1 171 ? -2.148 -8.123 -16.455 1.00 17.29 171 SER C N 1
ATOM 5801 C CA . SER C 1 171 ? -1.678 -9.499 -16.390 1.00 19.33 171 SER C CA 1
ATOM 5802 C C . SER C 1 171 ? -2.706 -10.296 -15.593 1.00 18.57 171 SER C C 1
ATOM 5803 O O . SER C 1 171 ? -3.033 -9.936 -14.454 1.00 19.13 171 SER C O 1
ATOM 5806 N N . ILE C 1 172 ? -3.237 -11.355 -16.192 1.00 14.93 172 ILE C N 1
ATOM 5807 C CA . ILE C 1 172 ? -4.416 -12.027 -15.658 1.00 19.06 172 ILE C CA 1
ATOM 5808 C C . ILE C 1 172 ? -4.163 -13.523 -15.650 1.00 21.75 172 ILE C C 1
ATOM 5809 O O . ILE C 1 172 ? -3.769 -14.092 -16.673 1.00 24.22 172 ILE C O 1
ATOM 5814 N N . GLY C 1 173 ? -4.381 -14.155 -14.502 1.00 18.95 173 GLY C N 1
ATOM 5815 C CA . GLY C 1 173 ? -4.200 -15.586 -14.376 1.00 14.42 173 GLY C CA 1
ATOM 5816 C C . GLY C 1 173 ? -5.349 -16.345 -15.018 1.00 20.61 173 GLY C C 1
ATOM 5817 O O . GLY C 1 173 ? -6.203 -15.790 -15.711 1.00 17.23 173 GLY C O 1
ATOM 5818 N N . ASN C 1 174 ? -5.366 -17.651 -14.769 1.00 20.01 174 ASN C N 1
ATOM 5819 C CA . ASN C 1 174 ? -6.286 -18.534 -15.466 1.00 20.70 174 ASN C CA 1
ATOM 5820 C C . ASN C 1 174 ? -7.622 -18.631 -14.723 1.00 15.00 174 ASN C C 1
ATOM 5821 O O . ASN C 1 174 ? -7.743 -18.259 -13.551 1.00 18.64 174 ASN C O 1
ATOM 5826 N N . HIS C 1 175 ? -8.630 -19.165 -15.412 1.00 15.33 175 HIS C N 1
ATOM 5827 C CA . HIS C 1 175 ? -9.976 -19.322 -14.844 1.00 18.10 175 HIS C CA 1
ATOM 5828 C C . HIS C 1 175 ? -10.528 -17.987 -14.343 1.00 18.65 175 HIS C C 1
ATOM 5829 O O . HIS C 1 175 ? -11.003 -17.875 -13.220 1.00 17.67 175 HIS C O 1
ATOM 5836 N N . PHE C 1 176 ? -10.450 -16.961 -15.184 1.00 18.97 176 PHE C N 1
ATOM 5837 C CA . PHE C 1 176 ? -10.927 -15.629 -14.833 1.00 17.38 176 PHE C CA 1
ATOM 5838 C C . PHE C 1 176 ? -12.347 -15.454 -15.360 1.00 20.39 176 PHE C C 1
ATOM 5839 O O . PHE C 1 176 ? -12.600 -15.686 -16.547 1.00 20.25 176 PHE C O 1
ATOM 5847 N N . PHE C 1 177 ? -13.271 -15.063 -14.483 1.00 14.84 177 PHE C N 1
ATOM 5848 C CA . PHE C 1 177 ? -14.668 -14.896 -14.854 1.00 13.57 177 PHE C CA 1
ATOM 5849 C C . PHE C 1 177 ? -15.130 -13.488 -14.508 1.00 19.85 177 PHE C C 1
ATOM 5850 O O . PHE C 1 177 ? -15.122 -13.097 -13.333 1.00 14.98 177 PHE C O 1
ATOM 5858 N N . ILE C 1 178 ? -15.521 -12.732 -15.531 1.00 15.06 178 ILE C N 1
ATOM 5859 C CA . ILE C 1 178 ? -16.269 -11.488 -15.365 1.00 15.88 178 ILE C CA 1
ATOM 5860 C C . ILE C 1 178 ? -17.735 -11.780 -15.656 1.00 14.56 178 ILE C C 1
ATOM 5861 O O . ILE C 1 178 ? -18.087 -12.165 -16.780 1.00 14.77 178 ILE C O 1
ATOM 5866 N N . ASP C 1 179 ? -18.592 -11.606 -14.659 1.00 18.52 179 ASP C N 1
ATOM 5867 C CA . ASP C 1 179 ? -20.031 -11.735 -14.865 1.00 19.04 179 ASP C CA 1
ATOM 5868 C C . ASP C 1 179 ? -20.633 -10.362 -15.125 1.00 17.46 179 ASP C C 1
ATOM 5869 O O . ASP C 1 179 ? -20.352 -9.411 -14.389 1.00 14.48 179 ASP C O 1
ATOM 5874 N N . HIS C 1 180 ? -21.469 -10.276 -16.166 1.00 19.65 180 HIS C N 1
ATOM 5875 C CA . HIS C 1 180 ? -22.164 -9.056 -16.556 1.00 17.16 180 HIS C CA 1
ATOM 5876 C C . HIS C 1 180 ? -21.165 -8.061 -17.130 1.00 21.84 180 HIS C C 1
ATOM 5877 O O . HIS C 1 180 ? -21.117 -7.863 -18.353 1.00 22.46 180 HIS C O 1
ATOM 5884 N N . GLY C 1 181 ? -20.352 -7.435 -16.278 1.00 14.05 181 GLY C N 1
ATOM 5885 C CA . GLY C 1 181 ? -19.145 -6.789 -16.739 1.00 12.88 181 GLY C CA 1
ATOM 5886 C C . GLY C 1 181 ? -19.249 -5.317 -17.089 1.00 14.80 181 GLY C C 1
ATOM 5887 O O . GLY C 1 181 ? -18.227 -4.630 -17.050 1.00 15.52 181 GLY C O 1
ATOM 5888 N N . VAL C 1 182 ? -20.435 -4.804 -17.445 1.00 11.52 182 VAL C N 1
ATOM 5889 C CA . VAL C 1 182 ? -20.515 -3.409 -17.870 1.00 12.70 182 VAL C CA 1
ATOM 5890 C C . VAL C 1 182 ? -19.998 -2.519 -16.754 1.00 14.54 182 VAL C C 1
ATOM 5891 O O . VAL C 1 182 ? -20.326 -2.720 -15.581 1.00 12.18 182 VAL C O 1
ATOM 5895 N N . GLY C 1 183 ? -19.147 -1.555 -17.111 1.00 16.57 183 GLY C N 1
ATOM 5896 C CA . GLY C 1 183 ? -18.512 -0.696 -16.145 1.00 12.24 183 GLY C CA 1
ATOM 5897 C C . GLY C 1 183 ? -17.273 -1.266 -15.481 1.00 17.37 183 GLY C C 1
ATOM 5898 O O . GLY C 1 183 ? -16.657 -0.563 -14.676 1.00 18.67 183 GLY C O 1
ATOM 5899 N N . VAL C 1 184 ? -16.880 -2.507 -15.787 1.00 12.03 184 VAL C N 1
ATOM 5900 C CA . VAL C 1 184 ? -15.619 -3.036 -15.264 1.00 13.33 184 VAL C CA 1
ATOM 5901 C C . VAL C 1 184 ? -14.464 -2.263 -15.881 1.00 14.76 184 VAL C C 1
ATOM 5902 O O . VAL C 1 184 ? -14.415 -2.055 -17.102 1.00 13.06 184 VAL C O 1
ATOM 5906 N N . VAL C 1 185 ? -13.542 -1.812 -15.038 1.00 9.55 185 VAL C N 1
ATOM 5907 C CA . VAL C 1 185 ? -12.345 -1.117 -15.489 1.00 14.57 185 VAL C CA 1
ATOM 5908 C C . VAL C 1 185 ? -11.152 -1.729 -14.777 1.00 15.26 185 VAL C C 1
ATOM 5909 O O . VAL C 1 185 ? -11.114 -1.770 -13.541 1.00 16.82 185 VAL C O 1
ATOM 5913 N N . ILE C 1 186 ? -10.182 -2.202 -15.541 1.00 12.30 186 ILE C N 1
ATOM 5914 C CA . ILE C 1 186 ? -8.985 -2.810 -14.979 1.00 11.39 186 ILE C CA 1
ATOM 5915 C C . ILE C 1 186 ? -7.775 -2.180 -15.652 1.00 14.59 186 ILE C C 1
ATOM 5916 O O . ILE C 1 186 ? -7.639 -2.234 -16.889 1.00 14.69 186 ILE C O 1
ATOM 5921 N N . GLY C 1 187 ? -6.891 -1.576 -14.826 1.00 15.67 187 GLY C N 1
ATOM 5922 C CA . GLY C 1 187 ? -5.839 -0.707 -15.309 1.00 14.94 187 GLY C CA 1
ATOM 5923 C C . GLY C 1 187 ? -4.582 -1.433 -15.774 1.00 18.29 187 GLY C C 1
ATOM 5924 O O . GLY C 1 187 ? -4.415 -2.637 -15.582 1.00 13.72 187 GLY C O 1
ATOM 5925 N N . GLU C 1 188 ? -3.680 -0.633 -16.359 1.00 17.47 188 GLU C N 1
ATOM 5926 C CA . GLU C 1 188 ? -2.538 -1.145 -17.118 1.00 19.84 188 GLU C CA 1
ATOM 5927 C C . GLU C 1 188 ? -1.598 -1.992 -16.268 1.00 16.74 188 GLU C C 1
ATOM 5928 O O . GLU C 1 188 ? -1.029 -2.972 -16.761 1.00 14.54 188 GLU C O 1
ATOM 5934 N N . THR C 1 189 ? -1.382 -1.609 -15.008 1.00 14.94 189 THR C N 1
ATOM 5935 C CA . THR C 1 189 ? -0.420 -2.301 -14.154 1.00 21.18 189 THR C CA 1
ATOM 5936 C C . THR C 1 189 ? -1.078 -3.265 -13.163 1.00 22.77 189 THR C C 1
ATOM 5937 O O . THR C 1 189 ? -0.389 -3.813 -12.294 1.00 17.85 189 THR C O 1
ATOM 5941 N N . ALA C 1 190 ? -2.380 -3.514 -13.286 1.00 18.12 190 ALA C N 1
ATOM 5942 C CA . ALA C 1 190 ? -3.027 -4.433 -12.357 1.00 14.95 190 ALA C CA 1
ATOM 5943 C C . ALA C 1 190 ? -2.603 -5.868 -12.650 1.00 16.79 190 ALA C C 1
ATOM 5944 O O . ALA C 1 190 ? -2.270 -6.231 -13.788 1.00 15.78 190 ALA C O 1
ATOM 5946 N N . VAL C 1 191 ? -2.594 -6.678 -11.598 1.00 16.05 191 VAL C N 1
ATOM 5947 C CA . VAL C 1 191 ? -2.258 -8.097 -11.665 1.00 17.34 191 VAL C CA 1
ATOM 5948 C C . VAL C 1 191 ? -3.407 -8.850 -11.013 1.00 19.68 191 VAL C C 1
ATOM 5949 O O . VAL C 1 191 ? -3.871 -8.462 -9.933 1.00 18.03 191 VAL C O 1
ATOM 5953 N N . ILE C 1 192 ? -3.881 -9.907 -11.670 1.00 15.75 192 ILE C N 1
ATOM 5954 C CA . ILE C 1 192 ? -4.979 -10.723 -11.162 1.00 15.16 192 ILE C CA 1
ATOM 5955 C C . ILE C 1 192 ? -4.537 -12.177 -11.191 1.00 16.62 192 ILE C C 1
ATOM 5956 O O . ILE C 1 192 ? -4.036 -12.658 -12.216 1.00 16.43 192 ILE C O 1
ATOM 5961 N N . GLY C 1 193 ? -4.704 -12.868 -10.064 1.00 15.60 193 GLY C N 1
ATOM 5962 C CA . GLY C 1 193 ? -4.347 -14.270 -9.955 1.00 16.20 193 GLY C CA 1
ATOM 5963 C C . GLY C 1 193 ? -5.378 -15.172 -10.602 1.00 24.28 193 GLY C C 1
ATOM 5964 O O . GLY C 1 193 ? -6.094 -14.781 -11.537 1.00 17.20 193 GLY C O 1
ATOM 5965 N N . ASN C 1 194 ? -5.456 -16.396 -10.104 1.00 18.26 194 ASN C N 1
ATOM 5966 C CA . ASN C 1 194 ? -6.262 -17.442 -10.711 1.00 19.54 194 ASN C CA 1
ATOM 5967 C C . ASN C 1 194 ? -7.622 -17.554 -10.046 1.00 19.60 194 ASN C C 1
ATOM 5968 O O . ASN C 1 194 ? -7.777 -17.290 -8.848 1.00 17.15 194 ASN C O 1
ATOM 5973 N N . TRP C 1 195 ? -8.609 -17.973 -10.840 1.00 21.04 195 TRP C N 1
ATOM 5974 C CA . TRP C 1 195 ? -9.928 -18.313 -10.320 1.00 19.16 195 TRP C CA 1
ATOM 5975 C C . TRP C 1 195 ? -10.567 -17.124 -9.605 1.00 18.51 195 TRP C C 1
ATOM 5976 O O . TRP C 1 195 ? -11.234 -17.273 -8.581 1.00 20.79 195 TRP C O 1
ATOM 5987 N N . CYS C 1 196 ? -10.337 -15.931 -10.127 1.00 24.16 196 CYS C N 1
ATOM 5988 C CA . CYS C 1 196 ? -11.005 -14.749 -9.605 1.00 17.14 196 CYS C CA 1
ATOM 5989 C C . CYS C 1 196 ? -12.333 -14.543 -10.322 1.00 17.17 196 CYS C C 1
ATOM 5990 O O . CYS C 1 196 ? -12.527 -14.981 -11.461 1.00 16.44 196 CYS C O 1
ATOM 5993 N N . ARG C 1 197 ? -13.246 -13.860 -9.637 1.00 14.80 197 ARG C N 1
ATOM 5994 C CA . ARG C 1 197 ? -14.574 -13.562 -10.156 1.00 20.06 197 ARG C CA 1
ATOM 5995 C C . ARG C 1 197 ? -14.889 -12.097 -9.897 1.00 17.51 197 ARG C C 1
ATOM 5996 O O . ARG C 1 197 ? -14.815 -11.635 -8.753 1.00 15.80 197 ARG C O 1
ATOM 6004 N N . VAL C 1 198 ? -15.234 -11.374 -10.963 1.00 12.61 198 VAL C N 1
ATOM 6005 C CA . VAL C 1 198 ? -15.450 -9.934 -10.921 1.00 12.74 198 VAL C CA 1
ATOM 6006 C C . VAL C 1 198 ? -16.816 -9.607 -11.514 1.00 17.53 198 VAL C C 1
ATOM 6007 O O . VAL C 1 198 ? -17.186 -10.129 -12.574 1.00 17.48 198 VAL C O 1
ATOM 6011 N N . TYR C 1 199 ? -17.552 -8.720 -10.852 1.00 14.14 199 TYR C N 1
ATOM 6012 C CA . TYR C 1 199 ? -18.893 -8.347 -11.284 1.00 15.73 199 TYR C CA 1
ATOM 6013 C C . TYR C 1 199 ? -18.901 -6.974 -11.952 1.00 16.60 199 TYR C C 1
ATOM 6014 O O . TYR C 1 199 ? -17.878 -6.293 -12.069 1.00 12.76 199 TYR C O 1
ATOM 6023 N N . GLN C 1 200 ? -20.096 -6.570 -12.364 1.00 13.77 200 GLN C N 1
ATOM 6024 C CA . GLN C 1 200 ? -20.302 -5.300 -13.048 1.00 14.93 200 GLN C CA 1
ATOM 6025 C C . GLN C 1 200 ? -19.870 -4.121 -12.184 1.00 17.35 200 GLN C C 1
ATOM 6026 O O . GLN C 1 200 ? -19.920 -4.172 -10.950 1.00 12.81 200 GLN C O 1
ATOM 6032 N N . SER C 1 201 ? -19.481 -3.035 -12.854 1.00 11.54 201 SER C N 1
ATOM 6033 C CA . SER C 1 201 ? -19.134 -1.768 -12.205 1.00 17.25 201 SER C CA 1
ATOM 6034 C C . SER C 1 201 ? -17.971 -1.892 -11.221 1.00 14.26 201 SER C C 1
ATOM 6035 O O . SER C 1 201 ? -17.847 -1.066 -10.310 1.00 18.87 201 SER C O 1
ATOM 6038 N N . VAL C 1 202 ? -17.104 -2.897 -11.366 1.00 17.53 202 VAL C N 1
ATOM 6039 C CA . VAL C 1 202 ? -15.917 -3.019 -10.513 1.00 12.98 202 VAL C CA 1
ATOM 6040 C C . VAL C 1 202 ? -14.758 -2.292 -11.176 1.00 14.77 202 VAL C C 1
ATOM 6041 O O . VAL C 1 202 ? -14.509 -2.469 -12.378 1.00 17.98 202 VAL C O 1
ATOM 6045 N N . THR C 1 203 ? -14.054 -1.475 -10.398 1.00 11.09 203 THR C N 1
ATOM 6046 C CA . THR C 1 203 ? -12.825 -0.820 -10.823 1.00 16.23 203 THR C CA 1
ATOM 6047 C C . THR C 1 203 ? -11.647 -1.407 -10.053 1.00 16.97 203 THR C C 1
ATOM 6048 O O . THR C 1 203 ? -11.666 -1.431 -8.819 1.00 14.45 203 THR C O 1
ATOM 6052 N N . LEU C 1 204 ? -10.642 -1.886 -10.782 1.00 14.63 204 LEU C N 1
ATOM 6053 C CA . LEU C 1 204 ? -9.288 -2.131 -10.280 1.00 17.76 204 LEU C CA 1
ATOM 6054 C C . LEU C 1 204 ? -8.422 -1.032 -10.890 1.00 18.66 204 LEU C C 1
ATOM 6055 O O . LEU C 1 204 ? -7.878 -1.183 -11.990 1.00 14.81 204 LEU C O 1
ATOM 6060 N N . GLY C 1 205 ? -8.323 0.098 -10.190 1.00 17.65 205 GLY C N 1
ATOM 6061 C CA . GLY C 1 205 ? -7.896 1.332 -10.811 1.00 22.06 205 GLY C CA 1
ATOM 6062 C C . GLY C 1 205 ? -6.783 2.020 -10.046 1.00 24.58 205 GLY C C 1
ATOM 6063 O O . GLY C 1 205 ? -6.264 1.508 -9.051 1.00 18.68 205 GLY C O 1
ATOM 6064 N N . ALA C 1 206 ? -6.417 3.185 -10.560 1.00 24.41 206 ALA C N 1
ATOM 6065 C CA . ALA C 1 206 ? -5.452 4.048 -9.907 1.00 26.14 206 ALA C CA 1
ATOM 6066 C C . ALA C 1 206 ? -6.183 4.947 -8.919 1.00 28.08 206 ALA C C 1
ATOM 6067 O O . ALA C 1 206 ? -7.404 5.107 -8.982 1.00 22.93 206 ALA C O 1
ATOM 6069 N N . MET C 1 207 ? -5.422 5.515 -7.983 1.00 30.77 207 MET C N 1
ATOM 6070 C CA . MET C 1 207 ? -5.958 6.551 -7.108 1.00 30.99 207 MET C CA 1
ATOM 6071 C C . MET C 1 207 ? -6.634 7.629 -7.946 1.00 31.63 207 MET C C 1
ATOM 6072 O O . MET C 1 207 ? -6.079 8.091 -8.945 1.00 35.73 207 MET C O 1
ATOM 6077 N N . SER C 1 208 ? -7.844 8.016 -7.542 1.00 35.29 208 SER C N 1
ATOM 6078 C CA . SER C 1 208 ? -8.585 9.033 -8.283 1.00 37.67 208 SER C CA 1
ATOM 6079 C C . SER C 1 208 ? -7.751 10.299 -8.460 1.00 39.26 208 SER C C 1
ATOM 6080 O O . SER C 1 208 ? -7.702 10.874 -9.554 1.00 34.72 208 SER C O 1
ATOM 6083 N N . PHE C 1 209 ? -7.073 10.726 -7.395 1.00 38.15 209 PHE C N 1
ATOM 6084 C CA . PHE C 1 209 ? -6.276 11.954 -7.368 1.00 43.30 209 PHE C CA 1
ATOM 6085 C C . PHE C 1 209 ? -5.153 11.808 -6.336 1.00 41.77 209 PHE C C 1
ATOM 6086 O O . PHE C 1 209 ? -3.979 12.002 -6.649 1.00 47.50 209 PHE C O 1
ATOM 6094 N N . ASN C 1 220 ? 5.753 3.706 -10.437 1.00 56.92 220 ASN C N 1
ATOM 6095 C CA . ASN C 1 220 ? 5.532 2.821 -11.611 1.00 59.56 220 ASN C CA 1
ATOM 6096 C C . ASN C 1 220 ? 4.155 2.142 -11.509 1.00 44.90 220 ASN C C 1
ATOM 6097 O O . ASN C 1 220 ? 3.224 2.613 -12.159 1.00 43.40 220 ASN C O 1
ATOM 6102 N N . LYS C 1 221 ? 4.057 1.067 -10.726 1.00 35.86 221 LYS C N 1
ATOM 6103 C CA . LYS C 1 221 ? 2.785 0.325 -10.533 1.00 30.25 221 LYS C CA 1
ATOM 6104 C C . LYS C 1 221 ? 1.783 1.234 -9.821 1.00 21.17 221 LYS C C 1
ATOM 6105 O O . LYS C 1 221 ? 2.142 1.791 -8.813 1.00 24.55 221 LYS C O 1
ATOM 6111 N N . ARG C 1 222 ? 0.569 1.367 -10.336 1.00 19.37 222 ARG C N 1
ATOM 6112 C CA . ARG C 1 222 ? -0.402 2.280 -9.679 1.00 21.14 222 ARG C CA 1
ATOM 6113 C C . ARG C 1 222 ? -1.778 1.615 -9.593 1.00 16.64 222 ARG C C 1
ATOM 6114 O O . ARG C 1 222 ? -2.734 2.289 -9.217 1.00 19.53 222 ARG C O 1
ATOM 6122 N N . HIS C 1 223 ? -1.837 0.325 -9.903 1.00 20.04 223 HIS C N 1
ATOM 6123 C CA . HIS C 1 223 ? -3.084 -0.418 -9.927 1.00 17.74 223 HIS C CA 1
ATOM 6124 C C . HIS C 1 223 ? -2.957 -1.628 -9.009 1.00 17.40 223 HIS C C 1
ATOM 6125 O O . HIS C 1 223 ? -1.842 -2.027 -8.644 1.00 13.81 223 HIS C O 1
ATOM 6132 N N . PRO C 1 224 ? -4.072 -2.229 -8.602 1.00 12.65 224 PRO C N 1
ATOM 6133 C CA . PRO C 1 224 ? -4.000 -3.258 -7.562 1.00 11.78 224 PRO C CA 1
ATOM 6134 C C . PRO C 1 224 ? -3.483 -4.583 -8.094 1.00 19.10 224 PRO C C 1
ATOM 6135 O O . PRO C 1 224 ? -3.532 -4.891 -9.292 1.00 14.66 224 PRO C O 1
ATOM 6139 N N . THR C 1 225 ? -2.966 -5.362 -7.162 1.00 14.01 225 THR C N 1
ATOM 6140 C CA . THR C 1 225 ? -2.654 -6.763 -7.368 1.00 19.27 225 THR C CA 1
ATOM 6141 C C . THR C 1 225 ? -3.642 -7.595 -6.567 1.00 23.70 225 THR C C 1
ATOM 6142 O O . THR C 1 225 ? -3.826 -7.368 -5.359 1.00 21.50 225 THR C O 1
ATOM 6146 N N . ILE C 1 226 ? -4.263 -8.560 -7.229 1.00 15.87 226 ILE C N 1
ATOM 6147 C CA . ILE C 1 226 ? -5.248 -9.439 -6.607 1.00 19.35 226 ILE C CA 1
ATOM 6148 C C . ILE C 1 226 ? -4.707 -10.864 -6.630 1.00 14.81 226 ILE C C 1
ATOM 6149 O O . ILE C 1 226 ? -4.093 -11.283 -7.616 1.00 18.11 226 ILE C O 1
ATOM 6154 N N . GLY C 1 227 ? -4.893 -11.596 -5.533 1.00 15.69 227 GLY C N 1
ATOM 6155 C CA . GLY C 1 227 ? -4.416 -12.963 -5.439 1.00 16.28 227 GLY C CA 1
ATOM 6156 C C . GLY C 1 227 ? -5.381 -13.949 -6.071 1.00 24.35 227 GLY C C 1
ATOM 6157 O O . GLY C 1 227 ? -6.200 -13.592 -6.919 1.00 26.74 227 GLY C O 1
ATOM 6158 N N . ASP C 1 228 ? -5.288 -15.207 -5.647 1.00 23.85 228 ASP C N 1
ATOM 6159 C CA . ASP C 1 228 ? -6.135 -16.266 -6.191 1.00 21.28 228 ASP C CA 1
ATOM 6160 C C . ASP C 1 228 ? -7.464 -16.324 -5.452 1.00 21.18 228 ASP C C 1
ATOM 6161 O O . ASP C 1 228 ? -7.558 -15.959 -4.277 1.00 17.40 228 ASP C O 1
ATOM 6166 N N . PHE C 1 229 ? -8.503 -16.777 -6.164 1.00 22.41 229 PHE C N 1
ATOM 6167 C CA . PHE C 1 229 ? -9.827 -17.018 -5.571 1.00 21.88 229 PHE C CA 1
ATOM 6168 C C . PHE C 1 229 ? -10.391 -15.767 -4.904 1.00 20.04 229 PHE C C 1
ATOM 6169 O O . PHE C 1 229 ? -10.980 -15.827 -3.826 1.00 19.93 229 PHE C O 1
ATOM 6177 N N . VAL C 1 230 ? -10.199 -14.617 -5.522 1.00 20.68 230 VAL C N 1
ATOM 6178 C CA . VAL C 1 230 ? -10.769 -13.383 -4.991 1.00 19.76 230 VAL C CA 1
ATOM 6179 C C . VAL C 1 230 ? -12.089 -13.125 -5.695 1.00 17.55 230 VAL C C 1
ATOM 6180 O O . VAL C 1 230 ? -12.200 -13.304 -6.913 1.00 18.72 230 VAL C O 1
ATOM 6184 N N . VAL C 1 231 ? -13.100 -12.715 -4.942 1.00 16.80 231 VAL C N 1
ATOM 6185 C CA . VAL C 1 231 ? -14.393 -12.353 -5.514 1.00 21.06 231 VAL C CA 1
ATOM 6186 C C . VAL C 1 231 ? -14.644 -10.885 -5.217 1.00 21.63 231 VAL C C 1
ATOM 6187 O O . VAL C 1 231 ? -14.562 -10.466 -4.060 1.00 17.94 231 VAL C O 1
ATOM 6191 N N . ILE C 1 232 ? -14.970 -10.107 -6.246 1.00 14.30 232 ILE C N 1
ATOM 6192 C CA . ILE C 1 232 ? -15.192 -8.678 -6.071 1.00 16.51 232 ILE C CA 1
ATOM 6193 C C . ILE C 1 232 ? -16.613 -8.356 -6.534 1.00 22.15 232 ILE C C 1
ATOM 6194 O O . ILE C 1 232 ? -16.929 -8.450 -7.732 1.00 17.61 232 ILE C O 1
ATOM 6199 N N . GLY C 1 233 ? -17.464 -7.975 -5.584 1.00 16.92 233 GLY C N 1
ATOM 6200 C CA . GLY C 1 233 ? -18.869 -7.731 -5.860 1.00 15.35 233 GLY C CA 1
ATOM 6201 C C . GLY C 1 233 ? -19.121 -6.410 -6.575 1.00 24.07 233 GLY C C 1
ATOM 6202 O O . GLY C 1 233 ? -18.258 -5.532 -6.691 1.00 14.77 233 GLY C O 1
ATOM 6203 N N . ALA C 1 234 ? -20.365 -6.271 -7.036 1.00 19.33 234 ALA C N 1
ATOM 6204 C CA . ALA C 1 234 ? -20.727 -5.209 -7.971 1.00 17.75 234 ALA C CA 1
ATOM 6205 C C . ALA C 1 234 ? -20.480 -3.836 -7.367 1.00 16.82 234 ALA C C 1
ATOM 6206 O O . ALA C 1 234 ? -20.837 -3.576 -6.216 1.00 15.89 234 ALA C O 1
ATOM 6208 N N . GLY C 1 235 ? -19.884 -2.951 -8.152 1.00 14.49 235 GLY C N 1
ATOM 6209 C CA . GLY C 1 235 ? -19.719 -1.582 -7.721 1.00 18.75 235 GLY C CA 1
ATOM 6210 C C . GLY C 1 235 ? -18.511 -1.314 -6.847 1.00 14.54 235 GLY C C 1
ATOM 6211 O O . GLY C 1 235 ? -18.268 -0.155 -6.514 1.00 17.73 235 GLY C O 1
ATOM 6212 N N . ALA C 1 236 ? -17.738 -2.332 -6.479 1.00 16.13 236 ALA C N 1
ATOM 6213 C CA . ALA C 1 236 ? -16.557 -2.098 -5.653 1.00 15.71 236 ALA C CA 1
ATOM 6214 C C . ALA C 1 236 ? -15.490 -1.343 -6.431 1.00 13.79 236 ALA C C 1
ATOM 6215 O O . ALA C 1 236 ? -15.277 -1.573 -7.630 1.00 15.56 236 ALA C O 1
ATOM 6217 N N . LYS C 1 237 ? -14.837 -0.413 -5.752 1.00 12.49 237 LYS C N 1
ATOM 6218 C CA . LYS C 1 237 ? -13.730 0.342 -6.331 1.00 17.42 237 LYS C CA 1
ATOM 6219 C C . LYS C 1 237 ? -12.468 0.018 -5.546 1.00 18.00 237 LYS C C 1
ATOM 6220 O O . LYS C 1 237 ? -12.396 0.286 -4.343 1.00 19.79 237 LYS C O 1
ATOM 6226 N N . VAL C 1 238 ? -11.492 -0.582 -6.206 1.00 16.50 238 VAL C N 1
ATOM 6227 C CA . VAL C 1 238 ? -10.235 -0.974 -5.572 1.00 14.30 238 VAL C CA 1
ATOM 6228 C C . VAL C 1 238 ? -9.148 -0.136 -6.225 1.00 17.37 238 VAL C C 1
ATOM 6229 O O . VAL C 1 238 ? -8.835 -0.334 -7.405 1.00 21.06 238 VAL C O 1
ATOM 6233 N N . LEU C 1 239 ? -8.584 0.818 -5.475 1.00 15.42 239 LEU C N 1
ATOM 6234 C CA . LEU C 1 239 ? -7.795 1.897 -6.056 1.00 15.05 239 LEU C CA 1
ATOM 6235 C C . LEU C 1 239 ? -6.396 1.955 -5.467 1.00 17.83 239 LEU C C 1
ATOM 6236 O O . LEU C 1 239 ? -6.224 1.891 -4.250 1.00 22.04 239 LEU C O 1
ATOM 6241 N N . GLY C 1 240 ? -5.408 2.130 -6.339 1.00 15.29 240 GLY C N 1
ATOM 6242 C CA . GLY C 1 240 ? -4.032 2.331 -5.953 1.00 16.57 240 GLY C CA 1
ATOM 6243 C C . GLY C 1 240 ? -3.215 1.058 -6.076 1.00 20.54 240 GLY C C 1
ATOM 6244 O O . GLY C 1 240 ? -3.717 -0.030 -6.381 1.00 15.68 240 GLY C O 1
ATOM 6245 N N . ASN C 1 241 ? -1.916 1.211 -5.832 1.00 17.35 241 ASN C N 1
ATOM 6246 C CA . ASN C 1 241 ? -0.999 0.069 -5.779 1.00 18.77 241 ASN C CA 1
ATOM 6247 C C . ASN C 1 241 ? -1.147 -0.631 -4.432 1.00 22.18 241 ASN C C 1
ATOM 6248 O O . ASN C 1 241 ? -0.330 -0.480 -3.518 1.00 25.29 241 ASN C O 1
ATOM 6253 N N . ILE C 1 242 ? -2.213 -1.417 -4.313 1.00 20.61 242 ILE C N 1
ATOM 6254 C CA . ILE C 1 242 ? -2.508 -2.173 -3.105 1.00 19.33 242 ILE C CA 1
ATOM 6255 C C . ILE C 1 242 ? -2.664 -3.632 -3.489 1.00 19.70 242 ILE C C 1
ATOM 6256 O O . ILE C 1 242 ? -2.798 -3.980 -4.662 1.00 18.03 242 ILE C O 1
ATOM 6261 N N . THR C 1 243 ? -2.690 -4.484 -2.475 1.00 16.03 243 THR C N 1
ATOM 6262 C CA . THR C 1 243 ? -2.786 -5.920 -2.670 1.00 18.93 243 THR C CA 1
ATOM 6263 C C . THR C 1 243 ? -4.001 -6.467 -1.942 1.00 20.85 243 THR C C 1
ATOM 6264 O O . THR C 1 243 ? -4.242 -6.139 -0.772 1.00 18.45 243 THR C O 1
ATOM 6268 N N . ILE C 1 244 ? -4.766 -7.282 -2.650 1.00 17.84 244 ILE C N 1
ATOM 6269 C CA . ILE C 1 244 ? -5.850 -8.078 -2.097 1.00 18.64 244 ILE C CA 1
ATOM 6270 C C . ILE C 1 244 ? -5.319 -9.506 -2.049 1.00 22.39 244 ILE C C 1
ATOM 6271 O O . ILE C 1 244 ? -5.009 -10.096 -3.093 1.00 19.22 244 ILE C O 1
ATOM 6276 N N . GLY C 1 245 ? -5.161 -10.055 -0.848 1.00 16.67 245 GLY C N 1
ATOM 6277 C CA . GLY C 1 245 ? -4.614 -11.390 -0.738 1.00 14.78 245 GLY C CA 1
ATOM 6278 C C . GLY C 1 245 ? -5.585 -12.443 -1.234 1.00 19.18 245 GLY C C 1
ATOM 6279 O O . GLY C 1 245 ? -6.749 -12.172 -1.525 1.00 13.89 245 GLY C O 1
ATOM 6280 N N . SER C 1 246 ? -5.095 -13.678 -1.333 1.00 18.17 246 SER C N 1
ATOM 6281 C CA . SER C 1 246 ? -5.922 -14.745 -1.881 1.00 21.60 246 SER C CA 1
ATOM 6282 C C . SER C 1 246 ? -7.121 -15.055 -0.992 1.00 23.49 246 SER C C 1
ATOM 6283 O O . SER C 1 246 ? -7.111 -14.812 0.221 1.00 16.56 246 SER C O 1
ATOM 6286 N N . ASN C 1 247 ? -8.170 -15.598 -1.620 1.00 20.91 247 ASN C N 1
ATOM 6287 C CA . ASN C 1 247 ? -9.374 -16.041 -0.906 1.00 23.36 247 ASN C CA 1
ATOM 6288 C C . ASN C 1 247 ? -10.017 -14.890 -0.133 1.00 24.16 247 ASN C C 1
ATOM 6289 O O . ASN C 1 247 ? -10.380 -15.024 1.037 1.00 27.95 247 ASN C O 1
ATOM 6294 N N . VAL C 1 248 ? -10.115 -13.736 -0.767 1.00 19.55 248 VAL C N 1
ATOM 6295 C CA . VAL C 1 248 ? -10.785 -12.584 -0.183 1.00 16.30 248 VAL C CA 1
ATOM 6296 C C . VAL C 1 248 ? -12.106 -12.404 -0.913 1.00 16.04 248 VAL C C 1
ATOM 6297 O O . VAL C 1 248 ? -12.189 -12.623 -2.130 1.00 20.75 248 VAL C O 1
ATOM 6301 N N . LYS C 1 249 ? -13.145 -12.058 -0.170 1.00 16.89 249 LYS C N 1
ATOM 6302 C CA . LYS C 1 249 ? -14.460 -11.766 -0.739 1.00 21.98 249 LYS C CA 1
ATOM 6303 C C . LYS C 1 249 ? -14.780 -10.305 -0.455 1.00 22.94 249 LYS C C 1
ATOM 6304 O O . LYS C 1 249 ? -14.802 -9.884 0.709 1.00 20.29 249 LYS C O 1
ATOM 6310 N N . ILE C 1 250 ? -14.997 -9.519 -1.504 1.00 16.55 250 ILE C N 1
ATOM 6311 C CA . ILE C 1 250 ? -15.212 -8.082 -1.351 1.00 16.82 250 ILE C CA 1
ATOM 6312 C C . ILE C 1 250 ? -16.664 -7.774 -1.690 1.00 20.66 250 ILE C C 1
ATOM 6313 O O . ILE C 1 250 ? -17.109 -7.988 -2.828 1.00 20.39 250 ILE C O 1
ATOM 6318 N N . GLY C 1 251 ? -17.399 -7.264 -0.701 1.00 21.20 251 GLY C N 1
ATOM 6319 C CA . GLY C 1 251 ? -18.816 -7.014 -0.877 1.00 23.98 251 GLY C CA 1
ATOM 6320 C C . GLY C 1 251 ? -19.106 -5.857 -1.817 1.00 23.60 251 GLY C C 1
ATOM 6321 O O . GLY C 1 251 ? -18.265 -4.999 -2.090 1.00 18.44 251 GLY C O 1
ATOM 6322 N N . ALA C 1 252 ? -20.353 -5.833 -2.292 1.00 19.32 252 ALA C N 1
ATOM 6323 C CA . ALA C 1 252 ? -20.789 -4.844 -3.272 1.00 24.31 252 ALA C CA 1
ATOM 6324 C C . ALA C 1 252 ? -20.579 -3.418 -2.765 1.00 23.10 252 ALA C C 1
ATOM 6325 O O . ALA C 1 252 ? -20.742 -3.135 -1.578 1.00 18.54 252 ALA C O 1
ATOM 6327 N N . ASN C 1 253 ? -20.184 -2.528 -3.678 1.00 12.64 253 ASN C N 1
ATOM 6328 C CA . ASN C 1 253 ? -20.025 -1.089 -3.462 1.00 16.55 253 ASN C CA 1
ATOM 6329 C C . ASN C 1 253 ? -18.908 -0.707 -2.489 1.00 18.30 253 ASN C C 1
ATOM 6330 O O . ASN C 1 253 ? -18.808 0.467 -2.116 1.00 21.38 253 ASN C O 1
ATOM 6335 N N . CYS C 1 254 ? -18.029 -1.634 -2.111 1.00 16.83 254 CYS C N 1
ATOM 6336 C CA . CYS C 1 254 ? -16.919 -1.296 -1.221 1.00 21.96 254 CYS C CA 1
ATOM 6337 C C . CYS C 1 254 ? -15.967 -0.288 -1.869 1.00 23.81 254 CYS C C 1
ATOM 6338 O O . CYS C 1 254 ? -15.720 -0.324 -3.077 1.00 19.20 254 CYS C O 1
ATOM 6341 N N . TRP C 1 255 ? -15.403 0.606 -1.050 1.00 15.90 255 TRP C N 1
ATOM 6342 C CA . TRP C 1 255 ? -14.345 1.522 -1.483 1.00 17.90 255 TRP C CA 1
ATOM 6343 C C . TRP C 1 255 ? -13.058 1.078 -0.794 1.00 21.82 255 TRP C C 1
ATOM 6344 O O . TRP C 1 255 ? -12.867 1.341 0.396 1.00 20.19 255 TRP C O 1
ATOM 6355 N N . ILE C 1 256 ? -12.191 0.386 -1.530 1.00 17.38 256 ILE C N 1
ATOM 6356 C CA . ILE C 1 256 ? -10.988 -0.231 -0.972 1.00 15.54 256 ILE C CA 1
ATOM 6357 C C . ILE C 1 256 ? -9.784 0.584 -1.419 1.00 19.58 256 ILE C C 1
ATOM 6358 O O . ILE C 1 256 ? -9.462 0.639 -2.614 1.00 18.92 256 ILE C O 1
ATOM 6363 N N . THR C 1 257 ? -9.109 1.209 -0.462 1.00 14.50 257 THR C N 1
ATOM 6364 C CA . THR C 1 257 ? -7.886 1.943 -0.754 1.00 19.64 257 THR C CA 1
ATOM 6365 C C . THR C 1 257 ? -6.679 1.451 0.048 1.00 17.37 257 THR C C 1
ATOM 6366 O O . THR C 1 257 ? -5.632 2.102 0.003 1.00 18.56 257 THR C O 1
ATOM 6370 N N . GLN C 1 258 ? -6.792 0.330 0.772 1.00 18.31 258 GLN C N 1
ATOM 6371 C CA . GLN C 1 258 ? -5.698 -0.254 1.548 1.00 17.43 258 GLN C CA 1
ATOM 6372 C C . GLN C 1 258 ? -5.603 -1.754 1.295 1.00 18.07 258 GLN C C 1
ATOM 6373 O O . GLN C 1 258 ? -6.580 -2.395 0.893 1.00 22.50 258 GLN C O 1
ATOM 6379 N N . ASN C 1 259 ? -4.431 -2.332 1.594 1.00 14.42 259 ASN C N 1
ATOM 6380 C CA . ASN C 1 259 ? -4.253 -3.773 1.430 1.00 13.07 259 ASN C CA 1
ATOM 6381 C C . ASN C 1 259 ? -5.282 -4.549 2.248 1.00 17.12 259 ASN C C 1
ATOM 6382 O O . ASN C 1 259 ? -5.760 -4.091 3.295 1.00 16.78 259 ASN C O 1
ATOM 6387 N N . ILE C 1 260 ? -5.613 -5.744 1.764 1.00 18.49 260 ILE C N 1
ATOM 6388 C CA . ILE C 1 260 ? -6.495 -6.681 2.461 1.00 20.22 260 ILE C CA 1
ATOM 6389 C C . ILE C 1 260 ? -5.768 -8.017 2.518 1.00 24.36 260 ILE C C 1
ATOM 6390 O O . ILE C 1 260 ? -5.407 -8.568 1.471 1.00 18.91 260 ILE C O 1
ATOM 6395 N N . ASP C 1 261 ? -5.542 -8.525 3.729 1.00 17.55 261 ASP C N 1
ATOM 6396 C CA . ASP C 1 261 ? -4.866 -9.801 3.889 1.00 21.52 261 ASP C CA 1
ATOM 6397 C C . ASP C 1 261 ? -5.758 -10.933 3.406 1.00 21.40 261 ASP C C 1
ATOM 6398 O O . ASP C 1 261 ? -6.973 -10.783 3.269 1.00 20.82 261 ASP C O 1
ATOM 6403 N N . GLN C 1 262 ? -5.141 -12.090 3.197 1.00 19.54 262 GLN C N 1
ATOM 6404 C CA . GLN C 1 262 ? -5.830 -13.256 2.671 1.00 23.56 262 GLN C CA 1
ATOM 6405 C C . GLN C 1 262 ? -6.866 -13.772 3.670 1.00 29.02 262 GLN C C 1
ATOM 6406 O O . GLN C 1 262 ? -6.834 -13.453 4.865 1.00 26.63 262 GLN C O 1
ATOM 6412 N N . ASP C 1 263 ? -7.805 -14.573 3.155 1.00 22.72 263 ASP C N 1
ATOM 6413 C CA . ASP C 1 263 ? -8.858 -15.205 3.966 1.00 29.68 263 ASP C CA 1
ATOM 6414 C C . ASP C 1 263 ? -9.712 -14.179 4.710 1.00 30.50 263 ASP C C 1
ATOM 6415 O O . ASP C 1 263 ? -9.999 -14.335 5.898 1.00 34.59 263 ASP C O 1
ATOM 6420 N N . GLN C 1 264 ? -10.115 -13.119 4.020 1.00 27.13 264 GLN C N 1
ATOM 6421 C CA . GLN C 1 264 ? -10.944 -12.086 4.628 1.00 24.10 264 GLN C CA 1
ATOM 6422 C C . GLN C 1 264 ? -12.241 -11.912 3.849 1.00 25.70 264 GLN C C 1
ATOM 6423 O O . GLN C 1 264 ? -12.299 -12.167 2.642 1.00 20.85 264 GLN C O 1
ATOM 6429 N N . ILE C 1 265 ? -13.275 -11.466 4.552 1.00 20.16 265 ILE C N 1
ATOM 6430 C CA . ILE C 1 265 ? -14.500 -10.946 3.954 1.00 27.95 265 ILE C CA 1
ATOM 6431 C C . ILE C 1 265 ? -14.575 -9.465 4.281 1.00 28.07 265 ILE C C 1
ATOM 6432 O O . ILE C 1 265 ? -14.415 -9.076 5.442 1.00 27.22 265 ILE C O 1
ATOM 6437 N N . VAL C 1 266 ? -14.842 -8.642 3.275 1.00 16.19 266 VAL C N 1
ATOM 6438 C CA . VAL C 1 266 ? -14.905 -7.194 3.435 1.00 18.79 266 VAL C CA 1
ATOM 6439 C C . VAL C 1 266 ? -16.269 -6.710 2.963 1.00 21.52 266 VAL C C 1
ATOM 6440 O O . VAL C 1 266 ? -16.741 -7.114 1.894 1.00 24.88 266 VAL C O 1
ATOM 6444 N N . PHE C 1 267 ? -16.888 -5.826 3.736 1.00 20.02 267 PHE C N 1
ATOM 6445 C CA . PHE C 1 267 ? -18.222 -5.363 3.385 1.00 22.38 267 PHE C CA 1
ATOM 6446 C C . PHE C 1 267 ? -18.481 -4.047 4.088 1.00 25.71 267 PHE C C 1
ATOM 6447 O O . PHE C 1 267 ? -17.919 -3.779 5.151 1.00 28.36 267 PHE C O 1
ATOM 6455 N N . ILE C 1 268 ? -19.336 -3.225 3.480 1.00 22.37 268 ILE C N 1
ATOM 6456 C CA . ILE C 1 268 ? -19.818 -2.026 4.152 1.00 26.88 268 ILE C CA 1
ATOM 6457 C C . ILE C 1 268 ? -20.500 -2.434 5.454 1.00 31.20 268 ILE C C 1
ATOM 6458 O O . ILE C 1 268 ? -21.298 -3.380 5.489 1.00 33.29 268 ILE C O 1
ATOM 6463 N N . SER C 1 269 ? -20.178 -1.736 6.537 1.00 33.30 269 SER C N 1
ATOM 6464 C CA . SER C 1 269 ? -20.541 -2.235 7.865 1.00 39.34 269 SER C CA 1
ATOM 6465 C C . SER C 1 269 ? -21.926 -1.807 8.334 1.00 43.61 269 SER C C 1
ATOM 6466 O O . SER C 1 269 ? -22.483 -2.453 9.227 1.00 42.58 269 SER C O 1
ATOM 6469 N N . GLU C 1 270 ? -22.495 -0.753 7.755 1.00 47.86 270 GLU C N 1
ATOM 6470 C CA . GLU C 1 270 ? -23.734 -0.148 8.228 1.00 45.26 270 GLU C CA 1
ATOM 6471 C C . GLU C 1 270 ? -24.812 -0.289 7.162 1.00 46.90 270 GLU C C 1
ATOM 6472 O O . GLU C 1 270 ? -24.568 -0.002 5.984 1.00 42.29 270 GLU C O 1
ATOM 6478 N N . HIS C 1 271 ? -25.998 -0.732 7.572 1.00 49.24 271 HIS C N 1
ATOM 6479 C CA . HIS C 1 271 ? -27.115 -0.794 6.647 1.00 44.38 271 HIS C CA 1
ATOM 6480 C C . HIS C 1 271 ? -27.656 0.607 6.376 1.00 40.60 271 HIS C C 1
ATOM 6481 O O . HIS C 1 271 ? -27.536 1.503 7.217 1.00 40.94 271 HIS C O 1
ATOM 6488 N N . PRO C 1 272 ? -28.244 0.823 5.203 1.00 40.78 272 PRO C N 1
ATOM 6489 C CA . PRO C 1 272 ? -28.912 2.100 4.938 1.00 34.71 272 PRO C CA 1
ATOM 6490 C C . PRO C 1 272 ? -30.007 2.379 5.958 1.00 28.59 272 PRO C C 1
ATOM 6491 O O . PRO C 1 272 ? -30.690 1.471 6.435 1.00 33.87 272 PRO C O 1
ATOM 6495 N N . SER C 1 273 ? -30.166 3.657 6.283 1.00 23.80 273 SER C N 1
ATOM 6496 C CA . SER C 1 273 ? -31.268 4.116 7.112 1.00 29.61 273 SER C CA 1
ATOM 6497 C C . SER C 1 273 ? -32.559 4.152 6.300 1.00 28.00 273 SER C C 1
ATOM 6498 O O . SER C 1 273 ? -32.546 4.251 5.071 1.00 28.65 273 SER C O 1
ATOM 6501 N N . GLN C 1 274 ? -33.687 4.084 7.006 1.00 27.41 274 GLN C N 1
ATOM 6502 C CA . GLN C 1 274 ? -35.008 4.081 6.388 1.00 26.51 274 GLN C CA 1
ATOM 6503 C C . GLN C 1 274 ? -35.968 4.953 7.184 1.00 33.90 274 GLN C C 1
ATOM 6504 O O . GLN C 1 274 ? -35.834 5.090 8.400 1.00 36.91 274 GLN C O 1
ATOM 6510 N N . ILE C 1 275 ? -36.957 5.518 6.484 1.00 27.02 275 ILE C N 1
ATOM 6511 C CA . ILE C 1 275 ? -38.043 6.280 7.091 1.00 30.82 275 ILE C CA 1
ATOM 6512 C C . ILE C 1 275 ? -39.327 5.991 6.318 1.00 32.72 275 ILE C C 1
ATOM 6513 O O . ILE C 1 275 ? -39.304 5.640 5.137 1.00 30.48 275 ILE C O 1
ATOM 6518 N N . THR C 1 276 ? -40.459 6.155 6.992 1.00 31.99 276 THR C N 1
ATOM 6519 C CA . THR C 1 276 ? -41.753 5.977 6.339 1.00 38.13 276 THR C CA 1
ATOM 6520 C C . THR C 1 276 ? -42.171 7.257 5.607 1.00 40.62 276 THR C C 1
ATOM 6521 O O . THR C 1 276 ? -41.654 8.347 5.872 1.00 44.23 276 THR C O 1
ATOM 6525 N N . LYS C 1 277 ? -43.099 7.087 4.654 1.00 41.12 277 LYS C N 1
ATOM 6526 C CA . LYS C 1 277 ? -43.692 8.101 3.754 1.00 41.42 277 LYS C CA 1
ATOM 6527 C C . LYS C 1 277 ? -42.896 8.134 2.460 1.00 50.91 277 LYS C C 1
ATOM 6528 O O . LYS C 1 277 ? -42.974 7.198 1.657 1.00 46.95 277 LYS C O 1
ATOM 6534 N N . GLU C 1 304 ? -53.328 7.666 -15.157 1.00 41.90 304 GLU C N 1
ATOM 6535 C CA . GLU C 1 304 ? -54.190 7.145 -16.252 1.00 47.38 304 GLU C CA 1
ATOM 6536 C C . GLU C 1 304 ? -53.581 7.562 -17.595 1.00 45.57 304 GLU C C 1
ATOM 6537 O O . GLU C 1 304 ? -53.377 8.757 -17.817 1.00 42.86 304 GLU C O 1
ATOM 6543 N N . ASN C 1 305 ? -53.280 6.578 -18.434 1.00 43.54 305 ASN C N 1
ATOM 6544 C CA . ASN C 1 305 ? -52.643 6.796 -19.756 1.00 41.09 305 ASN C CA 1
ATOM 6545 C C . ASN C 1 305 ? -53.376 7.881 -20.555 1.00 38.35 305 ASN C C 1
ATOM 6546 O O . ASN C 1 305 ? -52.704 8.746 -21.083 1.00 36.32 305 ASN C O 1
ATOM 6551 N N . LEU C 1 306 ? -54.701 7.809 -20.648 1.00 40.35 306 LEU C N 1
ATOM 6552 C CA . LEU C 1 306 ? -55.459 8.790 -21.468 1.00 36.36 306 LEU C CA 1
ATOM 6553 C C . LEU C 1 306 ? -55.243 10.208 -20.937 1.00 36.15 306 LEU C C 1
ATOM 6554 O O . LEU C 1 306 ? -54.999 11.090 -21.748 1.00 36.72 306 LEU C O 1
ATOM 6559 N N . SER C 1 307 ? -55.317 10.388 -19.622 1.00 30.00 307 SER C N 1
ATOM 6560 C CA . SER C 1 307 ? -55.080 11.721 -19.019 1.00 30.00 307 SER C CA 1
ATOM 6561 C C . SER C 1 307 ? -53.650 12.165 -19.348 1.00 30.00 307 SER C C 1
ATOM 6562 O O . SER C 1 307 ? -53.453 13.315 -19.762 1.00 30.00 307 SER C O 1
ATOM 6565 N N . TRP C 1 308 ? -52.694 11.252 -19.254 1.00 39.39 308 TRP C N 1
ATOM 6566 C CA . TRP C 1 308 ? -51.312 11.672 -19.572 1.00 39.43 308 TRP C CA 1
ATOM 6567 C C . TRP C 1 308 ? -51.168 12.001 -21.064 1.00 36.20 308 TRP C C 1
ATOM 6568 O O . TRP C 1 308 ? -50.558 13.007 -21.368 1.00 35.80 308 TRP C O 1
ATOM 6570 N N . VAL C 1 309 ? -51.762 11.204 -21.946 1.00 30.63 309 VAL C N 1
ATOM 6571 C CA . VAL C 1 309 ? -51.609 11.443 -23.413 1.00 44.35 309 VAL C CA 1
ATOM 6572 C C . VAL C 1 309 ? -52.354 12.709 -23.857 1.00 46.20 309 VAL C C 1
ATOM 6573 O O . VAL C 1 309 ? -52.016 13.227 -24.907 1.00 47.67 309 VAL C O 1
ATOM 6577 N N . ASN C 1 310 ? -53.326 13.196 -23.094 1.00 45.75 310 ASN C N 1
ATOM 6578 C CA . ASN C 1 310 ? -54.000 14.442 -23.536 1.00 48.51 310 ASN C CA 1
ATOM 6579 C C . ASN C 1 310 ? -53.045 15.600 -23.238 1.00 49.42 310 ASN C C 1
ATOM 6580 O O . ASN C 1 310 ? -52.926 16.498 -24.065 1.00 54.45 310 ASN C O 1
ATOM 6585 N N . SER C 1 311 ? -52.360 15.511 -22.101 1.00 55.51 311 SER C N 1
ATOM 6586 C CA . SER C 1 311 ? -51.390 16.528 -21.625 1.00 57.18 311 SER C CA 1
ATOM 6587 C C . SER C 1 311 ? -50.463 17.017 -22.743 1.00 57.81 311 SER C C 1
ATOM 6588 O O . SER C 1 311 ? -50.422 18.221 -22.965 1.00 68.01 311 SER C O 1
ATOM 6591 N N . PRO C 1 312 ? -49.698 16.149 -23.437 1.00 55.31 312 PRO C N 1
ATOM 6592 C CA . PRO C 1 312 ? -48.730 16.584 -24.440 1.00 59.40 312 PRO C CA 1
ATOM 6593 C C . PRO C 1 312 ? -49.232 16.738 -25.879 1.00 62.57 312 PRO C C 1
ATOM 6594 O O . PRO C 1 312 ? -48.564 17.383 -26.653 1.00 64.64 312 PRO C O 1
ATOM 6598 N N . GLU C 1 313 ? -50.352 16.108 -26.212 1.00 67.49 313 GLU C N 1
ATOM 6599 C CA . GLU C 1 313 ? -50.891 16.243 -27.587 1.00 63.63 313 GLU C CA 1
ATOM 6600 C C . GLU C 1 313 ? -52.041 17.252 -27.540 1.00 60.60 313 GLU C C 1
ATOM 6601 O O . GLU C 1 313 ? -51.797 18.338 -26.986 1.00 72.04 313 GLU C O 1
#

Organism: Entamoeba histolytica (NCBI:txid5759)

Foldseek 3Di:
DLVLLLVLLVVLVVLVVPDDPQLADPDDDDADDADLLLLLLLCLLRVRQHHDPVQPDSVSNSVSLVVNLVVQQVVLCVVPRNVLSVQLSSQLSVCVSVLSVQLVLLLVLQCVVDPPDDGSSCCSPPFLQSSLSSLLVSLLSSVVSPRQPVSQVSSVSSCVVQLAAAHSQEAEEGNEYEHSRRLEHFDNQEYYEESEYEYANEYQEADPVVPDRRGEYEYACEYEEANEYRYTHEYEYYCEYEYHNHDHDYHHYHNYYHYDPDDDDDDDDDVVVVVVVVVD/DLVLLLVLLVVLVVLVVPDDCLLADQDDEDADDADLLLLLLLCLLRVRLHHDNVQNDSVNNSVSSVVNLVVQQVVLCVVPNNVLSVQLSSQLSVCVSVLSVQLVLLLVLAVVPDPPDDGSSCCSVPFLQSSLSSLLVSLLSSVVSPRQPVSQVSQVSSCVVQLAHEHSQEAEEGNEYEGSRRLEHEDNQEYYEESEYEYYNEYQEADPVVRFGEYEYYCEYAEANEYAYTHEYEYHCEYEYHNHDHDYHHYHNYYHDDDDDDDDDDDDVCVVVVPD/DLVLLLVLLVVLLVLVVVDDPQLADPDEDDADDADLLLLLLLCLLRVRQHHDPVQNDSVSNSVSLVVNLVVQLVVLCVVPRNVLSVQLSSQLSVCVSVLSVQLVLLLVLQCVVDPVNPGSSCCSPPFLQSSLSSLLVSLLSSVVSPRQPVSQVSSVSSCVVQLAHAHSQEAEEGNEYEHSHRLEHFDNQEYYYESEYEYYNEYQEADPVVRFGDYEYACEYADAQEYAYTHEYEEYCEYEYHNHDHDYHHYHPYYHDDDDDDDDDDDDPVVVVVVPD

CATH classification: 1.10.3130.10

B-factor: mean 27.82, std 11.65, range [8.12, 84.28]

Solvent-accessible surface area: 29756 Å² total